Protein AF-0000000087419341 (afdb_homodimer)

Radius of gyration: 37.18 Å; Cα contacts (8 Å, |Δi|>4): 1975; chains: 2; bounding box: 56×115×69 Å

pLDDT: mean 94.34, std 5.16, range [59.47, 98.81]

Foldseek 3Di:
DAFDPVLLVLLLVQQDLVQLVVQLQLLQQDAAAFLQNQVSQVVVQVVCVVVVWDWDFDCQVPVNHTKIKTKDWLPAAWFEEEEEAESHAHPDPWFHWDDDPQKIWTTQAQRHSSLLSLQVSLQVSLVVSSLAPGYIYMYIYYGQFDPPRRQCSRVLSCVVVPSDTLEYEYAHQDAQAWAQWEKKKWKKKKKWFWDDDKDFQVPDDPPIFQQVVLVVVLQVLQQVVQVVQQVAADPFHHTWGWFWDDKDWDDDPGIRTGMIMTMTMTIHTPPDDVVVVVVVVVVSSVVSCVVRVIDMDMDIGSIQHIGGHDCPDQLNVLLQSLLCVLPVHGRHHHHDNDGGPQSSCCNPPNRHYIYHHFNWDDGPHRTTMGRSVRSSSSSSSSSSSCRSRTD/DAFDPVLLVLLLVQQDLVQLVVQLQLLQQDAAAFLQNQVSQVVVQVVCVVVVWDWDFDCLVPVNHTKIKTKDWLPAAWFEEEEEAESHAHPDPWFHWDDDPQKIWTTQQQRHSSLLSLQVSLQVSLVVSSLAPGDIYMYIYYGQFDPPRRQCSRVLSCVVVPSDTLEYEYAHQDAQAWAQWEKKKWKKKKKWFWDDDKDFQVPDDPPIFQQVVLVVVLQVLQQVVQVVQQVAADPFHHTWGWFWDDKDWDDDPGIRTGMIMTMTMTIHTPPDDVVVVVVVVVVSSVVSCVVRVIDMDMDIGSIQHIGGHDCPPQLNVLLQSLLCVLPVHGRHHHHDNDGGPQSSCCNPPNRHYIYHHFNWDDGPHRTTMGRSVRSSSSSSSSSSSCRSRTD

Nearest PDB structures (foldseek):
  7uoi-assembly1_A  TM=8.752E-01  e=8.108E-32  Enterococcus faecium 1,231,410
  7lji-assembly1_B-2  TM=8.288E-01  e=1.032E-24  Sphingomonas sp. KT-1
  7rsf-assembly1_B  TM=7.465E-01  e=2.536E-24  Escherichia coli str. K-12 substr. MG1655
  4ewt-assembly1_D  TM=7.767E-01  e=7.525E-22  Staphylococcus aureus subsp. aureus COL
  4mmo-assembly1_B  TM=7.173E-01  e=2.864E-17  Saccharolobus solfataricus P2

Secondary structure (DSSP, 8-state):
-PPPHHHHHHHHHH--HHHHHHHHHHHHTS--BTT--HHHHHHHHHHHHHTT--EE---TT-TTS--EEEEEE-SS---EEEEEEE--B-SS-----EEETTEEESTTTTTTHHHHHHHHHHHHHHHHHT---S-EEEEEEES--STTT--SHHHHHHHHTT---SEEEE--S--SSEEEEE-EEEEEEEEEE-SS--EEGGG--TTS--HHHHHHHHHHHHHHHHHHHTTSEETTTEE-EEEEEEEEE-SSTTEE-SEEEEEEEEEE-TTS-HHHHHHHHHHHHHHHHHHH--EEEEEEEEEE--EE--TTSHHHHHHHHHHHHHHSSPPPEEEESS--THHHHHHHH---EEE---SEE-TTSS--EEEHHHHHHHHHHHHHHHHHHH-/-PPPHHHHHHHHHH--HHHHHHHHHHHHTS--BTT--HHHHHHHHHHHHHTT--EE---TT-TTS--EEEEEE-SS---EEEEEEE--B-SS-----EEETTEEESTTTTTTHHHHHHHHHHHHHHHHHT---S-EEEEEEES--STTT--SHHHHHHHHTT---SEEEE--S--SSEEEEE-EEEEEEEEEE-SS--EEGGG--TTS--HHHHHHHHHHHHHHHHHHHTTSEETTTEE-EEEEEEEEE-SSTTEE-SEEEEEEEEEE-TTS-HHHHHHHHHHHHHHHHHHH--EEEEEEEEEE--EE--TTSHHHHHHHHHHHHHHSSPPPEEEESS--THHHHHHHH---EEE---SEE-TTSS--EEEHHHHHHHHHHHHHHHHHHH-

Sequence (782 aa):
MPISAEKLQAIRQTVTRDRLLATARRLIDIPSPTCDAGAVADALAAFLAEEDFQVERPQAAWPTSPAVVVRWDSGKPGRTLQFNGHLDTVHLPFAPSAVEGNRLTGSGASDMKAGVAAMVEALRVVRDSEVLDGGGVLLTAHDLHEAPWGDCRQLNQLIDDGYVGDGVLIPEYTHDVLPVIGRGNAHLKIKISRPGQPVHEVFRPREEPNVLEVGAKLTQRLLDWNVELEKNSHPMAGCASAFVGMLNCGEMYNQYPQTCELQGTLRWLPGHAWEEVRRDYQTLVADVAAKTGATIDAEFLLIRDAFELDEQSDLAATFQNVYAHVTGEKLPIGAKPFADDGSCFWQKKGIAAITHGPEAGGAHTTSEWVNIDDLVRVAVVYAATVVGFCEMPISAEKLQAIRQTVTRDRLLATARRLIDIPSPTCDAGAVADALAAFLAEEDFQVERPQAAWPTSPAVVVRWDSGKPGRTLQFNGHLDTVHLPFAPSAVEGNRLTGSGASDMKAGVAAMVEALRVVRDSEVLDGGGVLLTAHDLHEAPWGDCRQLNQLIDDGYVGDGVLIPEYTHDVLPVIGRGNAHLKIKISRPGQPVHEVFRPREEPNVLEVGAKLTQRLLDWNVELEKNSHPMAGCASAFVGMLNCGEMYNQYPQTCELQGTLRWLPGHAWEEVRRDYQTLVADVAAKTGATIDAEFLLIRDAFELDEQSDLAATFQNVYAHVTGEKLPIGAKPFADDGSCFWQKKGIAAITHGPEAGGAHTTSEWVNIDDLVRVAVVYAATVVGFCE

InterPro domains:
  IPR002933 Peptidase M20 [PF01546] (83-386)
  IPR036264 Bacterial exopeptidase dimerisation domain [SSF55031] (190-301)
  IPR050072 Peptidase M20A family, bacterial cell wall biosynthesis [PTHR43808] (11-390)

Structure (mmCIF, N/CA/C/O backbone):
data_AF-0000000087419341-model_v1
#
loop_
_entity.id
_entity.type
_entity.pdbx_description
1 polymer '5-nitroanthranilic acid aminohydrolase'
#
loop_
_atom_site.group_PDB
_atom_site.id
_atom_site.type_symbol
_atom_site.label_atom_id
_atom_site.label_alt_id
_atom_site.label_comp_id
_atom_site.label_asym_id
_atom_site.label_entity_id
_atom_site.label_seq_id
_atom_site.pdbx_PDB_ins_code
_atom_site.Cartn_x
_atom_site.Cartn_y
_atom_site.Cartn_z
_atom_site.occupancy
_atom_site.B_iso_or_equiv
_atom_site.auth_seq_id
_atom_site.auth_comp_id
_atom_site.auth_asym_id
_atom_site.auth_atom_id
_atom_site.pdbx_PDB_model_num
ATOM 1 N N . MET A 1 1 ? -9.188 49.719 24.891 1 59.47 1 MET A N 1
ATOM 2 C CA . MET A 1 1 ? -9.836 50.969 24.438 1 59.47 1 MET A CA 1
ATOM 3 C C . MET A 1 1 ? -9.812 51.062 22.922 1 59.47 1 MET A C 1
ATOM 5 O O . MET A 1 1 ? -8.883 50.562 22.281 1 59.47 1 MET A O 1
ATOM 9 N N . PRO A 1 2 ? -10.828 51.562 22.406 1 74.5 2 PRO A N 1
ATOM 10 C CA . PRO A 1 2 ? -10.844 51.75 20.953 1 74.5 2 PRO A CA 1
ATOM 11 C C . PRO A 1 2 ? -9.719 52.656 20.469 1 74.5 2 PRO A C 1
ATOM 13 O O . PRO A 1 2 ? -9.352 53.625 21.156 1 74.5 2 PRO A O 1
ATOM 16 N N . ILE A 1 3 ? -9.062 52.188 19.5 1 85.69 3 ILE A N 1
ATOM 17 C CA . ILE A 1 3 ? -8.016 53 18.891 1 85.69 3 ILE A CA 1
ATOM 18 C C . ILE A 1 3 ? -8.609 54.344 18.391 1 85.69 3 ILE A C 1
ATOM 20 O O . ILE A 1 3 ? -9.727 54.375 17.875 1 85.69 3 ILE A O 1
ATOM 24 N N . SER A 1 4 ? -7.93 55.406 18.672 1 89.38 4 SER A N 1
ATOM 25 C CA . SER A 1 4 ? -8.406 56.688 18.219 1 89.38 4 SER A CA 1
ATOM 26 C C . SER A 1 4 ? -8.289 56.812 16.703 1 89.38 4 SER A C 1
ATOM 28 O O . SER A 1 4 ? -7.465 56.156 16.078 1 89.38 4 SER A O 1
ATOM 30 N N . ALA A 1 5 ? -9.086 57.688 16.094 1 91.69 5 ALA A N 1
ATOM 31 C CA . ALA A 1 5 ? -9.078 57.906 14.656 1 91.69 5 ALA A CA 1
ATOM 32 C C . ALA A 1 5 ? -7.727 58.469 14.211 1 91.69 5 ALA A C 1
ATOM 34 O O . ALA A 1 5 ? -7.258 58.156 13.109 1 91.69 5 ALA A O 1
ATOM 35 N N . GLU A 1 6 ? -7.168 59.281 15.062 1 93.44 6 GLU A N 1
ATOM 36 C CA . GLU A 1 6 ? -5.875 59.875 14.742 1 93.44 6 GLU A CA 1
ATOM 37 C C . GLU A 1 6 ? -4.781 58.812 14.664 1 93.44 6 GLU A C 1
ATOM 39 O O . GLU A 1 6 ? -3.953 58.812 13.75 1 93.44 6 GLU A O 1
ATOM 44 N N . LYS A 1 7 ? -4.75 57.938 15.555 1 94.94 7 LYS A N 1
ATOM 45 C CA . LYS A 1 7 ? -3.75 56.875 15.562 1 94.94 7 LYS A CA 1
ATOM 46 C C . LYS A 1 7 ? -3.943 55.938 14.383 1 94.94 7 LYS A C 1
ATOM 48 O O . LYS A 1 7 ? -2.971 55.5 13.758 1 94.94 7 LYS A O 1
ATOM 53 N N . LEU A 1 8 ? -5.164 55.656 14.07 1 95.19 8 LEU A N 1
ATOM 54 C CA . LEU A 1 8 ? -5.453 54.812 12.93 1 95.19 8 LEU A CA 1
ATOM 55 C C . LEU A 1 8 ? -4.992 55.438 11.625 1 95.19 8 LEU A C 1
ATOM 57 O O . LEU A 1 8 ? -4.461 54.75 10.75 1 95.19 8 LEU A O 1
ATOM 61 N N . GLN A 1 9 ? -5.246 56.719 11.523 1 95.75 9 GLN A N 1
ATOM 62 C CA . GLN A 1 9 ? -4.812 57.438 10.328 1 95.75 9 GLN A CA 1
ATOM 63 C C . GLN A 1 9 ? -3.291 57.406 10.203 1 95.75 9 GLN A C 1
ATOM 65 O O . GLN A 1 9 ? -2.754 57.281 9.109 1 95.75 9 GLN A O 1
ATOM 70 N N . ALA A 1 10 ? -2.643 57.562 11.32 1 96.94 10 ALA A N 1
ATOM 71 C CA . ALA A 1 10 ? -1.184 57.531 11.32 1 96.94 10 ALA A CA 1
ATOM 72 C C . ALA A 1 10 ? -0.676 56.156 10.844 1 96.94 10 ALA A C 1
ATOM 74 O O . ALA A 1 10 ? 0.303 56.094 10.102 1 96.94 10 ALA A O 1
ATOM 75 N N . ILE A 1 11 ? -1.321 55.188 11.281 1 97.25 11 ILE A N 1
ATOM 76 C CA . ILE A 1 11 ? -0.967 53.812 10.898 1 97.25 11 ILE A CA 1
ATOM 77 C C . ILE A 1 11 ? -1.171 53.625 9.398 1 97.25 11 ILE A C 1
ATOM 79 O O . ILE A 1 11 ? -0.276 53.156 8.703 1 97.25 11 ILE A O 1
ATOM 83 N N . ARG A 1 12 ? -2.26 54.062 8.852 1 96.75 12 ARG A N 1
ATOM 84 C CA . ARG A 1 12 ? -2.59 53.938 7.441 1 96.75 12 ARG A CA 1
ATOM 85 C C . ARG A 1 12 ? -1.585 54.688 6.57 1 96.75 12 ARG A C 1
ATOM 87 O O . ARG A 1 12 ? -1.247 54.219 5.473 1 96.75 12 ARG A O 1
ATOM 94 N N . GLN A 1 13 ? -1.135 55.719 7.09 1 96.75 13 GLN A N 1
ATOM 95 C CA . GLN A 1 13 ? -0.205 56.562 6.332 1 96.75 13 GLN A CA 1
ATOM 96 C C . GLN A 1 13 ? 1.202 55.969 6.352 1 96.75 13 GLN A C 1
ATOM 98 O O . GLN A 1 13 ? 2.008 56.25 5.461 1 96.75 13 GLN A O 1
ATOM 103 N N . THR A 1 14 ? 1.435 55.188 7.348 1 97.5 14 THR A N 1
ATOM 104 C CA . THR A 1 14 ? 2.785 54.688 7.539 1 97.5 14 THR A CA 1
ATOM 105 C C . THR A 1 14 ? 2.963 53.344 6.809 1 97.5 14 THR A C 1
ATOM 107 O O . THR A 1 14 ? 4.078 53 6.43 1 97.5 14 THR A O 1
ATOM 110 N N . VAL A 1 15 ? 1.866 52.625 6.586 1 97.38 15 VAL A N 1
ATOM 111 C CA . VAL A 1 15 ? 1.949 51.344 5.887 1 97.38 15 VAL A CA 1
ATOM 112 C C . VAL A 1 15 ? 2.391 51.562 4.441 1 97.38 15 VAL A C 1
ATOM 114 O O . VAL A 1 15 ? 1.903 52.469 3.775 1 97.38 15 VAL A O 1
ATOM 117 N N . THR A 1 16 ? 3.316 50.781 3.924 1 97.44 16 THR A N 1
ATOM 118 C CA . THR A 1 16 ? 3.826 50.875 2.562 1 97.44 16 THR A CA 1
ATOM 119 C C . THR A 1 16 ? 3.564 49.625 1.773 1 97.44 16 THR A C 1
ATOM 121 O O . THR A 1 16 ? 4.25 48.594 1.963 1 97.44 16 THR A O 1
ATOM 124 N N . ARG A 1 17 ? 2.691 49.75 0.849 1 97.56 17 ARG A N 1
ATOM 125 C CA . ARG A 1 17 ? 2.309 48.625 -0 1 97.56 17 ARG A CA 1
ATOM 126 C C . ARG A 1 17 ? 3.523 48.031 -0.707 1 97.56 17 ARG A C 1
ATOM 128 O O . ARG A 1 17 ? 3.717 46.812 -0.709 1 97.56 17 ARG A O 1
ATOM 135 N N . ASP A 1 18 ? 4.387 48.875 -1.242 1 97.88 18 ASP A N 1
ATOM 136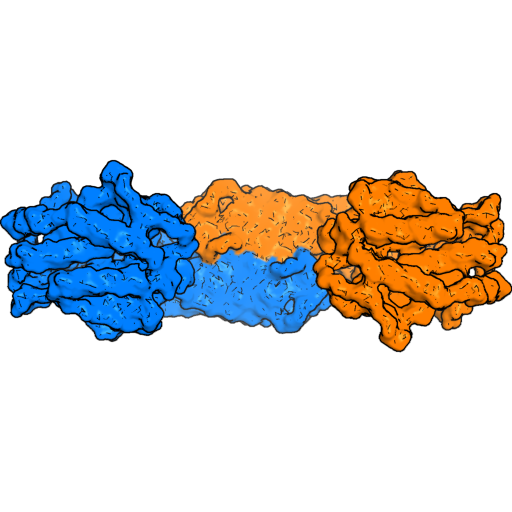 C CA . ASP A 1 18 ? 5.539 48.406 -2.016 1 97.88 18 ASP A CA 1
ATOM 137 C C . ASP A 1 18 ? 6.562 47.719 -1.122 1 97.88 18 ASP A C 1
ATOM 139 O O . ASP A 1 18 ? 7.16 46.719 -1.518 1 97.88 18 ASP A O 1
ATOM 143 N N . ARG A 1 19 ? 6.719 48.25 0.01 1 97.56 19 ARG A N 1
ATOM 144 C CA . ARG A 1 19 ? 7.66 47.656 0.954 1 97.56 19 ARG A CA 1
ATOM 145 C C . ARG A 1 19 ? 7.164 46.281 1.441 1 97.56 19 ARG A C 1
ATOM 147 O O . ARG A 1 19 ? 7.941 45.344 1.551 1 97.56 19 ARG A O 1
ATOM 154 N N . LEU A 1 20 ? 5.918 46.25 1.737 1 98.31 20 LEU A N 1
ATOM 155 C CA . LEU A 1 20 ? 5.293 45 2.139 1 98.31 20 LEU A CA 1
ATOM 156 C C . LEU A 1 20 ? 5.426 43.938 1.039 1 98.31 20 LEU A C 1
ATOM 158 O O . LEU A 1 20 ? 5.816 42.812 1.307 1 98.31 20 LEU A O 1
ATOM 162 N N . LEU A 1 21 ? 5.145 44.312 -0.173 1 98.44 21 LEU A N 1
ATOM 163 C CA . LEU A 1 21 ? 5.227 43.438 -1.316 1 98.44 21 LEU A CA 1
ATOM 164 C C . LEU A 1 21 ? 6.664 42.969 -1.54 1 98.44 21 LEU A C 1
ATOM 166 O O . LEU A 1 21 ? 6.902 41.781 -1.852 1 98.44 21 LEU A O 1
ATOM 170 N N . ALA A 1 22 ? 7.586 43.875 -1.421 1 98 22 ALA A N 1
ATOM 171 C CA . ALA A 1 22 ? 9 43.531 -1.577 1 98 22 ALA A CA 1
ATOM 172 C C . ALA A 1 22 ? 9.438 42.5 -0.536 1 98 22 ALA A C 1
ATOM 174 O O . ALA A 1 22 ? 10.172 41.562 -0.85 1 98 22 ALA A O 1
ATOM 175 N N . THR A 1 23 ? 9.008 42.719 0.683 1 98.31 23 THR A N 1
ATOM 176 C CA . THR A 1 23 ? 9.32 41.75 1.745 1 98.31 23 THR A CA 1
ATOM 177 C C . THR A 1 23 ? 8.727 40.375 1.431 1 98.31 23 THR A C 1
ATOM 179 O O . THR A 1 23 ? 9.406 39.375 1.568 1 98.31 23 THR A O 1
ATOM 182 N N . ALA A 1 24 ? 7.477 40.375 1.012 1 98.69 24 ALA A N 1
ATOM 183 C CA . ALA A 1 24 ? 6.801 39.125 0.687 1 98.69 24 ALA A CA 1
ATOM 184 C C . ALA A 1 24 ? 7.527 38.375 -0.43 1 98.69 24 ALA A C 1
ATOM 186 O O . ALA A 1 24 ? 7.762 37.188 -0.331 1 98.69 24 ALA A O 1
ATOM 187 N N . ARG A 1 25 ? 7.914 39.062 -1.433 1 98.5 25 ARG A N 1
ATOM 188 C CA . ARG A 1 25 ? 8.586 38.469 -2.576 1 98.5 25 ARG A CA 1
ATOM 189 C C . ARG A 1 25 ? 9.953 37.906 -2.18 1 98.5 25 ARG A C 1
ATOM 191 O O . ARG A 1 25 ? 10.336 36.812 -2.615 1 98.5 25 ARG A O 1
ATOM 198 N N . ARG A 1 26 ? 10.633 38.625 -1.396 1 98.06 26 ARG A N 1
ATOM 199 C CA . ARG A 1 26 ? 11.938 38.156 -0.938 1 98.06 26 ARG A CA 1
ATOM 200 C C . ARG A 1 26 ? 11.836 36.844 -0.188 1 98.06 26 ARG A C 1
ATOM 202 O O . ARG A 1 26 ? 12.688 35.969 -0.335 1 98.06 26 ARG A O 1
ATOM 209 N N . LEU A 1 27 ? 10.852 36.75 0.643 1 98.62 27 LEU A N 1
ATOM 210 C CA . LEU A 1 27 ? 10.664 35.531 1.41 1 98.62 27 LEU A CA 1
ATOM 211 C C . LEU A 1 27 ? 10.203 34.406 0.507 1 98.62 27 LEU A C 1
ATOM 213 O O . LEU A 1 27 ? 10.711 33.281 0.609 1 98.62 27 LEU A O 1
ATOM 217 N N . ILE A 1 28 ? 9.273 34.656 -0.409 1 98.62 28 ILE A N 1
ATOM 218 C CA . ILE A 1 28 ? 8.672 33.656 -1.271 1 98.62 28 ILE A CA 1
ATOM 219 C C . ILE A 1 28 ? 9.719 33.094 -2.242 1 98.62 28 ILE A C 1
ATOM 221 O O . ILE A 1 28 ? 9.719 31.922 -2.564 1 98.62 28 ILE A O 1
ATOM 225 N N . ASP A 1 29 ? 10.648 33.906 -2.604 1 98.56 29 ASP A N 1
ATOM 226 C CA . ASP A 1 29 ? 11.617 33.531 -3.635 1 98.56 29 ASP A CA 1
ATOM 227 C C . ASP A 1 29 ? 12.711 32.656 -3.068 1 98.56 29 ASP A C 1
ATOM 229 O O . ASP A 1 29 ? 13.57 32.156 -3.809 1 98.56 29 ASP A O 1
ATOM 233 N N . ILE A 1 30 ? 12.672 32.312 -1.833 1 98.44 30 ILE A N 1
ATOM 234 C CA . ILE A 1 30 ? 13.609 31.391 -1.215 1 98.44 30 ILE A CA 1
ATOM 235 C C . ILE A 1 30 ? 12.891 30.078 -0.895 1 98.44 30 ILE A C 1
ATOM 237 O O . ILE A 1 30 ? 11.984 30.047 -0.054 1 98.44 30 ILE A O 1
ATOM 241 N N . PRO A 1 31 ? 13.297 29 -1.518 1 97.81 31 PRO A N 1
ATOM 242 C CA . PRO A 1 31 ? 12.68 27.719 -1.188 1 97.81 31 PRO A CA 1
ATOM 243 C C . PRO A 1 31 ? 12.836 27.344 0.284 1 97.81 31 PRO A C 1
ATOM 245 O O . PRO A 1 31 ? 13.906 27.547 0.863 1 97.81 31 PRO A O 1
ATOM 248 N N . SER A 1 32 ? 11.773 26.828 0.859 1 97.94 32 SER A N 1
ATOM 249 C CA . SER A 1 32 ? 11.828 26.5 2.279 1 97.94 32 SER A CA 1
ATOM 250 C C . SER A 1 32 ? 10.938 25.297 2.6 1 97.94 32 SER A C 1
ATOM 252 O O . SER A 1 32 ? 10.094 25.375 3.492 1 97.94 32 SER A O 1
ATOM 254 N N . PRO A 1 33 ? 11.18 24.203 1.952 1 95.94 33 PRO A N 1
ATOM 255 C CA . PRO A 1 33 ? 10.398 23.031 2.363 1 95.94 33 PRO A CA 1
ATOM 256 C C . PRO A 1 33 ? 10.562 22.703 3.844 1 95.94 33 PRO A C 1
ATOM 258 O O . PRO A 1 33 ? 11.648 22.891 4.402 1 95.94 33 PRO A O 1
ATOM 261 N N . THR A 1 34 ? 9.508 22.234 4.406 1 94.94 34 THR A N 1
ATOM 262 C CA . THR A 1 34 ? 9.5 21.938 5.836 1 94.94 34 THR A CA 1
ATOM 263 C C . THR A 1 34 ? 10.727 21.109 6.223 1 94.94 34 THR A C 1
ATOM 265 O O . THR A 1 34 ? 11.094 20.172 5.527 1 94.94 34 THR A O 1
ATOM 268 N N . CYS A 1 35 ? 11.367 21.484 7.316 1 95.5 35 CYS A N 1
ATOM 269 C CA . CYS A 1 35 ? 12.586 20.922 7.883 1 95.5 35 CYS A CA 1
ATOM 270 C C . CYS A 1 35 ? 13.82 21.578 7.277 1 95.5 35 CYS A C 1
ATOM 272 O O . CYS A 1 35 ? 14.945 21.328 7.723 1 95.5 35 CYS A O 1
ATOM 274 N N . ASP A 1 36 ? 13.617 22.406 6.297 1 96.38 36 ASP A N 1
ATOM 275 C CA . ASP A 1 36 ? 14.734 23.078 5.637 1 96.38 36 ASP A CA 1
ATOM 276 C C . ASP A 1 36 ? 14.406 24.547 5.359 1 96.38 36 ASP A C 1
ATOM 278 O O . ASP A 1 36 ? 14.539 25.016 4.227 1 96.38 36 ASP A O 1
ATOM 282 N N . ALA A 1 37 ? 14 25.234 6.336 1 97.62 37 ALA A N 1
ATOM 283 C CA . ALA A 1 37 ? 13.609 26.641 6.176 1 97.62 37 ALA A CA 1
ATOM 284 C C . ALA A 1 37 ? 14.695 27.578 6.699 1 97.62 37 ALA A C 1
ATOM 286 O O . ALA A 1 37 ? 14.422 28.734 7.027 1 97.62 37 ALA A O 1
ATOM 287 N N . GLY A 1 38 ? 15.898 27.141 6.785 1 97.88 38 GLY A N 1
ATOM 288 C CA . GLY A 1 38 ? 17 27.922 7.352 1 97.88 38 GLY A CA 1
ATOM 289 C C . GLY A 1 38 ? 17.344 29.156 6.531 1 97.88 38 GLY A C 1
ATOM 290 O O . GLY A 1 38 ? 17.562 30.234 7.086 1 97.88 38 GLY A O 1
ATOM 291 N N . ALA A 1 39 ? 17.391 28.938 5.23 1 98.31 39 ALA A N 1
ATOM 292 C CA . ALA A 1 39 ? 17.797 30.031 4.348 1 98.31 39 ALA A CA 1
ATOM 293 C C . ALA A 1 39 ? 16.812 31.188 4.418 1 98.31 39 ALA A C 1
ATOM 295 O O . ALA A 1 39 ? 17.219 32.344 4.438 1 98.31 39 ALA A O 1
ATOM 296 N N . VAL A 1 40 ? 15.578 30.875 4.445 1 98.62 40 VAL A N 1
ATOM 297 C CA . VAL A 1 40 ? 14.578 31.938 4.488 1 98.62 40 VAL A CA 1
ATOM 298 C C . VAL A 1 40 ? 14.578 32.594 5.867 1 98.62 40 VAL A C 1
ATOM 300 O O . VAL A 1 40 ? 14.359 33.812 5.992 1 98.62 40 VAL A O 1
ATOM 303 N N . ALA A 1 41 ? 14.766 31.859 6.891 1 98.62 41 ALA A N 1
ATOM 304 C CA . ALA A 1 41 ? 14.883 32.406 8.242 1 98.62 41 ALA A CA 1
ATOM 305 C C . ALA A 1 41 ? 16.078 33.344 8.352 1 98.62 41 ALA A C 1
ATOM 307 O O . ALA A 1 41 ? 15.977 34.406 8.953 1 98.62 41 ALA A O 1
ATOM 308 N N . ASP A 1 42 ? 17.172 32.906 7.789 1 98.56 42 ASP A N 1
ATOM 309 C CA . ASP A 1 42 ? 18.359 33.75 7.762 1 98.56 42 ASP A CA 1
ATOM 310 C C . ASP A 1 42 ? 18.094 35.062 7.047 1 98.56 42 ASP A C 1
ATOM 312 O O . ASP A 1 42 ? 18.516 36.125 7.508 1 98.56 42 ASP A O 1
ATOM 316 N N . ALA A 1 43 ? 17.453 34.969 5.953 1 98.5 43 ALA A N 1
ATOM 317 C CA . ALA A 1 43 ? 17.141 36.188 5.172 1 98.5 43 ALA A CA 1
ATOM 318 C C . ALA A 1 43 ? 16.25 37.125 5.965 1 98.5 43 ALA A C 1
ATOM 320 O O . ALA A 1 43 ? 16.484 38.344 5.969 1 98.5 43 ALA A O 1
ATOM 321 N N . LEU A 1 44 ? 15.227 36.594 6.582 1 98.69 44 LEU A N 1
ATOM 322 C CA . LEU A 1 44 ? 14.336 37.406 7.387 1 98.69 44 LEU A CA 1
ATOM 323 C C . LEU A 1 44 ? 15.094 38.094 8.516 1 98.69 44 LEU A C 1
ATOM 325 O O . LEU A 1 44 ? 14.914 39.312 8.758 1 98.69 44 LEU A O 1
ATOM 329 N N . ALA A 1 45 ? 15.898 37.375 9.188 1 98.56 45 ALA A N 1
ATOM 330 C CA . ALA A 1 45 ? 16.703 37.906 10.281 1 98.56 45 ALA A CA 1
ATOM 331 C C . ALA A 1 45 ? 17.594 39.062 9.797 1 98.56 45 ALA A C 1
ATOM 333 O O . ALA A 1 45 ? 17.719 40.094 10.453 1 98.56 45 ALA A O 1
ATOM 334 N N . ALA A 1 46 ? 18.219 38.812 8.711 1 97.38 46 ALA A N 1
ATOM 335 C CA . ALA A 1 46 ? 19.172 39.781 8.164 1 97.38 46 ALA A CA 1
ATOM 336 C C . ALA A 1 46 ? 18.469 41.094 7.809 1 97.38 46 ALA A C 1
ATOM 338 O O . ALA A 1 46 ? 18.969 42.188 8.133 1 97.38 46 ALA A O 1
ATOM 339 N N . PHE A 1 47 ? 17.344 41 7.168 1 94.56 47 PHE A N 1
ATOM 340 C CA . PHE A 1 47 ? 16.656 42.219 6.75 1 94.56 47 PHE A CA 1
ATOM 341 C C . PHE A 1 47 ? 16.156 43 7.961 1 94.56 47 PHE A C 1
ATOM 343 O O . PHE A 1 47 ? 16.172 44.219 7.969 1 94.56 47 PHE A O 1
ATOM 350 N N . LEU A 1 48 ? 15.641 42.312 8.938 1 97.62 48 LEU A N 1
ATOM 351 C CA . LEU A 1 48 ? 15.156 42.969 10.141 1 97.62 48 LEU A CA 1
ATOM 352 C C . LEU A 1 48 ? 16.297 43.625 10.898 1 97.62 48 LEU A C 1
ATOM 354 O O . LEU A 1 48 ? 16.141 44.719 11.445 1 97.62 48 LEU A O 1
ATOM 358 N N . ALA A 1 49 ? 17.406 43 10.898 1 97.44 49 ALA A N 1
ATOM 359 C CA . ALA A 1 49 ? 18.594 43.562 11.531 1 97.44 49 ALA A CA 1
ATOM 360 C C . ALA A 1 49 ? 19.047 44.844 10.797 1 97.44 49 ALA A C 1
ATOM 362 O O . ALA A 1 49 ? 19.453 45.812 11.43 1 97.44 49 ALA A O 1
ATOM 363 N N . GLU A 1 50 ? 19.031 44.812 9.547 1 96.69 50 GLU A N 1
ATOM 364 C CA . GLU A 1 50 ? 19.391 45.969 8.727 1 96.69 50 GLU A CA 1
ATOM 365 C C . GLU A 1 50 ? 18.5 47.156 9.031 1 96.69 50 GLU A C 1
ATOM 367 O O . GLU A 1 50 ? 18.906 48.312 8.859 1 96.69 50 GLU A O 1
ATOM 372 N N . GLU A 1 51 ? 17.359 46.844 9.469 1 96.69 51 GLU A N 1
ATOM 373 C CA . GLU A 1 51 ? 16.406 47.906 9.797 1 96.69 51 GLU A CA 1
ATOM 374 C C . GLU A 1 51 ? 16.484 48.281 11.281 1 96.69 51 GLU A C 1
ATOM 376 O O . GLU A 1 51 ? 15.562 48.875 11.828 1 96.69 51 GLU A O 1
ATOM 381 N N . ASP A 1 52 ? 17.484 47.812 12.023 1 95.94 52 ASP A N 1
ATOM 382 C CA . ASP A 1 52 ? 17.859 48.156 13.391 1 95.94 52 ASP A CA 1
ATOM 383 C C . ASP A 1 52 ? 16.922 47.5 14.406 1 95.94 52 ASP A C 1
ATOM 385 O O . ASP A 1 52 ? 16.719 48.031 15.5 1 95.94 52 ASP A O 1
ATOM 389 N N . PHE A 1 53 ? 16.266 46.438 14 1 97.25 53 PHE A N 1
ATOM 390 C CA . PHE A 1 53 ? 15.57 45.625 14.984 1 97.25 53 PHE A CA 1
ATOM 391 C C . PHE A 1 53 ? 16.547 44.688 15.703 1 97.25 53 PHE A C 1
ATOM 393 O O . PHE A 1 53 ? 17.547 44.25 15.125 1 97.25 53 PHE A O 1
ATOM 400 N N . GLN A 1 54 ? 16.281 44.469 16.969 1 95.88 54 GLN A N 1
ATOM 401 C CA . GLN A 1 54 ? 17.031 43.469 17.703 1 95.88 54 GLN A CA 1
ATOM 402 C C . GLN A 1 54 ? 16.5 42.062 17.391 1 95.88 54 GLN A C 1
ATOM 404 O O . GLN A 1 54 ? 15.383 41.719 17.766 1 95.88 54 GLN A O 1
ATOM 409 N N . VAL A 1 55 ? 17.359 41.25 16.766 1 98.19 55 VAL A N 1
ATOM 410 C CA . VAL A 1 55 ? 16.922 39.938 16.281 1 98.19 55 VAL A CA 1
ATOM 411 C C . VAL A 1 55 ? 17.594 38.844 17.078 1 98.19 55 VAL A C 1
ATOM 413 O O . VAL A 1 55 ? 18.812 38.875 17.297 1 98.19 55 VAL A O 1
ATOM 416 N N . GLU A 1 56 ? 16.859 37.906 17.625 1 98.44 56 GLU A N 1
ATOM 417 C CA . GLU A 1 56 ? 17.344 36.688 18.219 1 98.44 56 GLU A CA 1
ATOM 418 C C . GLU A 1 56 ? 17.094 35.5 17.281 1 98.44 56 GLU A C 1
ATOM 420 O O . GLU A 1 56 ? 16.094 35.469 16.562 1 98.44 56 GLU A O 1
ATOM 425 N N . ARG A 1 57 ? 18.047 34.531 17.344 1 98.31 57 ARG A N 1
ATOM 426 C CA . ARG A 1 57 ? 17.938 33.344 16.5 1 98.31 57 ARG A CA 1
ATOM 427 C C . ARG A 1 57 ? 17.984 32.062 17.328 1 98.31 57 ARG A C 1
ATOM 429 O O . ARG A 1 57 ? 18.906 31.266 17.203 1 98.31 57 ARG A O 1
ATOM 436 N N . PRO A 1 58 ? 16.984 31.828 18.141 1 98.38 58 PRO A N 1
ATOM 437 C CA . PRO A 1 58 ? 17 30.609 18.938 1 98.38 58 PRO A CA 1
ATOM 438 C C . PRO A 1 58 ? 16.828 29.344 18.094 1 98.38 58 PRO A C 1
ATOM 440 O O . PRO A 1 58 ? 16.031 29.344 17.141 1 98.38 58 PRO A O 1
ATOM 443 N N . GLN A 1 59 ? 17.547 28.328 18.422 1 96.94 59 GLN A N 1
ATOM 444 C CA . GLN A 1 59 ? 17.406 27.047 17.734 1 96.94 59 GLN A CA 1
ATOM 445 C C . GLN A 1 59 ? 16.078 26.391 18.062 1 96.94 59 GLN A C 1
ATOM 447 O O . GLN A 1 59 ? 15.414 25.828 17.188 1 96.94 59 GLN A O 1
ATOM 452 N N . ALA A 1 60 ? 15.68 26.469 19.375 1 95.25 60 ALA A N 1
ATOM 453 C CA . ALA A 1 60 ? 14.414 25.953 19.875 1 95.25 60 ALA A CA 1
ATOM 454 C C . ALA A 1 60 ? 14.164 24.531 19.406 1 95.25 60 ALA A C 1
ATOM 456 O O . ALA A 1 60 ? 13.133 24.234 18.812 1 95.25 60 ALA A O 1
ATOM 457 N N . ALA A 1 61 ? 15.086 23.688 19.609 1 93.06 61 ALA A N 1
ATOM 458 C CA . ALA A 1 61 ? 15 22.25 19.359 1 93.06 61 ALA A CA 1
ATOM 459 C C . ALA A 1 61 ? 15.203 21.938 17.875 1 93.06 61 ALA A C 1
ATOM 461 O O . ALA A 1 61 ? 14.984 20.797 17.453 1 93.06 61 ALA A O 1
ATOM 462 N N . TRP A 1 62 ? 15.523 22.891 17.016 1 95.12 62 TRP A N 1
ATOM 463 C CA . TRP A 1 62 ? 15.758 22.688 15.586 1 95.12 62 TRP A CA 1
ATOM 464 C C . TRP A 1 62 ? 16.938 23.5 15.109 1 95.12 62 TRP A C 1
ATOM 466 O O . TRP A 1 62 ? 16.766 24.531 14.438 1 95.12 62 TRP A O 1
ATOM 476 N N . PRO A 1 63 ? 18.109 22.969 15.281 1 95.81 63 PRO A N 1
ATOM 477 C CA . PRO A 1 63 ? 19.312 23.734 15 1 95.81 63 PRO A CA 1
ATOM 478 C C . PRO A 1 63 ? 19.531 23.969 13.508 1 95.81 63 PRO A C 1
ATOM 480 O O . PRO A 1 63 ? 20.234 24.906 13.117 1 95.81 63 PRO A O 1
ATOM 483 N N . THR A 1 64 ? 18.906 23.188 12.68 1 94.88 64 THR A N 1
ATOM 484 C CA . THR A 1 64 ? 19.094 23.281 11.234 1 94.88 64 THR A CA 1
ATOM 485 C C . THR A 1 64 ? 18.5 24.578 10.695 1 94.88 64 THR A C 1
ATOM 487 O O . THR A 1 64 ? 18.969 25.125 9.695 1 94.88 64 THR A O 1
ATOM 490 N N . SER A 1 65 ? 17.438 25.047 11.297 1 97.12 65 SER A N 1
ATOM 491 C CA . SER A 1 65 ? 16.734 26.266 10.898 1 97.12 65 SER A CA 1
ATOM 492 C C . SER A 1 65 ? 16.328 27.078 12.117 1 97.12 65 SER A C 1
ATOM 494 O O . SER A 1 65 ? 15.141 27.125 12.469 1 97.12 65 SER A O 1
ATOM 496 N N . PRO A 1 66 ? 17.312 27.797 12.68 1 97.88 66 PRO A N 1
ATOM 497 C CA . PRO A 1 66 ? 16.953 28.562 13.867 1 97.88 66 PRO A CA 1
ATOM 498 C C . PRO A 1 66 ? 15.82 29.562 13.617 1 97.88 66 PRO A C 1
ATOM 500 O O . PRO A 1 66 ? 15.742 30.141 12.539 1 97.88 66 PRO A O 1
ATOM 503 N N . ALA A 1 67 ? 14.992 29.734 14.633 1 98.62 67 ALA A N 1
ATOM 504 C CA . ALA A 1 67 ? 13.836 30.625 14.523 1 98.62 67 ALA A CA 1
ATOM 505 C C . ALA A 1 67 ? 14.273 32.094 14.492 1 98.62 67 ALA A C 1
ATOM 507 O O . ALA A 1 67 ? 15.445 32.406 14.727 1 98.62 67 ALA A O 1
ATOM 508 N N . VAL A 1 68 ? 13.383 32.938 14.062 1 98.81 68 VAL A N 1
ATOM 509 C CA . VAL A 1 68 ? 13.594 34.375 14.094 1 98.81 68 VAL A CA 1
ATOM 510 C C . VAL A 1 68 ? 12.703 35.031 15.156 1 98.81 68 VAL A C 1
ATOM 512 O O . VAL A 1 68 ? 11.484 34.844 15.148 1 98.81 68 VAL A O 1
ATOM 515 N N . VAL A 1 69 ? 13.289 35.75 16.062 1 98.81 69 VAL A N 1
ATOM 516 C CA . VAL A 1 69 ? 12.555 36.438 17.125 1 98.81 69 VAL A CA 1
ATOM 517 C C . VAL A 1 69 ? 12.945 37.906 17.172 1 98.81 69 VAL A C 1
ATOM 519 O O . VAL A 1 69 ? 14.133 38.25 17.141 1 98.81 69 VAL A O 1
ATOM 522 N N . VAL A 1 70 ? 11.93 38.75 17.203 1 98.62 70 VAL A N 1
ATOM 523 C CA . VAL A 1 70 ? 12.156 40.188 17.359 1 98.62 70 VAL A CA 1
ATOM 524 C C . VAL A 1 70 ? 11.305 40.719 18.516 1 98.62 70 VAL A C 1
ATOM 526 O O . VAL A 1 70 ? 10.086 40.5 18.547 1 98.62 70 VAL A O 1
ATOM 529 N N . ARG A 1 71 ? 11.93 41.469 19.391 1 96.5 71 ARG A N 1
ATOM 530 C CA . ARG A 1 71 ? 11.227 42.188 20.438 1 96.5 71 ARG A CA 1
ATOM 531 C C . ARG A 1 71 ? 11.359 43.688 20.234 1 96.5 71 ARG A C 1
ATOM 533 O O . ARG A 1 71 ? 12.461 44.219 20.016 1 96.5 71 ARG A O 1
ATOM 540 N N . TRP A 1 72 ? 10.219 44.281 20.203 1 96.38 72 TRP A N 1
ATOM 541 C CA . TRP A 1 72 ? 10.188 45.75 20.156 1 96.38 72 TRP A CA 1
ATOM 542 C C . TRP A 1 72 ? 9.211 46.312 21.188 1 96.38 72 TRP A C 1
ATOM 544 O O . TRP A 1 72 ? 8.117 45.781 21.375 1 96.38 72 TRP A O 1
ATOM 554 N N . ASP A 1 73 ? 9.641 47.344 21.938 1 94.25 73 ASP A N 1
ATOM 555 C CA . ASP A 1 73 ? 8.742 47.938 22.922 1 94.25 73 ASP A CA 1
ATOM 556 C C . ASP A 1 73 ? 8.828 49.469 22.875 1 94.25 73 ASP A C 1
ATOM 558 O O . ASP A 1 73 ? 9.805 50.031 22.375 1 94.25 73 ASP A O 1
ATOM 562 N N . SER A 1 74 ? 7.832 50.125 23.359 1 92.75 74 SER A N 1
ATOM 563 C CA . SER A 1 74 ? 7.707 51.562 23.375 1 92.75 74 SER A CA 1
ATOM 564 C C . SER A 1 74 ? 8.578 52.188 24.453 1 92.75 74 SER A C 1
ATOM 566 O O . SER A 1 74 ? 8.805 53.406 24.469 1 92.75 74 SER A O 1
ATOM 568 N N . GLY A 1 75 ? 9.094 51.375 25.344 1 92.88 75 GLY A N 1
ATOM 569 C CA . GLY A 1 75 ? 9.828 51.875 26.5 1 92.88 75 GLY A CA 1
ATOM 570 C C . GLY A 1 75 ? 8.938 52.156 27.703 1 92.88 75 GLY A C 1
ATOM 571 O O . GLY A 1 75 ? 9.43 52.438 28.781 1 92.88 75 GLY A O 1
ATOM 572 N N . LYS A 1 76 ? 7.699 52.031 27.5 1 94.94 76 LYS A N 1
ATOM 573 C CA . LYS A 1 76 ? 6.719 52.219 28.578 1 94.94 76 LYS A CA 1
ATOM 574 C C . LYS A 1 76 ? 5.996 50.906 28.875 1 94.94 76 LYS A C 1
ATOM 576 O O . LYS A 1 76 ? 5.855 50.062 28 1 94.94 76 LYS A O 1
ATOM 581 N N . PRO A 1 77 ? 5.602 50.812 30.156 1 94.5 77 PRO A N 1
ATOM 582 C CA . PRO A 1 77 ? 4.93 49.562 30.531 1 94.5 77 PRO A CA 1
ATOM 583 C C . PRO A 1 77 ? 3.645 49.312 29.734 1 94.5 77 PRO A C 1
ATOM 585 O O . PRO A 1 77 ? 2.969 50.281 29.344 1 94.5 77 PRO A O 1
ATOM 588 N N . GLY A 1 78 ? 3.297 47.969 29.5 1 95.12 78 GLY A N 1
ATOM 589 C CA . GLY A 1 78 ? 2.096 47.531 28.812 1 95.12 78 GLY A CA 1
ATOM 590 C C . GLY A 1 78 ? 2.158 46.094 28.375 1 95.12 78 GLY A C 1
ATOM 591 O O . GLY A 1 78 ? 3.143 45.406 28.641 1 95.12 78 GLY A O 1
ATOM 592 N N . ARG A 1 79 ? 1.176 45.625 27.703 1 97 79 ARG A N 1
ATOM 593 C CA . ARG A 1 79 ? 1.093 44.25 27.25 1 97 79 ARG A CA 1
ATOM 594 C C . ARG A 1 79 ? 1.93 44.031 26 1 97 79 ARG A C 1
ATOM 596 O O . ARG A 1 79 ? 2.303 45 25.328 1 97 79 ARG A O 1
ATOM 603 N N . THR A 1 80 ? 2.258 42.875 25.797 1 97.75 80 THR A N 1
ATOM 604 C CA . THR A 1 80 ? 2.963 42.469 24.578 1 97.75 80 THR A CA 1
ATOM 605 C C . THR A 1 80 ? 2.045 41.688 23.656 1 97.75 80 THR A C 1
ATOM 607 O O . THR A 1 80 ? 1.459 40.688 24.078 1 97.75 80 THR A O 1
ATOM 610 N N . LEU A 1 81 ? 1.827 42.156 22.5 1 98.31 81 LEU A N 1
ATOM 611 C CA . LEU A 1 81 ? 1.128 41.375 21.469 1 98.31 81 LEU A CA 1
ATOM 612 C C . LEU A 1 81 ? 2.117 40.656 20.578 1 98.31 81 LEU A C 1
ATOM 614 O O . LEU A 1 81 ? 3.088 41.219 20.094 1 98.31 81 LEU A O 1
ATOM 618 N N . GLN A 1 82 ? 1.871 39.375 20.422 1 98.69 82 GLN A N 1
ATOM 619 C CA . GLN A 1 82 ? 2.783 38.562 19.625 1 98.69 82 GLN A CA 1
ATOM 620 C C . GLN A 1 82 ? 2.227 38.312 18.219 1 98.69 82 GLN A C 1
ATOM 622 O O . GLN A 1 82 ? 1.038 38.031 18.062 1 98.69 82 GLN A O 1
ATOM 627 N N . PHE A 1 83 ? 3.08 38.562 17.25 1 98.81 83 PHE A N 1
ATOM 628 C CA . PHE A 1 83 ? 2.877 38.094 15.891 1 98.81 83 PHE A CA 1
ATOM 629 C C . PHE A 1 83 ? 3.646 36.812 15.641 1 98.81 83 PHE A C 1
ATOM 631 O O . PHE A 1 83 ? 4.867 36.75 15.812 1 98.81 83 PHE A O 1
ATOM 638 N N . ASN A 1 84 ? 2.914 35.781 15.234 1 98.62 84 ASN A N 1
ATOM 639 C CA . ASN A 1 84 ? 3.566 34.469 14.992 1 98.62 84 ASN A CA 1
ATOM 640 C C . ASN A 1 84 ? 3.254 33.938 13.602 1 98.62 84 ASN A C 1
ATOM 642 O O . ASN A 1 84 ? 2.119 34.062 13.133 1 98.62 84 ASN A O 1
ATOM 646 N N . GLY A 1 85 ? 4.293 33.406 12.938 1 97.81 85 GLY A N 1
ATOM 647 C CA . GLY A 1 85 ? 4.105 32.75 11.641 1 97.81 85 GLY A CA 1
ATOM 648 C C . GLY A 1 85 ? 5.164 31.719 11.344 1 97.81 85 GLY A C 1
ATOM 649 O O . GLY A 1 85 ? 6.215 31.688 11.984 1 97.81 85 GLY A O 1
ATOM 650 N N . HIS A 1 86 ? 4.855 30.844 10.43 1 97.62 86 HIS A N 1
ATOM 651 C CA . HIS A 1 86 ? 5.852 29.859 10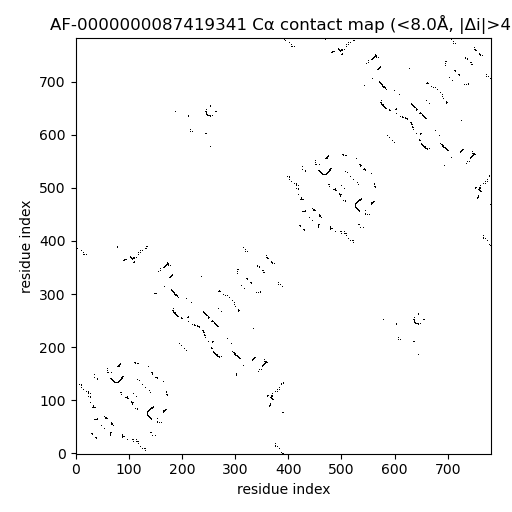 1 97.62 86 HIS A CA 1
ATOM 652 C C . HIS A 1 86 ? 6.383 30.188 8.609 1 97.62 86 HIS A C 1
ATOM 654 O O . HIS A 1 86 ? 5.707 30.859 7.824 1 97.62 86 HIS A O 1
ATOM 660 N N . LEU A 1 87 ? 7.613 29.656 8.383 1 98.31 87 LEU A N 1
ATOM 661 C CA . LEU A 1 87 ? 8.312 30 7.148 1 98.31 87 LEU A CA 1
ATOM 662 C C . LEU A 1 87 ? 8.367 28.812 6.203 1 98.31 87 LEU A C 1
ATOM 664 O O . LEU A 1 87 ? 8.68 28.953 5.02 1 98.31 87 LEU A O 1
ATOM 668 N N . ASP A 1 88 ? 8.102 27.641 6.738 1 96.81 88 ASP A N 1
ATOM 669 C CA . ASP A 1 88 ? 8.227 26.422 5.938 1 96.81 88 ASP A CA 1
ATOM 670 C C . ASP A 1 88 ? 7.004 26.219 5.051 1 96.81 88 ASP A C 1
ATOM 672 O O . ASP A 1 88 ? 5.918 26.719 5.355 1 96.81 88 ASP A O 1
ATOM 676 N N . THR A 1 89 ? 7.273 25.516 3.877 1 94.44 89 THR A N 1
ATOM 677 C CA . THR A 1 89 ? 6.23 25.125 2.934 1 94.44 89 THR A CA 1
ATOM 678 C C . THR A 1 89 ? 6.18 23.609 2.779 1 94.44 89 THR A C 1
ATOM 680 O O . THR A 1 89 ? 7.098 22.906 3.203 1 94.44 89 THR A O 1
ATOM 683 N N . VAL A 1 90 ? 5.098 23.125 2.234 1 89.75 90 VAL A N 1
ATOM 684 C CA . VAL A 1 90 ? 4.984 21.688 1.976 1 89.75 90 VAL A CA 1
ATOM 685 C C . VAL A 1 90 ? 5.965 21.281 0.876 1 89.75 90 VAL A C 1
ATOM 687 O O . VAL A 1 90 ? 6.469 22.141 0.139 1 89.75 90 VAL A O 1
ATOM 690 N N . HIS A 1 91 ? 6.266 20 0.774 1 89.69 91 HIS A N 1
ATOM 691 C CA . HIS A 1 91 ? 7.215 19.469 -0.205 1 89.69 91 HIS A CA 1
ATOM 692 C C . HIS A 1 91 ? 6.582 19.375 -1.589 1 89.69 91 HIS A C 1
ATOM 694 O O . HIS A 1 91 ? 5.977 18.359 -1.932 1 89.69 91 HIS A O 1
ATOM 700 N N . LEU A 1 92 ? 6.668 20.375 -2.373 1 88.31 92 LEU A N 1
ATOM 701 C CA . LEU A 1 92 ? 6.211 20.5 -3.754 1 88.31 92 LEU A CA 1
ATOM 702 C C . LEU A 1 92 ? 7.258 21.203 -4.609 1 88.31 92 LEU A C 1
ATOM 704 O O . LEU A 1 92 ? 8.172 21.828 -4.082 1 88.31 92 LEU A O 1
ATOM 708 N N . PRO A 1 93 ? 7.094 21 -5.945 1 92.31 93 PRO A N 1
ATOM 709 C CA . PRO A 1 93 ? 7.988 21.812 -6.781 1 92.31 93 PRO A CA 1
ATOM 710 C C . PRO A 1 93 ? 7.914 23.297 -6.465 1 92.31 93 PRO A C 1
ATOM 712 O O . PRO A 1 93 ? 6.828 23.828 -6.203 1 92.31 93 PRO A O 1
ATOM 715 N N . PHE A 1 94 ? 9.016 24 -6.469 1 96.38 94 PHE A N 1
ATOM 716 C CA . PHE A 1 94 ? 9.133 25.391 -6.086 1 96.38 94 PHE A CA 1
ATOM 717 C C . PHE A 1 94 ? 8.562 26.297 -7.168 1 96.38 94 PHE A C 1
ATOM 719 O O . PHE A 1 94 ? 8.82 26.109 -8.352 1 96.38 94 PHE A O 1
ATOM 726 N N . ALA A 1 95 ? 7.746 27.219 -6.75 1 96.88 95 ALA A N 1
ATOM 727 C CA . ALA A 1 95 ? 7.227 28.266 -7.609 1 96.88 95 ALA A CA 1
ATOM 728 C C . ALA A 1 95 ? 7.707 29.641 -7.141 1 96.88 95 ALA A C 1
ATOM 730 O O . ALA A 1 95 ? 7.371 30.078 -6.035 1 96.88 95 ALA A O 1
ATOM 731 N N . PRO A 1 96 ? 8.43 30.422 -7.938 1 97.69 96 PRO A N 1
ATOM 732 C CA . PRO A 1 96 ? 8.875 31.766 -7.547 1 97.69 96 PRO A CA 1
ATOM 733 C C . PRO A 1 96 ? 7.734 32.781 -7.488 1 97.69 96 PRO A C 1
ATOM 735 O O . PRO A 1 96 ? 6.656 32.531 -8.031 1 97.69 96 PRO A O 1
ATOM 738 N N . SER A 1 97 ? 7.996 33.844 -6.863 1 98.31 97 SER A N 1
ATOM 739 C CA . SER A 1 97 ? 6.965 34.875 -6.73 1 98.31 97 SER A CA 1
ATOM 740 C C . SER A 1 97 ? 6.688 35.562 -8.062 1 98.31 97 SER A C 1
ATOM 742 O O . SER A 1 97 ? 7.598 35.75 -8.867 1 98.31 97 SER A O 1
ATOM 744 N N . ALA A 1 98 ? 5.426 35.844 -8.234 1 98.44 98 ALA A N 1
ATOM 745 C CA . ALA A 1 98 ? 4.988 36.625 -9.375 1 98.44 98 ALA A CA 1
ATOM 746 C C . ALA A 1 98 ? 3.768 37.469 -9.023 1 98.44 98 ALA A C 1
ATOM 748 O O . ALA A 1 98 ? 2.916 37.062 -8.242 1 98.44 98 ALA A O 1
ATOM 749 N N . VAL A 1 99 ? 3.697 38.656 -9.648 1 97.81 99 VAL A N 1
ATOM 750 C CA . VAL A 1 99 ? 2.543 39.531 -9.445 1 97.81 99 VAL A CA 1
ATOM 751 C C . VAL A 1 99 ? 1.654 39.5 -10.688 1 97.81 99 VAL A C 1
ATOM 753 O O . VAL A 1 99 ? 2.119 39.781 -11.797 1 97.81 99 VAL A O 1
ATOM 756 N N . GLU A 1 100 ? 0.483 39.094 -10.445 1 96.62 100 GLU A N 1
ATOM 757 C CA . GLU A 1 100 ? -0.538 39.125 -11.492 1 96.62 100 GLU A CA 1
ATOM 758 C C . GLU A 1 100 ? -1.755 39.938 -11.062 1 96.62 100 GLU A C 1
ATOM 760 O O . GLU A 1 100 ? -2.678 39.406 -10.445 1 96.62 100 GLU A O 1
ATOM 765 N N . GLY A 1 101 ? -1.809 41.188 -11.602 1 96.81 101 GLY A N 1
ATOM 766 C CA . GLY A 1 101 ? -2.857 42.094 -11.109 1 96.81 101 GLY A CA 1
ATOM 767 C C . GLY A 1 101 ? -2.736 42.375 -9.625 1 96.81 101 GLY A C 1
ATOM 768 O O . GLY A 1 101 ? -1.704 42.875 -9.172 1 96.81 101 GLY A O 1
ATOM 769 N N . ASN A 1 102 ? -3.697 42 -8.914 1 98.06 102 ASN A N 1
ATOM 770 C CA . ASN A 1 102 ? -3.691 42.25 -7.477 1 98.06 102 ASN A CA 1
ATOM 771 C C . ASN A 1 102 ? -3.404 40.969 -6.684 1 98.06 102 ASN A C 1
ATOM 773 O O . ASN A 1 102 ? -3.762 40.875 -5.508 1 98.06 102 ASN A O 1
ATOM 777 N N . ARG A 1 103 ? -2.738 40.031 -7.43 1 98.19 103 ARG A N 1
ATOM 778 C CA . ARG A 1 103 ? -2.4 38.781 -6.77 1 98.19 103 ARG A CA 1
ATOM 779 C C . ARG A 1 103 ? -0.893 38.531 -6.773 1 98.19 103 ARG A C 1
ATOM 781 O O . ARG A 1 103 ? -0.217 38.844 -7.766 1 98.19 103 ARG A O 1
ATOM 788 N N . LEU A 1 104 ? -0.437 38.156 -5.68 1 98.56 104 LEU A N 1
ATOM 789 C CA . LEU A 1 104 ? 0.916 37.625 -5.539 1 98.56 104 LEU A CA 1
ATOM 790 C C . LEU A 1 104 ? 0.901 36.125 -5.484 1 98.56 104 LEU A C 1
ATOM 792 O O . LEU A 1 104 ? 0.151 35.531 -4.703 1 98.56 104 LEU A O 1
ATOM 796 N N . THR A 1 105 ? 1.675 35.531 -6.391 1 98.19 105 THR A N 1
ATOM 797 C CA . THR A 1 105 ? 1.722 34.062 -6.453 1 98.19 105 THR A CA 1
ATOM 798 C C . THR A 1 105 ? 3.107 33.562 -6.07 1 98.19 105 THR A C 1
ATOM 800 O O . THR A 1 105 ? 4.066 34.344 -6.012 1 98.19 105 THR A O 1
ATOM 803 N N . GLY A 1 106 ? 3.16 32.25 -5.715 1 97.62 106 GLY A N 1
ATOM 804 C CA . GLY A 1 106 ? 4.41 31.594 -5.367 1 97.62 106 GLY A CA 1
ATOM 805 C C . GLY A 1 106 ? 4.289 30.656 -4.176 1 97.62 106 GLY A C 1
ATOM 806 O O . GLY A 1 106 ? 3.285 30.688 -3.459 1 97.62 106 GLY A O 1
ATOM 807 N N . SER A 1 107 ? 5.34 29.859 -3.992 1 96.56 107 SER A N 1
ATOM 808 C CA . SER A 1 107 ? 5.344 28.922 -2.873 1 96.56 107 SER A CA 1
ATOM 809 C C . SER A 1 107 ? 5.367 29.656 -1.537 1 96.56 107 SER A C 1
ATOM 811 O O . SER A 1 107 ? 6.355 30.312 -1.202 1 96.56 107 SER A O 1
ATOM 813 N N . GLY A 1 108 ? 4.246 29.547 -0.84 1 96.25 108 GLY A N 1
ATOM 814 C CA . GLY A 1 108 ? 4.16 30.219 0.45 1 96.25 108 GLY A CA 1
ATOM 815 C C . GLY A 1 108 ? 3.377 31.516 0.399 1 96.25 108 GLY A C 1
ATOM 816 O O . GLY A 1 108 ? 3.154 32.156 1.431 1 96.25 108 GLY A O 1
ATOM 817 N N . ALA A 1 109 ? 2.861 31.828 -0.772 1 98 109 ALA A N 1
ATOM 818 C CA . ALA A 1 109 ? 2.082 33.062 -0.881 1 98 109 ALA A CA 1
ATOM 819 C C . ALA A 1 109 ? 0.839 33 0.003 1 98 109 ALA A C 1
ATOM 821 O O . ALA A 1 109 ? 0.527 33.969 0.71 1 98 109 ALA A O 1
ATOM 822 N N . SER A 1 110 ? 0.189 31.906 -0.028 1 95.75 110 SER A N 1
ATOM 823 C CA . SER A 1 110 ? -1.019 31.703 0.769 1 95.75 110 SER A CA 1
ATOM 824 C C . SER A 1 110 ? -0.686 31.172 2.154 1 95.75 110 SER A C 1
ATOM 826 O O . SER A 1 110 ? -1.309 31.547 3.145 1 95.75 110 SER A O 1
ATOM 828 N N . ASP A 1 111 ? 0.303 30.328 2.359 1 92.81 111 ASP A N 1
ATOM 829 C CA . ASP A 1 111 ? 0.569 29.547 3.562 1 92.81 111 ASP A CA 1
ATOM 830 C C . ASP A 1 111 ? 2.07 29.422 3.814 1 92.81 111 ASP A C 1
ATOM 832 O O . ASP A 1 111 ? 2.688 28.422 3.434 1 92.81 111 ASP A O 1
ATOM 836 N N . MET A 1 112 ? 2.707 30.438 4.395 1 94.5 112 MET A N 1
ATOM 837 C CA . MET A 1 112 ? 2.064 31.703 4.742 1 94.5 112 MET A CA 1
ATOM 838 C C . MET A 1 112 ? 3.074 32.844 4.742 1 94.5 112 MET A C 1
ATOM 840 O O . MET A 1 112 ? 2.986 33.75 5.566 1 94.5 112 MET A O 1
ATOM 844 N N . LYS A 1 113 ? 4.113 32.781 3.893 1 98.06 113 LYS A N 1
ATOM 845 C CA . LYS A 1 113 ? 5.219 33.719 3.893 1 98.06 113 LYS A CA 1
ATOM 846 C C . LYS A 1 113 ? 4.719 35.125 3.609 1 98.06 113 LYS A C 1
ATOM 848 O O . LYS A 1 113 ? 5.273 36.125 4.121 1 98.06 113 LYS A O 1
ATOM 853 N N . ALA A 1 114 ? 3.699 35.281 2.824 1 98.69 114 ALA A N 1
ATOM 854 C CA . ALA A 1 114 ? 3.115 36.625 2.623 1 98.69 114 ALA A CA 1
ATOM 855 C C . ALA A 1 114 ? 2.49 37.125 3.912 1 98.69 114 ALA A C 1
ATOM 857 O O . ALA A 1 114 ? 2.561 38.344 4.203 1 98.69 114 ALA A O 1
ATOM 858 N N . GLY A 1 115 ? 1.804 36.25 4.617 1 98.5 115 GLY A N 1
ATOM 859 C CA . GLY A 1 115 ? 1.31 36.625 5.93 1 98.5 115 GLY A CA 1
ATOM 860 C C . GLY A 1 115 ? 2.408 37.062 6.875 1 98.5 115 GLY A C 1
ATOM 861 O O . GLY A 1 115 ? 2.234 38.031 7.637 1 98.5 115 GLY A O 1
ATOM 862 N N . VAL A 1 116 ? 3.516 36.438 6.801 1 98.69 116 VAL A N 1
ATOM 863 C CA . VAL A 1 116 ? 4.672 36.812 7.605 1 98.69 116 VAL A CA 1
ATOM 864 C C . VAL A 1 116 ? 5.152 38.188 7.207 1 98.69 116 VAL A C 1
ATOM 866 O O . VAL A 1 116 ? 5.5 39 8.07 1 98.69 116 VAL A O 1
ATOM 869 N N . ALA A 1 117 ? 5.137 38.469 5.961 1 98.75 117 ALA A N 1
ATOM 870 C CA . ALA A 1 117 ? 5.512 39.781 5.488 1 98.75 117 ALA A CA 1
ATOM 871 C C . ALA A 1 117 ? 4.578 40.844 6.051 1 98.75 117 ALA A C 1
ATOM 873 O O . ALA A 1 117 ? 5.012 41.969 6.379 1 98.75 117 ALA A O 1
ATOM 874 N N . ALA A 1 118 ? 3.324 40.531 6.129 1 98.69 118 ALA A N 1
ATOM 875 C CA . ALA A 1 118 ? 2.348 41.469 6.664 1 98.69 118 ALA A CA 1
ATOM 876 C C . ALA A 1 118 ? 2.625 41.75 8.133 1 98.69 118 ALA A C 1
ATOM 878 O O . ALA A 1 118 ? 2.498 42.906 8.578 1 98.69 118 ALA A O 1
ATOM 879 N N . MET A 1 119 ? 2.938 40.75 8.906 1 98.19 119 MET A N 1
ATOM 880 C CA . MET A 1 119 ? 3.209 41 10.32 1 98.19 119 MET A CA 1
ATOM 881 C C . MET A 1 119 ? 4.492 41.781 10.492 1 98.19 119 MET A C 1
ATOM 883 O O . MET A 1 119 ? 4.602 42.594 11.422 1 98.19 119 MET A O 1
ATOM 887 N N . VAL A 1 120 ? 5.469 41.625 9.57 1 98.69 120 VAL A N 1
ATOM 888 C CA . VAL A 1 120 ? 6.691 42.406 9.594 1 98.69 120 VAL A CA 1
ATOM 889 C C . VAL A 1 120 ? 6.355 43.875 9.305 1 98.69 120 VAL A C 1
ATOM 891 O O . VAL A 1 120 ? 6.852 44.781 9.984 1 98.69 120 VAL A O 1
ATOM 894 N N . GLU A 1 121 ? 5.559 44.094 8.312 1 98.69 121 GLU A N 1
ATOM 895 C CA . GLU A 1 121 ? 5.141 45.469 8 1 98.69 121 GLU A CA 1
ATOM 896 C C . GLU A 1 121 ? 4.41 46.094 9.18 1 98.69 121 GLU A C 1
ATOM 898 O O . GLU A 1 121 ? 4.602 47.281 9.469 1 98.69 121 GLU A O 1
ATOM 903 N N . ALA A 1 122 ? 3.539 45.344 9.812 1 98.69 122 ALA A N 1
ATOM 904 C CA . ALA A 1 122 ? 2.84 45.844 10.992 1 98.69 122 ALA A CA 1
ATOM 905 C C . ALA A 1 122 ? 3.83 46.281 12.07 1 98.69 122 ALA A C 1
ATOM 907 O O . ALA A 1 122 ? 3.65 47.312 12.695 1 98.69 122 ALA A O 1
ATOM 908 N N . LEU A 1 123 ? 4.824 45.469 12.281 1 98.25 123 LEU A N 1
ATOM 909 C CA . LEU A 1 123 ? 5.863 45.812 13.25 1 98.25 123 LEU A CA 1
ATOM 910 C C . LEU A 1 123 ? 6.559 47.125 12.891 1 98.25 123 LEU A C 1
ATOM 912 O O . LEU A 1 123 ? 6.754 47.969 13.758 1 98.25 123 LEU A O 1
ATOM 916 N N . ARG A 1 124 ? 6.934 47.281 11.633 1 98.06 124 ARG A N 1
ATOM 917 C CA . ARG A 1 124 ? 7.551 48.5 11.148 1 98.06 124 ARG A CA 1
ATOM 918 C C . ARG A 1 124 ? 6.652 49.719 11.414 1 98.06 124 ARG A C 1
ATOM 920 O O . ARG A 1 124 ? 7.125 50.75 11.867 1 98.06 124 ARG A O 1
ATOM 927 N N . VAL A 1 125 ? 5.441 49.5 11.086 1 98 125 VAL A N 1
ATOM 928 C CA . VAL A 1 125 ? 4.465 50.594 11.188 1 98 125 VAL A CA 1
ATOM 929 C C . VAL A 1 125 ? 4.312 51.031 12.641 1 98 125 VAL A C 1
ATOM 931 O O . VAL A 1 125 ? 4.258 52.219 12.938 1 98 125 VAL A O 1
ATOM 934 N N . VAL A 1 126 ? 4.227 50.062 13.539 1 96.81 126 VAL A N 1
ATOM 935 C CA . VAL A 1 126 ? 4.102 50.406 14.953 1 96.81 126 VAL A CA 1
ATOM 936 C C . VAL A 1 126 ? 5.312 51.188 15.414 1 96.81 126 VAL A C 1
ATOM 938 O O . VAL A 1 126 ? 5.172 52.188 16.125 1 96.81 126 VAL A O 1
ATOM 941 N N . ARG A 1 127 ? 6.434 50.812 15.023 1 96.06 127 ARG A N 1
ATOM 942 C CA . ARG A 1 127 ? 7.66 51.531 15.391 1 96.06 127 ARG A CA 1
ATOM 943 C C . ARG A 1 127 ? 7.688 52.938 14.789 1 96.06 127 ARG A C 1
ATOM 945 O O . ARG A 1 127 ? 7.926 53.906 15.492 1 96.06 127 ARG A O 1
ATOM 952 N N . ASP A 1 128 ? 7.398 53 13.5 1 96.25 128 ASP A N 1
ATOM 953 C CA . ASP A 1 128 ? 7.672 54.219 12.734 1 96.25 128 ASP A CA 1
ATOM 954 C C . ASP A 1 128 ? 6.566 55.25 12.93 1 96.25 128 ASP A C 1
ATOM 956 O O . ASP A 1 128 ? 6.793 56.469 12.758 1 96.25 128 ASP A O 1
ATOM 960 N N . SER A 1 129 ? 5.355 54.812 13.258 1 94.56 129 SER A N 1
ATOM 961 C CA . SER A 1 129 ? 4.254 55.75 13.453 1 94.56 129 SER A CA 1
ATOM 962 C C . SER A 1 129 ? 4.285 56.375 14.852 1 94.56 129 SER A C 1
ATOM 964 O O . SER A 1 129 ? 3.607 57.375 15.109 1 94.56 129 SER A O 1
ATOM 966 N N . GLU A 1 130 ? 4.949 55.812 15.844 1 92.75 130 GLU A N 1
ATOM 967 C CA . GLU A 1 130 ? 5.129 56.281 17.219 1 92.75 130 GLU A CA 1
ATOM 968 C C . GLU A 1 130 ? 3.787 56.438 17.922 1 92.75 130 GLU A C 1
ATOM 970 O O . GLU A 1 130 ? 3.592 57.406 18.672 1 92.75 130 GLU A O 1
ATOM 975 N N . VAL A 1 131 ? 2.936 55.562 17.516 1 92 131 VAL A N 1
ATOM 976 C CA . VAL A 1 131 ? 1.578 55.719 18.031 1 92 131 VAL A CA 1
ATOM 977 C C . VAL A 1 131 ? 1.405 54.875 19.297 1 92 131 VAL A C 1
ATOM 979 O O . VAL A 1 131 ? 0.379 54.938 19.969 1 92 131 VAL A O 1
ATOM 982 N N . LEU A 1 132 ? 2.324 54.062 19.641 1 93.44 132 LEU A N 1
ATOM 983 C CA . LEU A 1 132 ? 2.17 53.125 20.766 1 93.44 132 LEU A CA 1
ATOM 984 C C . LEU A 1 132 ? 2.564 53.812 22.078 1 93.44 132 LEU A C 1
ATOM 986 O O . LEU A 1 132 ? 3.725 54.188 22.25 1 93.44 132 LEU A O 1
ATOM 990 N N . ASP A 1 133 ? 1.618 53.812 22.984 1 92.38 133 ASP A N 1
ATOM 991 C CA . ASP A 1 133 ? 1.838 54.562 24.219 1 92.38 133 ASP A CA 1
ATOM 992 C C . ASP A 1 133 ? 2.438 53.656 25.297 1 92.38 133 ASP A C 1
ATOM 994 O O . ASP A 1 133 ? 2.955 54.156 26.312 1 92.38 133 ASP A O 1
ATOM 998 N N . GLY A 1 134 ? 2.369 52.406 25.141 1 94.44 134 GLY A N 1
ATOM 999 C CA . GLY A 1 134 ? 2.893 51.469 26.094 1 94.44 134 GLY A CA 1
ATOM 1000 C C . GLY A 1 134 ? 2.861 50.031 25.594 1 94.44 134 GLY A C 1
ATOM 1001 O O . GLY A 1 134 ? 1.993 49.656 24.797 1 94.44 134 GLY A O 1
ATOM 1002 N N . GLY A 1 135 ? 3.787 49.281 26.109 1 96.38 135 GLY A N 1
ATOM 1003 C CA . GLY A 1 135 ? 3.852 47.875 25.734 1 96.38 135 GLY A CA 1
ATOM 1004 C C . GLY A 1 135 ? 4.758 47.625 24.547 1 96.38 135 GLY A C 1
ATOM 1005 O O . GLY A 1 135 ? 5.727 48.344 24.328 1 96.38 135 GLY A O 1
ATOM 1006 N N . GLY A 1 136 ? 4.512 46.438 23.906 1 96.81 136 GLY A N 1
ATOM 1007 C CA . GLY A 1 136 ? 5.422 46.062 22.844 1 96.81 136 GLY A CA 1
ATOM 1008 C C . GLY A 1 136 ? 4.891 44.938 21.953 1 96.81 136 GLY A C 1
ATOM 1009 O O . GLY A 1 136 ? 3.732 44.562 22.078 1 96.81 136 GLY A O 1
ATOM 1010 N N . VAL A 1 137 ? 5.734 44.594 21.031 1 98.12 137 VAL A N 1
ATOM 1011 C CA . VAL A 1 137 ? 5.434 43.562 20.047 1 98.12 137 VAL A CA 1
ATOM 1012 C C . VAL A 1 137 ? 6.508 42.469 20.109 1 98.12 137 VAL A C 1
ATOM 1014 O O . VAL A 1 137 ? 7.695 42.781 20.25 1 98.12 137 VAL A O 1
ATOM 1017 N N . LEU A 1 138 ? 6.094 41.25 20.141 1 98.62 138 LEU A N 1
ATOM 1018 C CA . LEU A 1 138 ? 6.961 40.094 19.938 1 98.62 138 LEU A CA 1
ATOM 1019 C C . LEU A 1 138 ? 6.672 39.438 18.594 1 98.62 138 LEU A C 1
ATOM 1021 O O . LEU A 1 138 ? 5.531 39.062 18.312 1 98.62 138 LEU A O 1
ATOM 1025 N N . LEU A 1 139 ? 7.633 39.344 17.734 1 98.75 139 LEU A N 1
ATOM 1026 C CA . LEU A 1 139 ? 7.488 38.656 16.469 1 98.75 139 LEU A CA 1
ATOM 1027 C C . LEU A 1 139 ? 8.273 37.344 16.469 1 98.75 139 LEU A C 1
ATOM 1029 O O . LEU A 1 139 ? 9.453 37.312 16.828 1 98.75 139 LEU A O 1
ATOM 1033 N N . THR A 1 140 ? 7.613 36.281 16.172 1 98.75 140 THR A N 1
ATOM 1034 C CA . THR A 1 140 ? 8.273 34.969 16.031 1 98.75 140 THR A CA 1
ATOM 1035 C C . THR A 1 140 ? 7.973 34.344 14.68 1 98.75 140 THR A C 1
ATOM 1037 O O . THR A 1 140 ? 6.855 34.469 14.172 1 98.75 140 THR A O 1
ATOM 1040 N N . ALA A 1 141 ? 8.969 33.75 14.031 1 98.62 141 ALA A N 1
ATOM 1041 C CA . ALA A 1 141 ? 8.875 32.969 12.789 1 98.62 141 ALA A CA 1
ATOM 1042 C C . ALA A 1 141 ? 9.711 31.703 12.867 1 98.62 141 ALA A C 1
ATOM 1044 O O . ALA A 1 141 ? 10.828 31.719 13.391 1 98.62 141 ALA A O 1
ATOM 1045 N N . HIS A 1 142 ? 9.109 30.609 12.438 1 98.25 142 HIS A N 1
ATOM 1046 C CA . HIS A 1 142 ? 9.766 29.328 12.727 1 98.25 142 HIS A CA 1
ATOM 1047 C C . HIS A 1 142 ? 9.531 28.328 11.602 1 98.25 142 HIS A C 1
ATOM 1049 O O . HIS A 1 142 ? 8.922 28.656 10.578 1 98.25 142 HIS A O 1
ATOM 1055 N N . ASP A 1 143 ? 10.203 27.172 11.742 1 97.12 143 ASP A N 1
ATOM 1056 C CA . ASP A 1 143 ? 10.086 26.016 10.859 1 97.12 143 ASP A CA 1
ATOM 1057 C C . ASP A 1 143 ? 9.227 24.922 11.484 1 97.12 143 ASP A C 1
ATOM 1059 O O . ASP A 1 143 ? 8.68 25.109 12.57 1 97.12 143 ASP A O 1
ATOM 1063 N N . LEU A 1 144 ? 8.898 23.906 10.75 1 94.44 144 LEU A N 1
ATOM 1064 C CA . LEU A 1 144 ? 8.375 22.625 11.203 1 94.44 144 LEU A CA 1
ATOM 1065 C C . LEU A 1 144 ? 6.875 22.719 11.469 1 94.44 144 LEU A C 1
ATOM 1067 O O . LEU A 1 144 ? 6.359 22.062 12.375 1 94.44 144 LEU A O 1
ATOM 1071 N N . HIS A 1 145 ? 6.223 23.547 10.742 1 91.56 145 HIS A N 1
ATOM 1072 C CA . HIS A 1 145 ? 4.777 23.656 10.906 1 91.56 145 HIS A CA 1
ATOM 1073 C C . HIS A 1 145 ? 4.047 22.641 10.023 1 91.56 145 HIS A C 1
ATOM 1075 O O . HIS A 1 145 ? 3.104 21.984 10.477 1 91.56 145 HIS A O 1
ATOM 1081 N N . GLU A 1 146 ? 4.492 22.469 8.836 1 84.44 146 GLU A N 1
ATOM 1082 C CA . GLU A 1 146 ? 3.705 21.766 7.816 1 84.44 146 GLU A CA 1
ATOM 1083 C C . GLU A 1 146 ? 3.781 20.25 7.996 1 84.44 146 GLU A C 1
ATOM 1085 O O . GLU A 1 146 ? 4.852 19.656 7.844 1 84.44 146 GLU A O 1
ATOM 1090 N N . ALA A 1 147 ? 2.658 19.719 8.195 1 77.19 147 ALA A N 1
ATOM 1091 C CA . ALA A 1 147 ? 2.553 18.266 8.203 1 77.19 147 ALA A CA 1
ATOM 1092 C C . ALA A 1 147 ? 2.648 17.688 6.793 1 77.19 147 ALA A C 1
ATOM 1094 O O . ALA A 1 147 ? 2.275 18.359 5.824 1 77.19 147 ALA A O 1
ATOM 1095 N N . PRO A 1 148 ? 3.119 16.453 6.695 1 76.56 148 PRO A N 1
ATOM 1096 C CA . PRO A 1 148 ? 3.492 15.5 7.75 1 76.56 148 PRO A CA 1
ATOM 1097 C C . PRO A 1 148 ? 4.957 15.625 8.164 1 76.56 148 PRO A C 1
ATOM 1099 O O . PRO A 1 148 ? 5.426 14.875 9.023 1 76.56 148 PRO A O 1
ATOM 1102 N N . TRP A 1 149 ? 5.664 16.578 7.59 1 78 149 TRP A N 1
ATOM 1103 C CA . TRP A 1 149 ? 7.102 16.672 7.84 1 78 149 TRP A CA 1
ATOM 1104 C C . TRP A 1 149 ? 7.375 17.406 9.141 1 78 149 TRP A C 1
ATOM 1106 O O . TRP A 1 149 ? 8.305 17.062 9.875 1 78 149 TRP A O 1
ATOM 1116 N N . GLY A 1 150 ? 6.512 18.359 9.375 1 85 150 GLY A N 1
ATOM 1117 C CA . GLY A 1 150 ? 6.648 19.156 10.586 1 85 150 GLY A CA 1
ATOM 1118 C C . GLY A 1 150 ? 5.812 18.641 11.734 1 85 150 GLY A C 1
ATOM 1119 O O . GLY A 1 150 ? 4.746 18.062 11.531 1 85 150 GLY A O 1
ATOM 1120 N N . ASP A 1 151 ? 6.332 18.938 13 1 85.75 151 ASP A N 1
ATOM 1121 C CA . ASP A 1 151 ? 5.656 18.438 14.195 1 85.75 151 ASP A CA 1
ATOM 1122 C C . ASP A 1 151 ? 5.457 19.547 15.219 1 85.75 151 ASP A C 1
ATOM 1124 O O . ASP A 1 151 ? 5.203 19.266 16.391 1 85.75 151 ASP A O 1
ATOM 1128 N N . CYS A 1 152 ? 5.691 20.75 14.836 1 89.62 152 CYS A N 1
ATOM 1129 C CA . CYS A 1 152 ? 5.488 21.953 15.641 1 89.62 152 CYS A CA 1
ATOM 1130 C C . CYS A 1 152 ? 6.469 21.984 16.797 1 89.62 152 CYS A C 1
ATOM 1132 O O . CYS A 1 152 ? 6.336 22.828 17.703 1 89.62 152 CYS A O 1
ATOM 1134 N N . ARG A 1 153 ? 7.504 21.172 16.812 1 92.19 153 ARG A N 1
ATOM 1135 C CA . ARG A 1 153 ? 8.367 21.094 17.984 1 92.19 153 ARG A CA 1
ATOM 1136 C C . ARG A 1 153 ? 9.117 22.406 18.203 1 92.19 153 ARG A C 1
ATOM 1138 O O . ARG A 1 153 ? 9.398 22.781 19.344 1 92.19 153 ARG A O 1
ATOM 1145 N N . GLN A 1 154 ? 9.398 23.062 17.125 1 95.88 154 GLN A N 1
ATOM 1146 C CA . GLN A 1 154 ? 10.148 24.297 17.312 1 95.88 154 GLN A CA 1
ATOM 1147 C C . GLN A 1 154 ? 9.281 25.375 17.969 1 95.88 154 GLN A C 1
ATOM 1149 O O . GLN A 1 154 ? 9.719 26.016 18.922 1 95.88 154 GLN A O 1
ATOM 1154 N N . LEU A 1 155 ? 8.094 25.531 17.469 1 96.06 155 LEU A N 1
ATOM 1155 C CA . LEU A 1 155 ? 7.188 26.484 18.109 1 96.06 155 LEU A CA 1
ATOM 1156 C C . LEU A 1 155 ? 6.945 26.109 19.562 1 96.06 155 LEU A C 1
ATOM 1158 O O . LEU A 1 155 ? 6.973 26.984 20.438 1 96.06 155 LEU A O 1
ATOM 1162 N N . ASN A 1 156 ? 6.727 24.906 19.781 1 94.44 156 ASN A N 1
ATOM 1163 C CA . ASN A 1 156 ? 6.488 24.453 21.156 1 94.44 156 ASN A CA 1
ATOM 1164 C C . ASN A 1 156 ? 7.652 24.797 22.078 1 94.44 156 ASN A C 1
ATOM 1166 O O . ASN A 1 156 ? 7.445 25.234 23.203 1 94.44 156 ASN A O 1
ATOM 1170 N N . GLN A 1 157 ? 8.812 24.562 21.562 1 97.06 157 GLN A N 1
ATOM 1171 C CA . GLN A 1 157 ? 9.992 24.875 22.359 1 97.06 157 GLN A CA 1
ATOM 1172 C C . GLN A 1 157 ? 10.117 26.375 22.578 1 97.06 157 GLN A C 1
ATOM 1174 O O . GLN A 1 157 ? 10.516 26.828 23.656 1 97.06 157 GLN A O 1
ATOM 1179 N N . LEU A 1 158 ? 9.836 27.156 21.578 1 97.94 158 LEU A N 1
ATOM 1180 C CA . LEU A 1 158 ? 9.844 28.594 21.75 1 97.94 158 LEU A CA 1
ATOM 1181 C C . LEU A 1 158 ? 8.906 29.031 22.859 1 97.94 158 LEU A C 1
ATOM 1183 O O . LEU A 1 158 ? 9.273 29.844 23.719 1 97.94 158 LEU A O 1
ATOM 1187 N N . ILE A 1 159 ? 7.73 28.484 22.828 1 97.12 159 ILE A N 1
ATOM 1188 C CA . ILE A 1 159 ? 6.734 28.797 23.844 1 97.12 159 ILE A CA 1
ATOM 1189 C C . ILE A 1 159 ? 7.266 28.406 25.234 1 97.12 159 ILE A C 1
ATOM 1191 O O . ILE A 1 159 ? 7.203 29.188 26.172 1 97.12 159 ILE A O 1
ATOM 1195 N N . ASP A 1 160 ? 7.859 27.266 25.344 1 96.75 160 ASP A N 1
ATOM 1196 C CA . ASP A 1 160 ? 8.406 26.766 26.594 1 96.75 160 ASP A CA 1
ATOM 1197 C C . ASP A 1 160 ? 9.555 27.641 27.078 1 96.75 160 ASP A C 1
ATOM 1199 O O . ASP A 1 160 ? 9.75 27.812 28.297 1 96.75 160 ASP A O 1
ATOM 1203 N N . ASP A 1 161 ? 10.273 28.172 26.141 1 97.81 161 ASP A N 1
ATOM 1204 C CA . ASP A 1 161 ? 11.422 29.016 26.469 1 97.81 161 ASP A CA 1
ATOM 1205 C C . ASP A 1 161 ? 10.984 30.422 26.844 1 97.81 161 ASP A C 1
ATOM 1207 O O . ASP A 1 161 ? 11.82 31.25 27.203 1 97.81 161 ASP A O 1
ATOM 1211 N N . GLY A 1 162 ? 9.766 30.719 26.656 1 97.06 162 GLY A N 1
ATOM 1212 C CA . GLY A 1 162 ? 9.234 31.984 27.156 1 97.06 162 GLY A CA 1
ATOM 1213 C C . GLY A 1 162 ? 9.016 33 26.047 1 97.06 162 GLY A C 1
ATOM 1214 O O . GLY A 1 162 ? 8.742 34.156 26.328 1 97.06 162 GLY A O 1
ATOM 1215 N N . TYR A 1 163 ? 9.156 32.562 24.859 1 97.56 163 TYR A N 1
ATOM 1216 C CA . TYR A 1 163 ? 8.852 33.469 23.75 1 97.56 163 TYR A CA 1
ATOM 1217 C C . TYR A 1 163 ? 7.348 33.531 23.516 1 97.56 163 TYR A C 1
ATOM 1219 O O . TYR A 1 163 ? 6.859 33.094 22.469 1 97.56 163 TYR A O 1
ATOM 1227 N N . VAL A 1 164 ? 6.629 34.219 24.438 1 96.81 164 VAL A N 1
ATOM 1228 C CA . VAL A 1 164 ? 5.176 34.281 24.391 1 96.81 164 VAL A CA 1
ATOM 1229 C C . VAL A 1 164 ? 4.727 35.688 24.797 1 96.81 164 VAL A C 1
ATOM 1231 O O . VAL A 1 164 ? 5.285 36.281 25.734 1 96.81 164 VAL A O 1
ATOM 1234 N N . GLY A 1 165 ? 3.764 36.219 24.109 1 97.44 165 GLY A N 1
ATOM 1235 C CA . GLY A 1 165 ? 3.131 37.5 24.469 1 97.44 165 GLY A CA 1
ATOM 1236 C C . GLY A 1 165 ? 1.857 37.312 25.266 1 97.44 165 GLY A C 1
ATOM 1237 O O . GLY A 1 165 ? 1.562 36.219 25.734 1 97.44 165 GLY A O 1
ATOM 1238 N N . ASP A 1 166 ? 1.157 38.406 25.484 1 97.06 166 ASP A N 1
ATOM 1239 C CA . ASP A 1 166 ? -0.097 38.406 26.219 1 97.06 166 ASP A CA 1
ATOM 1240 C C . ASP A 1 166 ? -1.272 38.062 25.312 1 97.06 166 ASP A C 1
ATOM 1242 O O . ASP A 1 166 ? -2.371 37.75 25.797 1 97.06 166 ASP A O 1
ATOM 1246 N N . GLY A 1 167 ? -1.095 38 24.125 1 97.31 167 GLY A N 1
ATOM 1247 C CA . GLY A 1 167 ? -1.962 37.625 23.016 1 97.31 167 GLY A CA 1
ATOM 1248 C C . GLY A 1 167 ? -1.207 37.375 21.734 1 97.31 167 GLY A C 1
ATOM 1249 O O . GLY A 1 167 ? -0.089 37.875 21.547 1 97.31 167 GLY A O 1
ATOM 1250 N N . VAL A 1 168 ? -1.811 36.531 20.891 1 98 168 VAL A N 1
ATOM 1251 C CA . VAL A 1 168 ? -1.084 36.156 19.672 1 98 168 VAL A CA 1
ATOM 1252 C C . VAL A 1 168 ? -1.97 36.375 18.453 1 98 168 VAL A C 1
ATOM 1254 O O . VAL A 1 168 ? -3.164 36.062 18.484 1 98 168 VAL A O 1
ATOM 1257 N N . LEU A 1 169 ? -1.42 36.969 17.422 1 98.31 169 LEU A N 1
ATOM 1258 C CA . LEU A 1 169 ? -2.033 37.031 16.094 1 98.31 169 LEU A CA 1
ATOM 1259 C C . LEU A 1 169 ? -1.251 36.188 15.102 1 98.31 169 LEU A C 1
ATOM 1261 O O . LEU A 1 169 ? -0.018 36.219 15.078 1 98.31 169 LEU A O 1
ATOM 1265 N N . ILE A 1 170 ? -1.979 35.406 14.336 1 97.56 170 ILE A N 1
ATOM 1266 C CA . ILE A 1 170 ? -1.395 34.531 13.328 1 97.56 170 ILE A CA 1
ATOM 1267 C C . ILE A 1 170 ? -1.975 34.875 11.961 1 97.56 170 ILE A C 1
ATOM 1269 O O . ILE A 1 170 ? -3.168 34.656 11.719 1 97.56 170 ILE A O 1
ATOM 1273 N N . PRO A 1 171 ? -1.156 35.281 11.016 1 97.5 171 PRO A N 1
ATOM 1274 C CA . PRO A 1 171 ? -1.679 35.781 9.742 1 97.5 171 PRO A CA 1
ATOM 1275 C C . PRO A 1 171 ? -1.832 34.688 8.695 1 97.5 171 PRO A C 1
ATOM 1277 O O . PRO A 1 171 ? -1.442 34.844 7.543 1 97.5 171 PRO A O 1
ATOM 1280 N N . GLU A 1 172 ? -2.461 33.625 9.039 1 93.44 172 GLU A N 1
ATOM 1281 C CA . GLU A 1 172 ? -2.826 32.562 8.078 1 93.44 172 GLU A CA 1
ATOM 1282 C C . GLU A 1 172 ? -4.082 32.969 7.297 1 93.44 172 GLU A C 1
ATOM 1284 O O . GLU A 1 172 ? -4.82 33.875 7.711 1 93.44 172 GLU A O 1
ATOM 1289 N N . TYR A 1 173 ? -4.355 32.219 6.199 1 90.06 173 TYR A N 1
ATOM 1290 C CA . TYR A 1 173 ? -5.32 32.656 5.191 1 90.06 173 TYR A CA 1
ATOM 1291 C C . TYR A 1 173 ? -6.746 32.406 5.656 1 90.06 173 TYR A C 1
ATOM 1293 O O . TYR A 1 173 ? -7.57 31.891 4.891 1 90.06 173 TYR A O 1
ATOM 1301 N N . THR A 1 174 ? -7.117 32.625 6.824 1 90.75 174 THR A N 1
ATOM 1302 C CA . THR A 1 174 ? -8.477 32.75 7.34 1 90.75 174 THR A CA 1
ATOM 1303 C C . THR A 1 174 ? -8.883 34.219 7.395 1 90.75 174 THR A C 1
ATOM 1305 O O . THR A 1 174 ? -8.258 35.031 8.094 1 90.75 174 THR A O 1
ATOM 1308 N N . HIS A 1 175 ? -9.93 34.562 6.656 1 92.81 175 HIS A N 1
ATOM 1309 C CA . HIS A 1 175 ? -10.172 36 6.539 1 92.81 175 HIS A CA 1
ATOM 1310 C C . HIS A 1 175 ? -11.656 36.312 6.68 1 92.81 175 HIS A C 1
ATOM 1312 O O . HIS A 1 175 ? -12.031 37.5 6.863 1 92.81 175 HIS A O 1
ATOM 1318 N N . ASP A 1 176 ? -12.5 35.344 6.668 1 92.5 176 ASP A N 1
ATOM 1319 C CA . ASP A 1 176 ? -13.922 35.625 6.551 1 92.5 176 ASP A CA 1
ATOM 1320 C C . ASP A 1 176 ? -14.641 35.406 7.887 1 92.5 176 ASP A C 1
ATOM 1322 O O . ASP A 1 176 ? -15.812 35.75 8.023 1 92.5 176 ASP A O 1
ATOM 1326 N N . VAL A 1 177 ? -13.93 34.875 8.867 1 94.12 177 VAL A N 1
ATOM 1327 C CA . VAL A 1 177 ? -14.516 34.688 10.188 1 94.12 177 VAL A CA 1
ATOM 1328 C C . VAL A 1 177 ? -13.484 35 11.266 1 94.12 177 VAL A C 1
ATOM 1330 O O . VAL A 1 177 ? -12.289 35.094 10.977 1 94.12 177 VAL A O 1
ATOM 1333 N N . LEU A 1 178 ? -13.969 35.312 12.477 1 95.25 178 LEU A N 1
ATOM 1334 C CA . LEU A 1 178 ? -13.148 35.25 13.672 1 95.25 178 LEU A CA 1
ATOM 1335 C C . LEU A 1 178 ? -13.211 33.844 14.297 1 95.25 178 LEU A C 1
ATOM 1337 O O . LEU A 1 178 ? -14.203 33.5 14.938 1 95.25 178 LEU A O 1
ATOM 1341 N N . PRO A 1 179 ? -12.234 33.062 14.078 1 93.81 179 PRO A N 1
ATOM 1342 C CA . PRO A 1 179 ? -12.289 31.734 14.656 1 93.81 179 PRO A CA 1
ATOM 1343 C C . PRO A 1 179 ? -12.109 31.734 16.172 1 93.81 179 PRO A C 1
ATOM 1345 O O . PRO A 1 179 ? -11.07 32.156 16.672 1 93.81 179 PRO A O 1
ATOM 1348 N N . VAL A 1 180 ? -13.117 31.266 16.922 1 92.5 180 VAL A N 1
ATOM 1349 C CA . VAL A 1 180 ? -13.047 31.297 18.391 1 92.5 180 VAL A CA 1
ATOM 1350 C C . VAL A 1 180 ? -13.023 29.875 18.922 1 92.5 180 VAL A C 1
ATOM 1352 O O . VAL A 1 180 ? -12.883 29.656 20.125 1 92.5 180 VAL A O 1
ATOM 1355 N N . ILE A 1 181 ? -13.195 28.938 18 1 92.5 181 ILE A N 1
ATOM 1356 C CA . ILE A 1 181 ? -13.164 27.547 18.422 1 92.5 181 ILE A CA 1
ATOM 1357 C C . ILE A 1 181 ? -12.523 26.688 17.328 1 92.5 181 ILE A C 1
ATOM 1359 O O . ILE A 1 181 ? -12.594 27.016 16.141 1 92.5 181 ILE A O 1
ATOM 1363 N N . GLY A 1 182 ? -11.883 25.641 17.766 1 91.56 182 GLY A N 1
ATOM 1364 C CA . GLY A 1 182 ? -11.297 24.688 16.844 1 91.56 182 GLY A CA 1
ATOM 1365 C C . GLY A 1 182 ? -11.117 23.297 17.453 1 91.56 182 GLY A C 1
ATOM 1366 O O . GLY A 1 182 ? -10.797 23.172 18.641 1 91.56 182 GLY A O 1
ATOM 1367 N N . ARG A 1 183 ? -11.281 22.25 16.594 1 92.19 183 ARG A N 1
ATOM 1368 C CA . ARG A 1 183 ? -11.086 20.875 17.031 1 92.19 183 ARG A CA 1
ATOM 1369 C C . ARG A 1 183 ? -9.602 20.562 17.172 1 92.19 183 ARG A C 1
ATOM 1371 O O . ARG A 1 183 ? -8.758 21.141 16.484 1 92.19 183 ARG A O 1
ATOM 1378 N N . GLY A 1 184 ? -9.367 19.703 18.109 1 91.5 184 GLY A N 1
ATOM 1379 C CA . GLY A 1 184 ? -8.047 19.094 18.141 1 91.5 184 GLY A CA 1
ATOM 1380 C C . GLY A 1 184 ? -7.836 18.078 17.031 1 91.5 184 GLY A C 1
ATOM 1381 O O . GLY A 1 184 ? -8.789 17.656 16.391 1 91.5 184 GLY A O 1
ATOM 1382 N N . ASN A 1 185 ? -6.559 17.734 16.812 1 91.81 185 ASN A N 1
ATOM 1383 C CA . ASN A 1 185 ? -6.219 16.766 15.781 1 91.81 185 ASN A CA 1
ATOM 1384 C C . ASN A 1 185 ? -4.941 16 16.125 1 91.81 185 ASN A C 1
ATOM 1386 O O . ASN A 1 185 ? -4.051 16.547 16.781 1 91.81 185 ASN A O 1
ATOM 1390 N N . ALA A 1 186 ? -4.977 14.773 15.742 1 93.31 186 ALA A N 1
ATOM 1391 C CA . ALA A 1 186 ? -3.764 13.961 15.828 1 93.31 186 ALA A CA 1
ATOM 1392 C C . ALA A 1 186 ? -3.674 12.977 14.664 1 93.31 186 ALA A C 1
ATOM 1394 O O . ALA A 1 186 ? -4.695 12.57 14.109 1 93.31 186 ALA A O 1
ATOM 1395 N N . HIS A 1 187 ? -2.434 12.68 14.336 1 94.12 187 HIS A N 1
ATOM 1396 C CA . HIS A 1 187 ? -2.125 11.648 13.352 1 94.12 187 HIS A CA 1
ATOM 1397 C C . HIS A 1 187 ? -1.947 10.289 14.016 1 94.12 187 HIS A C 1
ATOM 1399 O O . HIS A 1 187 ? -1.112 10.133 14.906 1 94.12 187 HIS A O 1
ATOM 1405 N N . LEU A 1 188 ? -2.756 9.359 13.539 1 97.31 188 LEU A N 1
ATOM 1406 C CA . LEU A 1 188 ? -2.646 7.988 14.016 1 97.31 188 LEU A CA 1
ATOM 1407 C C . LEU A 1 188 ? -1.764 7.16 13.086 1 97.31 188 LEU A C 1
ATOM 1409 O O . LEU A 1 188 ? -2 7.113 11.875 1 97.31 188 LEU A O 1
ATOM 1413 N N . LYS A 1 189 ? -0.739 6.52 13.656 1 97.12 189 LYS A N 1
ATOM 1414 C CA . LYS A 1 189 ? 0.105 5.578 12.922 1 97.12 189 LYS A CA 1
ATOM 1415 C C . LYS A 1 189 ? 0.178 4.234 13.648 1 97.12 189 LYS A C 1
ATOM 1417 O O . LYS A 1 189 ? 0.697 4.152 14.766 1 97.12 189 LYS A O 1
ATOM 1422 N N . ILE A 1 190 ? -0.261 3.223 12.992 1 98.5 190 ILE A N 1
ATOM 1423 C CA . ILE A 1 190 ? -0.357 1.908 13.617 1 98.5 190 ILE A CA 1
ATOM 1424 C C . ILE A 1 190 ? 0.391 0.88 12.773 1 98.5 190 ILE A C 1
ATOM 1426 O O . ILE A 1 190 ? 0.198 0.81 11.555 1 98.5 190 ILE A O 1
ATOM 1430 N N . LYS A 1 191 ? 1.248 0.157 13.43 1 98.38 191 LYS A N 1
ATOM 1431 C CA . LYS A 1 191 ? 1.94 -0.962 12.797 1 98.38 191 LYS A CA 1
ATOM 1432 C C . LYS A 1 191 ? 1.597 -2.281 13.477 1 98.38 191 LYS A C 1
ATOM 1434 O O . LYS A 1 191 ? 1.78 -2.424 14.688 1 98.38 191 LYS A O 1
ATOM 1439 N N . ILE A 1 192 ? 1.089 -3.182 12.758 1 98.5 192 ILE A N 1
ATOM 1440 C CA . ILE A 1 192 ? 0.753 -4.523 13.227 1 98.5 192 ILE A CA 1
ATOM 1441 C C . ILE A 1 192 ? 1.785 -5.523 12.719 1 98.5 192 ILE A C 1
ATOM 1443 O O . ILE A 1 192 ? 2.131 -5.512 11.531 1 98.5 192 ILE A O 1
ATOM 1447 N N . SER A 1 193 ? 2.244 -6.363 13.617 1 96.88 193 SER A N 1
ATOM 1448 C CA . SER A 1 193 ? 3.258 -7.332 13.211 1 96.88 193 SER A CA 1
ATOM 1449 C C . SER A 1 193 ? 2.998 -8.695 13.828 1 96.88 193 SER A C 1
ATOM 1451 O O . SER A 1 193 ? 2.318 -8.805 14.852 1 96.88 193 SER A O 1
ATOM 1453 N N . ARG A 1 194 ? 3.445 -9.688 13.203 1 93.31 194 ARG A N 1
ATOM 1454 C CA . ARG A 1 194 ? 3.523 -11.047 13.727 1 93.31 194 ARG A CA 1
ATOM 1455 C C . ARG A 1 194 ? 4.961 -11.562 13.695 1 93.31 194 ARG A C 1
ATOM 1457 O O . ARG A 1 194 ? 5.797 -11.039 12.961 1 93.31 194 ARG A O 1
ATOM 1464 N N . PRO A 1 195 ? 5.117 -12.57 14.523 1 89.25 195 PRO A N 1
ATOM 1465 C CA . PRO A 1 195 ? 6.453 -13.164 14.438 1 89.25 195 PRO A CA 1
ATOM 1466 C C . PRO A 1 195 ? 6.648 -14.016 13.188 1 89.25 195 PRO A C 1
ATOM 1468 O O . PRO A 1 195 ? 5.695 -14.242 12.438 1 89.25 195 PRO A O 1
ATOM 1471 N N . GLY A 1 196 ? 7.836 -14.391 12.836 1 83.5 196 GLY A N 1
ATOM 1472 C CA . GLY A 1 196 ? 8.156 -15.305 11.75 1 83.5 196 GLY A CA 1
ATOM 1473 C C . GLY A 1 196 ? 8.445 -14.594 10.438 1 83.5 196 GLY A C 1
ATOM 1474 O O . GLY A 1 196 ? 8.227 -13.391 10.32 1 83.5 196 GLY A O 1
ATOM 1475 N N . GLN A 1 197 ? 8.906 -15.344 9.477 1 80.94 197 GLN A N 1
ATOM 1476 C CA . GLN A 1 197 ? 9.266 -14.836 8.156 1 80.94 197 GLN A CA 1
ATOM 1477 C C . GLN A 1 197 ? 8.102 -14.953 7.18 1 80.94 197 GLN A C 1
ATOM 1479 O O . GLN A 1 197 ? 7.164 -15.727 7.414 1 80.94 197 GLN A O 1
ATOM 1484 N N . PRO A 1 198 ? 8.117 -14.062 6.133 1 76.19 198 PRO A N 1
ATOM 1485 C CA . PRO A 1 198 ? 7.121 -14.289 5.082 1 76.19 198 PRO A CA 1
ATOM 1486 C C . PRO A 1 198 ? 7.188 -15.703 4.5 1 76.19 198 PRO A C 1
ATOM 1488 O O . PRO A 1 198 ? 8.281 -16.25 4.336 1 76.19 198 PRO A O 1
ATOM 1491 N N . VAL A 1 199 ? 6.016 -16.312 4.336 1 79.31 199 VAL A N 1
ATOM 1492 C CA . VAL A 1 199 ? 5.941 -17.672 3.807 1 79.31 199 VAL A CA 1
ATOM 1493 C C . VAL A 1 199 ? 4.828 -17.766 2.764 1 79.31 199 VAL A C 1
ATOM 1495 O O . VAL A 1 199 ? 3.891 -16.953 2.779 1 79.31 199 VAL A O 1
ATOM 1498 N N . HIS A 1 200 ? 4.988 -18.719 1.822 1 80.69 200 HIS A N 1
ATOM 1499 C CA . HIS A 1 200 ? 3.91 -19 0.884 1 80.69 200 HIS A CA 1
ATOM 1500 C C . HIS A 1 200 ? 2.617 -19.344 1.619 1 80.69 200 HIS A C 1
ATOM 1502 O O . HIS A 1 200 ? 2.643 -20 2.66 1 80.69 200 HIS A O 1
ATOM 1508 N N . GLU A 1 201 ? 1.537 -18.906 1.115 1 85.5 201 GLU A N 1
ATOM 1509 C CA . GLU A 1 201 ? 0.266 -18.953 1.831 1 85.5 201 GLU A CA 1
ATOM 1510 C C . GLU A 1 201 ? -0.099 -20.391 2.217 1 85.5 201 GLU A C 1
ATOM 1512 O O . GLU A 1 201 ? -0.741 -20.609 3.246 1 85.5 201 GLU A O 1
ATOM 1517 N N . VAL A 1 202 ? 0.314 -21.375 1.502 1 78.56 202 VAL A N 1
ATOM 1518 C CA . VAL A 1 202 ? -0.066 -22.75 1.769 1 78.56 202 VAL A CA 1
ATOM 1519 C C . VAL A 1 202 ? 0.66 -23.25 3.014 1 78.56 202 VAL A C 1
ATOM 1521 O O . VAL A 1 202 ? 0.269 -24.266 3.6 1 78.56 202 VAL A O 1
ATOM 1524 N N . PHE A 1 203 ? 1.678 -22.547 3.404 1 78.62 203 PHE A N 1
ATOM 1525 C CA . PHE A 1 203 ? 2.465 -22.953 4.562 1 78.62 203 PHE A CA 1
ATOM 1526 C C . PHE A 1 203 ? 2.24 -21.984 5.73 1 78.62 203 PHE A C 1
ATOM 1528 O O . PHE A 1 203 ? 3.047 -21.938 6.66 1 78.62 203 PHE A O 1
ATOM 1535 N N . ARG A 1 204 ? 1.208 -21.219 5.699 1 81.5 204 ARG A N 1
ATOM 1536 C CA . ARG A 1 204 ? 0.969 -20.219 6.738 1 81.5 204 ARG A CA 1
ATOM 1537 C C . ARG A 1 204 ? 0.809 -20.891 8.102 1 81.5 204 ARG A C 1
ATOM 1539 O O . ARG A 1 204 ? 0.085 -21.875 8.234 1 81.5 204 ARG A O 1
ATOM 1546 N N . PRO A 1 205 ? 1.461 -20.344 9.07 1 84.44 205 PRO A N 1
ATOM 1547 C CA . PRO A 1 205 ? 1.338 -20.906 10.422 1 84.44 205 PRO A CA 1
ATOM 1548 C C . PRO A 1 205 ? -0.031 -20.656 11.047 1 84.44 205 PRO A C 1
ATOM 1550 O O . PRO A 1 205 ? -0.471 -19.5 11.117 1 84.44 205 PRO A O 1
ATOM 1553 N N . ARG A 1 206 ? -0.608 -21.625 11.617 1 83.31 206 ARG A N 1
ATOM 1554 C CA . ARG A 1 206 ? -1.958 -21.516 12.164 1 83.31 206 ARG A CA 1
ATOM 1555 C C . ARG A 1 206 ? -1.951 -20.797 13.508 1 83.31 206 ARG A C 1
ATOM 1557 O O . ARG A 1 206 ? -2.951 -20.203 13.898 1 83.31 206 ARG A O 1
ATOM 1564 N N . GLU A 1 207 ? -0.805 -20.797 14.094 1 88.81 207 GLU A N 1
ATOM 1565 C CA . GLU A 1 207 ? -0.748 -20.25 15.445 1 88.81 207 GLU A CA 1
ATOM 1566 C C . GLU A 1 207 ? -0.391 -18.766 15.43 1 88.81 207 GLU A C 1
ATOM 1568 O O . GLU A 1 207 ? -0.474 -18.094 16.453 1 88.81 207 GLU A O 1
ATOM 1573 N N . GLU A 1 208 ? 0.049 -18.297 14.344 1 91.94 208 GLU A N 1
ATOM 1574 C CA . GLU A 1 208 ? 0.402 -16.891 14.242 1 91.94 208 GLU A CA 1
ATOM 1575 C C . GLU A 1 208 ? -0.788 -16.062 13.781 1 91.94 208 GLU A C 1
ATOM 1577 O O . GLU A 1 208 ? -1.593 -16.516 12.969 1 91.94 208 GLU A O 1
ATOM 1582 N N . PRO A 1 209 ? -0.845 -14.883 14.297 1 94.75 209 PRO A N 1
ATOM 1583 C CA . PRO A 1 209 ? -1.965 -14.039 13.875 1 94.75 209 PRO A CA 1
ATOM 1584 C C . PRO A 1 209 ? -1.867 -13.625 12.406 1 94.75 209 PRO A C 1
ATOM 1586 O O . PRO A 1 209 ? -0.764 -13.453 11.883 1 94.75 209 PRO A O 1
ATOM 1589 N N . ASN A 1 210 ? -3.01 -13.477 11.758 1 95.31 210 ASN A N 1
ATOM 1590 C CA . ASN A 1 210 ? -3.125 -12.883 10.43 1 95.31 210 ASN A CA 1
ATOM 1591 C C . ASN A 1 210 ? -3.186 -11.359 10.508 1 95.31 210 ASN A C 1
ATOM 1593 O O . ASN A 1 210 ? -4.219 -10.789 10.859 1 95.31 210 ASN A O 1
ATOM 1597 N N . VAL A 1 211 ? -2.066 -10.727 10.109 1 97.31 211 VAL A N 1
ATOM 1598 C CA . VAL A 1 211 ? -1.946 -9.297 10.352 1 97.31 211 VAL A CA 1
ATOM 1599 C C . VAL A 1 211 ? -2.953 -8.539 9.492 1 97.31 211 VAL A C 1
ATOM 1601 O O . VAL A 1 211 ? -3.389 -7.441 9.852 1 97.31 211 VAL A O 1
ATOM 1604 N N . LEU A 1 212 ? -3.326 -9.039 8.336 1 97.38 212 LEU A N 1
ATOM 1605 C CA . LEU A 1 212 ? -4.344 -8.414 7.504 1 97.38 212 LEU A CA 1
ATOM 1606 C C . LEU A 1 212 ? -5.715 -8.484 8.172 1 97.38 212 LEU A C 1
ATOM 1608 O O . LEU A 1 212 ? -6.465 -7.512 8.164 1 97.38 212 LEU A O 1
ATOM 1612 N N . GLU A 1 213 ? -6.043 -9.617 8.758 1 96.94 213 GLU A N 1
ATOM 1613 C CA . GLU A 1 213 ? -7.285 -9.75 9.516 1 96.94 213 GLU A CA 1
ATOM 1614 C C . GLU A 1 213 ? -7.328 -8.773 10.688 1 96.94 213 GLU A C 1
ATOM 1616 O O . GLU A 1 213 ? -8.359 -8.148 10.945 1 96.94 213 GLU A O 1
ATOM 1621 N N . VAL A 1 214 ? -6.219 -8.711 11.367 1 98.06 214 VAL A N 1
ATOM 1622 C CA . VAL A 1 214 ? -6.129 -7.809 12.508 1 98.06 214 VAL A CA 1
ATOM 1623 C C . VAL A 1 214 ? -6.328 -6.367 12.039 1 98.06 214 VAL A C 1
ATOM 1625 O O . VAL A 1 214 ? -7.039 -5.594 12.688 1 98.06 214 VAL A O 1
ATOM 1628 N N . GLY A 1 215 ? -5.672 -5.988 10.898 1 98.19 215 GLY A N 1
ATOM 1629 C CA . GLY A 1 215 ? -5.855 -4.66 10.336 1 98.19 215 GLY A CA 1
ATOM 1630 C C . GLY A 1 215 ? -7.297 -4.359 9.977 1 98.19 215 GLY A C 1
ATOM 1631 O O . GLY A 1 215 ? -7.793 -3.264 10.25 1 98.19 215 GLY A O 1
ATOM 1632 N N . ALA A 1 216 ? -7.988 -5.309 9.398 1 97.38 216 ALA A N 1
ATOM 1633 C CA . ALA A 1 216 ? -9.398 -5.145 9.055 1 97.38 216 ALA A CA 1
ATOM 1634 C C . ALA A 1 216 ? -10.258 -4.965 10.305 1 97.38 216 ALA A C 1
ATOM 1636 O O . ALA A 1 216 ? -11.133 -4.102 10.344 1 97.38 216 ALA A O 1
ATOM 1637 N N . LYS A 1 217 ? -9.969 -5.75 11.305 1 97.25 217 LYS A N 1
ATOM 1638 C CA . LYS A 1 217 ? -10.703 -5.656 12.562 1 97.25 217 LYS A CA 1
ATOM 1639 C C . LYS A 1 217 ? -10.477 -4.305 13.234 1 97.25 217 LYS A C 1
ATOM 1641 O O . LYS A 1 217 ? -11.414 -3.699 13.758 1 97.25 217 LYS A O 1
ATOM 1646 N N . LEU A 1 218 ? -9.242 -3.924 13.211 1 98 218 LEU A N 1
ATOM 1647 C CA . LEU A 1 218 ? -8.914 -2.637 13.82 1 98 218 LEU A CA 1
ATOM 1648 C C . LEU A 1 218 ? -9.594 -1.496 13.07 1 98 218 LEU A C 1
ATOM 1650 O O . LEU A 1 218 ? -10.102 -0.56 13.695 1 98 218 LEU A O 1
ATOM 1654 N N . THR A 1 219 ? -9.602 -1.559 11.758 1 97.75 219 THR A N 1
ATOM 1655 C CA . THR A 1 219 ? -10.305 -0.574 10.953 1 97.75 219 THR A CA 1
ATOM 1656 C C . THR A 1 219 ? -11.773 -0.498 11.352 1 97.75 219 THR A C 1
ATOM 1658 O O . THR A 1 219 ? -12.305 0.589 11.602 1 97.75 219 THR A O 1
ATOM 1661 N N . GLN A 1 220 ? -12.391 -1.606 11.469 1 96.5 220 GLN A N 1
ATOM 1662 C CA . GLN A 1 220 ? -13.805 -1.645 11.844 1 96.5 220 GLN A CA 1
ATOM 1663 C C . GLN A 1 220 ? -14.016 -1.07 13.242 1 96.5 220 GLN A C 1
ATOM 1665 O O . GLN A 1 220 ? -14.984 -0.339 13.477 1 96.5 220 GLN A O 1
ATOM 1670 N N . ARG A 1 221 ? -13.141 -1.407 14.141 1 97.56 221 ARG A N 1
ATOM 1671 C CA . ARG A 1 221 ? -13.258 -0.904 15.508 1 97.56 221 ARG A CA 1
ATOM 1672 C C . ARG A 1 221 ? -13.156 0.617 15.539 1 97.56 221 ARG A C 1
ATOM 1674 O O . ARG A 1 221 ? -13.875 1.277 16.297 1 97.56 221 ARG A O 1
ATOM 1681 N N . LEU A 1 222 ? -12.227 1.154 14.797 1 97.81 222 LEU A N 1
ATOM 1682 C CA . LEU A 1 222 ? -12.062 2.602 14.734 1 97.81 222 LEU A CA 1
ATOM 1683 C C . LEU A 1 222 ? -13.281 3.266 14.109 1 97.81 222 LEU A C 1
ATOM 1685 O O . LEU A 1 222 ? -13.711 4.332 14.555 1 97.81 222 LEU A O 1
ATOM 1689 N N . LEU A 1 223 ? -13.867 2.627 13.125 1 95.69 223 LEU A N 1
ATOM 1690 C CA . LEU A 1 223 ? -15.07 3.158 12.484 1 95.69 223 LEU A CA 1
ATOM 1691 C C . LEU A 1 223 ? -16.266 3.105 13.438 1 95.69 223 LEU A C 1
ATOM 1693 O O . LEU A 1 223 ? -17.078 4.027 13.461 1 95.69 223 LEU A O 1
ATOM 1697 N N . ASP A 1 224 ? -16.328 2.018 14.195 1 96.94 224 ASP A N 1
ATOM 1698 C CA . ASP A 1 224 ? -17.375 1.929 15.219 1 96.94 224 ASP A CA 1
ATOM 1699 C C . ASP A 1 224 ? -17.203 3.021 16.281 1 96.94 224 ASP A C 1
ATOM 1701 O O . ASP A 1 224 ? -18.172 3.625 16.719 1 96.94 224 ASP A O 1
ATOM 1705 N N . TRP A 1 225 ? -15.961 3.203 16.672 1 97.56 225 TRP A N 1
ATOM 1706 C CA . TRP A 1 225 ? -15.648 4.262 17.625 1 97.56 225 TRP A CA 1
ATOM 1707 C C . TRP A 1 225 ? -16.047 5.625 17.078 1 97.56 225 TRP A C 1
ATOM 1709 O O . TRP A 1 225 ? -16.531 6.488 17.828 1 97.56 225 TRP A O 1
ATOM 1719 N N . ASN A 1 226 ? -15.883 5.84 15.805 1 96.69 226 ASN A N 1
ATOM 1720 C CA . ASN A 1 226 ? -16.25 7.098 15.156 1 96.69 226 ASN A CA 1
ATOM 1721 C C . ASN A 1 226 ? -17.734 7.398 15.312 1 96.69 226 ASN A C 1
ATOM 1723 O O . ASN A 1 226 ? -18.125 8.555 15.5 1 96.69 226 ASN A O 1
ATOM 1727 N N . VAL A 1 227 ? -18.562 6.383 15.211 1 95.75 227 VAL A N 1
ATOM 1728 C CA . VAL A 1 227 ? -20 6.555 15.367 1 95.75 227 VAL A CA 1
ATOM 1729 C C . VAL A 1 227 ? -20.312 7.133 16.75 1 95.75 227 VAL A C 1
ATOM 1731 O O . VAL A 1 227 ? -21.172 8.008 16.891 1 95.75 227 VAL A O 1
ATOM 1734 N N . GLU A 1 228 ? -19.562 6.703 17.703 1 96.5 228 GLU A N 1
ATOM 1735 C CA . GLU A 1 228 ? -19.734 7.207 19.062 1 96.5 228 GLU A CA 1
ATOM 1736 C C . GLU A 1 228 ? -19.203 8.633 19.203 1 96.5 228 GLU A C 1
ATOM 1738 O O . GLU A 1 228 ? -19.828 9.477 19.828 1 96.5 228 GLU A O 1
ATOM 1743 N N . LEU A 1 229 ? -18.062 8.875 18.609 1 95.75 229 LEU A N 1
ATOM 1744 C CA . LEU A 1 229 ? -17.406 10.18 18.703 1 95.75 229 LEU A CA 1
ATOM 1745 C C . LEU A 1 229 ? -18.25 11.266 18.047 1 95.75 229 LEU A C 1
ATOM 1747 O O . LEU A 1 229 ? -18.281 12.398 18.516 1 95.75 229 LEU A O 1
ATOM 1751 N N . GLU A 1 230 ? -18.953 10.875 17.031 1 94 230 GLU A N 1
ATOM 1752 C CA . GLU A 1 230 ? -19.719 11.844 16.25 1 94 230 GLU A CA 1
ATOM 1753 C C . GLU A 1 230 ? -20.906 12.383 17.031 1 94 230 GLU A C 1
ATOM 1755 O O . GLU A 1 230 ? -21.453 13.422 16.688 1 94 230 GLU A O 1
ATOM 1760 N N . LYS A 1 231 ? -21.234 11.773 18.078 1 94.19 231 LYS A N 1
ATOM 1761 C CA . LYS A 1 231 ? -22.312 12.25 18.938 1 94.19 231 LYS A CA 1
ATOM 1762 C C . LYS A 1 231 ? -21.891 13.516 19.688 1 94.19 231 LYS A C 1
ATOM 1764 O O . LYS A 1 231 ? -22.75 14.289 20.125 1 94.19 231 LYS A O 1
ATOM 1769 N N . ASN A 1 232 ? -20.641 13.656 19.859 1 92.5 232 ASN A N 1
ATOM 1770 C CA . ASN A 1 232 ? -20.109 14.891 20.422 1 92.5 232 ASN A CA 1
ATOM 1771 C C . ASN A 1 232 ? -19.891 15.945 19.344 1 92.5 232 ASN A C 1
ATOM 1773 O O . ASN A 1 232 ? -18.875 15.922 18.641 1 92.5 232 ASN A O 1
ATOM 1777 N N . SER A 1 233 ? -20.828 16.938 19.312 1 92.12 233 SER A N 1
ATOM 1778 C CA . SER A 1 233 ? -20.797 17.906 18.219 1 92.12 233 SER A CA 1
ATOM 1779 C C . SER A 1 233 ? -20.891 19.328 18.75 1 92.12 233 SER A C 1
ATOM 1781 O O . SER A 1 233 ? -21.375 19.547 19.859 1 92.12 233 SER A O 1
ATOM 1783 N N . HIS A 1 234 ? -20.344 20.188 18.016 1 91.5 234 HIS A N 1
ATOM 1784 C CA . HIS A 1 234 ? -20.438 21.625 18.219 1 91.5 234 HIS A CA 1
ATOM 1785 C C . HIS A 1 234 ? -21 22.328 16.984 1 91.5 234 HIS A C 1
ATOM 1787 O O . HIS A 1 234 ? -20.656 22 15.859 1 91.5 234 HIS A O 1
ATOM 1793 N N . PRO A 1 235 ? -21.828 23.266 17.156 1 89.38 235 PRO A N 1
ATOM 1794 C CA . PRO A 1 235 ? -22.5 23.891 16.016 1 89.38 235 PRO A CA 1
ATOM 1795 C C . PRO A 1 235 ? -21.531 24.547 15.039 1 89.38 235 PRO A C 1
ATOM 1797 O O . PRO A 1 235 ? -21.797 24.578 13.836 1 89.38 235 PRO A O 1
ATOM 1800 N N . MET A 1 236 ? -20.438 25.031 15.523 1 88.81 236 MET A N 1
ATOM 1801 C CA . MET A 1 236 ? -19.5 25.734 14.648 1 88.81 236 MET A CA 1
ATOM 1802 C C . MET A 1 236 ? -18.344 24.812 14.242 1 88.81 236 MET A C 1
ATOM 1804 O O . MET A 1 236 ? -17.906 24.828 13.086 1 88.81 236 MET A O 1
ATOM 1808 N N . ALA A 1 237 ? -17.891 24 15.141 1 89.31 237 ALA A N 1
ATOM 1809 C CA . ALA A 1 237 ? -16.641 23.281 14.93 1 89.31 237 ALA A CA 1
ATOM 1810 C C . ALA A 1 237 ? -16.891 21.891 14.383 1 89.31 237 ALA A C 1
ATOM 1812 O O . ALA A 1 237 ? -15.953 21.188 13.977 1 89.31 237 ALA A O 1
ATOM 1813 N N . GLY A 1 238 ? -18.109 21.469 14.383 1 90.12 238 GLY A N 1
ATOM 1814 C CA . GLY A 1 238 ? -18.406 20.109 13.938 1 90.12 238 GLY A CA 1
ATOM 1815 C C . GLY A 1 238 ? -18.297 19.078 15.039 1 90.12 238 GLY A C 1
ATOM 1816 O O . GLY A 1 238 ? -18.531 19.391 16.203 1 90.12 238 GLY A O 1
ATOM 1817 N N . CYS A 1 239 ? -18.016 17.844 14.68 1 92.44 239 CYS A N 1
ATOM 1818 C CA . CYS A 1 239 ? -18.031 16.766 15.664 1 92.44 239 CYS A CA 1
ATOM 1819 C C . CYS A 1 239 ? -16.641 16.172 15.836 1 92.44 239 CYS A C 1
ATOM 1821 O O . CYS A 1 239 ? -15.766 16.359 14.992 1 92.44 239 CYS A O 1
ATOM 1823 N N . ALA A 1 240 ? -16.438 15.531 16.969 1 94.56 240 ALA A N 1
ATOM 1824 C CA . ALA A 1 240 ? -15.289 14.656 17.109 1 94.56 240 ALA A CA 1
ATOM 1825 C C . ALA A 1 240 ? -15.344 13.5 16.109 1 94.56 240 ALA A C 1
ATOM 1827 O O . ALA A 1 240 ? -16.406 13.18 15.594 1 94.56 240 ALA A O 1
ATOM 1828 N N . SER A 1 241 ? -14.117 12.977 15.758 1 95.06 241 SER A N 1
ATOM 1829 C CA . SER A 1 241 ? -14.141 11.938 14.734 1 95.06 241 SER A CA 1
ATOM 1830 C C . SER A 1 241 ? -12.883 11.086 14.789 1 95.06 241 SER A C 1
ATOM 1832 O O . SER A 1 241 ? -11.836 11.531 15.266 1 95.06 241 SER A O 1
ATOM 1834 N N . ALA A 1 242 ? -13.008 9.914 14.477 1 96.75 242 ALA A N 1
ATOM 1835 C CA . ALA A 1 242 ? -11.93 9 14.141 1 96.75 242 ALA A CA 1
ATOM 1836 C C . ALA A 1 242 ? -11.984 8.602 12.664 1 96.75 242 ALA A C 1
ATOM 1838 O O . ALA A 1 242 ? -13.055 8.266 12.148 1 96.75 242 ALA A O 1
ATOM 1839 N N . PHE A 1 243 ? -10.836 8.711 12.016 1 95.69 243 PHE A N 1
ATOM 1840 C CA . PHE A 1 243 ? -10.781 8.484 10.578 1 95.69 243 PHE A CA 1
ATOM 1841 C C . PHE A 1 243 ? -9.57 7.633 10.211 1 95.69 243 PHE A C 1
ATOM 1843 O O . PHE A 1 243 ? -8.492 7.785 10.789 1 95.69 243 PHE A O 1
ATOM 1850 N N . VAL A 1 244 ? -9.805 6.676 9.305 1 97.19 244 VAL A N 1
ATOM 1851 C CA . VAL A 1 244 ? -8.711 5.891 8.742 1 97.19 244 VAL A CA 1
ATOM 1852 C C . VAL A 1 244 ? -8.57 6.203 7.25 1 97.19 244 VAL A C 1
ATOM 1854 O O . VAL A 1 244 ? -9.492 5.969 6.469 1 97.19 244 VAL A O 1
ATOM 1857 N N . GLY A 1 245 ? -7.398 6.652 6.887 1 95.69 245 GLY A N 1
ATOM 1858 C CA . GLY A 1 245 ? -7.207 7.066 5.508 1 95.69 245 GLY A CA 1
ATOM 1859 C C . GLY A 1 245 ? -6.34 6.105 4.711 1 95.69 245 GLY A C 1
ATOM 1860 O O . GLY A 1 245 ? -6.355 6.121 3.48 1 95.69 245 GLY A O 1
ATOM 1861 N N . MET A 1 246 ? -5.594 5.254 5.465 1 96.81 246 MET A N 1
ATOM 1862 C CA . MET A 1 246 ? -4.664 4.363 4.785 1 96.81 246 MET A CA 1
ATOM 1863 C C . MET A 1 246 ? -4.625 2.996 5.461 1 96.81 246 MET A C 1
ATOM 1865 O O . MET A 1 246 ? -4.652 2.906 6.688 1 96.81 246 MET A O 1
ATOM 1869 N N . LEU A 1 247 ? -4.523 1.966 4.684 1 98.19 247 LEU A N 1
ATOM 1870 C CA . LEU A 1 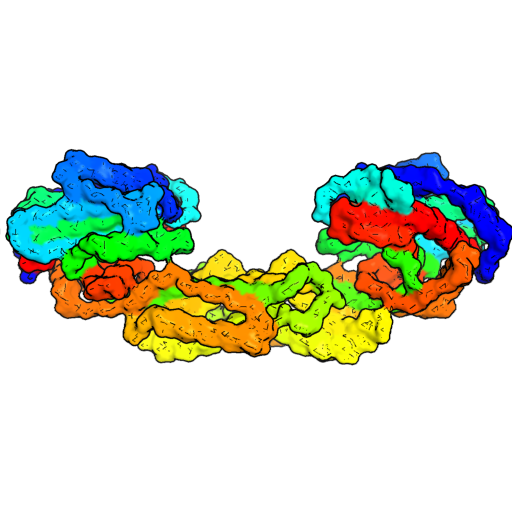247 ? -4.184 0.608 5.098 1 98.19 247 LEU A CA 1
ATOM 1871 C C . LEU A 1 247 ? -3.316 -0.078 4.047 1 98.19 247 LEU A C 1
ATOM 1873 O O . LEU A 1 247 ? -3.719 -0.203 2.887 1 98.19 247 LEU A O 1
ATOM 1877 N N . ASN A 1 248 ? -2.127 -0.464 4.438 1 97.94 248 ASN A N 1
ATOM 1878 C CA . ASN A 1 248 ? -1.198 -1.165 3.557 1 97.94 248 ASN A CA 1
ATOM 1879 C C . ASN A 1 248 ? -0.707 -2.467 4.184 1 97.94 248 ASN A C 1
ATOM 1881 O O . ASN A 1 248 ? -0.036 -2.449 5.219 1 97.94 248 ASN A O 1
ATOM 1885 N N . CYS A 1 249 ? -1.025 -3.527 3.518 1 97.56 249 CYS A N 1
ATOM 1886 C CA . CYS A 1 249 ? -0.673 -4.848 4.027 1 97.56 249 CYS A CA 1
ATOM 1887 C C . CYS A 1 249 ? -0.281 -5.785 2.891 1 97.56 249 CYS A C 1
ATOM 1889 O O . CYS A 1 249 ? -1.018 -5.922 1.911 1 97.56 249 CYS A O 1
ATOM 1891 N N . GLY A 1 250 ? 0.932 -6.402 3.057 1 94 250 GLY A N 1
ATOM 1892 C CA . GLY A 1 250 ? 1.332 -7.449 2.131 1 94 250 GLY A CA 1
ATOM 1893 C C . GLY A 1 250 ? 2.107 -6.926 0.937 1 94 250 GLY A C 1
ATOM 1894 O O . GLY A 1 250 ? 1.934 -5.773 0.534 1 94 250 GLY A O 1
ATOM 1895 N N . GLU A 1 251 ? 2.924 -7.805 0.402 1 87.38 251 GLU A N 1
ATOM 1896 C CA . GLU A 1 251 ? 3.764 -7.465 -0.742 1 87.38 251 GLU A CA 1
ATOM 1897 C C . GLU A 1 251 ? 3.416 -8.32 -1.957 1 87.38 251 GLU A C 1
ATOM 1899 O O . GLU A 1 251 ? 3.582 -7.883 -3.098 1 87.38 251 GLU A O 1
ATOM 1904 N N . MET A 1 252 ? 2.945 -9.531 -1.676 1 85.69 252 MET A N 1
ATOM 1905 C CA . MET A 1 252 ? 2.58 -10.484 -2.723 1 85.69 252 MET A CA 1
ATOM 1906 C C . MET A 1 252 ? 1.236 -11.141 -2.42 1 85.69 252 MET A C 1
ATOM 1908 O O . MET A 1 252 ? 0.942 -11.453 -1.266 1 85.69 252 MET A O 1
ATOM 1912 N N . TYR A 1 253 ? 0.484 -11.477 -3.432 1 91.69 253 TYR A N 1
ATOM 1913 C CA . TYR A 1 253 ? -0.887 -11.945 -3.266 1 91.69 253 TYR A CA 1
ATOM 1914 C C . TYR A 1 253 ? -0.918 -13.328 -2.633 1 91.69 253 TYR A C 1
ATOM 1916 O O . TYR A 1 253 ? -1.923 -13.727 -2.035 1 91.69 253 TYR A O 1
ATOM 1924 N N . ASN A 1 254 ? 0.185 -14.094 -2.727 1 88.62 254 ASN A N 1
ATOM 1925 C CA . ASN A 1 254 ? 0.213 -15.453 -2.217 1 88.62 254 ASN A CA 1
ATOM 1926 C C . ASN A 1 254 ? 1.241 -15.617 -1.1 1 88.62 254 ASN A C 1
ATOM 1928 O O . ASN A 1 254 ? 1.788 -16.703 -0.904 1 88.62 254 ASN A O 1
ATOM 1932 N N . GLN A 1 255 ? 1.52 -14.602 -0.465 1 87.75 255 GLN A N 1
ATOM 1933 C CA . GLN A 1 255 ? 2.453 -14.594 0.657 1 87.75 255 GLN A CA 1
ATOM 1934 C C . GLN A 1 255 ? 1.76 -14.172 1.948 1 87.75 255 GLN A C 1
ATOM 1936 O O . GLN A 1 255 ? 1.016 -13.188 1.964 1 87.75 255 GLN A O 1
ATOM 1941 N N . TYR A 1 256 ? 2.014 -14.977 2.963 1 92.06 256 TYR A N 1
ATOM 1942 C CA . TYR A 1 256 ? 1.479 -14.609 4.273 1 92.06 256 TYR A CA 1
ATOM 1943 C C . TYR A 1 256 ? 2.193 -13.391 4.836 1 92.06 256 TYR A C 1
ATOM 1945 O O . TYR A 1 256 ? 3.393 -13.445 5.121 1 92.06 256 TYR A O 1
ATOM 1953 N N . PRO A 1 257 ? 1.45 -12.266 4.996 1 93.19 257 PRO A N 1
ATOM 1954 C CA . PRO A 1 257 ? 2.137 -11.016 5.316 1 93.19 257 PRO A CA 1
ATOM 1955 C C . PRO A 1 257 ? 2.67 -10.984 6.75 1 93.19 257 PRO A C 1
ATOM 1957 O O . PRO A 1 257 ? 2.088 -11.609 7.641 1 93.19 257 PRO A O 1
ATOM 1960 N N . GLN A 1 258 ? 3.771 -10.188 6.945 1 93.31 258 GLN A N 1
ATOM 1961 C CA . GLN A 1 258 ? 4.395 -10.07 8.258 1 93.31 258 GLN A CA 1
ATOM 1962 C C . GLN A 1 258 ? 3.938 -8.805 8.969 1 93.31 258 GLN A C 1
ATOM 1964 O O . GLN A 1 258 ? 3.994 -8.719 10.203 1 93.31 258 GLN A O 1
ATOM 1969 N N . THR A 1 259 ? 3.596 -7.812 8.156 1 96 259 THR A N 1
ATOM 1970 C CA . THR A 1 259 ? 3.227 -6.535 8.75 1 96 259 THR A CA 1
ATOM 1971 C C . THR A 1 259 ? 2.008 -5.941 8.047 1 96 259 THR A C 1
ATOM 1973 O O . THR A 1 259 ? 1.688 -6.324 6.918 1 96 259 THR A O 1
ATOM 1976 N N . CYS A 1 260 ? 1.259 -5.113 8.711 1 97.75 260 CYS A N 1
ATOM 1977 C CA . CYS A 1 260 ? 0.139 -4.301 8.25 1 97.75 260 CYS A CA 1
ATOM 1978 C C . CYS A 1 260 ? 0.19 -2.908 8.875 1 97.75 260 CYS A C 1
ATOM 1980 O O . CYS A 1 260 ? 0.398 -2.768 10.078 1 97.75 260 CYS A O 1
ATOM 1982 N N . GLU A 1 261 ? 0.034 -1.872 8.047 1 98.31 261 GLU A N 1
ATOM 1983 C CA . GLU A 1 261 ? 0.12 -0.501 8.539 1 98.31 261 GLU A CA 1
ATOM 1984 C C . GLU A 1 261 ? -1.184 0.255 8.297 1 98.31 261 GLU A C 1
ATOM 1986 O O . GLU A 1 261 ? -1.756 0.182 7.211 1 98.31 261 GLU A O 1
ATOM 1991 N N . LEU A 1 262 ? -1.653 0.964 9.312 1 98.19 262 LEU A N 1
ATOM 1992 C CA . LEU A 1 262 ? -2.822 1.835 9.242 1 98.19 262 LEU A CA 1
ATOM 1993 C C . LEU A 1 262 ? -2.465 3.26 9.656 1 98.19 262 LEU A C 1
ATOM 1995 O O . LEU A 1 262 ? -1.712 3.463 10.609 1 98.19 262 LEU A O 1
ATOM 1999 N N . GLN A 1 263 ? -3.031 4.211 8.953 1 97.44 263 GLN A N 1
ATOM 2000 C CA . GLN A 1 263 ? -2.896 5.605 9.359 1 97.44 263 GLN A CA 1
ATOM 2001 C C . GLN A 1 263 ? -4.23 6.34 9.258 1 97.44 263 GLN A C 1
ATOM 2003 O O . GLN A 1 263 ? -5.059 6.016 8.398 1 97.44 263 GLN A O 1
ATOM 2008 N N . GLY A 1 264 ? -4.395 7.285 10.133 1 96.62 264 GLY A N 1
ATOM 2009 C CA . GLY A 1 264 ? -5.621 8.062 10.18 1 96.62 264 GLY A CA 1
ATOM 2010 C C . GLY A 1 264 ? -5.516 9.297 11.055 1 96.62 264 GLY A C 1
ATOM 2011 O O . GLY A 1 264 ? -4.422 9.828 11.258 1 96.62 264 GLY A O 1
ATOM 2012 N N . THR A 1 265 ? -6.719 9.789 11.406 1 94.94 265 THR A N 1
ATOM 2013 C CA . THR A 1 265 ? -6.766 10.984 12.242 1 94.94 265 THR A CA 1
ATOM 2014 C C . THR A 1 265 ? -7.77 10.805 13.383 1 94.94 265 THR A C 1
ATOM 2016 O O . THR A 1 265 ? -8.703 10.008 13.281 1 94.94 265 THR A O 1
ATOM 2019 N N . LEU A 1 266 ? -7.48 11.469 14.438 1 96.25 266 LEU A N 1
ATOM 2020 C CA . LEU A 1 266 ? -8.43 11.688 15.523 1 96.25 266 LEU A CA 1
ATOM 2021 C C . LEU A 1 266 ? -8.656 13.18 15.75 1 96.25 266 LEU A C 1
ATOM 2023 O O . LEU A 1 266 ? -7.695 13.961 15.773 1 96.25 266 LEU A O 1
ATOM 2027 N N . ARG A 1 267 ? -9.875 13.531 15.867 1 94.44 267 ARG A N 1
ATOM 2028 C CA . ARG A 1 267 ? -10.25 14.906 16.188 1 94.44 267 ARG A CA 1
ATOM 2029 C C . ARG A 1 267 ? -11.172 14.953 17.391 1 94.44 267 ARG A C 1
ATOM 2031 O O . ARG A 1 267 ? -12.023 14.086 17.578 1 94.44 267 ARG A O 1
ATOM 2038 N N . TRP A 1 268 ? -11.023 15.977 18.219 1 94.81 268 TRP A N 1
ATOM 2039 C CA . TRP A 1 268 ? -11.828 16.094 19.438 1 94.81 268 TRP A CA 1
ATOM 2040 C C . TRP A 1 268 ? -12.195 17.547 19.703 1 94.81 268 TRP A C 1
ATOM 2042 O O . TRP A 1 268 ? -11.672 18.469 19.047 1 94.81 268 TRP A O 1
ATOM 2052 N N . LEU A 1 269 ? -13.172 17.734 20.531 1 93.5 269 LEU A N 1
ATOM 2053 C CA . LEU A 1 269 ? -13.703 19.062 20.828 1 93.5 269 LEU A CA 1
ATOM 2054 C C . LEU A 1 269 ? -13.086 19.609 22.109 1 93.5 269 LEU A C 1
ATOM 2056 O O . LEU A 1 269 ? -12.531 18.859 22.922 1 93.5 269 LEU A O 1
ATOM 2060 N N . PRO A 1 270 ? -13.172 20.969 22.219 1 90.88 270 PRO A N 1
ATOM 2061 C CA . PRO A 1 270 ? -12.734 21.547 23.5 1 90.88 270 PRO A CA 1
ATOM 2062 C C . PRO A 1 270 ? -13.422 20.891 24.688 1 90.88 270 PRO A C 1
ATOM 2064 O O . PRO A 1 270 ? -14.602 20.531 24.625 1 90.88 270 PRO A O 1
ATOM 2067 N N . GLY A 1 271 ? -12.711 20.797 25.797 1 87.88 271 GLY A N 1
ATOM 2068 C CA . GLY A 1 271 ? -13.219 20.109 26.969 1 87.88 271 GLY A CA 1
ATOM 2069 C C . GLY A 1 271 ? -12.602 18.75 27.172 1 87.88 271 GLY A C 1
ATOM 2070 O O . GLY A 1 271 ? -12.703 18.156 28.25 1 87.88 271 GLY A O 1
ATOM 2071 N N . HIS A 1 272 ? -12.016 18.297 26.062 1 88.81 272 HIS A N 1
ATOM 2072 C CA . HIS A 1 272 ? -11.266 17.047 26.141 1 88.81 272 HIS A CA 1
ATOM 2073 C C . HIS A 1 272 ? -9.766 17.297 26 1 88.81 272 HIS A C 1
ATOM 2075 O O . HIS A 1 272 ? -9.328 17.875 25 1 88.81 272 HIS A O 1
ATOM 2081 N N . ALA A 1 273 ? -9.016 16.812 26.969 1 86.75 273 ALA A N 1
ATOM 2082 C CA . ALA A 1 273 ? -7.566 16.922 26.844 1 86.75 273 ALA A CA 1
ATOM 2083 C C . ALA A 1 273 ? -7.02 15.883 25.875 1 86.75 273 ALA A C 1
ATOM 2085 O O . ALA A 1 273 ? -7.496 14.742 25.844 1 86.75 273 ALA A O 1
ATOM 2086 N N . TRP A 1 274 ? -5.996 16.25 25.141 1 90.38 274 TRP A N 1
ATOM 2087 C CA . TRP A 1 274 ? -5.434 15.336 24.141 1 90.38 274 TRP A CA 1
ATOM 2088 C C . TRP A 1 274 ? -4.895 14.078 24.812 1 90.38 274 TRP A C 1
ATOM 2090 O O . TRP A 1 274 ? -4.93 12.992 24.219 1 90.38 274 TRP A O 1
ATOM 2100 N N . GLU A 1 275 ? -4.426 14.188 26.047 1 93.12 275 GLU A N 1
ATOM 2101 C CA . GLU A 1 275 ? -3.896 13.031 26.766 1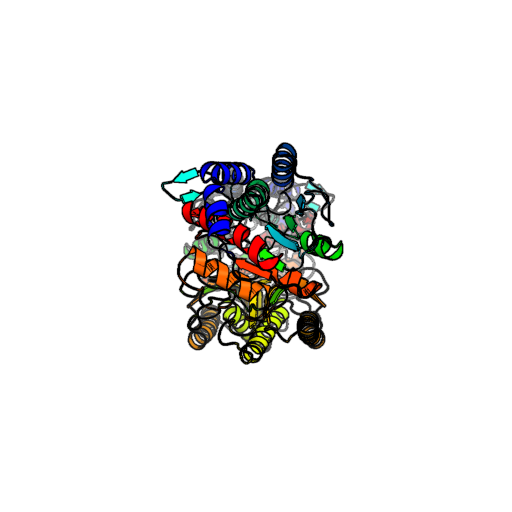 93.12 275 GLU A CA 1
ATOM 2102 C C . GLU A 1 275 ? -4.98 11.984 27 1 93.12 275 GLU A C 1
ATOM 2104 O O . GLU A 1 275 ? -4.711 10.781 26.953 1 93.12 275 GLU A O 1
ATOM 2109 N N . GLU A 1 276 ? -6.152 12.477 27.297 1 94.56 276 GLU A N 1
ATOM 2110 C CA . GLU A 1 276 ? -7.281 11.562 27.484 1 94.56 276 GLU A CA 1
ATOM 2111 C C . GLU A 1 276 ? -7.652 10.875 26.172 1 94.56 276 GLU A C 1
ATOM 2113 O O . GLU A 1 276 ? -7.941 9.68 26.156 1 94.56 276 GLU A O 1
ATOM 2118 N N . VAL A 1 277 ? -7.645 11.664 25.109 1 95.56 277 VAL A N 1
ATOM 2119 C CA . VAL A 1 277 ? -7.949 11.133 23.797 1 95.56 277 VAL A CA 1
ATOM 2120 C C . VAL A 1 277 ? -6.914 10.078 23.406 1 95.56 277 VAL A C 1
ATOM 2122 O O . VAL A 1 277 ? -7.266 9.008 22.906 1 95.56 277 VAL A O 1
ATOM 2125 N N . ARG A 1 278 ? -5.668 10.344 23.703 1 96.62 278 ARG A N 1
ATOM 2126 C CA . ARG A 1 278 ? -4.586 9.398 23.453 1 96.62 278 ARG A CA 1
ATOM 2127 C C . ARG A 1 278 ? -4.781 8.109 24.25 1 96.62 278 ARG A C 1
ATOM 2129 O O . ARG A 1 278 ? -4.578 7.016 23.719 1 96.62 278 ARG A O 1
ATOM 2136 N N . ARG A 1 279 ? -5.148 8.195 25.5 1 97.19 279 ARG A N 1
ATOM 2137 C CA . ARG A 1 279 ? -5.363 7.031 26.359 1 97.19 279 ARG A CA 1
ATOM 2138 C C . ARG A 1 279 ? -6.492 6.16 25.812 1 97.19 279 ARG A C 1
ATOM 2140 O O . ARG A 1 279 ? -6.387 4.93 25.812 1 97.19 279 ARG A O 1
ATOM 2147 N N . ASP A 1 280 ? -7.543 6.812 25.375 1 97.25 280 ASP A N 1
ATOM 2148 C CA . ASP A 1 280 ? -8.656 6.07 24.797 1 97.25 280 ASP A CA 1
ATOM 2149 C C . ASP A 1 280 ? -8.219 5.312 23.547 1 97.25 280 ASP A C 1
ATOM 2151 O O . ASP A 1 280 ? -8.57 4.145 23.359 1 97.25 280 ASP A O 1
ATOM 2155 N N . TYR A 1 281 ? -7.457 6.012 22.75 1 97.69 281 TYR A N 1
ATOM 2156 C CA . TYR A 1 281 ? -6.898 5.422 21.547 1 97.69 281 TYR A CA 1
ATOM 2157 C C . TYR A 1 281 ? -6.02 4.223 21.875 1 97.69 281 TYR A C 1
ATOM 2159 O O . TYR A 1 281 ? -6.176 3.148 21.297 1 97.69 281 TYR A O 1
ATOM 2167 N N . GLN A 1 282 ? -5.188 4.359 22.797 1 97.88 282 GLN A N 1
ATOM 2168 C CA . GLN A 1 282 ? -4.266 3.303 23.203 1 97.88 282 GLN A CA 1
ATOM 2169 C C . GLN A 1 282 ? -5.016 2.117 23.797 1 97.88 282 GLN A C 1
ATOM 2171 O O . GLN A 1 282 ? -4.645 0.963 23.578 1 97.88 282 GLN A O 1
ATOM 2176 N N . THR A 1 283 ? -6.027 2.387 24.531 1 97.94 283 THR A N 1
ATOM 2177 C CA . THR A 1 283 ? -6.84 1.335 25.125 1 97.94 283 THR A CA 1
ATOM 2178 C C . THR A 1 283 ? -7.539 0.515 24.047 1 97.94 283 THR A C 1
ATOM 2180 O O . THR A 1 283 ? -7.574 -0.715 24.109 1 97.94 283 THR A O 1
ATOM 2183 N N . LEU A 1 284 ? -8.078 1.216 23.078 1 97.88 284 LEU A N 1
ATOM 2184 C CA . LEU A 1 284 ? -8.742 0.544 21.969 1 97.88 284 LEU A CA 1
ATOM 2185 C C . LEU A 1 284 ? -7.789 -0.401 21.25 1 97.88 284 LEU A C 1
ATOM 2187 O O . LEU A 1 284 ? -8.117 -1.563 21 1 97.88 284 LEU A O 1
ATOM 2191 N N . VAL A 1 285 ? -6.582 0.082 20.953 1 98.12 285 VAL A N 1
ATOM 2192 C CA . VAL A 1 285 ? -5.586 -0.693 20.219 1 98.12 285 VAL A CA 1
ATOM 2193 C C . VAL A 1 285 ? -5.125 -1.876 21.062 1 98.12 285 VAL A C 1
ATOM 2195 O O . VAL A 1 285 ? -4.969 -2.988 20.562 1 98.12 285 VAL A O 1
ATOM 2198 N N . ALA A 1 286 ? -4.965 -1.654 22.359 1 97.56 286 ALA A N 1
ATOM 2199 C CA . ALA A 1 286 ? -4.527 -2.703 23.281 1 97.56 286 ALA A CA 1
ATOM 2200 C C . ALA A 1 286 ? -5.559 -3.826 23.359 1 97.56 286 ALA A C 1
ATOM 2202 O O . ALA A 1 286 ? -5.199 -5 23.469 1 97.56 286 ALA A O 1
ATOM 2203 N N . ASP A 1 287 ? -6.789 -3.488 23.344 1 97.81 287 ASP A N 1
ATOM 2204 C CA . ASP A 1 287 ? -7.863 -4.477 23.359 1 97.81 287 ASP A CA 1
ATOM 2205 C C . ASP A 1 287 ? -7.797 -5.383 22.141 1 97.81 287 ASP A C 1
ATOM 2207 O O . ASP A 1 287 ? -7.945 -6.602 22.25 1 97.81 287 ASP A O 1
ATOM 2211 N N . VAL A 1 288 ? -7.562 -4.762 20.984 1 97.31 288 VAL A N 1
ATOM 2212 C CA . VAL A 1 288 ? -7.473 -5.531 19.75 1 97.31 288 VAL A CA 1
ATOM 2213 C C . VAL A 1 288 ? -6.238 -6.43 19.781 1 97.31 288 VAL A C 1
ATOM 2215 O O . VAL A 1 288 ? -6.301 -7.598 19.391 1 97.31 288 VAL A O 1
ATOM 2218 N N . ALA A 1 289 ? -5.16 -5.91 20.281 1 96.81 289 ALA A N 1
ATOM 2219 C CA . ALA A 1 289 ? -3.934 -6.691 20.406 1 96.81 289 ALA A CA 1
ATOM 2220 C C . ALA A 1 289 ? -4.141 -7.906 21.297 1 96.81 289 ALA A C 1
ATOM 2222 O O . ALA A 1 289 ? -3.74 -9.023 20.953 1 96.81 289 ALA A O 1
ATOM 2223 N N . ALA A 1 290 ? -4.812 -7.707 22.391 1 96.81 290 ALA A N 1
ATOM 2224 C CA . ALA A 1 290 ? -5.047 -8.773 23.359 1 96.81 290 ALA A CA 1
ATOM 2225 C C . ALA A 1 290 ? -5.945 -9.859 22.781 1 96.81 290 ALA A C 1
ATOM 2227 O O . ALA A 1 290 ? -5.711 -11.055 23 1 96.81 290 ALA A O 1
ATOM 2228 N N . LYS A 1 291 ? -6.883 -9.492 22.016 1 95.81 291 LYS A N 1
ATOM 2229 C CA . LYS A 1 291 ? -7.863 -10.43 21.469 1 95.81 291 LYS A CA 1
ATOM 2230 C C . LYS A 1 291 ? -7.281 -11.203 20.297 1 95.81 291 LYS A C 1
ATOM 2232 O O . LYS A 1 291 ? -7.68 -12.336 20.031 1 95.81 291 LYS A O 1
ATOM 2237 N N . THR A 1 292 ? -6.312 -10.641 19.578 1 94 292 THR A N 1
ATOM 2238 C CA . THR A 1 292 ? -5.852 -11.234 18.328 1 94 292 THR A CA 1
ATOM 2239 C C . THR A 1 292 ? -4.488 -11.898 18.531 1 94 292 THR A C 1
ATOM 2241 O O . THR A 1 292 ? -4.07 -12.719 17.703 1 94 292 THR A O 1
ATOM 2244 N N . GLY A 1 293 ? -3.744 -11.461 19.547 1 93.38 293 GLY A N 1
ATOM 2245 C CA . GLY A 1 293 ? -2.404 -11.977 19.781 1 93.38 293 GLY A CA 1
ATOM 2246 C C . GLY A 1 293 ? -1.35 -11.312 18.906 1 93.38 293 GLY A C 1
ATOM 2247 O O . GLY A 1 293 ? -0.179 -11.695 18.953 1 93.38 293 GLY A O 1
ATOM 2248 N N . ALA A 1 294 ? -1.702 -10.344 18.141 1 95.62 294 ALA A N 1
ATOM 2249 C CA . ALA A 1 294 ? -0.743 -9.617 17.312 1 95.62 294 ALA A CA 1
ATOM 2250 C C . ALA A 1 294 ? -0.008 -8.555 18.141 1 95.62 294 ALA A C 1
ATOM 2252 O O . ALA A 1 294 ? -0.505 -8.109 19.172 1 95.62 294 ALA A O 1
ATOM 2253 N N . THR A 1 295 ? 1.217 -8.234 17.656 1 97.38 295 THR A N 1
ATOM 2254 C CA . THR A 1 295 ? 1.904 -7.062 18.188 1 97.38 295 THR A CA 1
ATOM 2255 C C . THR A 1 295 ? 1.456 -5.801 17.453 1 97.38 295 THR A C 1
ATOM 2257 O O . THR A 1 295 ? 1.512 -5.738 16.219 1 97.38 295 THR A O 1
ATOM 2260 N N . ILE A 1 296 ? 1.001 -4.84 18.234 1 98.19 296 ILE A N 1
ATOM 2261 C CA . ILE A 1 296 ? 0.526 -3.602 17.625 1 98.19 296 ILE A CA 1
ATOM 2262 C C . ILE A 1 296 ? 1.262 -2.41 18.234 1 98.19 296 ILE A C 1
ATOM 2264 O O . ILE A 1 296 ? 1.204 -2.189 19.453 1 98.19 296 ILE A O 1
ATOM 2268 N N . ASP A 1 297 ? 2.035 -1.704 17.391 1 97.94 297 ASP A N 1
ATOM 2269 C CA . ASP A 1 297 ? 2.643 -0.427 17.75 1 97.94 297 ASP A CA 1
ATOM 2270 C C . ASP A 1 297 ? 1.784 0.743 17.281 1 97.94 297 ASP A C 1
ATOM 2272 O O . ASP A 1 297 ? 1.581 0.923 16.078 1 97.94 297 ASP A O 1
ATOM 2276 N N . ALA A 1 298 ? 1.241 1.486 18.219 1 97.5 298 ALA A N 1
ATOM 2277 C CA . ALA A 1 298 ? 0.343 2.598 17.906 1 97.5 298 ALA A CA 1
ATOM 2278 C C . ALA A 1 298 ? 0.951 3.928 18.344 1 97.5 298 ALA A C 1
ATOM 2280 O O . ALA A 1 298 ? 1.197 4.148 19.531 1 97.5 298 ALA A O 1
ATOM 2281 N N . GLU A 1 299 ? 1.18 4.805 17.375 1 96.5 299 GLU A N 1
ATOM 2282 C CA . GLU A 1 299 ? 1.742 6.121 17.656 1 96.5 299 GLU A CA 1
ATOM 2283 C C . GLU A 1 299 ? 0.682 7.211 17.531 1 96.5 299 GLU A C 1
ATOM 2285 O O . GLU A 1 299 ? -0.251 7.086 16.734 1 96.5 299 GLU A O 1
ATOM 2290 N N . PHE A 1 300 ? 0.777 8.156 18.328 1 94.81 300 PHE A N 1
ATOM 2291 C CA . PHE A 1 300 ? -0.039 9.367 18.375 1 94.81 300 PHE A CA 1
ATOM 2292 C C . PHE A 1 300 ? 0.806 10.602 18.078 1 94.81 300 PHE A C 1
ATOM 2294 O O . PHE A 1 300 ? 1.483 11.117 18.969 1 94.81 300 PHE A O 1
ATOM 2301 N N . LEU A 1 301 ? 0.646 11.07 16.828 1 91.06 301 LEU A N 1
ATOM 2302 C CA . LEU A 1 301 ? 1.637 12.016 16.328 1 91.06 301 LEU A CA 1
ATOM 2303 C C . LEU A 1 301 ? 0.977 13.336 15.93 1 91.06 301 LEU A C 1
ATOM 2305 O O . LEU A 1 301 ? -0.246 13.398 15.781 1 91.06 301 LEU A O 1
ATOM 2309 N N . LEU A 1 302 ? 1.767 14.414 15.898 1 87.19 302 LEU A N 1
ATOM 2310 C CA . LEU A 1 302 ? 1.375 15.711 15.359 1 87.19 302 LEU A CA 1
ATOM 2311 C C . LEU A 1 302 ? 0.16 16.266 16.094 1 87.19 302 LEU A C 1
ATOM 2313 O O . LEU A 1 302 ? -0.834 16.641 15.477 1 87.19 302 LEU A O 1
ATOM 2317 N N . ILE A 1 303 ? 0.265 16.312 17.344 1 88.06 303 ILE A N 1
ATOM 2318 C CA . ILE A 1 303 ? -0.833 16.688 18.234 1 88.06 303 ILE A CA 1
ATOM 2319 C C . ILE A 1 303 ? -1.028 18.203 18.203 1 88.06 303 ILE A C 1
ATOM 2321 O O . ILE A 1 303 ? -0.073 18.953 18.375 1 88.06 303 ILE A O 1
ATOM 2325 N N . ARG A 1 304 ? -2.184 18.625 17.891 1 86.75 304 ARG A N 1
ATOM 2326 C CA . ARG A 1 304 ? -2.686 19.984 18.094 1 86.75 304 ARG A CA 1
ATOM 2327 C C . ARG A 1 304 ? -3.982 19.969 18.906 1 86.75 304 ARG A C 1
ATOM 2329 O O . ARG A 1 304 ? -4.992 19.422 18.453 1 86.75 304 ARG A O 1
ATOM 2336 N N . ASP A 1 305 ? -3.918 20.562 19.969 1 88.31 305 ASP A N 1
ATOM 2337 C CA . ASP A 1 305 ? -5.066 20.453 20.875 1 88.31 305 ASP A CA 1
ATOM 2338 C C . ASP A 1 305 ? -6.199 21.359 20.422 1 88.31 305 ASP A C 1
ATOM 2340 O O . ASP A 1 305 ? -5.984 22.281 19.641 1 88.31 305 ASP A O 1
ATOM 2344 N N . ALA A 1 306 ? -7.426 21 20.938 1 91 306 ALA A N 1
ATOM 2345 C CA . ALA A 1 306 ? -8.594 21.844 20.703 1 91 306 ALA A CA 1
ATOM 2346 C C . ALA A 1 306 ? -8.484 23.156 21.469 1 91 306 ALA A C 1
ATOM 2348 O O . ALA A 1 306 ? -7.738 23.25 22.453 1 91 306 ALA A O 1
ATOM 2349 N N . PHE A 1 307 ? -9.164 24.188 20.922 1 89.06 307 PHE A N 1
ATOM 2350 C CA . PHE A 1 307 ? -9.133 25.469 21.625 1 89.06 307 PHE A CA 1
ATOM 2351 C C . PHE A 1 307 ? -10.5 26.141 21.578 1 89.06 307 PHE A C 1
ATOM 2353 O O . PHE A 1 307 ? -11.312 25.844 20.703 1 89.06 307 PHE A O 1
ATOM 2360 N N . GLU A 1 308 ? -10.75 26.906 22.547 1 90.38 308 GLU A N 1
ATOM 2361 C CA . GLU A 1 308 ? -11.938 27.75 22.641 1 90.38 308 GLU A CA 1
ATOM 2362 C C . GLU A 1 308 ? -11.578 29.125 23.203 1 90.38 308 GLU A C 1
ATOM 2364 O O . GLU A 1 308 ? -11.195 29.25 24.375 1 90.38 308 GLU A O 1
ATOM 2369 N N . LEU A 1 309 ? -11.695 30.094 22.328 1 91.38 309 LEU A N 1
ATOM 2370 C CA . LEU A 1 309 ? -11.398 31.484 22.688 1 91.38 309 LEU A CA 1
ATOM 2371 C C . LEU A 1 309 ? -12.648 32.188 23.188 1 91.38 309 LEU A C 1
ATOM 2373 O O . LEU A 1 309 ? -13.703 32.125 22.562 1 91.38 309 LEU A O 1
ATOM 2377 N N . ASP A 1 310 ? -12.508 32.844 24.344 1 91.12 310 ASP A N 1
ATOM 2378 C CA . ASP A 1 310 ? -13.586 33.719 24.828 1 91.12 310 ASP A CA 1
ATOM 2379 C C . ASP A 1 310 ? -13.758 34.938 23.938 1 91.12 310 ASP A C 1
ATOM 2381 O O . ASP A 1 310 ? -12.852 35.781 23.828 1 91.12 310 ASP A O 1
ATOM 2385 N N . GLU A 1 311 ? -14.922 35.031 23.359 1 91.12 311 GLU A N 1
ATOM 2386 C CA . GLU A 1 311 ? -15.211 36.125 22.438 1 91.12 311 GLU A CA 1
ATOM 2387 C C . GLU A 1 311 ? -15.086 37.469 23.141 1 91.12 311 GLU A C 1
ATOM 2389 O O . GLU A 1 311 ? -14.883 38.5 22.484 1 91.12 311 GLU A O 1
ATOM 2394 N N . GLN A 1 312 ? -15.156 37.375 24.438 1 91.06 312 GLN A N 1
ATOM 2395 C CA . GLN A 1 312 ? -15.117 38.594 25.219 1 91.06 312 GLN A CA 1
ATOM 2396 C C . GLN A 1 312 ? -13.719 38.844 25.781 1 91.06 312 GLN A C 1
ATOM 2398 O O . GLN A 1 312 ? -13.5 39.844 26.484 1 91.06 312 GLN A O 1
ATOM 2403 N N . SER A 1 313 ? -12.867 37.938 25.438 1 92.88 313 SER A N 1
ATOM 2404 C CA . SER A 1 313 ? -11.5 38.188 25.875 1 92.88 313 SER A CA 1
ATOM 2405 C C . SER A 1 313 ? -10.992 39.531 25.359 1 92.88 313 SER A C 1
ATOM 2407 O O . SER A 1 313 ? -11.477 40.031 24.344 1 92.88 313 SER A O 1
ATOM 2409 N N . ASP A 1 314 ? -10.062 40.062 26 1 94.44 314 ASP A N 1
ATOM 2410 C CA . ASP A 1 314 ? -9.523 41.375 25.641 1 94.44 314 ASP A CA 1
ATOM 2411 C C . ASP A 1 314 ? -9.008 41.375 24.203 1 94.44 314 ASP A C 1
ATOM 2413 O O . ASP A 1 314 ? -9.25 42.312 23.438 1 94.44 314 ASP A O 1
ATOM 2417 N N . LEU A 1 315 ? -8.305 40.312 23.875 1 96.06 315 LEU A N 1
ATOM 2418 C CA . LEU A 1 315 ? -7.742 40.25 22.531 1 96.06 315 LEU A CA 1
ATOM 2419 C C . LEU A 1 315 ? -8.852 40.156 21.484 1 96.06 315 LEU A C 1
ATOM 2421 O O . LEU A 1 315 ? -8.812 40.875 20.469 1 96.06 315 LEU A O 1
ATOM 2425 N N . ALA A 1 316 ? -9.82 39.344 21.719 1 95.75 316 ALA A N 1
ATOM 2426 C CA . ALA A 1 316 ? -10.906 39.156 20.766 1 95.75 316 ALA A CA 1
ATOM 2427 C C . ALA A 1 316 ? -11.719 40.438 20.609 1 95.75 316 ALA A C 1
ATOM 2429 O O . ALA A 1 316 ? -12.047 40.844 19.5 1 95.75 316 ALA A O 1
ATOM 2430 N N . ALA A 1 317 ? -11.984 41.031 21.703 1 95.06 317 ALA A N 1
ATOM 2431 C CA . ALA A 1 317 ? -12.766 42.281 21.703 1 95.06 317 ALA A CA 1
ATOM 2432 C C . ALA A 1 317 ? -12.008 43.406 20.984 1 95.06 317 ALA A C 1
ATOM 2434 O O . ALA A 1 317 ? -12.578 44.125 20.172 1 95.06 317 ALA A O 1
ATOM 2435 N N . THR A 1 318 ? -10.758 43.531 21.328 1 96.06 318 THR A N 1
ATOM 2436 C CA . THR A 1 318 ? -9.93 44.531 20.719 1 96.06 318 THR A CA 1
ATOM 2437 C C . THR A 1 318 ? -9.812 44.312 19.203 1 96.06 318 THR A C 1
ATOM 2439 O O . THR A 1 318 ? -9.969 45.25 18.422 1 96.06 318 THR A O 1
ATOM 2442 N N . PHE A 1 319 ? -9.578 43.125 18.859 1 97.06 319 PHE A N 1
ATOM 2443 C CA . PHE A 1 319 ? -9.422 42.781 17.453 1 97.06 319 PHE A CA 1
ATOM 2444 C C . PHE A 1 319 ? -10.695 43.094 16.672 1 97.06 319 PHE A C 1
ATOM 2446 O O . PHE A 1 319 ? -10.633 43.688 15.594 1 97.06 319 PHE A O 1
ATOM 2453 N N . GLN A 1 320 ? -11.789 42.75 17.188 1 96.12 320 GLN A N 1
ATOM 2454 C CA . GLN A 1 320 ? -13.078 43 16.547 1 96.12 320 GLN A CA 1
ATOM 2455 C C . GLN A 1 320 ? -13.344 44.5 16.391 1 96.12 320 GLN A C 1
ATOM 2457 O O . GLN A 1 320 ? -13.836 44.938 15.344 1 96.12 320 GLN A O 1
ATOM 2462 N N . ASN A 1 321 ? -13.078 45.156 17.391 1 95.19 321 ASN A N 1
ATOM 2463 C CA . ASN A 1 321 ? -13.273 46.594 17.344 1 95.19 321 ASN A CA 1
ATOM 2464 C C . ASN A 1 321 ? -12.383 47.25 16.281 1 95.19 321 ASN A C 1
ATOM 2466 O O . ASN A 1 321 ? -12.852 48.062 15.492 1 95.19 321 ASN A O 1
ATOM 2470 N N . VAL A 1 322 ? -11.133 46.844 16.297 1 96.44 322 VAL A N 1
ATOM 2471 C CA . VAL A 1 322 ? -10.18 47.375 15.336 1 96.44 322 VAL A CA 1
ATOM 2472 C C . VAL A 1 322 ? -10.602 46.969 13.922 1 96.44 322 VAL A C 1
ATOM 2474 O O . VAL A 1 322 ? -10.594 47.812 13.008 1 96.44 322 VAL A O 1
ATOM 2477 N N . TYR A 1 323 ? -10.961 45.719 13.781 1 96.69 323 TYR A N 1
ATOM 2478 C CA . TYR A 1 323 ? -11.375 45.25 12.477 1 96.69 323 TYR A CA 1
ATOM 2479 C C . TYR A 1 323 ? -12.555 46.031 11.938 1 96.69 323 TYR A C 1
ATOM 2481 O O . TYR A 1 323 ? -12.57 46.406 10.766 1 96.69 323 TYR A O 1
ATOM 2489 N N . ALA A 1 324 ? -13.5 46.312 12.742 1 95.31 324 ALA A N 1
ATOM 2490 C CA . ALA A 1 324 ? -14.68 47.062 12.359 1 95.31 324 ALA A CA 1
ATOM 2491 C C . ALA A 1 324 ? -14.312 48.5 11.977 1 95.31 324 ALA A C 1
ATOM 2493 O O . ALA A 1 324 ? -14.891 49.062 11.047 1 95.31 324 ALA A O 1
ATOM 2494 N N . HIS A 1 325 ? -13.414 49 12.633 1 94.19 325 HIS A N 1
ATOM 2495 C CA . HIS A 1 325 ? -12.992 50.375 12.352 1 94.19 325 HIS A CA 1
ATOM 2496 C C . HIS A 1 325 ? -12.234 50.438 11.031 1 94.19 325 HIS A C 1
ATOM 2498 O O . HIS A 1 325 ? -12.305 51.438 10.328 1 94.19 325 HIS A O 1
ATOM 2504 N N . VAL A 1 326 ? -11.523 49.406 10.789 1 93.75 326 VAL A N 1
ATOM 2505 C CA . VAL A 1 326 ? -10.688 49.375 9.586 1 93.75 326 VAL A CA 1
ATOM 2506 C C . VAL A 1 326 ? -11.539 49.031 8.367 1 93.75 326 VAL A C 1
ATOM 2508 O O . VAL A 1 326 ? -11.344 49.594 7.285 1 93.75 326 VAL A O 1
ATOM 2511 N N . THR A 1 327 ? -12.516 48.156 8.531 1 93.88 327 THR A N 1
ATOM 2512 C CA . THR A 1 327 ? -13.164 47.594 7.355 1 93.88 327 THR A CA 1
ATOM 2513 C C . THR A 1 327 ? -14.633 48 7.289 1 93.88 327 THR A C 1
ATOM 2515 O O . THR A 1 327 ? -15.281 47.875 6.254 1 93.88 327 THR A O 1
ATOM 2518 N N . GLY A 1 328 ? -15.164 48.438 8.352 1 92.94 328 GLY A N 1
ATOM 2519 C CA . GLY A 1 328 ? -16.547 48.906 8.375 1 92.94 328 GLY A CA 1
ATOM 2520 C C . GLY A 1 328 ? -17.5 47.938 8.992 1 92.94 328 GLY A C 1
ATOM 2521 O O . GLY A 1 328 ? -18.656 48.25 9.273 1 92.94 328 GLY A O 1
ATOM 2522 N N . GLU A 1 329 ? -17.078 46.75 9.227 1 94.19 329 GLU A N 1
ATOM 2523 C CA . GLU A 1 329 ? -17.953 45.75 9.828 1 94.19 329 GLU A CA 1
ATOM 2524 C C . GLU A 1 329 ? -17.156 44.75 10.656 1 94.19 329 GLU A C 1
ATOM 2526 O O . GLU A 1 329 ? -15.953 44.594 10.453 1 94.19 329 GLU A O 1
ATOM 2531 N N . LYS A 1 330 ? -17.875 44.094 11.562 1 95.38 330 LYS A N 1
ATOM 2532 C CA . LYS A 1 330 ? -17.25 43.031 12.367 1 95.38 330 LYS A CA 1
ATOM 2533 C C . LYS A 1 330 ? -17.172 41.75 11.578 1 95.38 330 LYS A C 1
ATOM 2535 O O . LYS A 1 330 ? -17.953 41.531 10.648 1 95.38 330 LYS A O 1
ATOM 2540 N N . LEU A 1 331 ? -16.203 40.938 11.977 1 95.94 331 LEU A N 1
ATOM 2541 C CA . LEU A 1 331 ? -16.125 39.562 11.43 1 95.94 331 LEU A CA 1
ATOM 2542 C C . LEU A 1 331 ? -17.188 38.688 12.062 1 95.94 331 LEU A C 1
ATOM 2544 O O . LEU A 1 331 ? -17.438 38.75 13.266 1 95.94 331 LEU A O 1
ATOM 2548 N N . PRO A 1 332 ? -17.859 37.875 11.25 1 95.88 332 PRO A N 1
ATOM 2549 C CA . PRO A 1 332 ? -18.688 36.844 11.867 1 95.88 332 PRO A CA 1
ATOM 2550 C C . PRO A 1 332 ? -17.859 35.875 12.727 1 95.88 332 PRO A C 1
ATOM 2552 O O . PRO A 1 332 ? -16.734 35.531 12.375 1 95.88 332 PRO A O 1
ATOM 2555 N N . ILE A 1 333 ? -18.469 35.469 13.867 1 94.88 333 ILE A N 1
ATOM 2556 C CA . ILE A 1 333 ? -17.844 34.469 14.727 1 94.88 333 ILE A CA 1
ATOM 2557 C C . ILE A 1 333 ? -17.922 33.094 14.062 1 94.88 333 ILE A C 1
ATOM 2559 O O . ILE A 1 333 ? -18.953 32.75 13.492 1 94.88 333 ILE A O 1
ATOM 2563 N N . GLY A 1 334 ? -16.844 32.312 14.148 1 93.81 334 GLY A N 1
ATOM 2564 C CA . GLY A 1 334 ? -16.844 31 13.523 1 93.81 334 GLY A CA 1
ATOM 2565 C C . GLY A 1 334 ? -15.781 30.078 14.094 1 93.81 334 GLY A C 1
ATOM 2566 O O . GLY A 1 334 ? -15.25 30.328 15.18 1 93.81 334 GLY A O 1
ATOM 2567 N N . ALA A 1 335 ? -15.641 28.922 13.422 1 91.38 335 ALA A N 1
ATOM 2568 C CA . ALA A 1 335 ? -14.656 27.922 13.82 1 91.38 335 ALA A CA 1
ATOM 2569 C C . ALA A 1 335 ? -13.492 27.875 12.844 1 91.38 335 ALA A C 1
ATOM 2571 O O . ALA A 1 335 ? -13.625 28.281 11.688 1 91.38 335 ALA A O 1
ATOM 2572 N N . LYS A 1 336 ? -12.406 27.359 13.422 1 85.94 336 LYS A N 1
ATOM 2573 C CA . LYS A 1 336 ? -11.242 27.109 12.578 1 85.94 336 LYS A CA 1
ATOM 2574 C C . LYS A 1 336 ? -11.359 25.781 11.844 1 85.94 336 LYS A C 1
ATOM 2576 O O . LYS A 1 336 ? -11.555 24.734 12.477 1 85.94 336 LYS A O 1
ATOM 2581 N N . PRO A 1 337 ? -11.234 25.828 10.594 1 74.06 337 PRO A N 1
ATOM 2582 C CA . PRO A 1 337 ? -11.414 24.578 9.836 1 74.06 337 PRO A CA 1
ATOM 2583 C C . PRO A 1 337 ? -10.195 23.672 9.891 1 74.06 337 PRO A C 1
ATOM 2585 O O . PRO A 1 337 ? -10.281 22.5 9.539 1 74.06 337 PRO A O 1
ATOM 2588 N N . PHE A 1 338 ? -9.078 24.25 10.328 1 75.69 338 PHE A N 1
ATOM 2589 C CA . PHE A 1 338 ? -7.844 23.469 10.391 1 75.69 338 PHE A CA 1
ATOM 2590 C C . PHE A 1 338 ? -7.059 23.797 11.656 1 75.69 338 PHE A C 1
ATOM 2592 O O . PHE A 1 338 ? -7.344 24.797 12.32 1 75.69 338 PHE A O 1
ATOM 2599 N N . ALA A 1 339 ? -6.172 22.859 11.914 1 76.19 339 ALA A N 1
ATOM 2600 C CA . ALA A 1 339 ? -5.293 23.125 13.047 1 76.19 339 ALA A CA 1
ATOM 2601 C C . ALA A 1 339 ? -4.098 23.984 12.633 1 76.19 339 ALA A C 1
ATOM 2603 O O . ALA A 1 339 ? -3.561 23.812 11.531 1 76.19 339 ALA A O 1
ATOM 2604 N N . ASP A 1 340 ? -3.826 24.969 13.438 1 83.06 340 ASP A N 1
ATOM 2605 C CA . ASP A 1 340 ? -2.641 25.781 13.188 1 83.06 340 ASP A CA 1
ATOM 2606 C C . ASP A 1 340 ? -1.896 26.078 14.484 1 83.06 340 ASP A C 1
ATOM 2608 O O . ASP A 1 340 ? -2.066 25.375 15.484 1 83.06 340 ASP A O 1
ATOM 2612 N N . ASP A 1 341 ? -0.995 27.062 14.422 1 90.88 341 ASP A N 1
ATOM 2613 C CA . ASP A 1 341 ? -0.093 27.375 15.523 1 90.88 341 ASP A CA 1
ATOM 2614 C C . ASP A 1 341 ? -0.866 27.875 16.75 1 90.88 341 ASP A C 1
ATOM 2616 O O . ASP A 1 341 ? -0.365 27.828 17.875 1 90.88 341 ASP A O 1
ATOM 2620 N N . GLY A 1 342 ? -1.992 28.406 16.531 1 91.38 342 GLY A N 1
ATOM 2621 C CA . GLY A 1 342 ? -2.781 28.922 17.641 1 91.38 342 GLY A CA 1
ATOM 2622 C C . GLY A 1 342 ? -3.072 27.875 18.703 1 91.38 342 GLY A C 1
ATOM 2623 O O . GLY A 1 342 ? -3.113 28.188 19.891 1 91.38 342 GLY A O 1
ATOM 2624 N N . SER A 1 343 ? -3.193 26.688 18.297 1 88.62 343 SER A N 1
ATOM 2625 C CA . SER A 1 343 ? -3.473 25.578 19.203 1 88.62 343 SER A CA 1
ATOM 2626 C C . SER A 1 343 ? -2.311 25.344 20.156 1 88.62 343 SER A C 1
ATOM 2628 O O . SER A 1 343 ? -2.516 24.953 21.312 1 88.62 343 SER A O 1
ATOM 2630 N N . CYS A 1 344 ? -1.131 25.641 19.734 1 90.06 344 CYS A N 1
ATOM 2631 C CA . CYS A 1 344 ? 0.047 25.438 20.578 1 90.06 344 CYS A CA 1
ATOM 2632 C C . CYS A 1 344 ? 0.07 26.438 21.719 1 90.06 344 CYS A C 1
ATOM 2634 O O . CYS A 1 344 ? 0.354 26.078 22.859 1 90.06 344 CYS A O 1
ATOM 2636 N N . PHE A 1 345 ? -0.242 27.641 21.406 1 93.25 345 PHE A N 1
ATOM 2637 C CA . PHE A 1 345 ? -0.26 28.688 22.422 1 93.25 345 PHE A CA 1
ATOM 2638 C C . PHE A 1 345 ? -1.346 28.406 23.453 1 93.25 345 PHE A C 1
ATOM 2640 O O . PHE A 1 345 ? -1.119 28.562 24.656 1 93.25 345 PHE A O 1
ATOM 2647 N N . TRP A 1 346 ? -2.428 28.047 22.906 1 87.81 346 TRP A N 1
ATOM 2648 C CA . TRP A 1 346 ? -3.547 27.734 23.797 1 87.81 346 TRP A CA 1
ATOM 2649 C C . TRP A 1 346 ? -3.219 26.547 24.688 1 87.81 346 TRP A C 1
ATOM 2651 O O . TRP A 1 346 ? -3.381 26.609 25.906 1 87.81 346 TRP A O 1
ATOM 2661 N N . GLN A 1 347 ? -2.775 25.531 24.125 1 83.75 347 GLN A N 1
ATOM 2662 C CA . GLN A 1 347 ? -2.504 24.266 24.812 1 83.75 347 GLN A CA 1
ATOM 2663 C C . GLN A 1 347 ? -1.416 24.453 25.875 1 83.75 347 GLN A C 1
ATOM 2665 O O . GLN A 1 347 ? -1.543 23.953 27 1 83.75 347 GLN A O 1
ATOM 2670 N N . LYS A 1 348 ? -0.437 25.125 25.547 1 87.94 348 LYS A N 1
ATOM 2671 C CA . LYS A 1 348 ? 0.753 25.156 26.406 1 87.94 348 LYS A CA 1
ATOM 2672 C C . LYS A 1 348 ? 0.642 26.234 27.469 1 87.94 348 LYS A C 1
ATOM 2674 O O . LYS A 1 348 ? 1.107 26.047 28.594 1 87.94 348 LYS A O 1
ATOM 2679 N N . LYS A 1 349 ? -0.021 27.344 27.109 1 92.38 349 LYS A N 1
ATOM 2680 C CA . LYS A 1 349 ? 0.064 28.469 28.031 1 92.38 349 LYS A CA 1
ATOM 2681 C C . LYS A 1 349 ? -1.307 29.109 28.25 1 92.38 349 LYS A C 1
ATOM 2683 O O . LYS A 1 349 ? -1.443 30.031 29.047 1 92.38 349 LYS A O 1
ATOM 2688 N N . GLY A 1 350 ? -2.283 28.625 27.578 1 89.5 350 GLY A N 1
ATOM 2689 C CA . GLY A 1 350 ? -3.604 29.219 27.703 1 89.5 350 GLY A CA 1
ATOM 2690 C C . GLY A 1 350 ? -3.674 30.625 27.141 1 89.5 350 GLY A C 1
ATOM 2691 O O . GLY A 1 350 ? -4.484 31.438 27.594 1 89.5 350 GLY A O 1
ATOM 2692 N N . ILE A 1 351 ? -2.82 30.922 26.25 1 92.81 351 ILE A N 1
ATOM 2693 C CA . ILE A 1 351 ? -2.756 32.25 25.656 1 92.81 351 ILE A CA 1
ATOM 2694 C C . ILE A 1 351 ? -3.713 32.344 24.469 1 92.81 351 ILE A C 1
ATOM 2696 O O . ILE A 1 351 ? -3.752 31.453 23.625 1 92.81 351 ILE A O 1
ATOM 2700 N N . ALA A 1 352 ? -4.484 33.469 24.453 1 93.69 352 ALA A N 1
ATOM 2701 C CA . ALA A 1 352 ? -5.406 33.719 23.344 1 93.69 352 ALA A CA 1
ATOM 2702 C C . ALA A 1 352 ? -4.648 33.969 22.047 1 93.69 352 ALA A C 1
ATOM 2704 O O . ALA A 1 352 ? -3.709 34.781 22.016 1 93.69 352 ALA A O 1
ATOM 2705 N N . ALA A 1 353 ? -5.07 33.188 21.078 1 95.06 353 ALA A N 1
ATOM 2706 C CA . ALA A 1 353 ? -4.5 33.375 19.75 1 95.06 353 ALA A CA 1
ATOM 2707 C C . ALA A 1 353 ? -5.598 33.531 18.688 1 95.06 353 ALA A C 1
ATOM 2709 O O . ALA A 1 353 ? -6.594 32.781 18.719 1 95.06 353 ALA A O 1
ATOM 2710 N N . ILE A 1 354 ? -5.441 34.5 17.828 1 96.06 354 ILE A N 1
ATOM 2711 C CA . ILE A 1 354 ? -6.391 34.719 16.734 1 96.06 354 ILE A CA 1
ATOM 2712 C C . ILE A 1 354 ? -5.699 34.5 15.398 1 96.06 354 ILE A C 1
ATOM 2714 O O . ILE A 1 354 ? -4.641 35.062 15.133 1 96.06 354 ILE A O 1
ATOM 2718 N N . THR A 1 355 ? -6.32 33.625 14.648 1 96 355 THR A N 1
ATOM 2719 C CA . THR A 1 355 ? -5.867 33.406 13.273 1 96 355 THR A CA 1
ATOM 2720 C C . THR A 1 355 ? -6.664 34.281 12.312 1 96 355 THR A C 1
ATOM 2722 O O . THR A 1 355 ? -7.879 34.125 12.172 1 96 355 THR A O 1
ATOM 2725 N N . HIS A 1 356 ? -5.98 35.25 11.711 1 97 356 HIS A N 1
ATOM 2726 C CA . HIS A 1 356 ? -6.578 36.125 10.703 1 97 356 HIS A CA 1
ATOM 2727 C C . HIS A 1 356 ? -5.531 36.625 9.719 1 97 356 HIS A C 1
ATOM 2729 O O . HIS A 1 356 ? -4.57 37.281 10.117 1 97 356 HIS A O 1
ATOM 2735 N N . GLY A 1 357 ? -5.793 36.281 8.484 1 96.94 357 GLY A N 1
ATOM 2736 C CA . GLY A 1 357 ? -4.859 36.688 7.445 1 96.94 357 GLY A CA 1
ATOM 2737 C C . GLY A 1 357 ? -5.547 37.188 6.18 1 96.94 357 GLY A C 1
ATOM 2738 O O . GLY A 1 357 ? -6.695 37.625 6.219 1 96.94 357 GLY A O 1
ATOM 2739 N N . PRO A 1 358 ? -4.797 37.25 5.117 1 97.62 358 PRO A N 1
ATOM 2740 C CA . PRO A 1 358 ? -5.316 37.781 3.863 1 97.62 358 PRO A CA 1
ATOM 2741 C C . PRO A 1 358 ? -6.199 36.812 3.105 1 97.62 358 PRO A C 1
ATOM 2743 O O . PRO A 1 358 ? -6.156 35.594 3.375 1 97.62 358 PRO A O 1
ATOM 2746 N N . GLU A 1 359 ? -7.012 37.375 2.18 1 96.69 359 GLU A N 1
ATOM 2747 C CA . GLU A 1 359 ? -7.637 36.531 1.168 1 96.69 359 GLU A CA 1
ATOM 2748 C C . GLU A 1 359 ? -6.59 35.844 0.302 1 96.69 359 GLU A C 1
ATOM 2750 O O . GLU A 1 359 ? -5.762 36.5 -0.331 1 96.69 359 GLU A O 1
ATOM 2755 N N . ALA A 1 360 ? -6.648 34.531 0.355 1 96.06 360 ALA A N 1
ATOM 2756 C CA . ALA A 1 360 ? -5.652 33.75 -0.365 1 96.06 360 ALA A CA 1
ATOM 2757 C C . ALA A 1 360 ? -6.207 32.375 -0.757 1 96.06 360 ALA A C 1
ATOM 2759 O O . ALA A 1 360 ? -7.301 32 -0.325 1 96.06 360 ALA A O 1
ATOM 2760 N N . GLY A 1 361 ? -5.469 31.703 -1.628 1 92.12 361 GLY A N 1
ATOM 2761 C CA . GLY A 1 361 ? -5.906 30.391 -2.078 1 92.12 361 GLY A CA 1
ATOM 2762 C C . GLY A 1 361 ? -4.777 29.531 -2.635 1 92.12 361 GLY A C 1
ATOM 2763 O O . GLY A 1 361 ? -3.66 30.031 -2.818 1 92.12 361 GLY A O 1
ATOM 2764 N N . GLY A 1 362 ? -5.098 28.203 -2.775 1 88.12 362 GLY A N 1
ATOM 2765 C CA . GLY A 1 362 ? -4.168 27.281 -3.404 1 88.12 362 GLY A CA 1
ATOM 2766 C C . GLY A 1 362 ? -3.162 26.703 -2.432 1 88.12 362 GLY A C 1
ATOM 2767 O O . GLY A 1 362 ? -2.137 26.156 -2.846 1 88.12 362 GLY A O 1
ATOM 2768 N N . ALA A 1 363 ? -3.418 26.812 -1.13 1 85.75 363 ALA A N 1
ATOM 2769 C CA . ALA A 1 363 ? -2.506 26.266 -0.132 1 85.75 363 ALA A CA 1
ATOM 2770 C C . ALA A 1 363 ? -2.238 24.781 -0.395 1 85.75 363 ALA A C 1
ATOM 2772 O O . ALA A 1 363 ? -3.148 24.031 -0.759 1 85.75 363 ALA A O 1
ATOM 2773 N N . HIS A 1 364 ? -1.01 24.406 -0.295 1 81.69 364 HIS A N 1
ATOM 2774 C CA . HIS A 1 364 ? -0.552 23.031 -0.458 1 81.69 364 HIS A CA 1
ATOM 2775 C C . HIS A 1 364 ? -0.627 22.594 -1.917 1 81.69 364 HIS A C 1
ATOM 2777 O O . HIS A 1 364 ? -0.81 21.406 -2.207 1 81.69 364 HIS A O 1
ATOM 2783 N N . THR A 1 365 ? -0.674 23.609 -2.83 1 83.69 365 THR A N 1
ATOM 2784 C CA . THR A 1 365 ? -0.531 23.375 -4.262 1 83.69 365 THR A CA 1
ATOM 2785 C C . THR A 1 365 ? 0.565 24.25 -4.852 1 83.69 365 THR A C 1
ATOM 2787 O O . THR A 1 365 ? 1.143 25.094 -4.145 1 83.69 365 THR A O 1
ATOM 2790 N N . THR A 1 366 ? 0.812 24.016 -6.117 1 89.38 366 THR A N 1
ATOM 2791 C CA . THR A 1 366 ? 1.825 24.812 -6.793 1 89.38 366 THR A CA 1
ATOM 2792 C C . THR A 1 366 ? 1.238 26.141 -7.266 1 89.38 366 THR A C 1
ATOM 2794 O O . THR A 1 366 ? 1.932 26.953 -7.891 1 89.38 366 THR A O 1
ATOM 2797 N N . SER A 1 367 ? -0.026 26.406 -6.867 1 92.69 367 SER A N 1
ATOM 2798 C CA . SER A 1 367 ? -0.709 27.594 -7.371 1 92.69 367 SER A CA 1
ATOM 2799 C C . SER A 1 367 ? -1.198 28.484 -6.227 1 92.69 367 SER A C 1
ATOM 2801 O O . SER A 1 367 ? -2.342 28.938 -6.234 1 92.69 367 SER A O 1
ATOM 2803 N N . GLU A 1 368 ? -0.336 28.672 -5.301 1 95.31 368 GLU A N 1
ATOM 2804 C CA . GLU A 1 368 ? -0.707 29.547 -4.188 1 95.31 368 GLU A CA 1
ATOM 2805 C C . GLU A 1 368 ? -0.781 31 -4.629 1 95.31 368 GLU A C 1
ATOM 2807 O O . GLU A 1 368 ? 0.016 31.453 -5.457 1 95.31 368 GLU A O 1
ATOM 2812 N N . TRP A 1 369 ? -1.76 31.703 -4.047 1 97.75 369 TRP A N 1
ATOM 2813 C CA . TRP A 1 369 ? -1.885 33.125 -4.324 1 97.75 369 TRP A CA 1
ATOM 2814 C C . TRP A 1 369 ? -2.43 33.875 -3.109 1 97.75 369 TRP A C 1
ATOM 2816 O O . TRP A 1 369 ? -3.033 33.281 -2.221 1 97.75 369 TRP A O 1
ATOM 2826 N N . VAL A 1 370 ? -2.148 35.188 -3.059 1 98.19 370 VAL A N 1
ATOM 2827 C CA . VAL A 1 370 ? -2.684 36.062 -2.016 1 98.19 370 VAL A CA 1
ATOM 2828 C C . VAL A 1 370 ? -3.084 37.406 -2.617 1 98.19 370 VAL A C 1
ATOM 2830 O O . VAL A 1 370 ? -2.453 37.875 -3.562 1 98.19 370 VAL A O 1
ATOM 2833 N N . ASN A 1 371 ? -4.152 37.969 -2.092 1 98.5 371 ASN A N 1
ATOM 2834 C CA . ASN A 1 371 ? -4.594 39.312 -2.496 1 98.5 371 ASN A CA 1
ATOM 2835 C C . ASN A 1 371 ? -3.736 40.406 -1.866 1 98.5 371 ASN A C 1
ATOM 2837 O O . ASN A 1 371 ? -3.668 40.5 -0.641 1 98.5 371 ASN A O 1
ATOM 2841 N N . ILE A 1 372 ? -3.176 41.281 -2.719 1 98.44 372 ILE A N 1
ATOM 2842 C CA . ILE A 1 372 ? -2.186 42.25 -2.256 1 98.44 372 ILE A CA 1
ATOM 2843 C C . ILE A 1 372 ? -2.865 43.312 -1.401 1 98.44 372 ILE A C 1
ATOM 2845 O O . ILE A 1 372 ? -2.342 43.688 -0.355 1 98.44 372 ILE A O 1
ATOM 2849 N N . ASP A 1 373 ? -3.982 43.75 -1.792 1 98.06 373 ASP A N 1
ATOM 2850 C CA . ASP A 1 373 ? -4.711 44.75 -1.001 1 98.06 373 ASP A CA 1
ATOM 2851 C C . ASP A 1 373 ? -5.062 44.188 0.378 1 98.06 373 ASP A C 1
ATOM 2853 O O . ASP A 1 373 ? -5.023 44.906 1.373 1 98.06 373 ASP A O 1
ATOM 2857 N N . ASP A 1 374 ? -5.367 43 0.365 1 97.94 374 ASP A N 1
ATOM 2858 C CA . ASP A 1 374 ? -5.73 42.375 1.636 1 97.94 374 ASP A CA 1
ATOM 2859 C C . ASP A 1 374 ? -4.508 42.219 2.537 1 97.94 374 ASP A C 1
ATOM 2861 O O . ASP A 1 374 ? -4.625 42.281 3.764 1 97.94 374 ASP A O 1
ATOM 2865 N N . LEU A 1 375 ? -3.377 42 1.932 1 98.19 375 LEU A N 1
ATOM 2866 C CA . LEU A 1 375 ? -2.15 41.969 2.719 1 98.19 375 LEU A CA 1
ATOM 2867 C C . LEU A 1 375 ? -1.95 43.312 3.449 1 98.19 375 LEU A C 1
ATOM 2869 O O . LEU A 1 375 ? -1.553 43.312 4.617 1 98.19 375 LEU A O 1
ATOM 2873 N N . VAL A 1 376 ? -2.211 44.281 2.73 1 98.38 376 VAL A N 1
ATOM 2874 C CA . VAL A 1 376 ? -2.09 45.625 3.314 1 98.38 376 VAL A CA 1
ATOM 2875 C C . VAL A 1 376 ? -3.102 45.781 4.449 1 98.38 376 VAL A C 1
ATOM 2877 O O . VAL A 1 376 ? -2.766 46.312 5.516 1 98.38 376 VAL A O 1
ATOM 2880 N N . ARG A 1 377 ? -4.285 45.312 4.191 1 97.88 377 ARG A N 1
ATOM 2881 C CA . ARG A 1 377 ? -5.312 45.375 5.223 1 97.88 377 ARG A CA 1
ATOM 2882 C C . ARG A 1 377 ? -4.863 44.656 6.488 1 97.88 377 ARG A C 1
ATOM 2884 O O . ARG A 1 377 ? -5.043 45.156 7.598 1 97.88 377 ARG A O 1
ATOM 2891 N N . VAL A 1 378 ? -4.289 43.562 6.301 1 98.56 378 VAL A N 1
ATOM 2892 C CA . VAL A 1 378 ? -3.84 42.75 7.434 1 98.56 378 VAL A CA 1
ATOM 2893 C C . VAL A 1 378 ? -2.779 43.5 8.219 1 98.56 378 VAL A C 1
ATOM 2895 O O . VAL A 1 378 ? -2.82 43.562 9.453 1 98.56 378 VAL A O 1
ATOM 2898 N N . ALA A 1 379 ? -1.858 44.125 7.543 1 98.69 379 ALA A N 1
ATOM 2899 C CA . ALA A 1 379 ? -0.819 44.906 8.211 1 98.69 379 ALA A CA 1
ATOM 2900 C C . ALA A 1 379 ? -1.427 46.031 9.047 1 98.69 379 ALA A C 1
ATOM 2902 O O . ALA A 1 379 ? -1.015 46.25 10.188 1 98.69 379 ALA A O 1
ATOM 2903 N N . VAL A 1 380 ? -2.383 46.656 8.508 1 98.44 380 VAL A N 1
ATOM 2904 C CA . VAL A 1 380 ? -3.037 47.75 9.188 1 98.44 380 VAL A CA 1
ATOM 2905 C C . VAL A 1 380 ? -3.773 47.25 10.422 1 98.44 380 VAL A C 1
ATOM 2907 O O . VAL A 1 380 ? -3.641 47.812 11.508 1 98.44 380 VAL A O 1
ATOM 2910 N N . VAL A 1 381 ? -4.504 46.219 10.234 1 98.12 381 VAL A N 1
ATOM 2911 C CA . VAL A 1 381 ? -5.293 45.656 11.328 1 98.12 381 VAL A CA 1
ATOM 2912 C C . VAL A 1 381 ? -4.367 45.219 12.453 1 98.12 381 VAL A C 1
ATOM 2914 O O . VAL A 1 381 ? -4.648 45.438 13.633 1 98.12 381 VAL A O 1
ATOM 2917 N N . TYR A 1 382 ? -3.271 44.562 12.102 1 98.62 382 TYR A N 1
ATOM 2918 C CA . TYR A 1 382 ? -2.33 44.062 13.094 1 98.62 382 TYR A CA 1
ATOM 2919 C C . TYR A 1 382 ? -1.7 45.219 13.867 1 98.62 382 TYR A C 1
ATOM 2921 O O . TYR A 1 382 ? -1.677 45.188 15.102 1 98.62 382 TYR A O 1
ATOM 2929 N N . ALA A 1 383 ? -1.267 46.219 13.164 1 98.25 383 ALA A N 1
ATOM 2930 C CA . ALA A 1 383 ? -0.676 47.375 13.812 1 98.25 383 ALA A CA 1
ATOM 2931 C C . ALA A 1 383 ? -1.685 48.062 14.734 1 98.25 383 ALA A C 1
ATOM 2933 O O . ALA A 1 383 ? -1.351 48.438 15.859 1 98.25 383 ALA A O 1
ATOM 2934 N N . ALA A 1 384 ? -2.869 48.219 14.234 1 97.88 384 ALA A N 1
ATOM 2935 C CA . ALA A 1 384 ? -3.914 48.875 15.016 1 97.88 384 ALA A CA 1
ATOM 2936 C C . ALA A 1 384 ? -4.273 48.062 16.25 1 97.88 384 ALA A C 1
ATOM 2938 O O . ALA A 1 384 ? -4.594 48.625 17.297 1 97.88 384 ALA A O 1
ATOM 2939 N N . THR A 1 385 ? -4.25 46.781 16.078 1 97.94 385 THR A N 1
ATOM 2940 C CA . THR A 1 385 ? -4.559 45.906 17.219 1 97.94 385 THR A CA 1
ATOM 2941 C C . THR A 1 385 ? -3.498 46.031 18.312 1 97.94 385 THR A C 1
ATOM 2943 O O . THR A 1 385 ? -3.811 45.969 19.5 1 97.94 385 THR A O 1
ATOM 2946 N N . VAL A 1 386 ? -2.258 46.219 17.906 1 97.44 386 VAL A N 1
ATOM 2947 C CA . VAL A 1 386 ? -1.194 46.438 18.875 1 97.44 386 VAL A CA 1
ATOM 2948 C C . VAL A 1 386 ? -1.536 47.656 19.75 1 97.44 386 VAL A C 1
ATOM 2950 O O . VAL A 1 386 ? -1.442 47.594 20.969 1 97.44 386 VAL A O 1
ATOM 2953 N N . VAL A 1 387 ? -1.972 48.656 19.094 1 95.69 387 VAL A N 1
ATOM 2954 C CA . VAL A 1 387 ? -2.27 49.906 19.781 1 95.69 387 VAL A CA 1
ATOM 2955 C C . VAL A 1 387 ? -3.451 49.719 20.719 1 95.69 387 VAL A C 1
ATOM 2957 O O . VAL A 1 387 ? -3.424 50.156 21.875 1 95.69 387 VAL A O 1
ATOM 2960 N N . GLY A 1 388 ? -4.422 49.062 20.281 1 94.75 388 GLY A N 1
ATOM 2961 C CA . GLY A 1 388 ? -5.613 48.844 21.094 1 94.75 388 GLY A CA 1
ATOM 2962 C C . GLY A 1 388 ? -5.387 47.875 22.234 1 94.75 388 GLY A C 1
ATOM 2963 O O . GLY A 1 388 ? -6 48 23.297 1 94.75 388 GLY A O 1
ATOM 2964 N N . PHE A 1 389 ? -4.52 46.906 22.094 1 96.12 389 PHE A N 1
ATOM 2965 C CA . PHE A 1 389 ? -4.367 45.812 23.016 1 96.12 389 PHE A CA 1
ATOM 2966 C C . PHE A 1 389 ? -3.283 46.094 24.047 1 96.12 389 PHE A C 1
ATOM 2968 O O . PHE A 1 389 ? -3.416 45.75 25.219 1 96.12 389 PHE A O 1
ATOM 2975 N N . CYS A 1 390 ? -2.236 46.75 23.625 1 93.62 390 CYS A N 1
ATOM 2976 C CA . CYS A 1 390 ? -1.062 46.875 24.484 1 93.62 390 CYS A CA 1
ATOM 2977 C C . CYS A 1 390 ? -1.238 48.031 25.469 1 93.62 390 CYS A C 1
ATOM 2979 O O . CYS A 1 390 ? -0.601 48.062 26.531 1 93.62 390 CYS A O 1
ATOM 2981 N N . GLU A 1 391 ? -2.062 48.938 25.125 1 82.44 391 GLU A N 1
ATOM 2982 C CA . GLU A 1 391 ? -2.262 50.094 25.984 1 82.44 391 GLU A CA 1
ATOM 2983 C C . GLU A 1 391 ? -3.256 49.781 27.094 1 82.44 391 GLU A C 1
ATOM 2985 O O . GLU A 1 391 ? -4.207 49.031 26.891 1 82.44 391 GLU A O 1
ATOM 2990 N N . MET B 1 1 ? 3.555 -52.469 -21.312 1 59.94 1 MET B N 1
ATOM 2991 C CA . MET B 1 1 ? 4.41 -53.625 -21.016 1 59.94 1 MET B CA 1
ATOM 2992 C C . MET B 1 1 ? 5.719 -53.188 -20.375 1 59.94 1 MET B C 1
ATOM 2994 O O . MET B 1 1 ? 6.211 -52.094 -20.656 1 59.94 1 MET B O 1
ATOM 2998 N N . PRO B 1 2 ? 6.164 -53.906 -19.484 1 74.75 2 PRO B N 1
ATOM 2999 C CA . PRO B 1 2 ? 7.453 -53.562 -18.875 1 74.75 2 PRO B CA 1
ATOM 3000 C C . PRO B 1 2 ? 8.594 -53.531 -19.891 1 74.75 2 PRO B C 1
ATOM 3002 O O . PRO B 1 2 ? 8.602 -54.312 -20.844 1 74.75 2 PRO B O 1
ATOM 3005 N N . ILE B 1 3 ? 9.312 -52.469 -19.828 1 85.5 3 ILE B N 1
ATOM 3006 C CA . ILE B 1 3 ? 10.477 -52.344 -20.688 1 85.5 3 ILE B CA 1
ATOM 3007 C C . ILE B 1 3 ? 11.438 -53.5 -20.453 1 85.5 3 ILE B C 1
ATOM 3009 O O . ILE B 1 3 ? 11.625 -53.938 -19.312 1 85.5 3 ILE B O 1
ATOM 3013 N N . SER B 1 4 ? 11.906 -54.062 -21.531 1 89.31 4 SER B N 1
ATOM 3014 C CA . SER B 1 4 ? 12.852 -55.188 -21.391 1 89.31 4 SER B CA 1
ATOM 3015 C C . SER B 1 4 ? 14.188 -54.688 -20.828 1 89.31 4 SER B C 1
ATOM 3017 O O . SER B 1 4 ? 14.539 -53.531 -20.984 1 89.31 4 SER B O 1
ATOM 3019 N N . ALA B 1 5 ? 14.938 -55.562 -20.219 1 91.56 5 ALA B N 1
ATOM 3020 C CA . ALA B 1 5 ? 16.25 -55.25 -19.656 1 91.56 5 ALA B CA 1
ATOM 3021 C C . ALA B 1 5 ? 17.219 -54.812 -20.75 1 91.56 5 ALA B C 1
ATOM 3023 O O . ALA B 1 5 ? 18.078 -53.938 -20.516 1 91.56 5 ALA B O 1
ATOM 3024 N N . GLU B 1 6 ? 17.062 -55.438 -21.859 1 93.31 6 GLU B N 1
ATOM 3025 C CA . GLU B 1 6 ? 17.938 -55.094 -22.984 1 93.31 6 GLU B CA 1
ATOM 3026 C C . GLU B 1 6 ? 17.703 -53.656 -23.469 1 93.31 6 GLU B C 1
ATOM 3028 O O . GLU B 1 6 ? 18.656 -52.938 -23.719 1 93.31 6 GLU B O 1
ATOM 3033 N N . LYS B 1 7 ? 16.531 -53.281 -23.594 1 94.81 7 LYS B N 1
ATOM 3034 C CA . LYS B 1 7 ? 16.203 -51.938 -24.031 1 94.81 7 LYS B CA 1
ATOM 3035 C C . LYS B 1 7 ? 16.641 -50.906 -23 1 94.81 7 LYS B C 1
ATOM 3037 O O . LYS B 1 7 ? 17.156 -49.844 -23.359 1 94.81 7 LYS B O 1
ATOM 3042 N N . LEU B 1 8 ? 16.469 -51.219 -21.766 1 95.12 8 LEU B N 1
ATOM 3043 C CA . LEU B 1 8 ? 16.875 -50.312 -20.703 1 95.12 8 LEU B CA 1
ATOM 3044 C C . LEU B 1 8 ? 18.391 -50.125 -20.703 1 95.12 8 LEU B C 1
ATOM 3046 O O . LEU B 1 8 ? 18.891 -49.031 -20.5 1 95.12 8 LEU B O 1
ATOM 3050 N N . GLN B 1 9 ? 19.078 -51.219 -20.906 1 95.75 9 GLN B N 1
ATOM 3051 C CA . GLN B 1 9 ? 20.531 -51.125 -20.969 1 95.75 9 GLN B CA 1
ATOM 3052 C C . GLN B 1 9 ? 20.984 -50.281 -22.141 1 95.75 9 GLN B C 1
ATOM 3054 O O . GLN B 1 9 ? 21.938 -49.5 -22.031 1 95.75 9 GLN B O 1
ATOM 3059 N N . ALA B 1 10 ? 20.312 -50.438 -23.234 1 96.94 10 ALA B N 1
ATOM 3060 C CA . ALA B 1 10 ? 20.625 -49.625 -24.406 1 96.94 10 ALA B CA 1
ATOM 3061 C C . ALA B 1 10 ? 20.422 -48.125 -24.125 1 96.94 10 ALA B C 1
ATOM 3063 O O . ALA B 1 10 ? 21.219 -47.281 -24.547 1 96.94 10 ALA B O 1
ATOM 3064 N N . ILE B 1 11 ? 19.406 -47.844 -23.438 1 97.19 11 ILE B N 1
ATOM 3065 C CA . ILE B 1 11 ? 19.078 -46.469 -23.062 1 97.19 11 ILE B CA 1
ATOM 3066 C C . ILE B 1 11 ? 20.172 -45.938 -22.141 1 97.19 11 ILE B C 1
ATOM 3068 O O . ILE B 1 11 ? 20.703 -44.844 -22.391 1 97.19 11 ILE B O 1
ATOM 3072 N N . ARG B 1 12 ? 20.594 -46.656 -21.172 1 96.69 12 ARG B N 1
ATOM 3073 C CA . ARG B 1 12 ? 21.609 -46.25 -20.203 1 96.69 12 ARG B CA 1
ATOM 3074 C C . ARG B 1 12 ? 22.938 -46 -20.891 1 96.69 12 ARG B C 1
ATOM 3076 O O . ARG B 1 12 ? 23.688 -45.094 -20.5 1 96.69 12 ARG B O 1
ATOM 3083 N N . GLN B 1 13 ? 23.172 -46.75 -21.875 1 96.69 13 GLN B N 1
ATOM 3084 C CA . GLN B 1 13 ? 24.453 -46.625 -22.578 1 96.69 13 GLN B CA 1
ATOM 3085 C C . GLN B 1 13 ? 24.453 -45.438 -23.516 1 96.69 13 GLN B C 1
ATOM 3087 O O . GLN B 1 13 ? 25.516 -44.906 -23.859 1 96.69 13 GLN B O 1
ATOM 3092 N N . THR B 1 14 ? 23.281 -45.062 -23.891 1 97.5 14 THR B N 1
ATOM 3093 C CA . THR B 1 14 ? 23.172 -44 -24.891 1 97.5 14 THR B CA 1
ATOM 3094 C C . THR B 1 14 ? 23.125 -42.625 -24.234 1 97.5 14 THR B C 1
ATOM 3096 O O . THR B 1 14 ? 23.5 -41.625 -24.844 1 97.5 14 THR B O 1
ATOM 3099 N N . VAL B 1 15 ? 22.672 -42.562 -22.984 1 97.25 15 VAL B N 1
ATOM 3100 C CA . VAL B 1 15 ? 22.594 -41.281 -22.266 1 97.25 15 VAL B CA 1
ATOM 3101 C C . VAL B 1 15 ? 24 -40.75 -22.047 1 97.25 15 VAL B C 1
ATOM 3103 O O . VAL B 1 15 ? 24.906 -41.469 -21.672 1 97.25 15 VAL B O 1
ATOM 3106 N N . THR B 1 16 ? 24.219 -39.438 -22.281 1 97.31 16 THR B N 1
ATOM 3107 C CA . THR B 1 16 ? 25.516 -38.812 -22.109 1 97.31 16 THR B CA 1
ATOM 3108 C C . THR B 1 16 ? 25.438 -37.688 -21.078 1 97.31 16 THR B C 1
ATOM 3110 O O . THR B 1 16 ? 24.906 -36.594 -21.359 1 97.31 16 THR B O 1
ATOM 3113 N N . ARG B 1 17 ? 26.062 -37.938 -20 1 97.5 17 ARG B N 1
ATOM 3114 C CA . ARG B 1 17 ? 26.094 -37 -18.891 1 97.5 17 ARG B CA 1
ATOM 3115 C C . ARG B 1 17 ? 26.641 -35.656 -19.344 1 97.5 17 ARG B C 1
ATOM 3117 O O . ARG B 1 17 ? 26.047 -34.594 -19.062 1 97.5 17 ARG B O 1
ATOM 3124 N N . ASP B 1 18 ? 27.719 -35.656 -20.094 1 97.88 18 ASP B N 1
ATOM 3125 C CA . ASP B 1 18 ? 28.391 -34.406 -20.516 1 97.88 18 ASP B CA 1
ATOM 3126 C C . ASP B 1 18 ? 27.531 -33.625 -21.516 1 97.88 18 ASP B C 1
ATOM 3128 O O . ASP B 1 18 ? 27.469 -32.406 -21.453 1 97.88 18 ASP B O 1
ATOM 3132 N N . ARG B 1 19 ? 26.906 -34.344 -22.344 1 97.5 19 ARG B N 1
ATOM 3133 C CA . ARG B 1 19 ? 26.047 -33.719 -23.328 1 97.5 19 ARG B CA 1
ATOM 3134 C C . ARG B 1 19 ? 24.812 -33.094 -22.672 1 97.5 19 ARG B C 1
ATOM 3136 O O . ARG B 1 19 ? 24.422 -31.969 -23 1 97.5 19 ARG B O 1
ATOM 3143 N N . LEU B 1 20 ? 24.266 -33.812 -21.781 1 98.25 20 LEU B N 1
ATOM 3144 C CA . LEU B 1 20 ? 23.141 -33.312 -21.016 1 98.25 20 LEU B CA 1
ATOM 3145 C C . LEU B 1 20 ? 23.516 -32.062 -20.25 1 98.25 20 LEU B C 1
ATOM 3147 O O . LEU B 1 20 ? 22.797 -31.062 -20.281 1 98.25 20 LEU B O 1
ATOM 3151 N N . LEU B 1 21 ? 24.641 -32.094 -19.578 1 98.44 21 LEU B N 1
ATOM 3152 C CA . LEU B 1 21 ? 25.125 -30.953 -18.797 1 98.44 21 LEU B CA 1
ATOM 3153 C C . LEU B 1 21 ? 25.406 -29.75 -19.703 1 98.44 21 LEU B C 1
ATOM 3155 O O . LEU B 1 21 ? 25.094 -28.609 -19.344 1 98.44 21 LEU B O 1
ATOM 3159 N N . ALA B 1 22 ? 25.984 -30 -20.828 1 98 22 ALA B N 1
ATOM 3160 C CA . ALA B 1 22 ? 26.281 -28.922 -21.781 1 98 22 ALA B CA 1
ATOM 3161 C C . ALA B 1 22 ? 24.984 -28.25 -22.25 1 98 22 ALA B C 1
ATOM 3163 O O . ALA B 1 22 ? 24.922 -27.031 -22.375 1 98 22 ALA B O 1
ATOM 3164 N N . THR B 1 23 ? 24 -29.062 -22.531 1 98.31 23 THR B N 1
ATOM 3165 C CA . THR B 1 23 ? 22.703 -28.531 -22.938 1 98.31 23 THR B CA 1
ATOM 3166 C C . THR B 1 23 ? 22.109 -27.672 -21.828 1 98.31 23 THR B C 1
ATOM 3168 O O . THR B 1 23 ? 21.625 -26.562 -22.078 1 98.31 23 THR B O 1
ATOM 3171 N N . ALA B 1 24 ? 22.156 -28.188 -20.609 1 98.69 24 ALA B N 1
ATOM 3172 C CA . ALA B 1 24 ? 21.609 -27.469 -19.469 1 98.69 24 ALA B CA 1
ATOM 3173 C C . ALA B 1 24 ? 22.312 -26.125 -19.281 1 98.69 24 ALA B C 1
ATOM 3175 O O . ALA B 1 24 ? 21.641 -25.094 -19.094 1 98.69 24 ALA B O 1
ATOM 3176 N N . ARG B 1 25 ? 23.578 -26.094 -19.375 1 98.5 25 ARG B N 1
ATOM 3177 C CA . ARG B 1 25 ? 24.344 -24.875 -19.188 1 98.5 25 ARG B CA 1
ATOM 3178 C C . ARG B 1 25 ? 24.062 -23.859 -20.281 1 98.5 25 ARG B C 1
ATOM 3180 O O . ARG B 1 25 ? 23.938 -22.656 -20.016 1 98.5 25 ARG B O 1
ATOM 3187 N N . ARG B 1 26 ? 23.953 -24.312 -21.438 1 98.06 26 ARG B N 1
ATOM 3188 C CA . ARG B 1 26 ? 23.641 -23.422 -22.562 1 98.06 26 ARG B CA 1
ATOM 3189 C C . ARG B 1 26 ? 22.312 -22.703 -22.344 1 98.06 26 ARG B C 1
ATOM 3191 O O . ARG B 1 26 ? 22.188 -21.516 -22.656 1 98.06 26 ARG B O 1
ATOM 3198 N N . LEU B 1 27 ? 21.359 -23.453 -21.906 1 98.56 27 LEU B N 1
ATOM 3199 C CA . LEU B 1 27 ? 20.047 -22.875 -21.672 1 98.56 27 LEU B CA 1
ATOM 3200 C C . LEU B 1 27 ? 20.078 -21.922 -20.469 1 98.56 27 LEU B C 1
ATOM 3202 O O . LEU B 1 27 ? 19.531 -20.812 -20.531 1 98.56 27 LEU B O 1
ATOM 3206 N N . ILE B 1 28 ? 20.75 -22.297 -19.391 1 98.56 28 ILE B N 1
ATOM 3207 C CA . ILE B 1 28 ? 20.781 -21.547 -18.141 1 98.56 28 ILE B CA 1
ATOM 3208 C C . ILE B 1 28 ? 21.547 -20.234 -18.359 1 98.56 28 ILE B C 1
ATOM 3210 O O . ILE B 1 28 ? 21.188 -19.203 -17.781 1 98.56 28 ILE B O 1
ATOM 3214 N N . ASP B 1 29 ? 22.469 -20.234 -19.219 1 98.56 29 ASP B N 1
ATOM 3215 C CA . ASP B 1 29 ? 23.359 -19.094 -19.406 1 98.56 29 ASP B CA 1
ATOM 3216 C C . ASP B 1 29 ? 22.672 -18.016 -20.25 1 98.56 29 ASP B C 1
ATOM 3218 O O . ASP B 1 29 ? 23.234 -16.922 -20.438 1 98.56 29 ASP B O 1
ATOM 3222 N N . ILE B 1 30 ? 21.484 -18.203 -20.672 1 98.44 30 ILE B N 1
ATOM 3223 C CA . ILE B 1 30 ? 20.703 -17.188 -21.375 1 98.44 30 ILE B CA 1
ATOM 3224 C C . ILE B 1 30 ? 19.594 -16.672 -20.484 1 98.44 30 ILE B C 1
ATOM 3226 O O . ILE B 1 30 ? 18.672 -17.406 -20.109 1 98.44 30 ILE B O 1
ATOM 3230 N N . PRO B 1 31 ? 19.656 -15.398 -20.141 1 97.81 31 PRO B N 1
ATOM 3231 C CA . PRO B 1 31 ? 18.562 -14.844 -19.344 1 97.81 31 PRO B CA 1
ATOM 3232 C C . PRO B 1 31 ? 17.203 -14.977 -20.016 1 97.81 31 PRO B C 1
ATOM 3234 O O . PRO B 1 31 ? 17.078 -14.766 -21.219 1 97.81 31 PRO B O 1
ATOM 3237 N N . SER B 1 32 ? 16.203 -15.336 -19.219 1 97.94 32 SER B N 1
ATOM 3238 C CA . SER B 1 32 ? 14.875 -15.539 -19.797 1 97.94 32 SER B CA 1
ATOM 3239 C C . SER B 1 32 ? 13.773 -15.188 -18.797 1 97.94 32 SER B C 1
ATOM 3241 O O . SER B 1 32 ? 12.883 -16 -18.531 1 97.94 32 SER B O 1
ATOM 3243 N N . PRO B 1 33 ? 13.789 -13.992 -18.297 1 96 33 PRO B N 1
ATOM 3244 C CA . PRO B 1 33 ? 12.656 -13.641 -17.438 1 96 33 PRO B CA 1
ATOM 3245 C C . PRO B 1 33 ? 11.312 -13.805 -18.141 1 96 33 PRO B C 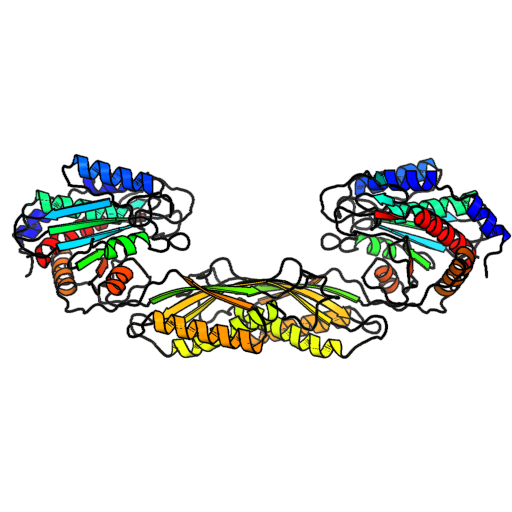1
ATOM 3247 O O . PRO B 1 33 ? 11.203 -13.562 -19.344 1 96 33 PRO B O 1
ATOM 3250 N N . THR B 1 34 ? 10.344 -14.195 -17.375 1 95.06 34 THR B N 1
ATOM 3251 C CA . THR B 1 34 ? 9.016 -14.453 -17.922 1 95.06 34 THR B CA 1
ATOM 3252 C C . THR B 1 34 ? 8.562 -13.297 -18.812 1 95.06 34 THR B C 1
ATOM 3254 O O . THR B 1 34 ? 8.734 -12.133 -18.453 1 95.06 34 THR B O 1
ATOM 3257 N N . CYS B 1 35 ? 8.016 -13.617 -19.953 1 95.69 35 CYS B N 1
ATOM 3258 C CA . CYS B 1 35 ? 7.551 -12.719 -21.016 1 95.69 35 CYS B CA 1
ATOM 3259 C C . CYS B 1 35 ? 8.68 -12.367 -21.969 1 95.69 35 CYS B C 1
ATOM 3261 O O . CYS B 1 35 ? 8.453 -11.727 -23 1 95.69 35 CYS B O 1
ATOM 3263 N N . ASP B 1 36 ? 9.859 -12.781 -21.656 1 96.38 36 ASP B N 1
ATOM 3264 C CA . ASP B 1 36 ? 11.016 -12.484 -22.484 1 96.38 36 ASP B CA 1
ATOM 3265 C C . ASP B 1 36 ? 11.93 -13.695 -22.609 1 96.38 36 ASP B C 1
ATOM 3267 O O . ASP B 1 36 ? 13.141 -13.594 -22.375 1 96.38 36 ASP B O 1
ATOM 3271 N N . ALA B 1 37 ? 11.398 -14.789 -22.984 1 97.62 37 ALA B N 1
ATOM 3272 C CA . ALA B 1 37 ? 12.172 -16.031 -23.094 1 97.62 37 ALA B CA 1
ATOM 3273 C C . ALA B 1 37 ? 12.484 -16.359 -24.547 1 97.62 37 ALA B C 1
ATOM 3275 O O . ALA B 1 37 ? 12.758 -17.5 -24.891 1 97.62 37 ALA B O 1
ATOM 3276 N N . GLY B 1 38 ? 12.469 -15.422 -25.406 1 97.88 38 GLY B N 1
ATOM 3277 C CA . GLY B 1 38 ? 12.664 -15.633 -26.844 1 97.88 38 GLY B CA 1
ATOM 3278 C C . GLY B 1 38 ? 14.055 -16.125 -27.188 1 97.88 38 GLY B C 1
ATOM 3279 O O . GLY B 1 38 ? 14.219 -17.031 -28 1 97.88 38 GLY B O 1
ATOM 3280 N N . ALA B 1 39 ? 15.023 -15.477 -26.547 1 98.31 39 ALA B N 1
ATOM 3281 C CA . ALA B 1 39 ? 16.422 -15.805 -26.875 1 98.31 39 ALA B CA 1
ATOM 3282 C C . ALA B 1 39 ? 16.734 -17.25 -26.516 1 98.31 39 ALA B C 1
ATOM 3284 O O . ALA B 1 39 ? 17.422 -17.953 -27.266 1 98.31 39 ALA B O 1
ATOM 3285 N N . VAL B 1 40 ? 16.266 -17.688 -25.406 1 98.62 40 VAL B N 1
ATOM 3286 C CA . VAL B 1 40 ? 16.547 -19.047 -25 1 98.62 40 VAL B CA 1
ATOM 3287 C C . VAL B 1 40 ? 15.758 -20.031 -25.859 1 98.62 40 VAL B C 1
ATOM 3289 O O . VAL B 1 40 ? 16.234 -21.125 -26.172 1 98.62 40 VAL B O 1
ATOM 3292 N N . ALA B 1 41 ? 14.578 -19.703 -26.219 1 98.62 41 ALA B N 1
ATOM 3293 C CA . ALA B 1 41 ? 13.789 -20.531 -27.125 1 98.62 41 ALA B CA 1
ATOM 3294 C C . ALA B 1 41 ? 14.469 -20.672 -28.484 1 98.62 41 ALA B C 1
ATOM 3296 O O . ALA B 1 41 ? 14.523 -21.766 -29.047 1 98.62 41 ALA B O 1
ATOM 3297 N N . ASP B 1 42 ? 14.953 -19.562 -28.969 1 98.56 42 ASP B N 1
ATOM 3298 C CA . ASP B 1 42 ? 15.688 -19.562 -30.234 1 98.56 42 ASP B CA 1
ATOM 3299 C C . ASP B 1 42 ? 16.906 -20.484 -30.141 1 98.56 42 ASP B C 1
ATOM 3301 O O . ASP B 1 42 ? 17.172 -21.25 -31.078 1 98.56 42 ASP B O 1
ATOM 3305 N N . ALA B 1 43 ? 17.609 -20.375 -29.094 1 98.44 43 ALA B N 1
ATOM 3306 C CA . ALA B 1 43 ? 18.797 -21.203 -28.906 1 98.44 43 ALA B CA 1
ATOM 3307 C C . ALA B 1 43 ? 18.438 -22.688 -28.875 1 98.44 43 ALA B C 1
ATOM 3309 O O . ALA B 1 43 ? 19.125 -23.5 -29.5 1 98.44 43 ALA B O 1
ATOM 3310 N N . LEU B 1 44 ? 17.422 -23.031 -28.141 1 98.62 44 LEU B N 1
ATOM 3311 C CA . LEU B 1 44 ? 16.984 -24.422 -28.078 1 98.62 44 LEU B CA 1
ATOM 3312 C C . LEU B 1 44 ? 16.594 -24.938 -29.453 1 98.62 44 LEU B C 1
ATOM 3314 O O . LEU B 1 44 ? 16.984 -26.047 -29.844 1 98.62 44 LEU B O 1
ATOM 3318 N N . ALA B 1 45 ? 15.844 -24.188 -30.156 1 98.56 45 ALA B N 1
ATOM 3319 C CA . ALA B 1 45 ? 15.414 -24.547 -31.516 1 98.56 45 ALA B CA 1
ATOM 3320 C C . ALA B 1 45 ? 16.625 -24.781 -32.406 1 98.56 45 ALA B C 1
ATOM 3322 O O . ALA B 1 45 ? 16.656 -25.75 -33.188 1 98.56 45 ALA B O 1
ATOM 3323 N N . ALA B 1 46 ? 17.531 -23.891 -32.344 1 97.38 46 ALA B N 1
ATOM 3324 C CA . ALA B 1 46 ? 18.703 -23.953 -33.219 1 97.38 46 ALA B CA 1
ATOM 3325 C C . ALA B 1 46 ? 19.516 -25.219 -32.938 1 97.38 46 ALA B C 1
ATOM 3327 O O . ALA B 1 46 ? 19.938 -25.906 -33.875 1 97.38 46 ALA B O 1
ATOM 3328 N N . PHE B 1 47 ? 19.734 -25.516 -31.703 1 94.56 47 PHE B N 1
ATOM 3329 C CA . PHE B 1 47 ? 20.562 -26.688 -31.391 1 94.56 47 PHE B CA 1
ATOM 3330 C C . PHE B 1 47 ? 19.859 -27.969 -31.797 1 94.56 47 PHE B C 1
ATOM 3332 O O . PHE B 1 47 ? 20.5 -28.922 -32.25 1 94.56 47 PHE B O 1
ATOM 3339 N N . LEU B 1 48 ? 18.578 -28.047 -31.578 1 97.56 48 LEU B N 1
ATOM 3340 C CA . LEU B 1 48 ? 17.828 -29.234 -31.969 1 97.56 48 LEU B CA 1
ATOM 3341 C C . LEU B 1 48 ? 17.812 -29.391 -33.5 1 97.56 48 LEU B C 1
ATOM 3343 O O . LEU B 1 48 ? 17.906 -30.516 -34 1 97.56 48 LEU B O 1
ATOM 3347 N N . ALA B 1 49 ? 17.734 -28.312 -34.156 1 97.44 49 ALA B N 1
ATOM 3348 C CA . ALA B 1 49 ? 17.797 -28.359 -35.625 1 97.44 49 ALA B CA 1
ATOM 3349 C C . ALA B 1 49 ? 19.156 -28.844 -36.094 1 97.44 49 ALA B C 1
ATOM 3351 O O . ALA B 1 49 ? 19.25 -29.609 -37.062 1 97.44 49 ALA B O 1
ATOM 3352 N N . GLU B 1 50 ? 20.188 -28.406 -35.5 1 96.75 50 GLU B N 1
ATOM 3353 C CA . GLU B 1 50 ? 21.531 -28.828 -35.844 1 96.75 50 GLU B CA 1
ATOM 3354 C C . GLU B 1 50 ? 21.703 -30.344 -35.688 1 96.75 50 GLU B C 1
ATOM 3356 O O . GLU B 1 50 ? 22.547 -30.953 -36.344 1 96.75 50 GLU B O 1
ATOM 3361 N N . GLU B 1 51 ? 20.922 -30.844 -34.812 1 96.62 51 GLU B N 1
ATOM 3362 C CA . GLU B 1 51 ? 20.984 -32.281 -34.594 1 96.62 51 GLU B CA 1
ATOM 3363 C C . GLU B 1 51 ? 19.969 -33.031 -35.469 1 96.62 51 GLU B C 1
ATOM 3365 O O . GLU B 1 51 ? 19.625 -34.188 -35.188 1 96.62 51 GLU B O 1
ATOM 3370 N N . ASP B 1 52 ? 19.344 -32.406 -36.438 1 95.88 52 ASP B N 1
ATOM 3371 C CA . ASP B 1 52 ? 18.5 -32.938 -37.5 1 95.88 52 ASP B CA 1
ATOM 3372 C C . ASP B 1 52 ? 17.109 -33.281 -36.969 1 95.88 52 ASP B C 1
ATOM 3374 O O . ASP B 1 52 ? 16.438 -34.156 -37.5 1 95.88 52 ASP B O 1
ATOM 3378 N N . PHE B 1 53 ? 16.734 -32.656 -35.875 1 97.25 53 PHE B N 1
ATOM 3379 C CA . PHE B 1 53 ? 15.328 -32.719 -35.469 1 97.25 53 PHE B CA 1
ATOM 3380 C C . PHE B 1 53 ? 14.484 -31.734 -36.281 1 97.25 53 PHE B C 1
ATOM 3382 O O . PHE B 1 53 ? 14.969 -30.672 -36.656 1 97.25 53 PHE B O 1
ATOM 3389 N N . GLN B 1 54 ? 13.273 -32.156 -36.562 1 95.81 54 GLN B N 1
ATOM 3390 C CA . GLN B 1 54 ? 12.32 -31.203 -37.156 1 95.81 54 GLN B CA 1
ATOM 3391 C C . GLN B 1 54 ? 11.719 -30.297 -36.094 1 95.81 54 GLN B C 1
ATOM 3393 O O . GLN B 1 54 ? 10.977 -30.766 -35.219 1 95.81 54 GLN B O 1
ATOM 3398 N N . VAL B 1 55 ? 12.008 -29 -36.219 1 98.19 55 VAL B N 1
ATOM 3399 C CA . VAL B 1 55 ? 11.625 -28.062 -35.156 1 98.19 55 VAL B CA 1
ATOM 3400 C C . VAL B 1 55 ? 10.547 -27.109 -35.688 1 98.19 55 VAL B C 1
ATOM 3402 O O . VAL B 1 55 ? 10.68 -26.562 -36.781 1 98.19 55 VAL B O 1
ATOM 3405 N N . GLU B 1 56 ? 9.445 -26.984 -35 1 98.44 56 GLU B N 1
ATOM 3406 C CA . GLU B 1 56 ? 8.414 -25.969 -35.219 1 98.44 56 GLU B CA 1
ATOM 3407 C C . GLU B 1 56 ? 8.5 -24.859 -34.188 1 98.44 56 GLU B C 1
ATOM 3409 O O . GLU B 1 56 ? 8.844 -25.109 -33.031 1 98.44 56 GLU B O 1
ATOM 3414 N N . ARG B 1 57 ? 8.164 -23.625 -34.625 1 98.31 57 ARG B N 1
ATOM 3415 C CA . ARG B 1 57 ? 8.219 -22.469 -33.75 1 98.31 57 ARG B CA 1
ATOM 3416 C C . ARG B 1 57 ? 6.879 -21.75 -33.719 1 98.31 57 ARG B C 1
ATOM 3418 O O . ARG B 1 57 ? 6.785 -20.578 -34.094 1 98.31 57 ARG B O 1
ATO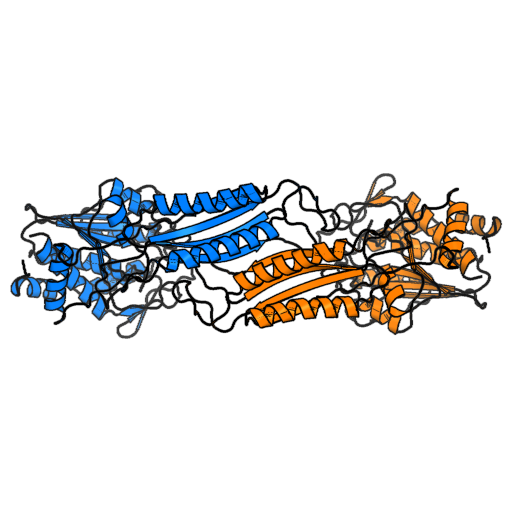M 3425 N N . PRO B 1 58 ? 5.859 -22.375 -33.188 1 98.38 58 PRO B N 1
ATOM 3426 C CA . PRO B 1 58 ? 4.566 -21.688 -33.125 1 98.38 58 PRO B CA 1
ATOM 3427 C C . PRO B 1 58 ? 4.57 -20.516 -32.156 1 98.38 58 PRO B C 1
ATOM 3429 O O . PRO B 1 58 ? 5.156 -20.609 -31.062 1 98.38 58 PRO B O 1
ATOM 3432 N N . GLN B 1 59 ? 3.924 -19.453 -32.5 1 96.94 59 GLN B N 1
ATOM 3433 C CA . GLN B 1 59 ? 3.793 -18.312 -31.625 1 96.94 59 GLN B CA 1
ATOM 3434 C C . GLN B 1 59 ? 2.861 -18.609 -30.453 1 96.94 59 GLN B C 1
ATOM 3436 O O . GLN B 1 59 ? 3.141 -18.234 -29.312 1 96.94 59 GLN B O 1
ATOM 3441 N N . ALA B 1 60 ? 1.749 -19.328 -30.766 1 95.19 60 ALA B N 1
ATOM 3442 C CA . ALA B 1 60 ? 0.765 -19.781 -29.797 1 95.19 60 ALA B CA 1
ATOM 3443 C C . ALA B 1 60 ? 0.344 -18.641 -28.875 1 95.19 60 ALA B C 1
ATOM 3445 O O . ALA B 1 60 ? 0.436 -18.75 -27.641 1 95.19 60 ALA B O 1
ATOM 3446 N N . ALA B 1 61 ? -0.047 -17.578 -29.422 1 93.12 61 ALA B N 1
ATOM 3447 C CA . ALA B 1 61 ? -0.608 -16.406 -28.734 1 93.12 61 ALA B CA 1
ATOM 3448 C C . ALA B 1 61 ? 0.492 -15.562 -28.094 1 93.12 61 ALA B C 1
ATOM 3450 O O . ALA B 1 61 ? 0.211 -14.656 -27.312 1 93.12 61 ALA B O 1
ATOM 3451 N N . TRP B 1 62 ? 1.772 -15.828 -28.312 1 95.19 62 TRP B N 1
ATOM 3452 C CA . TRP B 1 62 ? 2.889 -15.062 -27.766 1 95.19 62 TRP B CA 1
ATOM 3453 C C . TRP B 1 62 ? 3.99 -14.898 -28.812 1 95.19 62 TRP B C 1
ATOM 3455 O O . TRP B 1 62 ? 5.023 -15.57 -28.75 1 95.19 62 TRP B O 1
ATOM 3465 N N . PRO B 1 63 ? 3.828 -13.922 -29.656 1 95.81 63 PRO B N 1
ATOM 3466 C CA . PRO B 1 63 ? 4.746 -13.773 -30.781 1 95.81 63 PRO B CA 1
ATOM 3467 C C . PRO B 1 63 ? 6.141 -13.336 -30.359 1 95.81 63 PRO B C 1
ATOM 3469 O O . PRO B 1 63 ? 7.113 -13.555 -31.094 1 95.81 63 PRO B O 1
ATOM 3472 N N . THR B 1 64 ? 6.266 -12.766 -29.203 1 95 64 THR B N 1
ATOM 3473 C CA . THR B 1 64 ? 7.543 -12.242 -28.734 1 95 64 THR B CA 1
ATOM 3474 C C . THR B 1 64 ? 8.523 -13.375 -28.438 1 95 64 THR B C 1
ATOM 3476 O O . THR B 1 64 ? 9.734 -13.203 -28.562 1 95 64 THR B O 1
ATOM 3479 N N . SER B 1 65 ? 8.023 -14.5 -28.016 1 97.12 65 SER B N 1
ATOM 3480 C CA . SER B 1 65 ? 8.828 -15.68 -27.688 1 97.12 65 SER B CA 1
ATOM 3481 C C . SER B 1 65 ? 8.164 -16.953 -28.203 1 97.12 65 SER B C 1
ATOM 3483 O O . SER B 1 65 ? 7.629 -17.734 -27.422 1 97.12 65 SER B O 1
ATOM 3485 N N . PRO B 1 66 ? 8.305 -17.188 -29.5 1 97.94 66 PRO B N 1
ATOM 3486 C CA . PRO B 1 66 ? 7.652 -18.375 -30.047 1 97.94 66 PRO B CA 1
ATOM 3487 C C . PRO B 1 66 ? 8.109 -19.656 -29.344 1 97.94 66 PRO B C 1
ATOM 3489 O O . PRO B 1 66 ? 9.289 -19.797 -29 1 97.94 66 PRO B O 1
ATOM 3492 N N . ALA B 1 67 ? 7.184 -20.594 -29.203 1 98.62 67 ALA B N 1
ATOM 3493 C CA . ALA B 1 67 ? 7.473 -21.859 -28.531 1 98.62 67 ALA B CA 1
ATOM 3494 C C . ALA B 1 67 ? 8.359 -22.75 -29.391 1 98.62 67 ALA B C 1
ATOM 3496 O O . ALA B 1 67 ? 8.609 -22.453 -30.562 1 98.62 67 ALA B O 1
ATOM 3497 N N . VAL B 1 68 ? 8.953 -23.75 -28.766 1 98.81 68 VAL B N 1
ATOM 3498 C CA . VAL B 1 68 ? 9.727 -24.766 -29.469 1 98.81 68 VAL B CA 1
ATOM 3499 C C . VAL B 1 68 ? 8.969 -26.094 -29.453 1 98.81 68 VAL B C 1
ATOM 3501 O O . VAL B 1 68 ? 8.602 -26.594 -28.391 1 98.81 68 VAL B O 1
ATOM 3504 N N . VAL B 1 69 ? 8.75 -26.672 -30.609 1 98.81 69 VAL B N 1
ATOM 3505 C CA . VAL B 1 69 ? 8.062 -27.953 -30.734 1 98.81 69 VAL B CA 1
ATOM 3506 C C . VAL B 1 69 ? 8.883 -28.891 -31.609 1 98.81 69 VAL B C 1
ATOM 3508 O O . VAL B 1 69 ? 9.352 -28.516 -32.688 1 98.81 69 VAL B O 1
ATOM 3511 N N . VAL B 1 70 ? 9.062 -30.109 -31.094 1 98.62 70 VAL B N 1
ATOM 3512 C CA . VAL B 1 70 ? 9.734 -31.156 -31.859 1 98.62 70 VAL B CA 1
ATOM 3513 C C . VAL B 1 70 ? 8.867 -32.406 -31.875 1 98.62 70 VAL B C 1
ATOM 3515 O O . VAL B 1 70 ? 8.43 -32.875 -30.828 1 98.62 70 VAL B O 1
ATOM 3518 N N . ARG B 1 71 ? 8.664 -32.938 -33.062 1 96.44 71 ARG B N 1
ATOM 3519 C CA . ARG B 1 71 ? 8.023 -34.25 -33.219 1 96.44 71 ARG B CA 1
ATOM 3520 C C . ARG B 1 71 ? 9.008 -35.281 -33.781 1 96.44 71 ARG B C 1
ATOM 3522 O O . ARG B 1 71 ? 9.711 -35 -34.75 1 96.44 71 ARG B O 1
ATOM 3529 N N . TRP B 1 72 ? 9.07 -36.312 -33.031 1 96.31 72 TRP B N 1
ATOM 3530 C CA . TRP B 1 72 ? 9.867 -37.469 -33.5 1 96.31 72 TRP B CA 1
ATOM 3531 C C . TRP B 1 72 ? 9.086 -38.75 -33.375 1 96.31 72 TRP B C 1
ATOM 3533 O O . TRP B 1 72 ? 8.398 -39 -32.406 1 96.31 72 TRP B O 1
ATOM 3543 N N . ASP B 1 73 ? 9.094 -39.594 -34.469 1 94.12 73 ASP B N 1
ATOM 3544 C CA . ASP B 1 73 ? 8.391 -40.875 -34.375 1 94.12 73 ASP B CA 1
ATOM 3545 C C . ASP B 1 73 ? 9.234 -42 -34.969 1 94.12 73 ASP B C 1
ATOM 3547 O O . ASP B 1 73 ? 10.164 -41.719 -35.75 1 94.12 73 ASP B O 1
ATOM 3551 N N . SER B 1 74 ? 8.953 -43.188 -34.625 1 92.69 74 SER B N 1
ATOM 3552 C CA . SER B 1 74 ? 9.672 -44.375 -35.031 1 92.69 74 SER B CA 1
ATOM 3553 C C . SER B 1 74 ? 9.297 -44.781 -36.469 1 92.69 74 SER B C 1
ATOM 3555 O O . SER B 1 74 ? 9.969 -45.625 -37.094 1 92.69 74 SER B O 1
ATOM 3557 N N . GLY B 1 75 ? 8.281 -44.188 -37 1 92.75 75 GLY B N 1
ATOM 3558 C CA . GLY B 1 75 ? 7.754 -44.562 -38.312 1 92.75 75 GLY B CA 1
ATOM 3559 C C . GLY B 1 75 ? 6.699 -45.656 -38.219 1 92.75 75 GLY B C 1
ATOM 3560 O O . GLY B 1 75 ? 6.074 -46 -39.25 1 92.75 75 GLY B O 1
ATOM 3561 N N . LYS B 1 76 ? 6.516 -46.188 -37.094 1 94.88 76 LYS B N 1
ATOM 3562 C CA . LYS B 1 76 ? 5.5 -47.188 -36.844 1 94.88 76 LYS B CA 1
ATOM 3563 C C . LYS B 1 76 ? 4.402 -46.656 -35.938 1 94.88 76 LYS B C 1
ATOM 3565 O O . LYS B 1 76 ? 4.645 -45.781 -35.125 1 94.88 76 LYS B O 1
ATOM 3570 N N . PRO B 1 77 ? 3.209 -47.219 -36.156 1 94.44 77 PRO B N 1
ATOM 3571 C CA . PRO B 1 77 ? 2.094 -46.75 -35.344 1 94.44 77 PRO B CA 1
ATOM 3572 C C . PRO B 1 77 ? 2.318 -46.969 -33.844 1 94.44 77 PRO B C 1
ATOM 3574 O O . PRO B 1 77 ? 2.98 -47.938 -33.469 1 94.44 77 PRO B O 1
ATOM 3577 N N . GLY B 1 78 ? 1.735 -46.031 -32.969 1 95.12 78 GLY B N 1
ATOM 3578 C CA . GLY B 1 78 ? 1.791 -46.094 -31.531 1 95.12 78 GLY B CA 1
ATOM 3579 C C . GLY B 1 78 ? 1.411 -44.812 -30.859 1 95.12 78 GLY B C 1
ATOM 3580 O O . GLY B 1 78 ? 1.052 -43.844 -31.531 1 95.12 78 GLY B O 1
ATOM 3581 N N . ARG B 1 79 ? 1.502 -44.75 -29.578 1 97.06 79 ARG B N 1
ATOM 3582 C CA . ARG B 1 79 ? 1.139 -43.562 -28.812 1 97.06 79 ARG B CA 1
ATOM 3583 C C . ARG B 1 79 ? 2.254 -42.531 -28.844 1 97.06 79 ARG B C 1
ATOM 3585 O O . ARG B 1 79 ? 3.395 -42.844 -29.188 1 97.06 79 ARG B O 1
ATOM 3592 N N . THR B 1 80 ? 1.894 -41.375 -28.609 1 97.69 80 THR B N 1
ATOM 3593 C CA . THR B 1 80 ? 2.842 -40.281 -28.484 1 97.69 80 THR B CA 1
ATOM 3594 C C . THR B 1 80 ? 2.969 -39.844 -27.031 1 97.69 80 THR B C 1
ATOM 3596 O O . THR B 1 80 ? 1.97 -39.5 -26.375 1 97.69 80 THR B O 1
ATOM 3599 N N . LEU B 1 81 ? 4.117 -39.906 -26.484 1 98.31 81 LEU B N 1
ATOM 3600 C CA . LEU B 1 81 ? 4.398 -39.344 -25.172 1 98.31 81 LEU B CA 1
ATOM 3601 C C . LEU B 1 81 ? 4.977 -37.938 -25.297 1 98.31 81 LEU B C 1
ATOM 3603 O O . LEU B 1 81 ? 5.906 -37.719 -26.078 1 98.31 81 LEU B O 1
ATOM 3607 N N . GLN B 1 82 ? 4.379 -37.031 -24.578 1 98.69 82 GLN B N 1
ATOM 3608 C CA . GLN B 1 82 ? 4.82 -35.625 -24.672 1 98.69 82 GLN B CA 1
ATOM 3609 C C . GLN B 1 82 ? 5.715 -35.25 -23.5 1 98.69 82 GLN B C 1
ATOM 3611 O O . GLN B 1 82 ? 5.422 -35.625 -22.344 1 98.69 82 GLN B O 1
ATOM 3616 N N . PHE B 1 83 ? 6.848 -34.656 -23.828 1 98.81 83 PHE B N 1
ATOM 3617 C CA . PHE B 1 83 ? 7.676 -33.938 -22.875 1 98.81 83 PHE B CA 1
ATOM 3618 C C . PHE B 1 83 ? 7.391 -32.438 -22.938 1 98.81 83 PHE B C 1
ATOM 3620 O O . PHE B 1 83 ? 7.508 -31.828 -23.984 1 98.81 83 PHE B O 1
ATOM 3627 N N . ASN B 1 84 ? 7 -31.906 -21.766 1 98.62 84 ASN B N 1
ATOM 3628 C CA . ASN B 1 84 ? 6.68 -30.484 -21.734 1 98.62 84 ASN B CA 1
ATOM 3629 C C . ASN B 1 84 ? 7.473 -29.75 -20.656 1 98.62 84 ASN B C 1
ATOM 3631 O O . ASN B 1 84 ? 7.641 -30.266 -19.547 1 98.62 84 ASN B O 1
ATOM 3635 N N . GLY B 1 85 ? 7.984 -28.547 -21 1 97.81 85 GLY B N 1
ATOM 3636 C CA . GLY B 1 85 ? 8.664 -27.703 -20.031 1 97.81 85 GLY B CA 1
ATOM 3637 C C . GLY B 1 85 ? 8.617 -26.234 -20.391 1 97.81 85 GLY B C 1
ATOM 3638 O O . GLY B 1 85 ? 8.32 -25.875 -21.531 1 97.81 85 GLY B O 1
ATOM 3639 N N . HIS B 1 86 ? 8.82 -25.391 -19.406 1 97.62 86 HIS B N 1
ATOM 3640 C CA . HIS B 1 86 ? 8.891 -23.969 -19.672 1 97.62 86 HIS B CA 1
ATOM 3641 C C . HIS B 1 86 ? 10.328 -23.469 -19.578 1 97.62 86 HIS B C 1
ATOM 3643 O O . HIS B 1 86 ? 11.164 -24.078 -18.906 1 97.62 86 HIS B O 1
ATOM 3649 N N . LEU B 1 87 ? 10.523 -22.312 -20.297 1 98.31 87 LEU B N 1
ATOM 3650 C CA . LEU B 1 87 ? 11.875 -21.781 -20.422 1 98.31 87 LEU B CA 1
ATOM 3651 C C . LEU B 1 87 ? 12.039 -20.516 -19.609 1 98.31 87 LEU B C 1
ATOM 3653 O O . LEU B 1 87 ? 13.164 -20.062 -19.375 1 98.31 87 LEU B O 1
ATOM 3657 N N . ASP B 1 88 ? 10.938 -19.922 -19.219 1 96.88 88 ASP B N 1
ATOM 3658 C CA . ASP B 1 88 ? 10.992 -18.641 -18.516 1 96.88 88 ASP B CA 1
ATOM 3659 C C . ASP B 1 88 ? 11.328 -18.828 -17.047 1 96.88 88 ASP B C 1
ATOM 3661 O O . ASP B 1 88 ? 11.078 -19.891 -16.469 1 96.88 88 ASP B O 1
ATOM 3665 N N . THR B 1 89 ? 11.984 -17.734 -16.469 1 94.56 89 THR B N 1
ATOM 3666 C CA . THR B 1 89 ? 12.312 -17.672 -15.039 1 94.56 89 THR B CA 1
ATOM 3667 C C . THR B 1 89 ? 11.633 -16.469 -14.391 1 94.56 89 THR B C 1
ATOM 3669 O O . THR B 1 89 ? 11.141 -15.578 -15.086 1 94.56 89 THR B O 1
ATOM 3672 N N . VAL B 1 90 ? 11.562 -16.5 -13.086 1 90.12 90 VAL B N 1
ATOM 3673 C CA . VAL B 1 90 ? 11.008 -15.352 -12.375 1 90.12 90 VAL B CA 1
ATOM 3674 C C . VAL B 1 90 ? 11.93 -14.141 -12.523 1 90.12 90 VAL B C 1
ATOM 3676 O O . VAL B 1 90 ? 13.094 -14.289 -12.898 1 90.12 90 VAL B O 1
ATOM 3679 N N . HIS B 1 91 ? 11.406 -12.953 -12.273 1 90.06 91 HIS B N 1
ATOM 3680 C CA . HIS B 1 91 ? 12.164 -11.719 -12.406 1 90.06 91 HIS B CA 1
ATOM 3681 C C . HIS B 1 91 ? 13.094 -11.516 -11.219 1 90.06 91 HIS B C 1
ATOM 3683 O O . HIS B 1 91 ? 12.695 -10.953 -10.195 1 90.06 91 HIS B O 1
ATOM 3689 N N . LEU B 1 92 ? 14.281 -11.961 -11.289 1 88.56 92 LEU B N 1
ATOM 3690 C CA . LEU B 1 92 ? 15.367 -11.828 -10.328 1 88.56 92 LEU B CA 1
ATOM 3691 C C . LEU B 1 92 ? 16.688 -11.523 -11.031 1 88.56 92 LEU B C 1
ATOM 3693 O O . LEU B 1 92 ? 16.797 -11.703 -12.25 1 88.56 92 LEU B O 1
ATOM 3697 N N . PRO B 1 93 ? 17.641 -10.992 -10.203 1 92.5 93 PRO B N 1
ATOM 3698 C CA . PRO B 1 93 ? 18.953 -10.852 -10.828 1 92.5 93 PRO B CA 1
ATOM 3699 C C . PRO B 1 93 ? 19.453 -12.156 -11.445 1 92.5 93 PRO B C 1
ATOM 3701 O O . PRO B 1 93 ? 19.25 -13.234 -10.875 1 92.5 93 PRO B O 1
ATOM 3704 N N . PHE B 1 94 ? 20.078 -12.102 -12.602 1 96.44 94 PHE B N 1
ATOM 3705 C CA . PHE B 1 94 ? 20.516 -13.25 -13.383 1 96.44 94 PHE B CA 1
ATOM 3706 C C . PHE B 1 94 ? 21.75 -13.898 -12.734 1 96.44 94 PHE B C 1
ATOM 3708 O O . PHE B 1 94 ? 22.672 -13.195 -12.32 1 96.44 94 PHE B O 1
ATOM 3715 N N . ALA B 1 95 ? 21.688 -15.18 -12.586 1 96.94 95 ALA B N 1
ATOM 3716 C CA . ALA B 1 95 ? 22.828 -15.984 -12.141 1 96.94 95 ALA B CA 1
ATOM 3717 C C . ALA B 1 95 ? 23.266 -16.953 -13.234 1 96.94 95 ALA B C 1
ATOM 3719 O O . ALA B 1 95 ? 22.516 -17.844 -13.625 1 96.94 95 ALA B O 1
ATOM 3720 N N . PRO B 1 96 ? 24.5 -16.906 -13.727 1 97.69 96 PRO B N 1
ATOM 3721 C CA . PRO B 1 96 ? 24.984 -17.844 -14.75 1 97.69 96 PRO B CA 1
ATOM 3722 C C . PRO B 1 96 ? 25.203 -19.25 -14.203 1 97.69 96 PRO B C 1
ATOM 3724 O O . PRO B 1 96 ? 25.266 -19.438 -12.984 1 97.69 96 PRO B O 1
ATOM 3727 N N . SER B 1 97 ? 25.312 -20.156 -15.094 1 98.38 97 SER B N 1
ATOM 3728 C CA . SER B 1 97 ? 25.5 -21.547 -14.68 1 98.38 97 SER B CA 1
ATOM 3729 C C . SER B 1 97 ? 26.891 -21.766 -14.078 1 98.38 97 SER B C 1
ATOM 3731 O O . SER B 1 97 ? 27.859 -21.156 -14.523 1 98.38 97 SER B O 1
ATOM 3733 N N . ALA B 1 98 ? 26.875 -22.594 -13.078 1 98.44 98 ALA B N 1
ATOM 3734 C CA . ALA B 1 98 ? 28.125 -23.047 -12.477 1 98.44 98 ALA B CA 1
ATOM 3735 C C . ALA B 1 98 ? 27.984 -24.469 -11.945 1 98.44 98 ALA B C 1
ATOM 3737 O O . ALA B 1 98 ? 26.922 -24.859 -11.469 1 98.44 98 ALA B O 1
ATOM 3738 N N . VAL B 1 99 ? 29.109 -25.219 -12.031 1 97.88 99 VAL B N 1
ATOM 3739 C CA . VAL B 1 99 ? 29.125 -26.562 -11.492 1 97.88 99 VAL B CA 1
ATOM 3740 C C . VAL B 1 99 ? 29.922 -26.594 -10.188 1 97.88 99 VAL B C 1
ATOM 3742 O O . VAL B 1 99 ? 31.078 -26.188 -10.156 1 97.88 99 VAL B O 1
ATOM 3745 N N . GLU B 1 100 ? 29.234 -26.984 -9.195 1 96.62 100 GLU B N 1
ATOM 3746 C CA . GLU B 1 100 ? 29.844 -27.172 -7.887 1 96.62 100 GLU B CA 1
ATOM 3747 C C . GLU B 1 100 ? 29.641 -28.594 -7.383 1 96.62 100 GLU B C 1
ATOM 3749 O O . GLU B 1 100 ? 28.641 -28.906 -6.75 1 96.62 100 GLU B O 1
ATOM 3754 N N . GLY B 1 101 ? 30.734 -29.422 -7.543 1 96.81 101 GLY B N 1
ATOM 3755 C CA . GLY B 1 101 ? 30.562 -30.844 -7.234 1 96.81 101 GLY B CA 1
ATOM 3756 C C . GLY B 1 101 ? 29.531 -31.516 -8.125 1 96.81 101 GLY B C 1
ATOM 3757 O O . GLY B 1 101 ? 29.672 -31.516 -9.344 1 96.81 101 GLY B O 1
ATOM 3758 N N . ASN B 1 102 ? 28.516 -31.953 -7.523 1 98 102 ASN B N 1
ATOM 3759 C CA . ASN B 1 102 ? 27.484 -32.656 -8.281 1 98 102 ASN B CA 1
ATOM 3760 C C . ASN B 1 102 ? 26.234 -31.797 -8.43 1 98 102 ASN B C 1
ATOM 3762 O O . ASN B 1 102 ? 25.141 -32.312 -8.641 1 98 102 ASN B O 1
ATOM 3766 N N . ARG B 1 103 ? 26.5 -30.453 -8.289 1 98.19 103 ARG B N 1
ATOM 3767 C CA . ARG B 1 103 ? 25.391 -29.516 -8.422 1 98.19 103 ARG B CA 1
ATOM 3768 C C . ARG B 1 103 ? 25.625 -28.547 -9.562 1 98.19 103 ARG B C 1
ATOM 3770 O O . ARG B 1 103 ? 26.75 -28.062 -9.758 1 98.19 103 ARG B O 1
ATOM 3777 N N . LEU B 1 104 ? 24.641 -28.375 -10.312 1 98.56 104 LEU B N 1
ATOM 3778 C CA . LEU B 1 104 ? 24.562 -27.297 -11.289 1 98.56 104 LEU B CA 1
ATOM 3779 C C . LEU B 1 104 ? 23.719 -26.141 -10.758 1 98.56 104 LEU B C 1
ATOM 3781 O O . LEU B 1 104 ? 22.594 -26.344 -10.289 1 98.56 104 LEU B O 1
ATOM 3785 N N . THR B 1 105 ? 24.328 -24.969 -10.766 1 98.19 105 THR B N 1
ATOM 3786 C CA . THR B 1 105 ? 23.625 -23.781 -10.258 1 98.19 105 THR B CA 1
ATOM 3787 C C . THR B 1 105 ? 23.375 -22.781 -11.383 1 98.19 105 THR B C 1
ATOM 3789 O O . THR B 1 105 ? 23.953 -22.891 -12.461 1 98.19 105 THR B O 1
ATOM 3792 N N . GLY B 1 106 ? 22.406 -21.859 -11.109 1 97.69 106 GLY B N 1
ATOM 3793 C CA . GLY B 1 106 ? 22.062 -20.812 -12.062 1 97.69 106 GLY B CA 1
ATOM 3794 C C . GLY B 1 106 ? 20.578 -20.562 -12.172 1 97.69 106 GLY B C 1
ATOM 3795 O O . GLY B 1 106 ? 19.766 -21.375 -11.695 1 97.69 106 GLY B O 1
ATOM 3796 N N . SER B 1 107 ? 20.25 -19.453 -12.828 1 96.62 107 SER B N 1
ATOM 3797 C CA . SER B 1 107 ? 18.844 -19.109 -13 1 96.62 107 SER B CA 1
ATOM 3798 C C . SER B 1 107 ? 18.141 -20.125 -13.898 1 96.62 107 SER B C 1
ATOM 3800 O O . SER B 1 107 ? 18.438 -20.219 -15.094 1 96.62 107 SER B O 1
ATOM 3802 N N . GLY B 1 108 ? 17.25 -20.875 -13.258 1 96.25 108 GLY B N 1
ATOM 3803 C CA . GLY B 1 108 ? 16.516 -21.875 -14.016 1 96.25 108 GLY B CA 1
ATOM 3804 C C . GLY B 1 108 ? 17.062 -23.281 -13.828 1 96.25 108 GLY B C 1
ATOM 3805 O O . GLY B 1 108 ? 16.5 -24.25 -14.352 1 96.25 108 GLY B O 1
ATOM 3806 N N . ALA B 1 109 ? 18.062 -23.391 -12.984 1 98 109 ALA B N 1
ATOM 3807 C CA . ALA B 1 109 ? 18.609 -24.719 -12.742 1 98 109 ALA B CA 1
ATOM 3808 C C . ALA B 1 109 ? 17.562 -25.641 -12.109 1 98 109 ALA B C 1
ATOM 3810 O O . ALA B 1 109 ? 17.422 -26.797 -12.531 1 98 109 ALA B O 1
ATOM 3811 N N . SER B 1 110 ? 16.859 -25.125 -11.18 1 95.81 110 SER B N 1
ATOM 3812 C CA . SER B 1 110 ? 15.828 -25.891 -10.492 1 95.81 110 SER B CA 1
ATOM 3813 C C . SER B 1 110 ? 14.484 -25.766 -11.203 1 95.81 110 SER B C 1
ATOM 3815 O O . SER B 1 110 ? 13.727 -26.734 -11.305 1 95.81 110 SER B O 1
ATOM 3817 N N . ASP B 1 111 ? 14.094 -24.656 -11.805 1 92.81 111 ASP B N 1
ATOM 3818 C CA . ASP B 1 111 ? 12.758 -24.312 -12.297 1 92.81 111 ASP B CA 1
ATOM 3819 C C . ASP B 1 111 ? 12.836 -23.5 -13.586 1 92.81 111 ASP B C 1
ATOM 3821 O O . ASP B 1 111 ? 12.773 -22.281 -13.555 1 92.81 111 ASP B O 1
ATOM 3825 N N . MET B 1 112 ? 13.062 -24.156 -14.734 1 94.38 112 MET B N 1
ATOM 3826 C CA . MET B 1 112 ? 13.289 -25.594 -14.812 1 94.38 112 MET B CA 1
ATOM 3827 C C . MET B 1 112 ? 14.117 -25.938 -16.047 1 94.38 112 MET B C 1
ATOM 3829 O O . MET B 1 112 ? 13.914 -26.984 -16.656 1 94.38 112 MET B O 1
ATOM 3833 N N . LYS B 1 113 ? 15.023 -25.047 -16.484 1 98.06 113 LYS B N 1
ATOM 3834 C CA . LYS B 1 113 ? 15.781 -25.203 -17.734 1 98.06 113 LYS B CA 1
ATOM 3835 C C . LYS B 1 113 ? 16.641 -26.469 -17.703 1 98.06 113 LYS B C 1
ATOM 3837 O O . LYS B 1 113 ? 16.859 -27.109 -18.734 1 98.06 113 LYS B O 1
ATOM 3842 N N . ALA B 1 114 ? 17.109 -26.859 -16.547 1 98.69 114 ALA B N 1
ATOM 3843 C CA . ALA B 1 114 ? 17.828 -28.125 -16.453 1 98.69 114 ALA B CA 1
ATOM 3844 C C . ALA B 1 114 ? 16.906 -29.312 -16.719 1 98.69 114 ALA B C 1
ATOM 3846 O O . ALA B 1 114 ? 17.312 -30.297 -17.359 1 98.69 114 ALA B O 1
ATOM 3847 N N . GLY B 1 115 ? 15.711 -29.234 -16.172 1 98.5 115 GLY B N 1
ATOM 3848 C CA . GLY B 1 115 ? 14.719 -30.234 -16.516 1 98.5 115 GLY B CA 1
ATOM 3849 C C . GLY B 1 115 ? 14.43 -30.312 -18 1 98.5 115 GLY B C 1
ATOM 3850 O O . GLY B 1 115 ? 14.273 -31.406 -18.547 1 98.5 115 GLY B O 1
ATOM 3851 N N . VAL B 1 116 ? 14.414 -29.203 -18.641 1 98.75 116 VAL B N 1
ATOM 3852 C CA . VAL B 1 116 ? 14.219 -29.156 -20.078 1 98.75 116 VAL B CA 1
ATOM 3853 C C . VAL B 1 116 ? 15.383 -29.844 -20.781 1 98.75 116 VAL B C 1
ATOM 3855 O O . VAL B 1 116 ? 15.18 -30.594 -21.75 1 98.75 116 VAL B O 1
ATOM 3858 N N . ALA B 1 117 ? 16.547 -29.641 -20.297 1 98.75 117 ALA B N 1
ATOM 3859 C CA . ALA B 1 117 ? 17.719 -30.297 -20.859 1 98.75 117 ALA B CA 1
ATOM 3860 C C . ALA B 1 117 ? 17.594 -31.812 -20.734 1 98.75 117 ALA B C 1
ATOM 3862 O O . ALA B 1 117 ? 18 -32.562 -21.641 1 98.75 117 ALA B O 1
ATOM 3863 N N . ALA B 1 118 ? 17.062 -32.25 -19.641 1 98.69 118 ALA B N 1
ATOM 3864 C CA . ALA B 1 118 ? 16.891 -33.688 -19.422 1 98.69 118 ALA B CA 1
ATOM 3865 C C . ALA B 1 118 ? 15.906 -34.281 -20.438 1 98.69 118 ALA B C 1
ATOM 3867 O O . ALA B 1 118 ? 16.109 -35.375 -20.938 1 98.69 118 ALA B O 1
ATOM 3868 N N . MET B 1 119 ? 14.805 -33.594 -20.672 1 98.19 119 MET B N 1
ATOM 3869 C CA . MET B 1 119 ? 13.836 -34.125 -21.625 1 98.19 119 MET B CA 1
ATOM 3870 C C . MET B 1 119 ? 14.414 -34.125 -23.031 1 98.19 119 MET B C 1
ATOM 3872 O O . MET B 1 119 ? 14.102 -35 -23.844 1 98.19 119 MET B O 1
ATOM 3876 N N . VAL B 1 120 ? 15.305 -33.156 -23.359 1 98.69 120 VAL B N 1
ATOM 3877 C CA . VAL B 1 120 ? 15.984 -33.125 -24.641 1 98.69 120 VAL B CA 1
ATOM 3878 C C . VAL B 1 120 ? 16.906 -34.344 -24.766 1 98.69 120 VAL B C 1
ATOM 3880 O O . VAL B 1 120 ? 16.922 -35 -25.797 1 98.69 120 VAL B O 1
ATOM 3883 N N . GLU B 1 121 ? 17.656 -34.594 -23.734 1 98.69 121 GLU B N 1
ATOM 3884 C CA . GLU B 1 121 ? 18.516 -35.75 -23.734 1 98.69 121 GLU B CA 1
ATOM 3885 C C . GLU B 1 121 ? 17.719 -37.031 -23.906 1 98.69 121 GLU B C 1
ATOM 3887 O O . GLU B 1 121 ? 18.141 -37.938 -24.625 1 98.69 121 GLU B O 1
ATOM 3892 N N . ALA B 1 122 ? 16.594 -37.125 -23.219 1 98.69 122 ALA B N 1
ATOM 3893 C CA . ALA B 1 122 ? 15.727 -38.281 -23.359 1 98.69 122 ALA B CA 1
ATOM 3894 C C . ALA B 1 122 ? 15.305 -38.469 -24.812 1 98.69 122 ALA B C 1
ATOM 3896 O O . ALA B 1 122 ? 15.305 -39.594 -25.344 1 98.69 122 ALA B O 1
ATOM 3897 N N . LEU B 1 123 ? 14.953 -37.406 -25.453 1 98.25 123 LEU B N 1
ATOM 3898 C CA . LEU B 1 123 ? 14.562 -37.438 -26.859 1 98.25 123 LEU B CA 1
ATOM 3899 C C . LEU B 1 123 ? 15.703 -37.969 -27.719 1 98.25 123 LEU B C 1
ATOM 3901 O O . LEU B 1 123 ? 15.492 -38.812 -28.578 1 98.25 123 LEU B O 1
ATOM 3905 N N . ARG B 1 124 ? 16.906 -37.469 -27.516 1 98 124 ARG B N 1
ATOM 3906 C CA . ARG B 1 124 ? 18.094 -37.938 -28.234 1 98 124 ARG B CA 1
ATOM 3907 C C . ARG B 1 124 ? 18.297 -39.438 -28.047 1 98 124 ARG B C 1
ATOM 3909 O O . ARG B 1 124 ? 18.578 -40.156 -29.016 1 98 124 ARG B O 1
ATOM 3916 N N . VAL B 1 125 ? 18.172 -39.781 -26.844 1 97.94 125 VAL B N 1
ATOM 3917 C CA . VAL B 1 125 ? 18.438 -41.188 -26.484 1 97.94 125 VAL B CA 1
ATOM 3918 C C . VAL B 1 125 ? 17.438 -42.094 -27.172 1 97.94 125 VAL B C 1
ATOM 3920 O O . VAL B 1 125 ? 17.812 -43.156 -27.703 1 97.94 125 VAL B O 1
ATOM 3923 N N . VAL B 1 126 ? 16.172 -41.719 -27.172 1 96.75 126 VAL B N 1
ATOM 3924 C CA . VAL B 1 126 ? 15.148 -42.531 -27.844 1 96.75 126 VAL B CA 1
ATOM 3925 C C . VAL B 1 126 ? 15.477 -42.656 -29.328 1 96.75 126 VAL B C 1
ATOM 3927 O O . VAL B 1 126 ? 15.391 -43.75 -29.891 1 96.75 126 VAL B O 1
ATOM 3930 N N . ARG B 1 127 ? 15.867 -41.625 -29.922 1 96.06 127 ARG B N 1
ATOM 3931 C CA . ARG B 1 127 ? 16.219 -41.656 -31.344 1 96.06 127 ARG B CA 1
ATOM 3932 C C . ARG B 1 127 ? 17.453 -42.531 -31.594 1 96.06 127 ARG B C 1
ATOM 3934 O O . ARG B 1 127 ? 17.438 -43.406 -32.438 1 96.06 127 ARG B O 1
ATOM 3941 N N . ASP B 1 128 ? 18.484 -42.281 -30.797 1 96.25 128 ASP B N 1
ATOM 3942 C CA . ASP B 1 128 ? 19.797 -42.812 -31.109 1 96.25 128 ASP B CA 1
ATOM 3943 C C . ASP B 1 128 ? 19.922 -44.281 -30.656 1 96.25 128 ASP B C 1
ATOM 3945 O O . ASP B 1 128 ? 20.75 -45.031 -31.188 1 96.25 128 ASP B O 1
ATOM 3949 N N . SER B 1 129 ? 19.156 -44.719 -29.672 1 94.5 129 SER B N 1
ATOM 3950 C CA . SER B 1 129 ? 19.234 -46.094 -29.203 1 94.5 129 SER B CA 1
ATOM 3951 C C . SER B 1 129 ? 18.406 -47.031 -30.078 1 94.5 129 SER B C 1
ATOM 3953 O O . SER B 1 129 ? 18.547 -48.25 -30 1 94.5 129 SER B O 1
ATOM 3955 N N . GLU B 1 130 ? 17.453 -46.562 -30.859 1 92.56 130 GLU B N 1
ATOM 3956 C CA . GLU B 1 130 ? 16.609 -47.312 -31.812 1 92.56 130 GLU B CA 1
ATOM 3957 C C . GLU B 1 130 ? 15.812 -48.406 -31.109 1 92.56 130 GLU B C 1
ATOM 3959 O O . GLU B 1 130 ? 15.648 -49.5 -31.641 1 92.56 130 GLU B O 1
ATOM 3964 N N . VAL B 1 131 ? 15.477 -48.031 -29.922 1 91.81 131 VAL B N 1
ATOM 3965 C CA . VAL B 1 131 ? 14.82 -49.062 -29.109 1 91.81 131 VAL B CA 1
ATOM 3966 C C . VAL B 1 131 ? 13.305 -48.906 -29.234 1 91.81 131 VAL B C 1
ATOM 3968 O O . VAL B 1 131 ? 12.547 -49.75 -28.734 1 91.81 131 VAL B O 1
ATOM 3971 N N . LEU B 1 132 ? 12.797 -47.906 -29.828 1 93.12 132 LEU B N 1
ATOM 3972 C CA . LEU B 1 132 ? 11.359 -47.688 -29.891 1 93.12 132 LEU B CA 1
ATOM 3973 C C . LEU B 1 132 ? 10.734 -48.438 -31.062 1 93.12 132 LEU B C 1
ATOM 3975 O O . LEU B 1 132 ? 11.062 -48.188 -32.219 1 93.12 132 LEU B O 1
ATOM 3979 N N . ASP B 1 133 ? 9.766 -49.25 -30.719 1 92.25 133 ASP B N 1
ATOM 3980 C CA . ASP B 1 133 ? 9.188 -50.125 -31.719 1 92.25 133 ASP B CA 1
ATOM 3981 C C . ASP B 1 133 ? 7.969 -49.469 -32.375 1 92.25 133 ASP B C 1
ATOM 3983 O O . ASP B 1 133 ? 7.508 -49.938 -33.438 1 92.25 133 ASP B O 1
ATOM 3987 N N . GLY B 1 134 ? 7.438 -48.5 -31.812 1 94.31 134 GLY B N 1
ATOM 3988 C CA . GLY B 1 134 ? 6.273 -47.781 -32.344 1 94.31 134 GLY B CA 1
ATOM 3989 C C . GLY B 1 134 ? 5.945 -46.531 -31.562 1 94.31 134 GLY B C 1
ATOM 3990 O O . GLY B 1 134 ? 6.23 -46.438 -30.375 1 94.31 134 GLY B O 1
ATOM 3991 N N . GLY B 1 135 ? 5.32 -45.625 -32.281 1 96.38 135 GLY B N 1
ATOM 3992 C CA . GLY B 1 135 ? 4.922 -44.375 -31.672 1 96.38 135 GLY B CA 1
ATOM 3993 C C . GLY B 1 135 ? 5.977 -43.281 -31.766 1 96.38 135 GLY B C 1
ATOM 3994 O O . GLY B 1 135 ? 6.762 -43.281 -32.719 1 96.38 135 GLY B O 1
ATOM 3995 N N . GLY B 1 136 ? 5.809 -42.281 -30.859 1 96.75 136 GLY B N 1
ATOM 3996 C CA . GLY B 1 136 ? 6.715 -41.156 -30.984 1 96.75 136 GLY B CA 1
ATOM 3997 C C . GLY B 1 136 ? 6.734 -40.281 -29.75 1 96.75 136 GLY B C 1
ATOM 3998 O O . GLY B 1 136 ? 6.152 -40.625 -28.719 1 96.75 136 GLY B O 1
ATOM 3999 N N . VAL B 1 137 ? 7.523 -39.25 -29.875 1 98.12 137 VAL B N 1
ATOM 4000 C CA . VAL B 1 137 ? 7.707 -38.281 -28.812 1 98.12 137 VAL B CA 1
ATOM 4001 C C . VAL B 1 137 ? 7.352 -36.875 -29.328 1 98.12 137 VAL B C 1
ATOM 4003 O O . VAL B 1 137 ? 7.68 -36.531 -30.453 1 98.12 137 VAL B O 1
ATOM 4006 N N . LEU B 1 138 ? 6.586 -36.156 -28.562 1 98.62 138 LEU B N 1
ATOM 4007 C CA . LEU B 1 138 ? 6.348 -34.719 -28.766 1 98.62 138 LEU B CA 1
ATOM 4008 C C . LEU B 1 138 ? 7.031 -33.906 -27.688 1 98.62 138 LEU B C 1
ATOM 4010 O O . LEU B 1 138 ? 6.797 -34.125 -26.484 1 98.62 138 LEU B O 1
ATOM 4014 N N . LEU B 1 139 ? 7.918 -33.031 -28.047 1 98.75 139 LEU B N 1
ATOM 4015 C CA . LEU B 1 139 ? 8.57 -32.125 -27.094 1 98.75 139 LEU B CA 1
ATOM 4016 C C . LEU B 1 139 ? 8.07 -30.703 -27.266 1 98.75 139 LEU B C 1
ATOM 4018 O O . LEU B 1 139 ? 8.039 -30.188 -28.391 1 98.75 139 LEU B O 1
ATOM 4022 N N . THR B 1 140 ? 7.602 -30.109 -26.219 1 98.75 140 THR B N 1
ATOM 4023 C CA . THR B 1 140 ? 7.184 -28.719 -26.234 1 98.75 140 THR B CA 1
ATOM 4024 C C . THR B 1 140 ? 7.902 -27.922 -25.141 1 98.75 140 THR B C 1
ATOM 4026 O O . THR B 1 140 ? 8.109 -28.422 -24.031 1 98.75 140 THR B O 1
ATOM 4029 N N . ALA B 1 141 ? 8.359 -26.703 -25.438 1 98.62 141 ALA B N 1
ATOM 4030 C CA . ALA B 1 141 ? 8.961 -25.734 -24.531 1 98.62 141 ALA B CA 1
ATOM 4031 C C . ALA B 1 141 ? 8.43 -24.328 -24.797 1 98.62 141 ALA B C 1
ATOM 4033 O O . ALA B 1 141 ? 8.281 -23.922 -25.938 1 98.62 141 ALA B O 1
ATOM 4034 N N . HIS B 1 142 ? 8.055 -23.641 -23.719 1 98.25 142 HIS B N 1
ATOM 4035 C CA . HIS B 1 142 ? 7.305 -22.406 -23.938 1 98.25 142 HIS B CA 1
ATOM 4036 C C . HIS B 1 142 ? 7.648 -21.359 -22.875 1 98.25 142 HIS B C 1
ATOM 4038 O O . HIS B 1 142 ? 8.516 -21.594 -22.031 1 98.25 142 HIS B O 1
ATOM 4044 N N . ASP B 1 143 ? 7.086 -20.172 -23.062 1 97.12 143 ASP B N 1
ATOM 4045 C CA . ASP B 1 143 ? 7.184 -19.031 -22.172 1 97.12 143 ASP B CA 1
ATOM 4046 C C . ASP B 1 143 ? 5.898 -18.859 -21.359 1 97.12 143 ASP B C 1
ATOM 4048 O O . ASP B 1 143 ? 4.965 -19.656 -21.484 1 97.12 143 ASP B O 1
ATOM 4052 N N . LEU B 1 144 ? 5.902 -17.984 -20.406 1 94.5 144 LEU B N 1
ATOM 4053 C CA . LEU B 1 144 ? 4.734 -17.422 -19.734 1 94.5 144 LEU B CA 1
ATOM 4054 C C . LEU B 1 144 ? 4.211 -18.391 -18.672 1 94.5 144 LEU B C 1
ATOM 4056 O O . LEU B 1 144 ? 3.004 -18.453 -18.438 1 94.5 144 LEU B O 1
ATOM 4060 N N . HIS B 1 145 ? 5.074 -19.109 -18.094 1 91.5 145 HIS B N 1
ATOM 4061 C CA . HIS B 1 145 ? 4.648 -20.016 -17.031 1 91.5 145 HIS B CA 1
ATOM 4062 C C . HIS B 1 145 ? 4.664 -19.312 -15.672 1 91.5 145 HIS B C 1
ATOM 4064 O O . HIS B 1 145 ? 3.725 -19.453 -14.883 1 91.5 145 HIS B O 1
ATOM 4070 N N . GLU B 1 146 ? 5.633 -18.531 -15.414 1 84.31 146 GLU B N 1
ATOM 4071 C CA . GLU B 1 146 ? 5.914 -18.062 -14.062 1 84.31 146 GLU B CA 1
ATOM 4072 C C . GLU B 1 146 ? 4.996 -16.922 -13.664 1 84.31 146 GLU B C 1
ATOM 4074 O O . GLU B 1 146 ? 5.059 -15.836 -14.258 1 84.31 146 GLU B O 1
ATOM 4079 N N . ALA B 1 147 ? 4.297 -17.156 -12.641 1 77.69 147 ALA B N 1
ATOM 4080 C CA . ALA B 1 147 ? 3.506 -16.094 -12.047 1 77.69 147 ALA B CA 1
ATOM 4081 C C . ALA B 1 147 ? 4.391 -15.125 -11.258 1 77.69 147 ALA B C 1
ATOM 4083 O O . ALA B 1 147 ? 5.438 -15.516 -10.742 1 77.69 147 ALA B O 1
ATOM 4084 N N . PRO B 1 148 ? 3.934 -13.875 -11.188 1 77.5 148 PRO B N 1
ATOM 4085 C CA . PRO B 1 148 ? 2.666 -13.297 -11.648 1 77.5 148 PRO B CA 1
ATOM 4086 C C . PRO B 1 148 ? 2.744 -12.758 -13.07 1 77.5 148 PRO B C 1
ATOM 4088 O O . PRO B 1 148 ? 1.753 -12.242 -13.594 1 77.5 148 PRO B O 1
ATOM 4091 N N . TRP B 1 149 ? 3.887 -12.906 -13.703 1 79.12 149 TRP B N 1
ATOM 4092 C CA . TRP B 1 149 ? 4.07 -12.312 -15.023 1 79.12 149 TRP B CA 1
ATOM 4093 C C . TRP B 1 149 ? 3.459 -13.195 -16.109 1 79.12 149 TRP B C 1
ATOM 4095 O O . TRP B 1 149 ? 2.893 -12.688 -17.078 1 79.12 149 TRP B O 1
ATOM 4105 N N . GLY B 1 150 ? 3.564 -14.477 -15.852 1 85.38 150 GLY B N 1
ATOM 4106 C CA . GLY B 1 150 ? 3.027 -15.438 -16.797 1 85.38 150 GLY B CA 1
ATOM 4107 C C . GLY B 1 150 ? 1.611 -15.875 -16.469 1 85.38 150 GLY B C 1
ATOM 4108 O O . GLY B 1 150 ? 1.226 -15.914 -15.297 1 85.38 150 GLY B O 1
ATOM 4109 N N . ASP B 1 151 ? 0.858 -16.25 -17.578 1 86.12 151 ASP B N 1
ATOM 4110 C CA . ASP B 1 151 ? -0.542 -16.625 -17.406 1 86.12 151 ASP B CA 1
ATOM 4111 C C . ASP B 1 151 ? -0.848 -17.953 -18.094 1 86.12 151 ASP B C 1
ATOM 4113 O O . ASP B 1 151 ? -2.014 -18.281 -18.328 1 86.12 151 ASP B O 1
ATOM 4117 N N . CYS B 1 152 ? 0.157 -18.625 -18.547 1 89.88 152 CYS B N 1
ATOM 4118 C CA . CYS B 1 152 ? 0.08 -19.938 -19.172 1 89.88 152 CYS B CA 1
ATOM 4119 C C . CYS B 1 152 ? -0.627 -19.859 -20.516 1 89.88 152 CYS B C 1
ATOM 4121 O O . CYS B 1 152 ? -0.98 -20.875 -21.109 1 89.88 152 CYS B O 1
ATOM 4123 N N . ARG B 1 153 ? -0.825 -18.688 -21.078 1 92.31 153 ARG B N 1
ATOM 4124 C CA . ARG B 1 153 ? -1.627 -18.562 -22.281 1 92.31 153 ARG B CA 1
ATOM 4125 C C . ARG B 1 153 ? -0.948 -19.266 -23.453 1 92.31 153 ARG B C 1
ATOM 4127 O O . ARG B 1 153 ? -1.62 -19.797 -24.344 1 92.31 153 ARG B O 1
ATOM 4134 N N . GLN B 1 154 ? 0.345 -19.25 -23.422 1 96.12 154 GLN B N 1
ATOM 4135 C CA . GLN B 1 154 ? 1.016 -19.891 -24.547 1 96.12 154 GLN B CA 1
ATOM 4136 C C . GLN B 1 154 ? 0.823 -21.406 -24.531 1 96.12 154 GLN B C 1
ATOM 4138 O O . GLN B 1 154 ? 0.486 -22 -25.562 1 96.12 154 GLN B O 1
ATOM 4143 N N . LEU B 1 155 ? 1.049 -21.969 -23.391 1 96.25 155 LEU B N 1
ATOM 4144 C CA . LEU B 1 155 ? 0.812 -23.406 -23.281 1 96.25 155 LEU B CA 1
ATOM 4145 C C . LEU B 1 155 ? -0.636 -23.75 -23.625 1 96.25 155 LEU B C 1
ATOM 4147 O O . LEU B 1 155 ? -0.899 -24.703 -24.359 1 96.25 155 LEU B O 1
ATOM 4151 N N . ASN B 1 156 ? -1.509 -23 -23.109 1 94.69 156 ASN B N 1
ATOM 4152 C CA . ASN B 1 156 ? -2.924 -23.25 -23.375 1 94.69 156 ASN B CA 1
ATOM 4153 C C . ASN B 1 156 ? -3.225 -23.203 -24.875 1 94.69 156 ASN B C 1
ATOM 4155 O O . ASN B 1 156 ? -3.969 -24.047 -25.391 1 94.69 156 ASN B O 1
ATOM 4159 N N . GLN B 1 157 ? -2.658 -22.234 -25.516 1 97.12 157 GLN B N 1
ATOM 4160 C CA . GLN B 1 157 ? -2.873 -22.125 -26.953 1 97.12 157 GLN B CA 1
ATOM 4161 C C . GLN B 1 157 ? -2.238 -23.297 -27.688 1 97.12 157 GLN B C 1
ATOM 4163 O O . GLN B 1 157 ? -2.799 -23.797 -28.672 1 97.12 157 GLN B O 1
ATOM 4168 N N . LEU B 1 158 ? -1.086 -23.703 -27.281 1 98 158 LEU B N 1
ATOM 4169 C CA . LEU B 1 158 ? -0.458 -24.875 -27.875 1 98 158 LEU B CA 1
ATOM 4170 C C . LEU B 1 158 ? -1.374 -26.094 -27.766 1 98 158 LEU B C 1
ATOM 4172 O O . LEU B 1 158 ? -1.558 -26.828 -28.75 1 98 158 LEU B O 1
ATOM 4176 N N . ILE B 1 159 ? -1.902 -26.281 -26.609 1 97.19 159 ILE B N 1
ATOM 4177 C CA . ILE B 1 159 ? -2.807 -27.406 -26.375 1 97.19 159 ILE B CA 1
ATOM 4178 C C . ILE B 1 159 ? -4.016 -27.281 -27.297 1 97.19 159 ILE B C 1
ATOM 4180 O O . ILE B 1 159 ? -4.391 -28.25 -27.969 1 97.19 159 ILE B O 1
ATOM 4184 N N . ASP B 1 160 ? -4.57 -26.125 -27.422 1 96.88 160 ASP B N 1
ATOM 4185 C CA . ASP B 1 160 ? -5.738 -25.891 -28.266 1 96.88 160 ASP B CA 1
ATOM 4186 C C . ASP B 1 160 ? -5.41 -26.125 -29.734 1 96.88 160 ASP B C 1
ATOM 4188 O O . ASP B 1 160 ? -6.266 -26.562 -30.516 1 96.88 160 ASP B O 1
ATOM 4192 N N . ASP B 1 161 ? -4.18 -25.828 -30.078 1 97.81 161 ASP B N 1
ATOM 4193 C CA . ASP B 1 161 ? -3.742 -25.969 -31.469 1 97.81 161 ASP B CA 1
ATOM 4194 C C . ASP B 1 161 ? -3.424 -27.438 -31.781 1 97.81 161 ASP B C 1
ATOM 4196 O O . ASP B 1 161 ? -3.094 -27.766 -32.938 1 97.81 161 ASP B O 1
ATOM 4200 N N . GLY B 1 162 ? -3.406 -28.25 -30.812 1 97.06 162 GLY B N 1
ATOM 4201 C CA . GLY B 1 162 ? -3.277 -29.672 -31.062 1 97.06 162 GLY B CA 1
ATOM 4202 C C . GLY B 1 162 ? -1.896 -30.219 -30.734 1 97.06 162 GLY B C 1
ATOM 4203 O O . GLY B 1 162 ? -1.583 -31.359 -31.062 1 97.06 162 GLY B O 1
ATOM 4204 N N . TYR B 1 163 ? -1.105 -29.391 -30.156 1 97.56 163 TYR B N 1
ATOM 4205 C CA . TYR B 1 163 ? 0.2 -29.875 -29.719 1 97.56 163 TYR B CA 1
ATOM 4206 C C . TYR B 1 163 ? 0.088 -30.641 -28.406 1 97.56 163 TYR B C 1
ATOM 4208 O O . TYR B 1 163 ? 0.612 -30.203 -27.375 1 97.56 163 TYR B O 1
ATOM 4216 N N . VAL B 1 164 ? -0.494 -31.844 -28.469 1 96.75 164 VAL B N 1
ATOM 4217 C CA . VAL B 1 164 ? -0.75 -32.656 -27.281 1 96.75 164 VAL B CA 1
ATOM 4218 C C . VAL B 1 164 ? -0.481 -34.125 -27.609 1 96.75 164 VAL B C 1
ATOM 4220 O O . VAL B 1 164 ? -0.82 -34.625 -28.688 1 96.75 164 VAL B O 1
ATOM 4223 N N . GLY B 1 165 ? 0.15 -34.844 -26.703 1 97.44 165 GLY B N 1
ATOM 4224 C CA . GLY B 1 165 ? 0.365 -36.281 -26.797 1 97.44 165 GLY B CA 1
ATOM 4225 C C . GLY B 1 165 ? -0.682 -37.094 -26.062 1 97.44 165 GLY B C 1
ATOM 4226 O O . GLY B 1 165 ? -1.705 -36.531 -25.625 1 97.44 165 GLY B O 1
ATOM 4227 N N . ASP B 1 166 ? -0.442 -38.375 -25.969 1 97.06 166 ASP B N 1
ATOM 4228 C CA . ASP B 1 166 ? -1.354 -39.312 -25.297 1 97.06 166 ASP B CA 1
ATOM 4229 C C . ASP B 1 166 ? -1.068 -39.344 -23.797 1 97.06 166 ASP B C 1
ATOM 4231 O O . ASP B 1 166 ? -1.866 -39.875 -23.016 1 97.06 166 ASP B O 1
ATOM 4235 N N . GLY B 1 167 ? -0.067 -38.812 -23.375 1 97.31 167 GLY B N 1
ATOM 4236 C CA . GLY B 1 167 ? 0.446 -38.594 -22.031 1 97.31 167 GLY B CA 1
ATOM 4237 C C . GLY B 1 167 ? 1.552 -37.562 -21.969 1 97.31 167 GLY B C 1
ATOM 4238 O O . GLY B 1 167 ? 2.219 -37.312 -22.969 1 97.31 167 GLY B O 1
ATOM 4239 N N . VAL B 1 168 ? 1.663 -36.938 -20.781 1 98.06 168 VAL B N 1
ATOM 4240 C CA . VAL B 1 168 ? 2.627 -35.844 -20.688 1 98.06 168 VAL B CA 1
ATOM 4241 C C . VAL B 1 168 ? 3.537 -36.062 -19.484 1 98.06 168 VAL B C 1
ATOM 4243 O O . VAL B 1 168 ? 3.074 -36.469 -18.406 1 98.06 168 VAL B O 1
ATOM 4246 N N . LEU B 1 169 ? 4.82 -35.875 -19.672 1 98.31 169 LEU B N 1
ATOM 4247 C CA . LEU B 1 169 ? 5.797 -35.812 -18.594 1 98.31 169 LEU B CA 1
ATOM 4248 C C . LEU B 1 169 ? 6.359 -34.406 -18.469 1 98.31 169 LEU B C 1
ATOM 4250 O O . LEU B 1 169 ? 6.68 -33.75 -19.484 1 98.31 169 LEU B O 1
ATOM 4254 N N . ILE B 1 170 ? 6.406 -33.906 -17.25 1 97.56 170 ILE B N 1
ATOM 4255 C CA . ILE B 1 170 ? 6.91 -32.594 -16.953 1 97.56 170 ILE B CA 1
ATOM 4256 C C . ILE B 1 170 ? 8.078 -32.688 -15.977 1 97.56 170 ILE B C 1
ATOM 4258 O O . ILE B 1 170 ? 7.895 -33.062 -14.82 1 97.56 170 ILE B O 1
ATOM 4262 N N . PRO B 1 171 ? 9.258 -32.25 -16.359 1 97.44 171 PRO B N 1
ATOM 4263 C CA . PRO B 1 171 ? 10.438 -32.469 -15.523 1 97.44 171 PRO B CA 1
ATOM 4264 C C . PRO B 1 171 ? 10.68 -31.344 -14.531 1 97.44 171 PRO B C 1
ATOM 4266 O O . PRO B 1 171 ? 11.82 -30.875 -14.383 1 97.44 171 PRO B O 1
ATOM 4269 N N . GLU B 1 172 ? 9.711 -30.969 -13.781 1 93.44 172 GLU B N 1
ATOM 4270 C CA . GLU B 1 172 ? 9.875 -30.031 -12.672 1 93.44 172 GLU B CA 1
ATOM 4271 C C . GLU B 1 172 ? 10.422 -30.734 -11.438 1 93.44 172 GLU B C 1
ATOM 4273 O O . GLU B 1 172 ? 10.375 -31.969 -11.344 1 93.44 172 GLU B O 1
ATOM 4278 N N . TYR B 1 173 ? 10.883 -29.938 -10.453 1 90.06 173 TYR B N 1
ATOM 4279 C CA . TYR B 1 173 ? 11.711 -30.453 -9.367 1 90.06 173 TYR B CA 1
ATOM 4280 C C . TYR B 1 173 ? 10.859 -31.156 -8.32 1 90.06 173 TYR B C 1
ATOM 4282 O O . TYR B 1 173 ? 11.039 -30.953 -7.117 1 90.06 173 TYR B O 1
ATOM 4290 N N . THR B 1 174 ? 9.938 -31.938 -8.633 1 90.75 174 THR B N 1
ATOM 4291 C CA . THR B 1 174 ? 9.273 -32.938 -7.809 1 90.75 174 THR B CA 1
ATOM 4292 C C . THR B 1 174 ? 9.898 -34.312 -8.023 1 90.75 174 THR B C 1
ATOM 4294 O O . THR B 1 174 ? 9.891 -34.844 -9.141 1 90.75 174 THR B O 1
ATOM 4297 N N . HIS B 1 175 ? 10.43 -34.875 -6.945 1 92.62 175 HIS B N 1
ATOM 4298 C CA . HIS B 1 175 ? 11.227 -36.094 -7.203 1 92.62 175 HIS B CA 1
ATOM 4299 C C . HIS B 1 175 ? 10.938 -37.156 -6.172 1 92.62 175 HIS B C 1
ATOM 4301 O O . HIS B 1 175 ? 11.305 -38.312 -6.363 1 92.62 175 HIS B O 1
ATOM 4307 N N . ASP B 1 176 ? 10.234 -36.844 -5.125 1 92.38 176 ASP B N 1
ATOM 4308 C CA . ASP B 1 176 ? 10.148 -37.781 -4.016 1 92.38 176 ASP B CA 1
ATOM 4309 C C . ASP B 1 176 ? 8.781 -38.438 -3.969 1 92.38 176 ASP B C 1
ATOM 4311 O O . ASP B 1 176 ? 8.578 -39.406 -3.209 1 92.38 176 ASP B O 1
ATOM 4315 N N . VAL B 1 177 ? 7.879 -38 -4.797 1 94.12 177 VAL B N 1
ATOM 4316 C CA . VAL B 1 177 ? 6.555 -38.594 -4.848 1 94.12 177 VAL B CA 1
ATOM 4317 C C . VAL B 1 177 ? 6.07 -38.656 -6.297 1 94.12 177 VAL B C 1
ATOM 4319 O O . VAL B 1 177 ? 6.605 -37.969 -7.164 1 94.12 177 VAL B O 1
ATOM 4322 N N . LEU B 1 178 ? 5.133 -39.562 -6.574 1 95.25 178 LEU B N 1
ATOM 4323 C CA . LEU B 1 178 ? 4.297 -39.5 -7.77 1 95.25 178 LEU B CA 1
ATOM 4324 C C . LEU B 1 178 ? 3.045 -38.656 -7.504 1 95.25 178 LEU B C 1
ATOM 4326 O O . LEU B 1 178 ? 2.115 -39.125 -6.844 1 95.25 178 LEU B O 1
ATOM 4330 N N . PRO B 1 179 ? 3.045 -37.469 -7.918 1 93.75 179 PRO B N 1
ATOM 4331 C CA . PRO B 1 179 ? 1.856 -36.656 -7.66 1 93.75 179 PRO B CA 1
ATOM 4332 C C . PRO B 1 179 ? 0.65 -37.094 -8.492 1 93.75 179 PRO B C 1
ATOM 4334 O O . PRO B 1 179 ? 0.703 -37.062 -9.719 1 93.75 179 PRO B O 1
ATOM 4337 N N . VAL B 1 180 ? -0.44 -37.531 -7.852 1 92.56 180 VAL B N 1
ATOM 4338 C CA . VAL B 1 180 ? -1.609 -38 -8.57 1 92.56 180 VAL B CA 1
ATOM 4339 C C . VAL B 1 180 ? -2.797 -37.094 -8.328 1 92.56 180 VAL B C 1
ATOM 4341 O O . VAL B 1 180 ? -3.867 -37.281 -8.914 1 92.56 180 VAL B O 1
ATOM 4344 N N . ILE B 1 181 ? -2.564 -36.125 -7.441 1 92.5 181 ILE B N 1
ATOM 4345 C CA . ILE B 1 181 ? -3.635 -35.188 -7.152 1 92.5 181 ILE B CA 1
ATOM 4346 C C . ILE B 1 181 ? -3.045 -33.812 -6.891 1 92.5 181 ILE B C 1
ATOM 4348 O O . ILE B 1 181 ? -1.915 -33.688 -6.41 1 92.5 181 ILE B O 1
ATOM 4352 N N . GLY B 1 182 ? -3.797 -32.812 -7.242 1 91.44 182 GLY B N 1
ATOM 4353 C CA . GLY B 1 182 ? -3.412 -31.422 -6.965 1 91.44 182 GLY B CA 1
ATOM 4354 C C . GLY B 1 182 ? -4.594 -30.484 -6.898 1 91.44 182 GLY B C 1
ATOM 4355 O O . GLY B 1 182 ? -5.562 -30.641 -7.645 1 91.44 182 GLY B O 1
ATOM 4356 N N . ARG B 1 183 ? -4.492 -29.453 -6.004 1 92.19 183 ARG B N 1
ATOM 4357 C CA . ARG B 1 183 ? -5.527 -28.438 -5.875 1 92.19 183 ARG B CA 1
ATOM 4358 C C . ARG B 1 183 ? -5.488 -27.453 -7.047 1 92.19 183 ARG B C 1
ATOM 4360 O O . ARG B 1 183 ? -4.43 -27.219 -7.633 1 92.19 183 ARG B O 1
ATOM 4367 N N . GLY B 1 184 ? -6.656 -27.016 -7.348 1 91.56 184 GLY B N 1
ATOM 4368 C CA . GLY B 1 184 ? -6.707 -25.859 -8.234 1 91.56 184 GLY B CA 1
ATOM 4369 C C . GLY B 1 184 ? -6.277 -24.562 -7.559 1 91.56 184 GLY B C 1
ATOM 4370 O O . GLY B 1 184 ? -6.164 -24.516 -6.332 1 91.56 184 GLY B O 1
ATOM 4371 N N . ASN B 1 185 ? -5.988 -23.562 -8.383 1 92 185 ASN B N 1
ATOM 4372 C CA . ASN B 1 185 ? -5.578 -22.25 -7.867 1 92 185 ASN B CA 1
ATOM 4373 C C . ASN B 1 185 ? -5.992 -21.125 -8.805 1 92 185 ASN B C 1
ATOM 4375 O O . ASN B 1 185 ? -6.051 -21.312 -10.023 1 92 185 ASN B O 1
ATOM 4379 N N . ALA B 1 186 ? -6.32 -20.047 -8.172 1 93.5 186 ALA B N 1
ATOM 4380 C CA . ALA B 1 186 ? -6.555 -18.812 -8.922 1 93.5 186 ALA B CA 1
ATOM 4381 C C . ALA B 1 186 ? -6.082 -17.594 -8.141 1 93.5 186 ALA B C 1
ATOM 4383 O O . ALA B 1 186 ? -6.055 -17.609 -6.906 1 93.5 186 ALA B O 1
ATOM 4384 N N . HIS B 1 187 ? -5.695 -16.594 -8.906 1 94.38 187 HIS B N 1
ATOM 4385 C CA . HIS B 1 187 ? -5.348 -15.297 -8.359 1 94.38 187 HIS B CA 1
ATOM 4386 C C . HIS B 1 187 ? -6.562 -14.375 -8.32 1 94.38 187 HIS B C 1
ATOM 4388 O O . HIS B 1 187 ? -7.191 -14.125 -9.352 1 94.38 187 HIS B O 1
ATOM 4394 N N . LEU B 1 188 ? -6.836 -13.914 -7.121 1 97.31 188 LEU B N 1
ATOM 4395 C CA . LEU B 1 188 ? -7.918 -12.961 -6.934 1 97.31 188 LEU B CA 1
ATOM 4396 C C . LEU B 1 188 ? -7.391 -11.531 -6.961 1 97.31 188 LEU B C 1
ATOM 4398 O O . LEU B 1 188 ? -6.469 -11.188 -6.219 1 97.31 188 LEU B O 1
ATOM 4402 N N . LYS B 1 189 ? -7.965 -10.703 -7.832 1 97.06 189 LYS B N 1
ATOM 4403 C CA . LYS B 1 189 ? -7.672 -9.273 -7.879 1 97.06 189 LYS B CA 1
ATOM 4404 C C . LYS B 1 189 ? -8.953 -8.445 -7.781 1 97.06 189 LYS B C 1
ATOM 4406 O O . LYS B 1 189 ? -9.805 -8.508 -8.672 1 97.06 189 LYS B O 1
ATOM 4411 N N . ILE B 1 190 ? -9.031 -7.652 -6.766 1 98.44 190 ILE B N 1
ATOM 4412 C CA . ILE B 1 190 ? -10.25 -6.898 -6.496 1 98.44 190 ILE B CA 1
ATOM 4413 C C . ILE B 1 190 ? -9.922 -5.414 -6.379 1 98.44 190 ILE B C 1
ATOM 4415 O O . ILE B 1 190 ? -9 -5.027 -5.66 1 98.44 190 ILE B O 1
ATOM 4419 N N . LYS B 1 191 ? -10.648 -4.633 -7.133 1 98.38 191 LYS B N 1
ATOM 4420 C CA . LYS B 1 191 ? -10.555 -3.18 -7.031 1 98.38 191 LYS B CA 1
ATOM 4421 C C . LYS B 1 191 ? -11.883 -2.574 -6.586 1 98.38 191 LYS B C 1
ATOM 4423 O O . LYS B 1 191 ? -12.922 -2.799 -7.219 1 98.38 191 LYS B O 1
ATOM 4428 N N . ILE B 1 192 ? -11.875 -1.88 -5.531 1 98.5 192 ILE B N 1
ATOM 4429 C CA . ILE B 1 192 ? -13.031 -1.179 -4.984 1 98.5 192 ILE B CA 1
ATOM 4430 C C . ILE B 1 192 ? -12.906 0.318 -5.258 1 98.5 192 ILE B C 1
ATOM 4432 O O . ILE B 1 192 ? -11.844 0.909 -5.027 1 98.5 192 ILE B O 1
ATOM 4436 N N . SER B 1 193 ? -13.984 0.896 -5.746 1 96.81 193 SER B N 1
ATOM 4437 C CA . SER B 1 193 ? -13.93 2.32 -6.062 1 96.81 193 SER B CA 1
ATOM 4438 C C . SER B 1 193 ? -15.219 3.027 -5.637 1 96.81 193 SER B C 1
ATOM 4440 O O . SER B 1 193 ? -16.266 2.393 -5.492 1 96.81 193 SER B O 1
ATOM 4442 N N . ARG B 1 194 ? -15.109 4.246 -5.371 1 93 194 ARG B N 1
ATOM 4443 C CA . ARG B 1 194 ? -16.234 5.16 -5.18 1 93 194 ARG B CA 1
ATOM 4444 C C . ARG B 1 194 ? -16.156 6.32 -6.172 1 93 194 ARG B C 1
ATOM 4446 O O . ARG B 1 194 ? -15.102 6.605 -6.73 1 93 194 ARG B O 1
ATOM 4453 N N . PRO B 1 195 ? -17.328 6.895 -6.309 1 89 195 PRO B N 1
ATOM 4454 C CA . PRO B 1 195 ? -17.281 8.078 -7.168 1 89 195 PRO B CA 1
ATOM 4455 C C . PRO B 1 195 ? -16.656 9.289 -6.473 1 89 195 PRO B C 1
ATOM 4457 O O . PRO B 1 195 ? -16.375 9.234 -5.273 1 89 195 PRO B O 1
ATOM 4460 N N . GLY B 1 196 ? -16.312 10.328 -7.176 1 83.25 196 GLY B N 1
ATOM 4461 C CA . GLY B 1 196 ? -15.828 11.586 -6.641 1 83.25 196 GLY B CA 1
ATOM 4462 C C . GLY B 1 196 ? -14.312 11.656 -6.559 1 83.25 196 GLY B C 1
ATOM 4463 O O . GLY B 1 196 ? -13.625 10.656 -6.762 1 83.25 196 GLY B O 1
ATOM 4464 N N . GLN B 1 197 ? -13.812 12.812 -6.234 1 80.62 197 GLN B N 1
ATOM 4465 C CA . GLN B 1 197 ? -12.375 13.078 -6.133 1 80.62 197 GLN B CA 1
ATOM 4466 C C . GLN B 1 197 ? -11.883 12.906 -4.699 1 80.62 197 GLN B C 1
ATOM 4468 O O . GLN B 1 197 ? -12.68 12.922 -3.758 1 80.62 197 GLN B O 1
ATOM 4473 N N . PRO B 1 198 ? -10.555 12.594 -4.566 1 76 198 PRO B N 1
ATOM 4474 C CA . PRO B 1 198 ? -10.016 12.625 -3.205 1 76 198 PRO B CA 1
ATOM 4475 C C . PRO B 1 198 ? -10.266 13.953 -2.5 1 76 198 PRO B C 1
ATOM 4477 O O . PRO B 1 198 ? -10.188 15.016 -3.129 1 76 198 PRO B O 1
ATOM 4480 N N . VAL B 1 199 ? -10.703 13.883 -1.237 1 78.88 199 VAL B N 1
ATOM 4481 C CA . VAL B 1 199 ? -10.992 15.078 -0.458 1 78.88 199 VAL B CA 1
ATOM 4482 C C . VAL B 1 199 ? -10.422 14.938 0.949 1 78.88 199 VAL B C 1
ATOM 4484 O O . VAL B 1 199 ? -10.211 13.82 1.431 1 78.88 199 VAL B O 1
ATOM 4487 N N . HIS B 1 200 ? -10.102 16.094 1.552 1 80.62 200 HIS B N 1
ATOM 4488 C CA . HIS B 1 200 ? -9.703 16.094 2.955 1 80.62 200 HIS B CA 1
ATOM 4489 C C . HIS B 1 200 ? -10.766 15.422 3.822 1 80.62 200 HIS B C 1
ATOM 4491 O O . HIS B 1 200 ? -11.961 15.578 3.58 1 80.62 200 HIS B O 1
ATOM 4497 N N . GLU B 1 201 ? -10.359 14.688 4.785 1 85.62 201 GLU B N 1
ATOM 4498 C CA . GLU B 1 201 ? -11.242 13.812 5.543 1 85.62 201 GLU B CA 1
ATOM 4499 C C . GLU B 1 201 ? -12.383 14.602 6.18 1 85.62 201 GLU B C 1
ATOM 4501 O O . GLU B 1 201 ? -13.492 14.086 6.344 1 85.62 201 GLU B O 1
ATOM 4506 N N . VAL B 1 202 ? -12.211 15.828 6.488 1 78.44 202 VAL B N 1
ATOM 4507 C CA . VAL B 1 202 ? -13.234 16.625 7.172 1 78.44 202 VAL B CA 1
ATOM 4508 C C . VAL B 1 202 ? -14.367 16.938 6.207 1 78.44 202 VAL B C 1
ATOM 4510 O O . VAL B 1 202 ? -15.461 17.312 6.629 1 78.44 202 VAL B O 1
ATOM 4513 N N . PHE B 1 203 ? -14.094 16.781 4.941 1 78.44 203 PHE B N 1
ATOM 4514 C CA . PHE B 1 203 ? -15.094 17.094 3.926 1 78.44 203 PHE B CA 1
ATOM 4515 C C . PHE B 1 203 ? -15.609 15.812 3.264 1 78.44 203 PHE B C 1
ATOM 4517 O O . PHE B 1 203 ? -16.188 15.859 2.176 1 78.44 203 PHE B O 1
ATOM 4524 N N . ARG B 1 204 ? -15.398 14.688 3.85 1 81.31 204 ARG B N 1
ATOM 4525 C CA . ARG B 1 204 ? -15.789 13.422 3.24 1 81.31 204 ARG B CA 1
ATOM 4526 C C . ARG B 1 204 ? -17.297 13.367 3.012 1 81.31 204 ARG B C 1
ATOM 4528 O O . ARG B 1 204 ? -18.078 13.703 3.904 1 81.31 204 ARG B O 1
ATOM 4535 N N . PRO B 1 205 ? -17.672 12.961 1.862 1 84.44 205 PRO B N 1
ATOM 4536 C CA . PRO B 1 205 ? -19.094 12.859 1.57 1 84.44 205 PRO B CA 1
ATOM 4537 C C . PRO B 1 205 ? -19.781 11.719 2.336 1 84.44 205 PRO B C 1
ATOM 4539 O O . PRO B 1 205 ? -19.328 10.578 2.273 1 84.44 205 PRO B O 1
ATOM 4542 N N . ARG B 1 206 ? -20.891 11.992 2.885 1 82.94 206 ARG B N 1
ATOM 4543 C CA . ARG B 1 206 ? -21.578 11.016 3.723 1 82.94 206 ARG B CA 1
ATOM 4544 C C . ARG B 1 206 ? -22.312 9.984 2.871 1 82.94 206 ARG B C 1
ATOM 4546 O O . ARG B 1 206 ? -22.531 8.852 3.309 1 82.94 206 ARG B O 1
ATOM 4553 N N . GLU B 1 207 ? -22.547 10.352 1.666 1 88.75 207 GLU B N 1
ATOM 4554 C CA . GLU B 1 207 ? -23.375 9.477 0.831 1 88.75 207 GLU B CA 1
ATOM 4555 C C . GLU B 1 207 ? -22.516 8.523 0.013 1 88.75 207 GLU B C 1
ATOM 4557 O O . GLU B 1 207 ? -23.031 7.59 -0.611 1 88.75 207 GLU B O 1
ATOM 4562 N N . GLU B 1 208 ? -21.297 8.766 -0.033 1 92 208 GLU B N 1
ATOM 4563 C CA . GLU B 1 208 ? -20.391 7.891 -0.781 1 92 208 GLU B CA 1
ATOM 4564 C C . GLU B 1 208 ? -19.828 6.785 0.109 1 92 208 GLU B C 1
ATOM 4566 O O . GLU B 1 208 ? -19.562 7.008 1.291 1 92 208 GLU B O 1
ATOM 4571 N N . PRO B 1 209 ? -19.656 5.668 -0.485 1 94.81 209 PRO B N 1
ATOM 4572 C CA . PRO B 1 209 ? -19.109 4.578 0.327 1 94.81 209 PRO B CA 1
ATOM 4573 C C . PRO B 1 209 ? -17.656 4.816 0.742 1 94.81 209 PRO B C 1
ATOM 4575 O O . PRO B 1 209 ? -16.906 5.438 -0.003 1 94.81 209 PRO B O 1
ATOM 4578 N N . ASN B 1 210 ? -17.297 4.348 1.927 1 95.31 210 ASN B N 1
ATOM 4579 C CA . ASN B 1 210 ? -15.922 4.293 2.395 1 95.31 210 ASN B CA 1
ATOM 4580 C C . ASN B 1 210 ? -15.203 3.049 1.873 1 95.31 210 ASN B C 1
ATOM 4582 O O . ASN B 1 210 ? -15.422 1.945 2.375 1 95.31 210 ASN B O 1
ATOM 4586 N N . VAL B 1 211 ? -14.305 3.277 0.899 1 97.31 211 VAL B N 1
ATOM 4587 C CA . VAL B 1 211 ? -13.734 2.141 0.187 1 97.31 211 VAL B CA 1
ATOM 4588 C C . VAL B 1 211 ? -12.844 1.332 1.132 1 97.31 211 VAL B C 1
ATOM 4590 O O . VAL B 1 211 ? -12.664 0.127 0.943 1 97.31 211 VAL B O 1
ATOM 4593 N N . LEU B 1 212 ? -12.227 1.937 2.127 1 97.38 212 LEU B N 1
ATOM 4594 C CA . LEU B 1 212 ? -11.438 1.21 3.113 1 97.38 212 LEU B CA 1
ATOM 4595 C C . LEU B 1 212 ? -12.328 0.32 3.975 1 97.38 212 LEU B C 1
ATOM 4597 O O . LEU B 1 212 ? -11.977 -0.829 4.254 1 97.38 212 LEU B O 1
ATOM 4601 N N . GLU B 1 213 ? -13.469 0.819 4.379 1 96.94 213 GLU B N 1
ATOM 4602 C CA . GLU B 1 213 ? -14.438 0.011 5.117 1 96.94 213 GLU B CA 1
ATOM 4603 C C . GLU B 1 213 ? -14.906 -1.181 4.293 1 96.94 213 GLU B C 1
ATOM 4605 O O . GLU B 1 213 ? -15.023 -2.295 4.809 1 96.94 213 GLU B O 1
ATOM 4610 N N . VAL B 1 214 ? -15.195 -0.896 3.061 1 98.06 214 VAL B N 1
ATOM 4611 C CA . VAL B 1 214 ? -15.648 -1.953 2.164 1 98.06 214 VAL B CA 1
ATOM 4612 C C . VAL B 1 214 ? -14.555 -3.014 2.023 1 98.06 214 VAL B C 1
ATOM 4614 O O . VAL B 1 214 ? -14.836 -4.215 2.057 1 98.06 214 VAL B O 1
ATOM 4617 N N . GLY B 1 215 ? -13.273 -2.568 1.848 1 98.19 215 GLY B N 1
ATOM 4618 C CA . GLY B 1 215 ? -12.156 -3.498 1.778 1 98.19 215 GLY B CA 1
ATOM 4619 C C . GLY B 1 215 ? -12.023 -4.359 3.02 1 98.19 215 GLY B C 1
ATOM 4620 O O . GLY B 1 215 ? -11.789 -5.566 2.922 1 98.19 215 GLY B O 1
ATOM 4621 N N . ALA B 1 216 ? -12.18 -3.766 4.184 1 97.38 216 ALA B N 1
ATOM 4622 C CA . ALA B 1 216 ? -12.117 -4.504 5.445 1 97.38 216 ALA B CA 1
ATOM 4623 C C . ALA B 1 216 ? -13.242 -5.531 5.535 1 97.38 216 ALA B C 1
ATOM 4625 O O . ALA B 1 216 ? -13.016 -6.672 5.938 1 97.38 216 ALA B O 1
ATOM 4626 N N . LYS B 1 217 ? -14.422 -5.125 5.137 1 97.25 217 LYS B N 1
ATOM 4627 C CA . LYS B 1 217 ? -15.57 -6.023 5.156 1 97.25 217 LYS B CA 1
ATOM 4628 C C . LYS B 1 217 ? -15.375 -7.191 4.195 1 97.25 217 LYS B C 1
ATOM 4630 O O . LYS B 1 217 ? -15.688 -8.336 4.531 1 97.25 217 LYS B O 1
ATOM 4635 N N . LEU B 1 218 ? -14.898 -6.84 3.053 1 98 218 LEU B N 1
ATOM 4636 C CA . LEU B 1 218 ? -14.656 -7.883 2.062 1 98 218 LEU B CA 1
ATOM 4637 C C . LEU B 1 218 ? -13.594 -8.859 2.551 1 98 218 LEU B C 1
ATOM 4639 O O . LEU B 1 218 ? -13.734 -10.078 2.373 1 98 218 LEU B O 1
ATOM 4643 N N . THR B 1 219 ? -12.539 -8.352 3.146 1 97.75 219 THR B N 1
ATOM 4644 C CA . THR B 1 219 ? -11.508 -9.203 3.74 1 97.75 219 THR B CA 1
ATOM 4645 C C . THR B 1 219 ? -12.125 -10.164 4.75 1 97.75 219 THR B C 1
ATOM 4647 O O . THR B 1 219 ? -11.883 -11.375 4.691 1 97.75 219 THR B O 1
ATOM 4650 N N . GLN B 1 220 ? -12.938 -9.664 5.605 1 96.56 220 GLN B N 1
ATOM 4651 C CA . GLN B 1 220 ? -13.578 -10.5 6.621 1 96.56 220 GLN B CA 1
ATOM 4652 C C . GLN B 1 220 ? -14.477 -11.555 5.984 1 96.56 220 GLN B C 1
ATOM 4654 O O . GLN B 1 220 ? -14.5 -12.703 6.418 1 96.56 220 GLN B O 1
ATOM 4659 N N . ARG B 1 221 ? -15.211 -11.156 4.969 1 97.56 221 ARG B N 1
ATOM 4660 C CA . ARG B 1 221 ? -16.094 -12.094 4.289 1 97.56 221 ARG B CA 1
ATOM 4661 C C . ARG B 1 221 ? -15.312 -13.234 3.65 1 97.56 221 ARG B C 1
ATOM 4663 O O . ARG B 1 221 ? -15.742 -14.391 3.68 1 97.56 221 ARG B O 1
ATOM 4670 N N . LEU B 1 222 ? -14.211 -12.906 3.023 1 97.81 222 LEU B N 1
ATOM 4671 C CA . LEU B 1 222 ? -13.367 -13.922 2.402 1 97.81 222 LEU B CA 1
ATOM 4672 C C . LEU B 1 222 ? -12.773 -14.852 3.455 1 97.81 222 LEU B C 1
ATOM 4674 O O . LEU B 1 222 ? -12.688 -16.062 3.238 1 97.81 222 LEU B O 1
ATOM 4678 N N . LEU B 1 223 ? -12.414 -14.312 4.598 1 95.81 223 LEU B N 1
ATOM 4679 C CA . LEU B 1 223 ? -11.867 -15.125 5.684 1 95.81 223 LEU B CA 1
ATOM 4680 C C . LEU B 1 223 ? -12.938 -16.031 6.266 1 95.81 223 LEU B C 1
ATOM 4682 O O . LEU B 1 223 ? -12.664 -17.188 6.605 1 95.81 223 LEU B O 1
ATOM 4686 N N . ASP B 1 224 ? -14.156 -15.508 6.383 1 96.94 224 ASP B N 1
ATOM 4687 C CA . ASP B 1 224 ? -15.273 -16.344 6.82 1 96.94 224 ASP B CA 1
ATOM 4688 C C . ASP B 1 224 ? -15.539 -17.469 5.828 1 96.94 224 ASP B C 1
ATOM 4690 O O . ASP B 1 224 ? -15.805 -18.609 6.23 1 96.94 224 ASP B O 1
ATOM 4694 N N . TRP B 1 225 ? -15.516 -17.109 4.562 1 97.5 225 TRP B N 1
ATOM 4695 C CA . TRP B 1 225 ? -15.688 -18.109 3.514 1 97.5 225 TRP B CA 1
ATOM 4696 C C . TRP B 1 225 ? -14.602 -19.172 3.6 1 97.5 225 TRP B C 1
ATOM 4698 O O . TRP B 1 225 ? -14.867 -20.359 3.369 1 97.5 225 TRP B O 1
ATOM 4708 N N . ASN B 1 226 ? -13.406 -18.812 3.969 1 96.69 226 ASN B N 1
ATOM 4709 C CA . ASN B 1 226 ? -12.297 -19.75 4.105 1 96.69 226 ASN B CA 1
ATOM 4710 C C . ASN B 1 226 ? -12.586 -20.812 5.164 1 96.69 226 ASN B C 1
ATOM 4712 O O . ASN B 1 226 ? -12.227 -21.984 4.996 1 96.69 226 ASN B O 1
ATOM 4716 N N . VAL B 1 227 ? -13.203 -20.422 6.238 1 95.69 227 VAL B N 1
ATOM 4717 C CA . VAL B 1 227 ? -13.555 -21.359 7.297 1 95.69 227 VAL B CA 1
ATOM 4718 C C . VAL B 1 227 ? -14.461 -22.453 6.738 1 95.69 227 VAL B C 1
ATOM 4720 O O . VAL B 1 227 ? -14.297 -23.625 7.074 1 95.69 227 VAL B O 1
ATOM 4723 N N . GLU B 1 228 ? -15.32 -22.078 5.855 1 96.38 228 GLU B N 1
ATOM 4724 C CA . GLU B 1 228 ? -16.219 -23.031 5.219 1 96.38 228 GLU B CA 1
ATOM 4725 C C . GLU B 1 228 ? -15.477 -23.906 4.215 1 96.38 228 GLU B C 1
ATOM 4727 O O . GLU B 1 228 ? -15.688 -25.109 4.156 1 96.38 228 GLU B O 1
ATOM 4732 N N . LEU B 1 229 ? -14.609 -23.312 3.453 1 95.75 229 LEU B N 1
ATOM 4733 C CA . LEU B 1 229 ? -13.883 -24.016 2.406 1 95.75 229 LEU B CA 1
ATOM 4734 C C . LEU B 1 229 ? -12.953 -25.062 3.006 1 95.75 229 LEU B C 1
ATOM 4736 O O . LEU B 1 229 ? -12.758 -26.141 2.426 1 95.75 229 LEU B O 1
ATOM 4740 N N . GLU B 1 230 ? -12.461 -24.75 4.16 1 94 230 GLU B N 1
ATOM 4741 C CA . GLU B 1 230 ? -11.469 -25.625 4.785 1 94 230 GLU B CA 1
ATOM 4742 C C . GLU B 1 230 ? -12.102 -26.953 5.23 1 94 230 GLU B C 1
ATOM 4744 O O . GLU B 1 230 ? -11.391 -27.922 5.48 1 94 230 GLU B O 1
ATOM 4749 N N . LYS B 1 231 ? -13.375 -27.016 5.289 1 94.25 231 LYS B N 1
ATOM 4750 C CA . LYS B 1 231 ? -14.07 -28.25 5.633 1 94.25 231 LYS B CA 1
ATOM 4751 C C . LYS B 1 231 ? -13.938 -29.281 4.516 1 94.25 231 LYS B C 1
ATOM 4753 O O . LYS B 1 231 ? -14.102 -30.484 4.75 1 94.25 231 LYS B O 1
ATOM 4758 N N . ASN B 1 232 ? -13.727 -28.828 3.328 1 92.31 232 ASN B N 1
ATOM 4759 C CA . ASN B 1 232 ? -13.422 -29.688 2.193 1 92.31 232 ASN B CA 1
ATOM 4760 C C . ASN B 1 232 ? -11.938 -30.016 2.113 1 92.31 232 ASN B C 1
ATOM 4762 O O . ASN B 1 232 ? -11.148 -29.219 1.602 1 92.31 232 ASN B O 1
ATOM 4766 N N . SER B 1 233 ? -11.586 -31.25 2.566 1 92.12 233 SER B N 1
ATOM 4767 C CA . SER B 1 233 ? -10.172 -31.609 2.682 1 92.12 233 SER B CA 1
ATOM 4768 C C . SER B 1 233 ? -9.891 -32.969 2.029 1 92.12 233 SER B C 1
ATOM 4770 O O . SER B 1 233 ? -10.797 -33.781 1.86 1 92.12 233 SER B O 1
ATOM 4772 N N . HIS B 1 234 ? -8.727 -33.094 1.584 1 91.56 234 HIS B N 1
ATOM 4773 C CA . HIS B 1 234 ? -8.164 -34.312 1.054 1 91.56 234 HIS B CA 1
ATOM 4774 C C . HIS B 1 234 ? -6.914 -34.75 1.818 1 91.56 234 HIS B C 1
ATOM 4776 O O . HIS B 1 234 ? -6.074 -33.906 2.141 1 91.56 234 HIS B O 1
ATOM 4782 N N . PRO B 1 235 ? -6.734 -35.938 2.098 1 89.38 235 PRO B N 1
ATOM 4783 C CA . PRO B 1 235 ? -5.613 -36.406 2.934 1 89.38 235 PRO B CA 1
ATOM 4784 C C . PRO B 1 235 ? -4.254 -36.062 2.33 1 89.38 235 PRO B C 1
ATOM 4786 O O . PRO B 1 235 ? -3.299 -35.781 3.066 1 89.38 235 PRO B O 1
ATOM 4789 N N . MET B 1 236 ? -4.164 -36.031 1.033 1 88.94 236 MET B N 1
ATOM 4790 C CA . MET B 1 236 ? -2.877 -35.75 0.392 1 88.94 236 MET B CA 1
ATOM 4791 C C . MET B 1 236 ? -2.771 -34.312 -0.055 1 88.94 236 MET B C 1
ATOM 4793 O O . MET B 1 236 ? -1.72 -33.688 0.095 1 88.94 236 MET B O 1
ATOM 4797 N N . ALA B 1 237 ? -3.826 -33.75 -0.544 1 89.38 237 ALA B N 1
ATOM 4798 C CA . ALA B 1 237 ? -3.762 -32.469 -1.236 1 89.38 237 ALA B CA 1
ATOM 4799 C C . ALA B 1 237 ? -4.09 -31.328 -0.289 1 89.38 237 ALA B C 1
ATOM 4801 O O . ALA B 1 237 ? -3.912 -30.156 -0.637 1 89.38 237 ALA B O 1
ATOM 4802 N N . GLY B 1 238 ? -4.566 -31.641 0.858 1 90.19 238 GLY B N 1
ATOM 4803 C CA . GLY B 1 238 ? -4.957 -30.594 1.78 1 90.19 238 GLY B CA 1
ATOM 4804 C C . GLY B 1 238 ? -6.383 -30.109 1.57 1 90.19 238 GLY B C 1
ATOM 4805 O O . GLY B 1 238 ? -7.246 -30.891 1.151 1 90.19 238 GLY B O 1
ATOM 4806 N N . CYS B 1 239 ? -6.68 -28.875 1.936 1 92.44 239 CYS B N 1
ATOM 4807 C CA . CYS B 1 239 ? -8.055 -28.391 1.896 1 92.44 239 CYS B CA 1
ATOM 4808 C C . CYS B 1 239 ? -8.211 -27.25 0.894 1 92.44 239 CYS B C 1
ATOM 4810 O O . CYS B 1 239 ? -7.219 -26.656 0.476 1 92.44 239 CYS B O 1
ATOM 4812 N N . ALA B 1 240 ? -9.43 -27.047 0.465 1 94.5 240 ALA B N 1
ATOM 4813 C CA . ALA B 1 240 ? -9.75 -25.812 -0.241 1 94.5 240 ALA B CA 1
ATOM 4814 C C . ALA B 1 240 ? -9.531 -24.594 0.656 1 94.5 240 ALA B C 1
ATOM 4816 O O . ALA B 1 240 ? -9.516 -24.719 1.883 1 94.5 240 ALA B O 1
ATOM 4817 N N . SER B 1 241 ? -9.25 -23.422 -0.012 1 95 241 SER B N 1
ATOM 4818 C CA . SER B 1 241 ? -8.953 -22.266 0.824 1 95 241 SER B CA 1
ATOM 4819 C C . SER B 1 241 ? -9.172 -20.969 0.062 1 95 241 SER B C 1
ATOM 4821 O O . SER B 1 241 ? -9.117 -20.938 -1.169 1 95 241 SER B O 1
ATOM 4823 N N . ALA B 1 242 ? -9.539 -20.016 0.725 1 96.69 242 ALA B N 1
ATOM 4824 C CA . ALA B 1 242 ? -9.508 -18.609 0.305 1 96.69 242 ALA B CA 1
ATOM 4825 C C . ALA B 1 242 ? -8.508 -17.812 1.14 1 96.69 242 ALA B C 1
ATOM 4827 O O . ALA B 1 242 ? -8.5 -17.922 2.369 1 96.69 242 ALA B O 1
ATOM 4828 N N . PHE B 1 243 ? -7.68 -17.062 0.427 1 95.62 243 PHE B N 1
ATOM 4829 C CA . PHE B 1 243 ? -6.598 -16.359 1.097 1 95.62 243 PHE B CA 1
ATOM 4830 C C . PHE B 1 243 ? -6.477 -14.93 0.565 1 95.62 243 PHE B C 1
ATOM 4832 O O . PHE B 1 243 ? -6.641 -14.695 -0.634 1 95.62 243 PHE B O 1
ATOM 4839 N N . VAL B 1 244 ? -6.27 -13.992 1.515 1 97.12 244 VAL B N 1
ATOM 4840 C CA . VAL B 1 244 ? -5.973 -12.617 1.143 1 97.12 244 VAL B CA 1
ATOM 4841 C C . VAL B 1 244 ? -4.551 -12.258 1.565 1 97.12 244 VAL B C 1
ATOM 4843 O O . VAL B 1 244 ? -4.227 -12.281 2.756 1 97.12 244 VAL B O 1
ATOM 4846 N N . GLY B 1 245 ? -3.762 -11.867 0.605 1 95.62 245 GLY B N 1
ATOM 4847 C CA . GLY B 1 245 ? -2.365 -11.602 0.909 1 95.62 245 GLY B CA 1
ATOM 4848 C C . GLY B 1 245 ? -2.02 -10.125 0.882 1 95.62 245 GLY B C 1
ATOM 4849 O O . GLY B 1 245 ? -0.996 -9.711 1.432 1 95.62 245 GLY B O 1
ATOM 4850 N N . MET B 1 246 ? -2.924 -9.352 0.224 1 96.81 246 MET B N 1
ATOM 4851 C CA . MET B 1 246 ? -2.623 -7.93 0.065 1 96.81 246 MET B CA 1
ATOM 4852 C C . MET B 1 246 ? -3.883 -7.086 0.219 1 96.81 246 MET B C 1
ATOM 4854 O O . MET B 1 246 ? -4.949 -7.461 -0.269 1 96.81 246 MET B O 1
ATOM 4858 N N . LEU B 1 247 ? -3.75 -5.949 0.849 1 98.19 247 LEU B N 1
ATOM 4859 C CA . LEU B 1 247 ? -4.723 -4.863 0.87 1 98.19 247 LEU B CA 1
ATOM 4860 C C . LEU B 1 247 ? -4.023 -3.508 0.861 1 98.19 247 LEU B C 1
ATOM 4862 O O . LEU B 1 247 ? -3.223 -3.213 1.75 1 98.19 247 LEU B O 1
ATOM 4866 N N . ASN B 1 248 ? -4.285 -2.732 -0.167 1 97.94 248 ASN B N 1
ATOM 4867 C CA . ASN B 1 248 ? -3.721 -1.393 -0.297 1 97.94 248 ASN B CA 1
ATOM 4868 C C . ASN B 1 248 ? -4.809 -0.345 -0.521 1 97.94 248 ASN B C 1
ATOM 4870 O O . ASN B 1 248 ? -5.504 -0.373 -1.537 1 97.94 248 ASN B O 1
ATOM 4874 N N . CYS B 1 249 ? -4.883 0.547 0.412 1 97.56 249 CYS B N 1
ATOM 4875 C CA . CYS B 1 249 ? -5.914 1.577 0.362 1 97.56 249 CYS B CA 1
ATOM 4876 C C . CYS B 1 249 ? -5.379 2.912 0.863 1 97.56 249 CYS B C 1
ATOM 4878 O O . CYS B 1 249 ? -4.801 2.984 1.948 1 97.56 249 CYS B O 1
ATOM 4880 N N . GLY B 1 250 ? -5.57 3.965 0.009 1 93.94 250 GLY B N 1
ATOM 4881 C CA . GLY B 1 250 ? -5.258 5.316 0.45 1 93.94 250 GLY B CA 1
ATOM 4882 C C . GLY B 1 250 ? -3.83 5.73 0.151 1 93.94 250 GLY B C 1
ATOM 4883 O O . GLY B 1 250 ? -2.939 4.879 0.058 1 93.94 250 GLY B O 1
ATOM 4884 N N . GLU B 1 251 ? -3.666 7.035 0.017 1 87.25 251 GLU B N 1
ATOM 4885 C CA . GLU B 1 251 ? -2.359 7.605 -0.291 1 87.25 251 GLU B CA 1
ATOM 4886 C C . GLU B 1 251 ? -1.88 8.523 0.833 1 87.25 251 GLU B C 1
ATOM 4888 O O . GLU B 1 251 ? -0.675 8.672 1.046 1 87.25 251 GLU B O 1
ATOM 4893 N N . MET B 1 252 ? -2.857 9.109 1.527 1 85.62 252 MET B N 1
ATOM 4894 C CA . MET B 1 252 ? -2.568 10.031 2.623 1 85.62 252 MET B CA 1
ATOM 4895 C C . MET B 1 252 ? -3.449 9.727 3.832 1 85.62 252 MET B C 1
ATOM 4897 O O . MET B 1 252 ? -4.629 9.414 3.682 1 85.62 252 MET B O 1
ATOM 4901 N N . TYR B 1 253 ? -2.951 9.969 5.016 1 91.5 253 TYR B N 1
ATOM 4902 C CA . TYR B 1 253 ? -3.631 9.562 6.242 1 91.5 253 TYR B CA 1
ATOM 4903 C C . TYR B 1 253 ? -4.879 10.406 6.477 1 91.5 253 TYR B C 1
ATOM 4905 O O . TYR B 1 253 ? -5.797 9.977 7.184 1 91.5 253 TYR B O 1
ATOM 4913 N N . ASN B 1 254 ? -4.957 11.602 5.871 1 88.5 254 ASN B N 1
ATOM 4914 C CA . ASN B 1 254 ? -6.078 12.508 6.109 1 88.5 254 ASN B CA 1
ATOM 4915 C C . ASN B 1 254 ? -6.867 12.773 4.832 1 88.5 254 ASN B C 1
ATOM 4917 O O . ASN B 1 254 ? -7.469 13.836 4.68 1 88.5 254 ASN B O 1
ATOM 4921 N N . GLN B 1 255 ? -6.809 11.898 3.961 1 87.81 255 GLN B N 1
ATOM 4922 C CA . GLN B 1 255 ? -7.535 11.984 2.699 1 87.81 255 GLN B CA 1
ATOM 4923 C C . GLN B 1 255 ? -8.531 10.836 2.557 1 87.81 255 GLN B C 1
ATOM 4925 O O . GLN B 1 255 ? -8.195 9.68 2.826 1 87.81 255 GLN B O 1
ATOM 4930 N N . TYR B 1 256 ? -9.727 11.227 2.18 1 92.12 256 TYR B N 1
ATOM 4931 C CA . TYR B 1 256 ? -10.734 10.203 1.919 1 92.12 256 TYR B CA 1
ATOM 4932 C C . TYR B 1 256 ? -10.406 9.43 0.649 1 92.12 256 TYR B C 1
ATOM 4934 O O . TYR B 1 256 ? -10.414 9.992 -0.448 1 92.12 256 TYR B O 1
ATOM 4942 N N . PRO B 1 257 ? -10.109 8.125 0.799 1 93.12 257 PRO B N 1
ATOM 4943 C CA . PRO B 1 257 ? -9.57 7.398 -0.354 1 93.12 257 PRO B CA 1
ATOM 4944 C C . PRO B 1 257 ? -10.625 7.141 -1.431 1 93.12 257 PRO B C 1
ATOM 4946 O O . PRO B 1 257 ? -11.812 7.004 -1.119 1 93.12 257 PRO B O 1
ATOM 4949 N N . GLN B 1 258 ? -10.141 7.016 -2.705 1 93.19 258 GLN B N 1
ATOM 4950 C CA . GLN B 1 258 ? -11.031 6.785 -3.834 1 93.19 258 GLN B CA 1
ATOM 4951 C C . GLN B 1 258 ? -11.055 5.309 -4.223 1 93.19 258 GLN B C 1
ATOM 4953 O O . GLN B 1 258 ? -12.016 4.836 -4.836 1 93.19 258 GLN B O 1
ATOM 4958 N N . THR B 1 259 ? -9.938 4.648 -3.932 1 95.94 259 THR B N 1
ATOM 4959 C CA . THR B 1 259 ? -9.836 3.254 -4.344 1 95.94 259 THR B CA 1
ATOM 4960 C C . THR B 1 259 ? -9.219 2.406 -3.238 1 95.94 259 THR B C 1
ATOM 4962 O O . THR B 1 259 ? -8.555 2.934 -2.342 1 95.94 259 THR B O 1
ATOM 4965 N N . CYS B 1 260 ? -9.492 1.144 -3.201 1 97.75 260 CYS B N 1
ATOM 4966 C CA . CYS B 1 260 ? -8.938 0.087 -2.363 1 97.75 260 CYS B CA 1
ATOM 4967 C C . CYS B 1 260 ? -8.719 -1.188 -3.168 1 97.75 260 CYS B C 1
ATOM 4969 O O . CYS B 1 260 ? -9.594 -1.612 -3.922 1 97.75 260 CYS B O 1
ATOM 4971 N N . GLU B 1 261 ? -7.531 -1.786 -3.047 1 98.25 261 GLU B N 1
ATOM 4972 C CA . GLU B 1 261 ? -7.211 -2.984 -3.818 1 98.25 261 GLU B CA 1
ATOM 4973 C C . GLU B 1 261 ? -6.902 -4.164 -2.902 1 98.25 261 GLU B C 1
ATOM 4975 O O . GLU B 1 261 ? -6.168 -4.02 -1.922 1 98.25 261 GLU B O 1
ATOM 4980 N N . LEU B 1 262 ? -7.469 -5.32 -3.219 1 98.12 262 LEU B N 1
ATOM 4981 C CA . LEU B 1 262 ? -7.215 -6.578 -2.529 1 98.12 262 LEU B CA 1
ATOM 4982 C C . LEU B 1 262 ? -6.738 -7.648 -3.51 1 98.12 262 LEU B C 1
ATOM 4984 O O . LEU B 1 262 ? -7.258 -7.754 -4.621 1 98.12 262 LEU B O 1
ATOM 4988 N N . GLN B 1 263 ? -5.777 -8.422 -3.057 1 97.38 263 GLN B N 1
ATOM 4989 C CA . GLN B 1 263 ? -5.359 -9.578 -3.84 1 97.38 263 GLN B CA 1
ATOM 4990 C C . GLN B 1 263 ? -5.184 -10.805 -2.953 1 97.38 263 GLN B C 1
ATOM 4992 O O . GLN B 1 263 ? -4.828 -10.688 -1.78 1 97.38 263 GLN B O 1
ATOM 4997 N N . GLY B 1 264 ? -5.449 -11.945 -3.543 1 96.62 264 GLY B N 1
ATOM 4998 C CA . GLY B 1 264 ? -5.348 -13.203 -2.822 1 96.62 264 GLY B CA 1
ATOM 4999 C C . GLY B 1 264 ? -5.406 -14.422 -3.73 1 96.62 264 GLY B C 1
ATOM 5000 O O . GLY B 1 264 ? -5.062 -14.336 -4.91 1 96.62 264 GLY B O 1
ATOM 5001 N N . THR B 1 265 ? -5.703 -15.547 -3.062 1 95 265 THR B N 1
ATOM 5002 C CA . THR B 1 265 ? -5.785 -16.797 -3.814 1 95 265 THR B CA 1
ATOM 5003 C C . THR B 1 265 ? -7.031 -17.578 -3.426 1 95 265 THR B C 1
ATOM 5005 O O . THR B 1 265 ? -7.562 -17.406 -2.328 1 95 265 THR B O 1
ATOM 5008 N N . LEU B 1 266 ? -7.5 -18.328 -4.363 1 96.19 266 LEU B N 1
ATOM 5009 C CA . LEU B 1 266 ? -8.484 -19.375 -4.133 1 96.19 266 LEU B CA 1
ATOM 5010 C C . LEU B 1 266 ? -7.945 -20.734 -4.578 1 96.19 266 LEU B C 1
ATOM 5012 O O . LEU B 1 266 ? -7.348 -20.844 -5.648 1 96.19 266 LEU B O 1
ATOM 5016 N N . ARG B 1 267 ? -8.125 -21.688 -3.75 1 94.44 267 ARG B N 1
ATOM 5017 C CA . ARG B 1 267 ? -7.754 -23.062 -4.066 1 94.44 267 ARG B CA 1
ATOM 5018 C C . ARG B 1 267 ? -8.93 -24 -3.863 1 94.44 267 ARG B C 1
ATOM 5020 O O . ARG B 1 267 ? -9.719 -23.828 -2.932 1 94.44 267 ARG B O 1
ATOM 5027 N N . TRP B 1 268 ? -9.055 -25.016 -4.711 1 94.75 268 TRP B N 1
ATOM 5028 C CA . TRP B 1 268 ? -10.164 -25.953 -4.629 1 94.75 268 TRP B CA 1
ATOM 5029 C C . TRP B 1 268 ? -9.703 -27.375 -4.957 1 94.75 268 TRP B C 1
ATOM 5031 O O . TRP B 1 268 ? -8.586 -27.578 -5.441 1 94.75 268 TRP B O 1
ATOM 5041 N N . LEU B 1 269 ? -10.5 -28.328 -4.586 1 93.44 269 LEU B N 1
ATOM 5042 C CA . LEU B 1 269 ? -10.172 -29.75 -4.758 1 93.44 269 LEU B CA 1
ATOM 5043 C C . LEU B 1 269 ? -10.805 -30.297 -6.027 1 93.44 269 LEU B C 1
ATOM 5045 O O . LEU B 1 269 ? -11.742 -29.719 -6.566 1 93.44 269 LEU B O 1
ATOM 5049 N N . PRO B 1 270 ? -10.195 -31.422 -6.488 1 90.75 270 PRO B N 1
ATOM 5050 C CA . PRO B 1 270 ? -10.859 -32.094 -7.613 1 90.75 270 PRO B CA 1
ATOM 5051 C C . PRO B 1 270 ? -12.336 -32.375 -7.344 1 90.75 270 PRO B C 1
ATOM 5053 O O . PRO B 1 270 ? -12.711 -32.688 -6.211 1 90.75 270 PRO B O 1
ATOM 5056 N N . GLY B 1 271 ? -13.125 -32.312 -8.383 1 87.94 271 GLY B N 1
ATOM 5057 C CA . GLY B 1 271 ? -14.562 -32.469 -8.234 1 87.94 271 GLY B CA 1
ATOM 5058 C C . GLY B 1 271 ? -15.312 -31.156 -8.344 1 87.94 271 GLY B C 1
ATOM 5059 O O . GLY B 1 271 ? -16.531 -31.141 -8.516 1 87.94 271 GLY B O 1
ATOM 5060 N N . HIS B 1 272 ? -14.516 -30.109 -8.18 1 88.94 272 HIS B N 1
ATOM 5061 C CA . HIS B 1 272 ? -15.078 -28.781 -8.391 1 88.94 272 HIS B CA 1
ATOM 5062 C C . HIS B 1 272 ? -14.508 -28.141 -9.656 1 88.94 272 HIS B C 1
ATOM 5064 O O . HIS B 1 272 ? -13.289 -28.016 -9.797 1 88.94 272 HIS B O 1
ATOM 5070 N N . ALA B 1 273 ? -15.406 -27.703 -10.523 1 87.38 273 ALA B N 1
ATOM 5071 C CA . ALA B 1 273 ? -14.945 -26.984 -11.703 1 87.38 273 ALA B CA 1
ATOM 5072 C C . ALA B 1 273 ? -14.562 -25.547 -11.359 1 87.38 273 ALA B C 1
ATOM 5074 O O . ALA B 1 273 ? -15.234 -24.906 -10.547 1 87.38 273 ALA B O 1
ATOM 5075 N N . TRP B 1 274 ? -13.531 -25.062 -12.016 1 90.75 274 TRP B N 1
ATOM 5076 C CA . TRP B 1 274 ? -13.055 -23.703 -11.719 1 90.75 274 TRP B CA 1
ATOM 5077 C C . TRP B 1 274 ? -14.141 -22.672 -12.008 1 90.75 274 TRP B C 1
ATOM 5079 O O . TRP B 1 274 ? -14.219 -21.641 -11.336 1 90.75 274 TRP B O 1
ATOM 5089 N N . GLU B 1 275 ? -15.008 -22.953 -12.977 1 93.62 275 GLU B N 1
ATOM 5090 C CA . GLU B 1 275 ? -16.078 -22.031 -13.32 1 93.62 275 GLU B CA 1
ATOM 5091 C C . GLU B 1 275 ? -17.062 -21.859 -12.164 1 93.62 275 GLU B C 1
ATOM 5093 O O . GLU B 1 275 ? -17.594 -20.766 -11.938 1 93.62 275 GLU B O 1
ATOM 5098 N N . GLU B 1 276 ? -17.312 -22.953 -11.5 1 94.69 276 GLU B N 1
ATOM 5099 C CA . GLU B 1 276 ? -18.188 -22.891 -10.328 1 94.69 276 GLU B CA 1
ATOM 5100 C C . GLU B 1 276 ? -17.547 -22.094 -9.203 1 94.69 276 GLU B C 1
ATOM 5102 O O . GLU B 1 276 ? -18.219 -21.312 -8.531 1 94.69 276 GLU B O 1
ATOM 5107 N N . VAL B 1 277 ? -16.25 -22.344 -9.023 1 95.56 277 VAL B N 1
ATOM 5108 C CA . VAL B 1 277 ? -15.5 -21.625 -8 1 95.56 277 VAL B CA 1
ATOM 5109 C C . VAL B 1 277 ? -15.508 -20.125 -8.312 1 95.56 277 VAL B C 1
ATOM 5111 O O . VAL B 1 277 ? -15.727 -19.297 -7.426 1 95.56 277 VAL B O 1
ATOM 5114 N N . ARG B 1 278 ? -15.344 -19.781 -9.562 1 96.75 278 ARG B N 1
ATOM 5115 C CA . ARG B 1 278 ? -15.391 -18.391 -10.008 1 96.75 278 ARG B CA 1
ATOM 5116 C C . ARG B 1 278 ? -16.75 -17.781 -9.742 1 96.75 278 ARG B C 1
ATOM 5118 O O . ARG B 1 278 ? -16.844 -16.641 -9.281 1 96.75 278 ARG B O 1
ATOM 5125 N N . ARG B 1 279 ? -17.828 -18.469 -10.016 1 97.25 279 ARG B N 1
ATOM 5126 C CA . ARG B 1 279 ? -19.188 -17.984 -9.805 1 97.25 279 ARG B CA 1
ATOM 5127 C C . ARG B 1 279 ? -19.438 -17.703 -8.328 1 97.25 279 ARG B C 1
ATOM 5129 O O . ARG B 1 279 ? -20.047 -16.688 -7.98 1 97.25 279 ARG B O 1
ATOM 5136 N N . ASP B 1 280 ? -18.969 -18.609 -7.5 1 97.19 280 ASP B N 1
ATOM 5137 C CA . ASP B 1 280 ? -19.125 -18.406 -6.062 1 97.19 280 ASP B CA 1
ATOM 5138 C C . ASP B 1 280 ? -18.391 -17.156 -5.605 1 97.19 280 ASP B C 1
ATOM 5140 O O . ASP B 1 280 ? -18.922 -16.375 -4.812 1 97.19 280 ASP B O 1
ATOM 5144 N N . TYR B 1 281 ? -17.188 -17.016 -6.125 1 97.69 281 TYR B N 1
ATOM 5145 C CA . TYR B 1 281 ? -16.375 -15.828 -5.844 1 97.69 281 TYR B CA 1
ATOM 5146 C C . TYR B 1 281 ? -17.094 -14.555 -6.293 1 97.69 281 TYR B C 1
ATOM 5148 O O . TYR B 1 281 ? -17.203 -13.602 -5.523 1 97.69 281 TYR B O 1
ATOM 5156 N N . GLN B 1 282 ? -17.594 -14.555 -7.422 1 97.88 282 GLN B N 1
ATOM 5157 C CA . GLN B 1 282 ? -18.281 -13.398 -7.988 1 97.88 282 GLN B CA 1
ATOM 5158 C C . GLN B 1 282 ? -19.562 -13.078 -7.215 1 97.88 282 GLN B C 1
ATOM 5160 O O . GLN B 1 282 ? -19.891 -11.914 -7.016 1 97.88 282 GLN B O 1
ATOM 5165 N N . THR B 1 283 ? -20.234 -14.07 -6.805 1 97.94 283 THR B N 1
ATOM 5166 C CA . THR B 1 283 ? -21.453 -13.891 -6.02 1 97.94 283 THR B CA 1
ATOM 5167 C C . THR B 1 283 ? -21.141 -13.234 -4.68 1 97.94 283 THR B C 1
ATOM 5169 O O . THR B 1 283 ? -21.844 -12.32 -4.246 1 97.94 283 THR B O 1
ATOM 5172 N N . LEU B 1 284 ? -20.094 -13.711 -4.066 1 97.81 284 LEU B N 1
ATOM 5173 C CA . LEU B 1 284 ? -19.672 -13.148 -2.789 1 97.81 284 LEU B CA 1
ATOM 5174 C C . LEU B 1 284 ? -19.359 -11.664 -2.928 1 97.81 284 LEU B C 1
ATOM 5176 O O . LEU B 1 284 ? -19.844 -10.852 -2.135 1 97.81 284 LEU B O 1
ATOM 5180 N N . VAL B 1 285 ? -18.609 -11.305 -3.957 1 98.06 285 VAL B N 1
ATOM 5181 C CA . VAL B 1 285 ? -18.188 -9.93 -4.184 1 98.06 285 VAL B CA 1
ATOM 5182 C C . VAL B 1 285 ? -19.406 -9.07 -4.52 1 98.06 285 VAL B C 1
ATOM 5184 O O . VAL B 1 285 ? -19.531 -7.941 -4.031 1 98.06 285 VAL B O 1
ATOM 5187 N N . ALA B 1 286 ? -20.328 -9.609 -5.297 1 97.5 286 ALA B N 1
ATOM 5188 C CA . ALA B 1 286 ? -21.531 -8.898 -5.688 1 97.5 286 ALA B CA 1
ATOM 5189 C C . ALA B 1 286 ? -22.406 -8.586 -4.473 1 97.5 286 ALA B C 1
ATOM 5191 O O . ALA B 1 286 ? -23.031 -7.523 -4.402 1 97.5 286 ALA B O 1
ATOM 5192 N N . ASP B 1 287 ? -22.484 -9.484 -3.578 1 97.75 287 ASP B N 1
ATOM 5193 C CA . ASP B 1 287 ? -23.25 -9.281 -2.35 1 97.75 287 ASP B CA 1
ATOM 5194 C C . ASP B 1 287 ? -22.703 -8.109 -1.544 1 97.75 287 ASP B C 1
ATOM 5196 O O . ASP B 1 287 ? -23.453 -7.277 -1.038 1 97.75 287 ASP B O 1
ATOM 5200 N N . VAL B 1 288 ? -21.359 -8.055 -1.461 1 97.19 288 VAL B N 1
ATOM 5201 C CA . VAL B 1 288 ? -20.719 -6.977 -0.72 1 97.19 288 VAL B CA 1
ATOM 5202 C C . VAL B 1 288 ? -20.953 -5.648 -1.438 1 97.19 288 VAL B C 1
ATOM 5204 O O . VAL B 1 288 ? -21.25 -4.633 -0.801 1 97.19 288 VAL B O 1
ATOM 5207 N N . ALA B 1 289 ? -20.875 -5.672 -2.725 1 96.75 289 ALA B N 1
ATOM 5208 C CA . ALA B 1 289 ? -21.109 -4.469 -3.516 1 96.75 289 ALA B CA 1
ATOM 5209 C C . ALA B 1 289 ? -22.531 -3.945 -3.305 1 96.75 289 ALA B C 1
ATOM 5211 O O . ALA B 1 289 ? -22.734 -2.748 -3.09 1 96.75 289 ALA B O 1
ATOM 5212 N N . ALA B 1 290 ? -23.484 -4.844 -3.301 1 96.69 290 ALA B N 1
ATOM 5213 C CA . ALA B 1 290 ? -24.891 -4.48 -3.152 1 96.69 290 ALA B CA 1
ATOM 5214 C C . ALA B 1 290 ? -25.156 -3.895 -1.77 1 96.69 290 ALA B C 1
ATOM 5216 O O . ALA B 1 290 ? -25.891 -2.918 -1.636 1 96.69 290 ALA B O 1
ATOM 5217 N N . LYS B 1 291 ? -24.547 -4.402 -0.795 1 95.69 291 LYS B N 1
ATOM 5218 C CA . LYS B 1 291 ? -24.781 -3.992 0.584 1 95.69 291 LYS B CA 1
ATOM 5219 C C . LYS B 1 291 ? -24.094 -2.67 0.894 1 95.69 291 LYS B C 1
ATOM 5221 O O . LYS B 1 291 ? -24.562 -1.9 1.738 1 95.69 291 LYS B O 1
ATOM 5226 N N . THR B 1 292 ? -23 -2.357 0.206 1 93.94 292 THR B N 1
ATOM 5227 C CA . THR B 1 292 ? -22.188 -1.207 0.579 1 93.94 292 THR B CA 1
ATOM 5228 C C . THR B 1 292 ? -22.391 -0.055 -0.399 1 93.94 292 THR B C 1
ATOM 5230 O O . THR B 1 292 ? -22.062 1.092 -0.098 1 93.94 292 THR B O 1
ATOM 5233 N N . GLY B 1 293 ? -22.844 -0.361 -1.608 1 93.25 293 GLY B N 1
ATOM 5234 C CA . GLY B 1 293 ? -23.016 0.651 -2.639 1 93.25 293 GLY B CA 1
ATOM 5235 C C . GLY B 1 293 ? -21.734 0.988 -3.363 1 93.25 293 GLY B C 1
ATOM 5236 O O . GLY B 1 293 ? -21.703 1.883 -4.211 1 93.25 293 GLY B O 1
ATOM 5237 N N . ALA B 1 294 ? -20.656 0.318 -3.066 1 95.56 294 ALA B N 1
ATOM 5238 C CA . ALA B 1 294 ? -19.391 0.544 -3.752 1 95.56 294 ALA B CA 1
ATOM 5239 C C . ALA B 1 294 ? -19.359 -0.182 -5.094 1 95.56 294 ALA B C 1
ATOM 5241 O O . ALA B 1 294 ? -20.078 -1.157 -5.297 1 95.56 294 ALA B O 1
ATOM 5242 N N . THR B 1 295 ? -18.547 0.388 -6 1 97.31 295 THR B N 1
ATOM 5243 C CA . THR B 1 295 ? -18.203 -0.349 -7.215 1 97.31 295 THR B CA 1
ATOM 5244 C C . THR B 1 295 ? -17.047 -1.304 -6.965 1 97.31 295 THR B C 1
ATOM 5246 O O . THR B 1 295 ? -15.984 -0.89 -6.488 1 97.31 295 THR B O 1
ATOM 5249 N N . ILE B 1 296 ? -17.297 -2.564 -7.285 1 98.19 296 ILE B N 1
ATOM 5250 C CA . ILE B 1 296 ? -16.25 -3.557 -7.062 1 98.19 296 ILE B CA 1
ATOM 5251 C C . ILE B 1 296 ? -15.969 -4.312 -8.359 1 98.19 296 ILE B C 1
ATOM 5253 O O . ILE B 1 296 ? -16.859 -4.934 -8.93 1 98.19 296 ILE B O 1
ATOM 5257 N N . ASP B 1 297 ? -14.727 -4.16 -8.867 1 97.88 297 ASP B N 1
ATOM 5258 C CA . ASP B 1 297 ? -14.227 -4.965 -9.984 1 97.88 297 ASP B CA 1
ATOM 5259 C C . ASP B 1 297 ? -13.414 -6.156 -9.477 1 97.88 297 ASP B C 1
ATOM 5261 O O . ASP B 1 297 ? -12.375 -5.98 -8.844 1 97.88 297 ASP B O 1
ATOM 5265 N N . ALA B 1 298 ? -13.922 -7.344 -9.703 1 97.44 298 ALA B N 1
ATOM 5266 C CA . ALA B 1 298 ? -13.289 -8.57 -9.219 1 97.44 298 ALA B CA 1
ATOM 52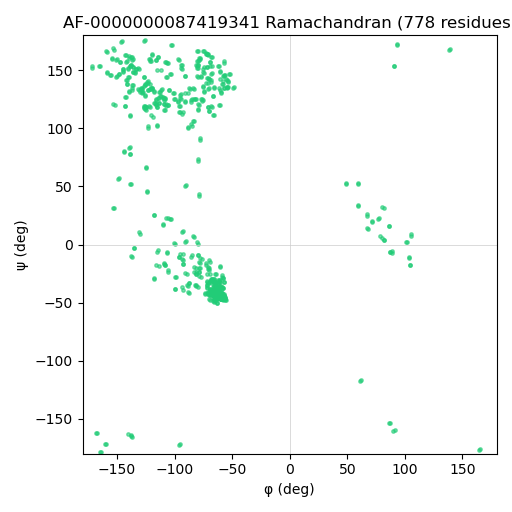67 C C . ALA B 1 298 ? -12.82 -9.438 -10.383 1 97.44 298 ALA B C 1
ATOM 5269 O O . ALA B 1 298 ? -13.633 -9.898 -11.188 1 97.44 298 ALA B O 1
ATOM 5270 N N . GLU B 1 299 ? -11.523 -9.672 -10.453 1 96.62 299 GLU B N 1
ATOM 5271 C CA . GLU B 1 299 ? -10.938 -10.5 -11.508 1 96.62 299 GLU B CA 1
ATOM 5272 C C . GLU B 1 299 ? -10.492 -11.852 -10.961 1 96.62 299 GLU B C 1
ATOM 5274 O O . GLU B 1 299 ? -10.109 -11.961 -9.797 1 96.62 299 GLU B O 1
ATOM 5279 N N . PHE B 1 300 ? -10.641 -12.828 -11.727 1 95.06 300 PHE B N 1
ATOM 5280 C CA . PHE B 1 300 ? -10.219 -14.203 -11.492 1 95.06 300 PHE B CA 1
ATOM 5281 C C . PHE B 1 300 ? -9.156 -14.625 -12.5 1 95.06 300 PHE B C 1
ATOM 5283 O O . PHE B 1 300 ? -9.477 -14.984 -13.641 1 95.06 300 PHE B O 1
ATOM 5290 N N . LEU B 1 301 ? -7.91 -14.617 -11.977 1 91.44 301 LEU B N 1
ATOM 5291 C CA . LEU B 1 301 ? -6.789 -14.664 -12.914 1 91.44 301 LEU B CA 1
ATOM 5292 C C . LEU B 1 301 ? -5.914 -15.891 -12.656 1 91.44 301 LEU B C 1
ATOM 5294 O O . LEU B 1 301 ? -6.027 -16.531 -11.602 1 91.44 301 LEU B O 1
ATOM 5298 N N . LEU B 1 302 ? -5.137 -16.312 -13.68 1 87.69 302 LEU B N 1
ATOM 5299 C CA . LEU B 1 302 ? -4.102 -17.328 -13.57 1 87.69 302 LEU B CA 1
ATOM 5300 C C . LEU B 1 302 ? -4.691 -18.656 -13.094 1 87.69 302 LEU B C 1
ATOM 5302 O O . LEU B 1 302 ? -4.195 -19.25 -12.133 1 87.69 302 LEU B O 1
ATOM 5306 N N . ILE B 1 303 ? -5.664 -19.062 -13.734 1 88.69 303 ILE B N 1
ATOM 5307 C CA . ILE B 1 303 ? -6.438 -20.234 -13.359 1 88.69 303 ILE B CA 1
ATOM 5308 C C . ILE B 1 303 ? -5.66 -21.5 -13.711 1 88.69 303 ILE B C 1
ATOM 5310 O O . ILE B 1 303 ? -5.195 -21.656 -14.844 1 88.69 303 ILE B O 1
ATOM 5314 N N . ARG B 1 304 ? -5.438 -22.328 -12.766 1 87.19 304 ARG B N 1
ATOM 5315 C CA . ARG B 1 304 ? -5.012 -23.719 -12.914 1 87.19 304 ARG B CA 1
ATOM 5316 C C . ARG B 1 304 ? -5.973 -24.672 -12.203 1 87.19 304 ARG B C 1
ATOM 5318 O O . ARG B 1 304 ? -6.098 -24.625 -10.977 1 87.19 304 ARG B O 1
ATOM 5325 N N . ASP B 1 305 ? -6.527 -25.469 -12.953 1 88.62 305 ASP B N 1
ATOM 5326 C CA . ASP B 1 305 ? -7.578 -26.297 -12.367 1 88.62 305 ASP B CA 1
ATOM 5327 C C . ASP B 1 305 ? -6.98 -27.453 -11.562 1 88.62 305 ASP B C 1
ATOM 5329 O O . ASP B 1 305 ? -5.805 -27.781 -11.711 1 88.62 305 ASP B O 1
ATOM 5333 N N . ALA B 1 306 ? -7.859 -27.969 -10.641 1 91 306 ALA B N 1
ATOM 5334 C CA . ALA B 1 306 ? -7.488 -29.156 -9.883 1 91 306 ALA B CA 1
ATOM 5335 C C . ALA B 1 306 ? -7.395 -30.391 -10.789 1 91 306 ALA B C 1
ATOM 5337 O O . ALA B 1 306 ? -7.969 -30.406 -11.883 1 91 306 ALA B O 1
ATOM 5338 N N . PHE B 1 307 ? -6.57 -31.359 -10.352 1 89.19 307 PHE B N 1
ATOM 5339 C CA . PHE B 1 307 ? -6.461 -32.562 -11.141 1 89.19 307 PHE B CA 1
ATOM 5340 C C . PHE B 1 307 ? -6.379 -33.812 -10.242 1 89.19 307 PHE B C 1
ATOM 5342 O O . PHE B 1 307 ? -5.984 -33.688 -9.078 1 89.19 307 PHE B O 1
ATOM 5349 N N . GLU B 1 308 ? -6.828 -34.844 -10.75 1 90.25 308 GLU B N 1
ATOM 5350 C CA . GLU B 1 308 ? -6.715 -36.156 -10.125 1 90.25 308 GLU B CA 1
ATOM 5351 C C . GLU B 1 308 ? -6.375 -37.25 -11.164 1 90.25 308 GLU B C 1
ATOM 5353 O O . GLU B 1 308 ? -7.184 -37.531 -12.047 1 90.25 308 GLU B O 1
ATOM 5358 N N . LEU B 1 309 ? -5.172 -37.719 -11.031 1 91.5 309 LEU B N 1
ATOM 5359 C CA . LEU B 1 309 ? -4.684 -38.781 -11.93 1 91.5 309 LEU B CA 1
ATOM 5360 C C . LEU B 1 309 ? -5.004 -40.156 -11.391 1 91.5 309 LEU B C 1
ATOM 5362 O O . LEU B 1 309 ? -4.75 -40.438 -10.219 1 91.5 309 LEU B O 1
ATOM 5366 N N . ASP B 1 310 ? -5.582 -41 -12.266 1 91.19 310 ASP B N 1
ATOM 5367 C CA . ASP B 1 310 ? -5.777 -42.375 -11.914 1 91.19 310 ASP B CA 1
ATOM 5368 C C . ASP B 1 310 ? -4.441 -43.125 -11.805 1 91.19 310 ASP B C 1
ATOM 5370 O O . ASP B 1 310 ? -3.715 -43.25 -12.797 1 91.19 310 ASP B O 1
ATOM 5374 N N . GLU B 1 311 ? -4.18 -43.625 -10.633 1 91.19 311 GLU B N 1
ATOM 5375 C CA . GLU B 1 311 ? -2.916 -44.312 -10.383 1 91.19 311 GLU B CA 1
ATOM 5376 C C . GLU B 1 311 ? -2.764 -45.531 -11.289 1 91.19 311 GLU B C 1
ATOM 5378 O O . GLU B 1 311 ? -1.648 -46 -11.516 1 91.19 311 GLU B O 1
ATOM 5383 N N . GLN B 1 312 ? -3.906 -45.906 -11.781 1 91.12 312 GLN B N 1
ATOM 5384 C CA . GLN B 1 312 ? -3.887 -47.125 -12.609 1 91.12 312 GLN B CA 1
ATOM 5385 C C . GLN B 1 312 ? -3.904 -46.75 -14.094 1 91.12 312 GLN B C 1
ATOM 5387 O O . GLN B 1 312 ? -3.93 -47.625 -14.953 1 91.12 312 GLN B O 1
ATOM 5392 N N . SER B 1 313 ? -3.908 -45.469 -14.32 1 92.94 313 SER B N 1
ATOM 5393 C CA . SER B 1 313 ? -3.824 -45.094 -15.727 1 92.94 313 SER B CA 1
ATOM 5394 C C . SER B 1 313 ? -2.582 -45.688 -16.375 1 92.94 313 SER B C 1
ATOM 5396 O O . SER B 1 313 ? -1.599 -46 -15.703 1 92.94 313 SER B O 1
ATOM 5398 N N . ASP B 1 314 ? -2.619 -45.812 -17.625 1 94.44 314 ASP B N 1
ATOM 5399 C CA . ASP B 1 314 ? -1.513 -46.438 -18.359 1 94.44 314 ASP B CA 1
ATOM 5400 C C . ASP B 1 314 ? -0.215 -45.656 -18.141 1 94.44 314 ASP B C 1
ATOM 5402 O O . ASP B 1 314 ? 0.84 -46.25 -17.922 1 94.44 314 ASP B O 1
ATOM 5406 N N . LEU B 1 315 ? -0.335 -44.344 -18.188 1 96.06 315 LEU B N 1
ATOM 5407 C CA . LEU B 1 315 ? 0.867 -43.531 -18 1 96.06 315 LEU B CA 1
ATOM 5408 C C . LEU B 1 315 ? 1.433 -43.719 -16.594 1 96.06 315 LEU B C 1
ATOM 5410 O O . LEU B 1 315 ? 2.637 -43.938 -16.438 1 96.06 315 LEU B O 1
ATOM 5414 N N . ALA B 1 316 ? 0.575 -43.688 -15.625 1 95.88 316 ALA B N 1
ATOM 5415 C CA . ALA B 1 316 ? 1.019 -43.781 -14.234 1 95.88 316 ALA B CA 1
ATOM 5416 C C . ALA B 1 316 ? 1.626 -45.156 -13.969 1 95.88 316 ALA B C 1
ATOM 5418 O O . ALA B 1 316 ? 2.682 -45.281 -13.344 1 95.88 316 ALA B O 1
ATOM 5419 N N . ALA B 1 317 ? 0.975 -46.125 -14.469 1 95.12 317 ALA B N 1
ATOM 5420 C CA . ALA B 1 317 ? 1.452 -47.5 -14.266 1 95.12 317 ALA B CA 1
ATOM 5421 C C . ALA B 1 317 ? 2.793 -47.719 -14.961 1 95.12 317 ALA B C 1
ATOM 5423 O O . ALA B 1 317 ? 3.715 -48.312 -14.375 1 95.12 317 ALA B O 1
ATOM 5424 N N . THR B 1 318 ? 2.863 -47.281 -16.188 1 96.06 318 THR B N 1
ATOM 5425 C CA . THR B 1 318 ? 4.102 -47.406 -16.938 1 96.06 318 THR B CA 1
ATOM 5426 C C . THR B 1 318 ? 5.242 -46.656 -16.266 1 96.06 318 THR B C 1
ATOM 5428 O O . THR B 1 318 ? 6.336 -47.188 -16.094 1 96.06 318 THR B O 1
ATOM 5431 N N . PHE B 1 319 ? 4.969 -45.469 -15.859 1 97.12 319 PHE B N 1
ATOM 5432 C CA . PHE B 1 319 ? 5.98 -44.656 -15.219 1 97.12 319 PHE B CA 1
ATOM 5433 C C . PHE B 1 319 ? 6.488 -45.312 -13.945 1 97.12 319 PHE B C 1
ATOM 5435 O O . PHE B 1 319 ? 7.699 -45.375 -13.711 1 97.12 319 PHE B O 1
ATOM 5442 N N . GLN B 1 320 ? 5.621 -45.812 -13.172 1 96.12 320 GLN B N 1
ATOM 5443 C CA . GLN B 1 320 ? 5.977 -46.438 -11.914 1 96.12 320 GLN B CA 1
ATOM 5444 C C . GLN B 1 320 ? 6.824 -47.688 -12.148 1 96.12 320 GLN B C 1
ATOM 5446 O O . GLN B 1 320 ? 7.797 -47.938 -11.43 1 96.12 320 GLN B O 1
ATOM 5451 N N . ASN B 1 321 ? 6.418 -48.406 -13.062 1 95.25 321 ASN B N 1
ATOM 5452 C CA . ASN B 1 321 ? 7.176 -49.625 -13.391 1 95.25 321 ASN B CA 1
ATOM 5453 C C . ASN B 1 321 ? 8.586 -49.281 -13.859 1 95.25 321 ASN B C 1
ATOM 5455 O O . ASN B 1 321 ? 9.555 -49.875 -13.406 1 95.25 321 ASN B O 1
ATOM 5459 N N . VAL B 1 322 ? 8.648 -48.312 -14.75 1 96.38 322 VAL B N 1
ATOM 5460 C CA . VAL B 1 322 ? 9.938 -47.906 -15.281 1 96.38 322 VAL B CA 1
ATOM 5461 C C . VAL B 1 322 ? 10.797 -47.344 -14.148 1 96.38 322 VAL B C 1
ATOM 5463 O O . VAL B 1 322 ? 11.977 -47.656 -14.031 1 96.38 322 VAL B O 1
ATOM 5466 N N . TYR B 1 323 ? 10.18 -46.5 -13.359 1 96.69 323 TYR B N 1
ATOM 5467 C CA . TYR B 1 323 ? 10.906 -45.906 -12.258 1 96.69 323 TYR B CA 1
ATOM 5468 C C . TYR B 1 323 ? 11.484 -46.969 -11.328 1 96.69 323 TYR B C 1
ATOM 5470 O O . TYR B 1 323 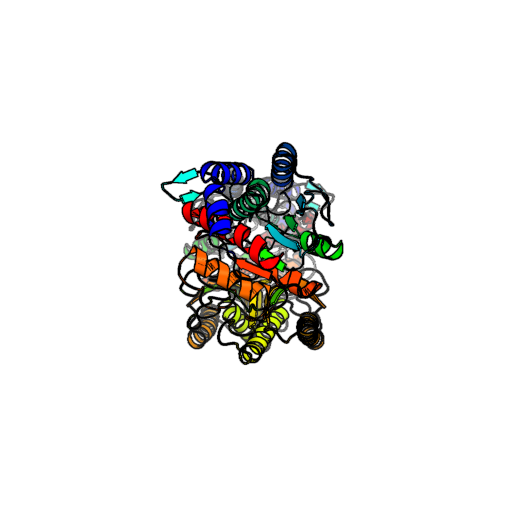? 12.648 -46.875 -10.922 1 96.69 323 TYR B O 1
ATOM 5478 N N . ALA B 1 324 ? 10.742 -47.938 -11.008 1 95.31 324 ALA B N 1
ATOM 5479 C CA . ALA B 1 324 ? 11.18 -49.031 -10.141 1 95.31 324 ALA B CA 1
ATOM 5480 C C . ALA B 1 324 ? 12.328 -49.812 -10.781 1 95.31 324 ALA B C 1
ATOM 5482 O O . ALA B 1 324 ? 13.258 -50.25 -10.086 1 95.31 324 ALA B O 1
ATOM 5483 N N . HIS B 1 325 ? 12.25 -49.938 -12 1 94.25 325 HIS B N 1
ATOM 5484 C CA . HIS B 1 325 ? 13.297 -50.688 -12.703 1 94.25 325 HIS B CA 1
ATOM 5485 C C . HIS B 1 325 ? 14.602 -49.906 -12.742 1 94.25 325 HIS B C 1
ATOM 5487 O O . HIS B 1 325 ? 15.688 -50.469 -12.719 1 94.25 325 HIS B O 1
ATOM 5493 N N . VAL B 1 326 ? 14.422 -48.625 -12.844 1 93.69 326 VAL B N 1
ATOM 5494 C CA . VAL B 1 326 ? 15.594 -47.781 -12.969 1 93.69 326 VAL B CA 1
ATOM 5495 C C . VAL B 1 326 ? 16.203 -47.531 -11.594 1 93.69 326 VAL B C 1
ATOM 5497 O O . VAL B 1 326 ? 17.438 -47.5 -11.453 1 93.69 326 VAL B O 1
ATOM 5500 N N . THR B 1 327 ? 15.391 -47.406 -10.562 1 93.69 327 THR B N 1
ATOM 5501 C CA . THR B 1 327 ? 15.906 -46.906 -9.289 1 93.69 327 THR B CA 1
ATOM 5502 C C . THR B 1 327 ? 15.844 -48 -8.227 1 93.69 327 THR B C 1
ATOM 5504 O O . THR B 1 327 ? 16.469 -47.875 -7.168 1 93.69 327 THR B O 1
ATOM 5507 N N . GLY B 1 328 ? 15.07 -49 -8.43 1 92.88 328 GLY B N 1
ATOM 5508 C CA . GLY B 1 328 ? 14.977 -50.094 -7.488 1 92.88 328 GLY B CA 1
ATOM 5509 C C . GLY B 1 328 ? 13.727 -50.062 -6.633 1 92.88 328 GLY B C 1
ATOM 5510 O O . GLY B 1 328 ? 13.406 -51.031 -5.934 1 92.88 328 GLY B O 1
ATOM 5511 N N . GLU B 1 329 ? 13.023 -49 -6.656 1 94.12 329 GLU B N 1
ATOM 5512 C CA . GLU B 1 329 ? 11.805 -48.906 -5.863 1 94.12 329 GLU B CA 1
ATOM 5513 C C . GLU B 1 329 ? 10.789 -47.969 -6.535 1 94.12 329 GLU B C 1
ATOM 5515 O O . GLU B 1 329 ? 11.156 -47.156 -7.367 1 94.12 329 GLU B O 1
ATOM 5520 N N . LYS B 1 330 ? 9.539 -48.156 -6.141 1 95.31 330 LYS B N 1
ATOM 5521 C CA . LYS B 1 330 ? 8.477 -47.281 -6.629 1 95.31 330 LYS B CA 1
ATOM 5522 C C . LYS B 1 330 ? 8.469 -45.969 -5.879 1 95.31 330 LYS B C 1
ATOM 5524 O O . LYS B 1 330 ? 8.93 -45.875 -4.738 1 95.31 330 LYS B O 1
ATOM 5529 N N . LEU B 1 331 ? 7.949 -44.938 -6.543 1 95.94 331 LEU B N 1
ATOM 5530 C CA . LEU B 1 331 ? 7.711 -43.688 -5.871 1 95.94 331 LEU B CA 1
ATOM 5531 C C . LEU B 1 331 ? 6.48 -43.75 -4.969 1 95.94 331 LEU B C 1
ATOM 5533 O O . LEU B 1 331 ? 5.469 -44.344 -5.348 1 95.94 331 LEU B O 1
ATOM 5537 N N . PRO B 1 332 ? 6.578 -43.219 -3.764 1 95.81 332 PRO B N 1
ATOM 5538 C CA . PRO B 1 332 ? 5.34 -43.031 -3 1 95.81 332 PRO B CA 1
ATOM 5539 C C . PRO B 1 332 ? 4.32 -42.156 -3.711 1 95.81 332 PRO B C 1
ATOM 5541 O O . PRO B 1 332 ? 4.695 -41.188 -4.355 1 95.81 332 PRO B O 1
ATOM 5544 N N . ILE B 1 333 ? 3.041 -42.562 -3.592 1 94.81 333 ILE B N 1
ATOM 5545 C CA . ILE B 1 333 ? 1.956 -41.75 -4.137 1 94.81 333 ILE B CA 1
ATOM 5546 C C . ILE B 1 333 ? 1.774 -40.469 -3.287 1 94.81 333 ILE B C 1
ATOM 5548 O O . ILE B 1 333 ? 1.81 -40.562 -2.055 1 94.81 333 ILE B O 1
ATOM 5552 N N . GLY B 1 334 ? 1.549 -39.344 -3.91 1 93.81 334 GLY B N 1
ATOM 5553 C CA . GLY B 1 334 ? 1.38 -38.094 -3.17 1 93.81 334 GLY B CA 1
ATOM 5554 C C . GLY B 1 334 ? 0.656 -37.031 -3.963 1 93.81 334 GLY B C 1
ATOM 5555 O O . GLY B 1 334 ? 0.007 -37.312 -4.969 1 93.81 334 GLY B O 1
ATOM 5556 N N . ALA B 1 335 ? 0.643 -35.812 -3.377 1 91.31 335 ALA B N 1
ATOM 5557 C CA . ALA B 1 335 ? 0.01 -34.656 -4.012 1 91.31 335 ALA B CA 1
ATOM 5558 C C . ALA B 1 335 ? 1.056 -33.656 -4.516 1 91.31 335 ALA B C 1
ATOM 5560 O O . ALA B 1 335 ? 2.191 -33.656 -4.035 1 91.31 335 ALA B O 1
ATOM 5561 N N . LYS B 1 336 ? 0.541 -32.906 -5.48 1 86 336 LYS B N 1
ATOM 5562 C CA . LYS B 1 336 ? 1.37 -31.797 -5.973 1 86 336 LYS B CA 1
ATOM 5563 C C . LYS B 1 336 ? 1.264 -30.578 -5.059 1 86 336 LYS B C 1
ATOM 5565 O O . LYS B 1 336 ? 0.164 -30.094 -4.793 1 86 336 LYS B O 1
ATOM 5570 N N . PRO B 1 337 ? 2.348 -30.125 -4.617 1 73.75 337 PRO B N 1
ATOM 5571 C CA . PRO B 1 337 ? 2.303 -29 -3.68 1 73.75 337 PRO B CA 1
ATOM 5572 C C . PRO B 1 337 ? 2.055 -27.656 -4.375 1 73.75 337 PRO B C 1
ATOM 5574 O O . PRO B 1 337 ? 1.722 -26.672 -3.715 1 73.75 337 PRO B O 1
ATOM 5577 N N . PHE B 1 338 ? 2.256 -27.656 -5.695 1 75.62 338 PHE B N 1
ATOM 5578 C CA . PHE B 1 338 ? 2.08 -26.422 -6.449 1 75.62 338 PHE B CA 1
ATOM 5579 C C . PHE B 1 338 ? 1.396 -26.688 -7.781 1 75.62 338 PHE B C 1
ATOM 5581 O O . PHE B 1 338 ? 1.321 -27.844 -8.227 1 75.62 338 PHE B O 1
ATOM 5588 N N . ALA B 1 339 ? 0.874 -25.578 -8.273 1 76.06 339 ALA B N 1
ATOM 5589 C CA . ALA B 1 339 ? 0.285 -25.703 -9.602 1 76.06 339 ALA B CA 1
ATOM 5590 C C . ALA B 1 339 ? 1.354 -25.594 -10.688 1 76.06 339 ALA B C 1
ATOM 5592 O O . ALA B 1 339 ? 2.291 -24.797 -10.562 1 76.06 339 ALA B O 1
ATOM 5593 N N . ASP B 1 340 ? 1.28 -26.5 -11.633 1 82.94 340 ASP B N 1
ATOM 5594 C CA . ASP B 1 340 ? 2.188 -26.422 -12.773 1 82.94 340 ASP B CA 1
ATOM 5595 C C . ASP B 1 340 ? 1.454 -26.703 -14.078 1 82.94 340 ASP B C 1
ATOM 5597 O O . ASP B 1 340 ? 0.227 -26.594 -14.141 1 82.94 340 ASP B O 1
ATOM 5601 N N . ASP B 1 341 ? 2.221 -26.953 -15.133 1 90.88 341 ASP B N 1
ATOM 5602 C CA . ASP B 1 341 ? 1.682 -27.094 -16.484 1 90.88 341 ASP B CA 1
ATOM 5603 C C . ASP B 1 341 ? 0.759 -28.312 -16.578 1 90.88 341 ASP B C 1
ATOM 5605 O O . ASP B 1 341 ? -0.073 -28.391 -17.5 1 90.88 341 ASP B O 1
ATOM 5609 N N . GLY B 1 342 ? 0.946 -29.25 -15.75 1 91.31 342 GLY B N 1
ATOM 5610 C CA . GLY B 1 342 ? 0.12 -30.438 -15.805 1 91.31 342 GLY B CA 1
ATOM 5611 C C . GLY B 1 342 ? -1.363 -30.141 -15.688 1 91.31 342 GLY B C 1
ATOM 5612 O O . GLY B 1 342 ? -2.186 -30.812 -16.328 1 91.31 342 GLY B O 1
ATOM 5613 N N . SER B 1 343 ? -1.68 -29.141 -14.977 1 88.56 343 SER B N 1
ATOM 5614 C CA . SER B 1 343 ? -3.07 -28.75 -14.773 1 88.56 343 SER B CA 1
ATOM 5615 C C . SER B 1 343 ? -3.703 -28.281 -16.078 1 88.56 343 SER B C 1
ATOM 5617 O O . SER B 1 343 ? -4.898 -28.469 -16.297 1 88.56 343 SER B O 1
ATOM 5619 N N . CYS B 1 344 ? -2.922 -27.734 -16.938 1 90.38 344 CYS B N 1
ATOM 5620 C CA . CYS B 1 344 ? -3.434 -27.234 -18.219 1 90.38 344 CYS B CA 1
ATOM 5621 C C . CYS B 1 344 ? -3.855 -28.391 -19.109 1 90.38 344 CYS B C 1
ATOM 5623 O O . CYS B 1 344 ? -4.918 -28.344 -19.734 1 90.38 344 CYS B O 1
ATOM 5625 N N . PHE B 1 345 ? -3.041 -29.391 -19.141 1 93.44 345 PHE B N 1
ATOM 5626 C CA . PHE B 1 345 ? -3.344 -30.547 -19.953 1 93.44 345 PHE B CA 1
ATOM 5627 C C . PHE B 1 345 ? -4.594 -31.266 -19.453 1 93.44 345 PHE B C 1
ATOM 5629 O O . PHE B 1 345 ? -5.449 -31.672 -20.234 1 93.44 345 PHE B O 1
ATOM 5636 N N . TRP B 1 346 ? -4.582 -31.375 -18.188 1 88.12 346 TRP B N 1
ATOM 5637 C CA . TRP B 1 346 ? -5.73 -32.031 -17.562 1 88.12 346 TRP B CA 1
ATOM 5638 C C . TRP B 1 346 ? -7.008 -31.234 -17.812 1 88.12 346 TRP B C 1
ATOM 5640 O O . TRP B 1 346 ? -8.016 -31.797 -18.266 1 88.12 346 TRP B O 1
ATOM 5650 N N . GLN B 1 347 ? -6.98 -30.016 -17.562 1 84.12 347 GLN B N 1
ATOM 5651 C CA . GLN B 1 347 ? -8.141 -29.125 -17.656 1 84.12 347 GLN B CA 1
ATOM 5652 C C . GLN B 1 347 ? -8.656 -29.047 -19.094 1 84.12 347 GLN B C 1
ATOM 5654 O O . GLN B 1 347 ? -9.859 -29.109 -19.328 1 84.12 347 GLN B O 1
ATOM 5659 N N . LYS B 1 348 ? -7.801 -28.938 -19.984 1 88.38 348 LYS B N 1
ATOM 5660 C CA . LYS B 1 348 ? -8.203 -28.625 -21.359 1 88.38 348 LYS B CA 1
ATOM 5661 C C . LYS B 1 348 ? -8.539 -29.875 -22.141 1 88.38 348 LYS B C 1
ATOM 5663 O O . LYS B 1 348 ? -9.453 -29.875 -22.969 1 88.38 348 LYS B O 1
ATOM 5668 N N . LYS B 1 349 ? -7.816 -30.969 -21.812 1 92.56 349 LYS B N 1
ATOM 5669 C CA . LYS B 1 349 ? -7.973 -32.125 -22.719 1 92.56 349 LYS B CA 1
ATOM 5670 C C . LYS B 1 349 ? -8.148 -33.406 -21.922 1 92.56 349 LYS B C 1
ATOM 5672 O O . LYS B 1 349 ? -8.352 -34.469 -22.516 1 92.56 349 LYS B O 1
ATOM 5677 N N . GLY B 1 350 ? -8.078 -33.344 -20.656 1 89.75 350 GLY B N 1
ATOM 5678 C CA . GLY B 1 350 ? -8.18 -34.531 -19.844 1 89.75 350 GLY B CA 1
ATOM 5679 C C . GLY B 1 350 ? -7.004 -35.469 -20.031 1 89.75 350 GLY B C 1
ATOM 5680 O O . GLY B 1 350 ? -7.145 -36.688 -19.859 1 89.75 350 GLY B O 1
ATOM 5681 N N . ILE B 1 351 ? -5.91 -34.938 -20.406 1 93.06 351 ILE B N 1
ATOM 5682 C CA . ILE B 1 351 ? -4.727 -35.75 -20.656 1 93.06 351 ILE B CA 1
ATOM 5683 C C . ILE B 1 351 ? -3.926 -35.938 -19.375 1 93.06 351 ILE B C 1
ATOM 5685 O O . ILE B 1 351 ? -3.717 -34.969 -18.625 1 93.06 351 ILE B O 1
ATOM 5689 N N . ALA B 1 352 ? -3.498 -37.188 -19.141 1 93.75 352 ALA B N 1
ATOM 5690 C CA . ALA B 1 352 ? -2.672 -37.5 -17.969 1 93.75 352 ALA B CA 1
ATOM 5691 C C . ALA B 1 352 ? -1.299 -36.844 -18.078 1 93.75 352 ALA B C 1
ATOM 5693 O O . ALA B 1 352 ? -0.634 -36.969 -19.109 1 93.75 352 ALA B O 1
ATOM 5694 N N . ALA B 1 353 ? -1.004 -36.156 -17.016 1 95.12 353 ALA B N 1
ATOM 5695 C CA . ALA B 1 353 ? 0.315 -35.531 -16.938 1 95.12 353 ALA B CA 1
ATOM 5696 C C . ALA B 1 353 ? 1 -35.875 -15.617 1 95.12 353 ALA B C 1
ATOM 5698 O O . ALA B 1 353 ? 0.367 -35.844 -14.555 1 95.12 353 ALA B O 1
ATOM 5699 N N . ILE B 1 354 ? 2.262 -36.25 -15.695 1 96.06 354 ILE B N 1
ATOM 5700 C CA . ILE B 1 354 ? 3.051 -36.562 -14.508 1 96.06 354 ILE B CA 1
ATOM 5701 C C . ILE B 1 354 ? 4.195 -35.562 -14.375 1 96.06 354 ILE B C 1
ATOM 5703 O O . ILE B 1 354 ? 4.949 -35.344 -15.328 1 96.06 354 ILE B O 1
ATOM 5707 N N . THR B 1 355 ? 4.211 -34.938 -13.211 1 95.94 355 THR B N 1
ATOM 5708 C CA . THR B 1 355 ? 5.34 -34.094 -12.883 1 95.94 355 THR B CA 1
ATOM 5709 C C . THR B 1 355 ? 6.402 -34.844 -12.109 1 95.94 355 THR B C 1
ATOM 5711 O O . THR B 1 355 ? 6.145 -35.312 -11 1 95.94 355 THR B O 1
ATOM 5714 N N . HIS B 1 356 ? 7.562 -35 -12.734 1 97 356 HIS B N 1
ATOM 5715 C CA . HIS B 1 356 ? 8.703 -35.656 -12.094 1 97 356 HIS B CA 1
ATOM 5716 C C . HIS B 1 356 ? 10.016 -35.156 -12.68 1 97 356 HIS B C 1
ATOM 5718 O O . HIS B 1 356 ? 10.258 -35.281 -13.883 1 97 356 HIS B O 1
ATOM 5724 N N . GLY B 1 357 ? 10.789 -34.625 -11.781 1 96.94 357 GLY B N 1
ATOM 5725 C CA . GLY B 1 357 ? 12.07 -34.094 -12.211 1 96.94 357 GLY B CA 1
ATOM 5726 C C . GLY B 1 357 ? 13.203 -34.375 -11.242 1 96.94 357 GLY B C 1
ATOM 5727 O O . GLY B 1 357 ? 13.125 -35.344 -10.477 1 96.94 357 GLY B O 1
ATOM 5728 N N . PRO B 1 358 ? 14.281 -33.656 -11.391 1 97.62 358 PRO B N 1
ATOM 5729 C CA . PRO B 1 358 ? 15.477 -33.938 -10.594 1 97.62 358 PRO B CA 1
ATOM 5730 C C . PRO B 1 358 ? 15.375 -33.375 -9.172 1 97.62 358 PRO B C 1
ATOM 5732 O O . PRO B 1 358 ? 14.539 -32.531 -8.898 1 97.62 358 PRO B O 1
ATOM 5735 N N . GLU B 1 359 ? 16.25 -33.969 -8.297 1 96.69 359 GLU B N 1
ATOM 5736 C CA . GLU B 1 359 ? 16.5 -33.281 -7.02 1 96.69 359 GLU B CA 1
ATOM 5737 C C . GLU B 1 359 ? 17.078 -31.906 -7.227 1 96.69 359 GLU B C 1
ATOM 5739 O O . GLU B 1 359 ? 18.141 -31.766 -7.844 1 96.69 359 GLU B O 1
ATOM 5744 N N . ALA B 1 360 ? 16.344 -30.938 -6.73 1 96.12 360 ALA B N 1
ATOM 5745 C CA . ALA B 1 360 ? 16.766 -29.547 -6.93 1 96.12 360 ALA B CA 1
ATOM 5746 C C . ALA B 1 360 ? 16.234 -28.656 -5.809 1 96.12 360 ALA B C 1
ATOM 5748 O O . ALA B 1 360 ? 15.453 -29.094 -4.969 1 96.12 360 ALA B O 1
ATOM 5749 N N . GLY B 1 361 ? 16.75 -27.422 -5.773 1 92.25 361 GLY B N 1
ATOM 5750 C CA . GLY B 1 361 ? 16.328 -26.484 -4.746 1 92.25 361 GLY B CA 1
ATOM 5751 C C . GLY B 1 361 ? 16.609 -25.047 -5.105 1 92.25 361 GLY B C 1
ATOM 5752 O O . GLY B 1 361 ? 17.266 -24.766 -6.117 1 92.25 361 GLY B O 1
ATOM 5753 N N . GLY B 1 362 ? 15.953 -24.141 -4.293 1 88.31 362 GLY B N 1
ATOM 5754 C CA . GLY B 1 362 ? 16.203 -22.719 -4.43 1 88.31 362 GLY B CA 1
ATOM 5755 C C . GLY B 1 362 ? 15.336 -22.062 -5.484 1 88.31 362 GLY B C 1
ATOM 5756 O O . GLY B 1 362 ? 15.633 -20.953 -5.938 1 88.31 362 GLY B O 1
ATOM 5757 N N . ALA B 1 363 ? 14.273 -22.719 -5.918 1 85.5 363 ALA B N 1
ATOM 5758 C CA . ALA B 1 363 ? 13.375 -22.156 -6.922 1 85.5 363 ALA B CA 1
ATOM 5759 C C . ALA B 1 363 ? 12.883 -20.766 -6.492 1 85.5 363 ALA B C 1
ATOM 5761 O O . ALA B 1 363 ? 12.57 -20.562 -5.32 1 85.5 363 ALA B O 1
ATOM 5762 N N . HIS B 1 364 ? 12.898 -19.875 -7.402 1 81.44 364 HIS B N 1
ATOM 5763 C CA . HIS B 1 364 ? 12.422 -18.5 -7.207 1 81.44 364 HIS B CA 1
ATOM 5764 C C . HIS B 1 364 ? 13.375 -17.703 -6.32 1 81.44 364 HIS B C 1
ATOM 5766 O O . HIS B 1 364 ? 12.945 -16.797 -5.617 1 81.44 364 HIS B O 1
ATOM 5772 N N . THR B 1 365 ? 14.609 -18.203 -6.223 1 83.94 365 THR B N 1
ATOM 5773 C CA . THR B 1 365 ? 15.695 -17.453 -5.598 1 83.94 365 THR B CA 1
ATOM 5774 C C . THR B 1 365 ? 16.891 -17.344 -6.539 1 83.94 365 THR B C 1
ATOM 5776 O O . THR B 1 365 ? 16.891 -17.922 -7.629 1 83.94 365 THR B O 1
ATOM 5779 N N . THR B 1 366 ? 17.875 -16.609 -6.066 1 89.75 366 THR B N 1
ATOM 5780 C CA . THR B 1 366 ? 19.078 -16.469 -6.867 1 89.75 366 THR B CA 1
ATOM 5781 C C . THR B 1 366 ? 20.031 -17.641 -6.648 1 89.75 366 THR B C 1
ATOM 5783 O O . THR B 1 366 ? 21.125 -17.672 -7.211 1 89.75 366 THR B O 1
ATOM 5786 N N . SER B 1 367 ? 19.547 -18.641 -5.906 1 92.81 367 SER B N 1
ATOM 5787 C CA . SER B 1 367 ? 20.422 -19.75 -5.543 1 92.81 367 SER B CA 1
ATOM 5788 C C . SER B 1 367 ? 19.844 -21.094 -5.98 1 92.81 367 SER B C 1
ATOM 5790 O O . SER B 1 367 ? 19.828 -22.047 -5.207 1 92.81 367 SER B O 1
ATOM 5792 N N . GLU B 1 368 ? 19.391 -21.109 -7.184 1 95.56 368 GLU B N 1
ATOM 5793 C CA . GLU B 1 368 ? 18.844 -22.375 -7.699 1 95.56 368 GLU B CA 1
ATOM 5794 C C . GLU B 1 368 ? 19.953 -23.391 -7.957 1 95.56 368 GLU B C 1
ATOM 5796 O O . GLU B 1 368 ? 21.047 -23.016 -8.391 1 95.56 368 GLU B O 1
ATOM 5801 N N . TRP B 1 369 ? 19.609 -24.641 -7.676 1 97.81 369 TRP B N 1
ATOM 5802 C CA . TRP B 1 369 ? 20.547 -25.719 -7.957 1 97.81 369 TRP B CA 1
ATOM 5803 C C . TRP B 1 369 ? 19.812 -27 -8.336 1 97.81 369 TRP B C 1
ATOM 5805 O O . TRP B 1 369 ? 18.641 -27.156 -8.031 1 97.81 369 TRP B O 1
ATOM 5815 N N . VAL B 1 370 ? 20.531 -27.891 -9.062 1 98.25 370 VAL B N 1
ATOM 5816 C CA . VAL B 1 370 ? 20 -29.203 -9.414 1 98.25 370 VAL B CA 1
ATOM 5817 C C . VAL B 1 370 ? 21.094 -30.25 -9.297 1 98.25 370 VAL B C 1
ATOM 5819 O O . VAL B 1 370 ? 22.266 -29.953 -9.555 1 98.25 370 VAL B O 1
ATOM 5822 N N . ASN B 1 371 ? 20.719 -31.422 -8.875 1 98.5 371 ASN B N 1
ATOM 5823 C CA . ASN B 1 371 ? 21.641 -32.562 -8.805 1 98.5 371 ASN B CA 1
ATOM 5824 C C . ASN B 1 371 ? 21.906 -33.156 -10.18 1 98.5 371 ASN B C 1
ATOM 5826 O O . ASN B 1 371 ? 20.969 -33.625 -10.836 1 98.5 371 ASN B O 1
ATOM 5830 N N . ILE B 1 372 ? 23.188 -33.25 -10.555 1 98.44 372 ILE B N 1
ATOM 5831 C CA . ILE B 1 372 ? 23.547 -33.625 -11.922 1 98.44 372 ILE B CA 1
ATOM 5832 C C . ILE B 1 372 ? 23.25 -35.125 -12.141 1 98.44 372 ILE B C 1
ATOM 5834 O O . ILE B 1 372 ? 22.703 -35.5 -13.188 1 98.44 372 ILE B O 1
ATOM 5838 N N . ASP B 1 373 ? 23.547 -35.938 -11.211 1 98 373 ASP B N 1
ATOM 5839 C CA . ASP B 1 373 ? 23.234 -37.344 -11.336 1 98 373 ASP B CA 1
ATOM 5840 C C . ASP B 1 373 ? 21.734 -37.594 -11.484 1 98 373 ASP B C 1
ATOM 5842 O O . ASP B 1 373 ? 21.312 -38.469 -12.234 1 98 373 ASP B O 1
ATOM 5846 N N . ASP B 1 374 ? 21.062 -36.812 -10.812 1 97.94 374 ASP B N 1
ATOM 5847 C CA . ASP B 1 374 ? 19.609 -36.969 -10.875 1 97.94 374 ASP B CA 1
ATOM 5848 C C . ASP B 1 374 ? 19.078 -36.5 -12.227 1 97.94 374 ASP B C 1
ATOM 5850 O O . ASP B 1 374 ? 18.062 -37.031 -12.711 1 97.94 374 ASP B O 1
ATOM 5854 N N . LEU B 1 375 ? 19.719 -35.531 -12.789 1 98.12 375 LEU B N 1
ATOM 5855 C CA . LEU B 1 375 ? 19.344 -35.125 -14.141 1 98.12 375 LEU B CA 1
ATOM 5856 C C . LEU B 1 375 ? 19.484 -36.312 -15.109 1 98.12 375 LEU B C 1
ATOM 5858 O O . LEU B 1 375 ? 18.625 -36.5 -15.969 1 98.12 375 LEU B O 1
ATOM 5862 N N . VAL B 1 376 ? 20.516 -36.969 -14.922 1 98.38 376 VAL B N 1
ATOM 5863 C CA . VAL B 1 376 ? 20.766 -38.125 -15.766 1 98.38 376 VAL B CA 1
ATOM 5864 C C . VAL B 1 376 ? 19.688 -39.188 -15.516 1 98.38 376 VAL B C 1
ATOM 5866 O O . VAL B 1 376 ? 19.141 -39.781 -16.453 1 98.38 376 VAL B O 1
ATOM 5869 N N . ARG B 1 377 ? 19.375 -39.344 -14.273 1 97.81 377 ARG B N 1
ATOM 5870 C CA . ARG B 1 377 ? 18.328 -40.312 -13.93 1 97.81 377 ARG B CA 1
ATOM 5871 C C . ARG B 1 377 ? 17.016 -39.938 -14.617 1 97.81 377 ARG B C 1
ATOM 5873 O O . ARG B 1 377 ? 16.328 -40.812 -15.164 1 97.81 377 ARG B O 1
ATOM 5880 N N . VAL B 1 378 ? 16.719 -38.719 -14.594 1 98.5 378 VAL B N 1
ATOM 5881 C CA . VAL B 1 378 ? 15.469 -38.25 -15.195 1 98.5 378 VAL B CA 1
ATOM 5882 C C . VAL B 1 378 ? 15.469 -38.531 -16.688 1 98.5 378 VAL B C 1
ATOM 5884 O O . VAL B 1 378 ? 14.477 -39.031 -17.234 1 98.5 378 VAL B O 1
ATOM 5887 N N . ALA B 1 379 ? 16.562 -38.281 -17.359 1 98.69 379 ALA B N 1
ATOM 5888 C CA . ALA B 1 379 ? 16.656 -38.562 -18.781 1 98.69 379 ALA B CA 1
ATOM 5889 C C . ALA B 1 379 ? 16.422 -40.031 -19.078 1 98.69 379 ALA B C 1
ATOM 5891 O O . ALA B 1 379 ? 15.695 -40.375 -20 1 98.69 379 ALA B O 1
ATOM 5892 N N . VAL B 1 380 ? 16.969 -40.844 -18.266 1 98.38 380 VAL B N 1
ATOM 5893 C CA . VAL B 1 380 ? 16.844 -42.281 -18.438 1 98.38 380 VAL B CA 1
ATOM 5894 C C . VAL B 1 380 ? 15.383 -42.719 -18.234 1 98.38 380 VAL B C 1
ATOM 5896 O O . VAL B 1 380 ? 14.812 -43.438 -19.047 1 98.38 380 VAL B O 1
ATOM 5899 N N . VAL B 1 381 ? 14.844 -42.25 -17.188 1 98.06 381 VAL B N 1
ATOM 5900 C CA . VAL B 1 381 ? 13.469 -42.594 -16.844 1 98.06 381 VAL B CA 1
ATOM 5901 C C . VAL B 1 381 ? 12.523 -42.156 -17.938 1 98.06 381 VAL B C 1
ATOM 5903 O O . VAL B 1 381 ? 11.609 -42.875 -18.328 1 98.06 381 VAL B O 1
ATOM 5906 N N . TYR B 1 382 ? 12.719 -40.938 -18.422 1 98.62 382 TYR B N 1
ATOM 5907 C CA . TYR B 1 382 ? 11.867 -40.406 -19.469 1 98.62 382 TYR B CA 1
ATOM 5908 C C . TYR B 1 382 ? 11.977 -41.219 -20.75 1 98.62 382 TYR B C 1
ATOM 5910 O O . TYR B 1 382 ? 10.969 -41.625 -21.328 1 98.62 382 TYR B O 1
ATOM 5918 N N . ALA B 1 383 ? 13.188 -41.531 -21.141 1 98.25 383 ALA B N 1
ATOM 5919 C CA . ALA B 1 383 ? 13.398 -42.344 -22.344 1 98.25 383 ALA B CA 1
ATOM 5920 C C . ALA B 1 383 ? 12.766 -43.719 -22.188 1 98.25 383 ALA B C 1
ATOM 5922 O O . ALA B 1 383 ? 12.109 -44.219 -23.094 1 98.25 383 ALA B O 1
ATOM 5923 N N . ALA B 1 384 ? 12.977 -44.281 -21.062 1 97.81 384 ALA B N 1
ATOM 5924 C CA . ALA B 1 384 ? 12.438 -45.625 -20.797 1 97.81 384 ALA B CA 1
ATOM 5925 C C . ALA B 1 384 ? 10.914 -45.594 -20.781 1 97.81 384 ALA B C 1
ATOM 5927 O O . ALA B 1 384 ? 10.266 -46.562 -21.203 1 97.81 384 ALA B O 1
ATOM 5928 N N . THR B 1 385 ? 10.383 -44.531 -20.25 1 97.94 385 THR B N 1
ATOM 5929 C CA . THR B 1 385 ? 8.93 -44.438 -20.203 1 97.94 385 THR B CA 1
ATOM 5930 C C . THR B 1 385 ? 8.352 -44.344 -21.625 1 97.94 385 THR B C 1
ATOM 5932 O O . THR B 1 385 ? 7.27 -44.875 -21.891 1 97.94 385 THR B O 1
ATOM 5935 N N . VAL B 1 386 ? 9.055 -43.688 -22.516 1 97.44 386 VAL B N 1
ATOM 5936 C CA . VAL B 1 386 ? 8.625 -43.625 -23.906 1 97.44 386 VAL B CA 1
ATOM 5937 C C . VAL B 1 386 ? 8.469 -45.062 -24.453 1 97.44 386 VAL B C 1
ATOM 5939 O O . VAL B 1 386 ? 7.449 -45.375 -25.062 1 97.44 386 VAL B O 1
ATOM 5942 N N . VAL B 1 387 ? 9.43 -45.812 -24.156 1 95.62 387 VAL B N 1
ATOM 5943 C CA . VAL B 1 387 ? 9.438 -47.188 -24.672 1 95.62 387 VAL B CA 1
ATOM 5944 C C . VAL B 1 387 ? 8.289 -47.969 -24.078 1 95.62 387 VAL B C 1
ATOM 5946 O O . VAL B 1 387 ? 7.59 -48.719 -24.781 1 95.62 387 VAL B O 1
ATOM 5949 N N . GLY B 1 388 ? 8.094 -47.844 -22.859 1 94.69 388 GLY B N 1
ATOM 5950 C CA . GLY B 1 388 ? 7.039 -48.562 -22.172 1 94.69 388 GLY B CA 1
ATOM 5951 C C . GLY B 1 388 ? 5.645 -48.094 -22.531 1 94.69 388 GLY B C 1
ATOM 5952 O O . GLY B 1 388 ? 4.695 -48.875 -22.562 1 94.69 388 GLY B O 1
ATOM 5953 N N . PHE B 1 389 ? 5.473 -46.844 -22.828 1 96.06 389 PHE B N 1
ATOM 5954 C CA . PHE B 1 389 ? 4.164 -46.219 -22.984 1 96.06 389 PHE B CA 1
ATOM 5955 C C . PHE B 1 389 ? 3.729 -46.25 -24.438 1 96.06 389 PHE B C 1
ATOM 5957 O O . PHE B 1 389 ? 2.547 -46.438 -24.734 1 96.06 389 PHE B O 1
ATOM 5964 N N . CYS B 1 390 ? 4.645 -46.031 -25.344 1 93.5 390 CYS B N 1
ATOM 5965 C CA . CYS B 1 390 ? 4.285 -45.812 -26.734 1 93.5 390 CYS B CA 1
ATOM 5966 C C . CYS B 1 390 ? 4.039 -47.125 -27.453 1 93.5 390 CYS B C 1
ATOM 5968 O O . CYS B 1 390 ? 3.34 -47.156 -28.469 1 93.5 390 CYS B O 1
ATOM 5970 N N . GLU B 1 391 ? 4.605 -48.156 -26.938 1 82 391 GLU B N 1
ATOM 5971 C CA . GLU B 1 391 ? 4.457 -49.438 -27.578 1 82 391 GLU B CA 1
ATOM 5972 C C . GLU B 1 391 ? 3.145 -50.125 -27.188 1 82 391 GLU B C 1
ATOM 5974 O O . GLU B 1 391 ? 2.691 -49.969 -26.047 1 82 391 GLU B O 1
#

Solvent-accessible surface area (backbone atoms only — not comparable to full-atom values): 38338 Å² total; per-residue (Å²): 97,81,66,53,71,68,52,51,50,43,39,61,68,51,54,48,66,66,60,34,50,52,46,19,39,59,46,22,56,36,76,18,36,39,77,48,22,26,66,38,33,50,51,52,43,51,55,43,39,74,71,72,45,57,70,44,64,52,35,36,93,32,74,78,27,35,25,32,34,37,64,48,65,62,83,35,80,55,37,30,38,17,38,43,42,48,57,22,25,62,92,61,78,85,33,60,50,45,76,56,89,60,29,35,28,12,46,24,26,20,50,21,30,35,27,43,21,22,51,50,43,13,52,50,24,45,63,74,49,66,63,51,83,14,10,32,39,36,40,41,37,33,38,18,62,36,68,90,76,15,64,38,56,32,56,51,36,33,48,74,72,57,68,65,49,73,27,36,42,26,32,39,53,39,62,77,38,42,41,34,31,25,45,14,39,29,38,37,43,35,40,30,33,41,85,75,74,75,36,53,49,91,67,54,62,85,86,52,48,56,26,60,60,52,48,29,51,50,51,50,50,44,50,54,48,18,62,59,35,44,70,49,63,42,98,67,55,43,49,19,36,45,45,77,12,27,36,46,22,42,92,42,40,59,28,37,47,43,45,19,37,39,25,14,34,38,34,38,46,62,94,55,56,62,67,56,54,50,50,52,51,51,50,55,52,48,52,53,25,68,75,55,68,38,48,68,51,75,47,83,37,61,76,35,42,32,38,71,51,59,71,77,34,67,64,46,42,36,42,39,53,42,40,20,71,73,71,71,47,66,64,48,81,36,38,36,92,64,82,58,72,48,22,53,42,31,64,74,66,66,35,56,47,40,54,48,21,26,54,46,41,42,66,94,49,80,60,11,23,23,32,49,67,35,35,50,49,42,16,47,46,51,31,46,28,43,45,20,58,11,84,97,81,66,52,69,68,54,50,50,42,41,62,69,52,56,48,68,67,59,34,51,52,47,19,40,59,46,22,58,38,76,17,38,37,80,48,22,27,66,38,33,50,51,52,42,50,55,43,39,75,69,71,45,58,67,44,64,54,36,36,93,33,74,80,28,35,26,32,34,35,65,46,64,62,85,34,80,55,38,30,38,18,37,43,40,46,57,22,26,63,90,62,79,85,31,62,52,44,77,57,91,62,28,36,29,12,47,24,25,21,49,20,30,34,26,42,21,22,52,50,43,14,52,50,25,45,62,74,50,68,65,52,82,15,10,32,39,35,38,41,38,35,37,17,62,37,69,88,78,16,61,36,53,32,56,52,37,34,47,74,73,58,70,67,49,72,28,36,40,25,32,38,54,38,63,77,39,43,40,35,30,26,44,15,40,30,37,37,42,34,42,31,34,41,86,75,74,74,36,52,50,92,67,53,62,84,85,54,48,57,26,60,59,51,49,28,52,49,52,50,50,46,50,55,50,18,62,58,35,45,71,48,63,40,97,66,56,42,50,19,37,46,46,79,12,26,38,46,22,44,90,42,38,58,28,37,46,42,44,20,38,38,24,14,34,41,34,37,47,62,94,54,55,61,68,58,55,50,49,53,52,50,49,55,54,49,51,52,24,69,76,55,68,36,48,69,50,76,47,84,35,63,76,36,43,34,38,72,52,59,71,77,34,67,66,46,42,36,43,40,52,41,39,22,70,73,71,72,48,66,64,48,80,38,38,37,92,64,83,59,73,49,23,52,40,32,65,75,69,65,34,55,47,42,54,49,21,24,53,48,41,43,65,93,50,80,61,12,23,22,32,49,70,35,36,49,48,43,16,47,46,52,30,46,27,44,46,21,58,12,84

Organism: NCBI:txid2527985